Protein AF-0000000069812650 (afdb_homodimer)

Organism: Echinococcus multilocularis (NCBI:txid6211)

InterPro domains:
  IPR015882 Beta-hexosaminidase, bacterial type, N-terminal [PF02838] (20-153)
  IPR015883 Beta-hexosaminidase, catalytic domain [PF00728] (157-477)
  IPR017853 Glycoside hydrolase superfamily [SSF51445] (157-507)
  IPR025705 Beta-hexosaminidase [PIRSF001093] (49-513)
  IPR025705 Beta-hexosaminidase [PR00738] (118-138)
  IPR025705 Beta-hexosaminidase [PR00738] (151-168)
  IPR025705 Beta-hexosaminidase [PR00738] (180-201)
  IPR025705 Beta-hexosaminidase [PR00738] (235-252)
  IPR025705 Beta-hexosaminidase [PR00738] (280-298)
  IPR025705 Beta-hexosaminidase [PR00738] (302-315)
  IPR025705 Beta-hexosaminidase [PR00738] (442-458)
  IPR025705 Beta-hexosaminidase [PR00738] (459-476)
  IPR025705 Beta-hexosaminidase [PTHR22600] (18-514)
  IPR029018 Beta-hexosaminidase-like, domain 2 [G3DSA:3.30.379.10] (16-154)
  IPR029018 Beta-hexosaminidase-like, domain 2 [SSF55545] (21-156)

Secondary structure (DSSP, 8-state):
----TTTT--------TTTT-SSPPSEEEEEEEEEE--S--EEEES-TT-HHHHHHHHHHHHHTTS--B--PPPS-EEEE--EEEEEESS---TTSS-----TT----EEEEEETTEEEEEESSHHHHHHHHHHHHHH-BTTTTEEEEEEEEE--S-SEEEEEEE-SSS---HHHHHHHHHHHHHTT--EEEEE---SS---B--SS-THHHHHHSS-TTTS-B-HHHHHHHHHHHHHTT-EEEEE---SSS-HHHHHH-GGGEEEEEETTEEEEEEEEE-TT-HHHHHHHHHHHHHHHHH-TT-EEE----S---HHHHH-HHHHHHHHHHT-TT-HHHHHHHHHHHHHHHHHHHH-S--EEEEETHHHHTT----TTEEEEE--SSSHHHHHHHHHHTT--EEE-TT-BTTS-BSS-THHHHHH--TTTT---HHHHTTEEEEEEEE-STT-STTTHHHHHTTHHHHHHHHHHS-TT---HHHHHHHHHHHHHHHHHTT--PPP-SSS----B-/----TTTT--------TTTT-SSPPSEEEEEEEEEE--S--EEEES-TT-HHHHHHHHHHHHHTTS--B--PPPS-EEEE--EEEEEESS---TTSS-----TT----EEEEEETTEEEEEESSHHHHHHHHHHHHHH-BTTTTEEEEEEEEE--S-SEEEEEEE-SSS---HHHHHHHHHHHHHTT--EEEEE---SS---B--SS-THHHHHHSS-TTTS-B-HHHHHHHHHHHHHTT-EEEEE---SSS-HHHHHH-GGGEEEEEETTEEEEEEEEE-TT-HHHHHHHHHHHHHHHHH-TT-EEE----S---HHHHH-HHHHHHHHHHT-TT-HHHHHHHHHHHHHHHHHHHH-S--EEEEETHHHHTT----TTEEEEE--SSSHHHHHHHHHHTT--EEE-TT-BTTS-BSS-THHHHHH--TTTT---HHHHTTEEEEEEEE-STT-STTTHHHHHTTHHHHHHHHHHS-TT---HHHHHHHHHHHHHHHHHTT--PPP-SSS----B-

Sequence (1032 aa):
MSQVCTSLYLLLFLLSPSLSLIPQPVSFGISPQYYRLPFEVDVQHNAPYCFTLHASIKRLLESFNLRHLIRDLPTSFVGNITHLLINISSECNELMGVLYPKEGSKEDYQVIISGGVIWINASEVWGAMHGLTSVAQLVMSTSKYLPNVRISDMPRWPFRSFLIDTSRHFLPLQYILQFLKAMATVKMNVLHWHIVDDQSFPYESYTFPKLSDKGAYSQIHATYTQQDVRIIIEYARSLGIRVMPEIDTPGHTRSWGYGYPTLLTPCFSRRGPTGRYGPLNPIKNTTYNFVGQLIAEIAKTFPDSALHLGGDEVDFACWESNPEIRDFMQKMGFNSSYTKLEDYYFTNLFKKIKEVTKKPIKVYMWQEIFDDGVEINDSTTVHVWKDGAWPKEMDMVTRAGKEVIFSACWYLSSIRFGEDWIDRYQCDPASFTNNTKQLALIKGGGAAMWGEYVDHTNLISRSWPRGAAVAERLWSPAQVHDVNDMRIRLISYRCFLLAMGLNGEPIAGPDYCDFAMSQVCTSLYLLLFLLSPSLSLIPQPVSFGISPQYYRLPFEVDVQHNAPYCFTLHASIKRLLESFNLRHLIRDLPTSFVGNITHLLINISSECNELMGVLYPKEGSKEDYQVIISGGVIWINASEVWGAMHGLTSVAQLVMSTSKYLPNVRISDMPRWPFRSFLIDTSRHFLPLQYILQFLKAMATVKMNVLHWHIVDDQSFPYESYTFPKLSDKGAYSQIHATYTQQDVRIIIEYARSLGIRVMPEIDTPGHTRSWGYGYPTLLTPCFSRRGPTGRYGPLNPIKNTTYNFVGQLIAEIAKTFPDSALHLGGDEVDFACWESNPEIRDFMQKMGFNSSYTKLEDYYFTNLFKKIKEVTKKPIKVYMWQEIFDDGVEINDSTTVHVWKDGAWPKEMDMVTRAGKEVIFSACWYLSSIRFGEDWIDRYQCDPASFTNNTKQLALIKGGGAAMWGEYVDHTNLISRSWPRGAAVAERLWSPAQVHDVNDMRIRLISYRCFLLAMGLNGEPIAGPDYCDFA

Solvent-accessible surface area (backbone atoms only — not comparable to full-atom values): 52694 Å² total; per-residue (Å²): 129,89,79,66,77,74,73,72,72,59,76,62,72,63,65,34,95,59,51,42,47,55,42,51,60,70,37,77,47,77,51,92,37,30,23,35,60,57,96,64,65,49,75,47,62,80,44,91,45,25,60,54,56,52,52,43,50,50,51,38,59,53,54,72,69,44,52,26,50,64,50,86,78,75,89,42,74,74,48,49,38,47,36,38,40,39,44,52,73,45,89,47,61,42,85,84,38,86,76,68,58,55,80,82,57,51,50,35,23,30,36,36,30,55,96,28,29,39,38,33,39,16,55,25,66,56,2,39,47,49,37,46,47,52,54,55,50,50,55,39,23,64,76,33,29,36,58,26,34,43,36,41,35,51,61,64,32,72,40,30,30,44,30,42,31,35,19,35,13,62,58,56,69,71,56,55,51,52,48,48,55,55,36,38,63,36,67,33,34,29,40,32,36,34,40,43,26,45,70,6,21,19,60,52,37,86,92,48,50,41,32,14,60,52,8,17,85,28,60,80,84,35,44,41,43,65,65,52,51,48,49,52,48,52,52,30,33,55,54,47,21,32,59,32,47,30,56,42,37,51,18,54,39,56,12,46,30,65,45,40,54,84,43,32,22,56,20,36,53,98,89,36,76,68,84,46,69,36,32,47,34,69,88,44,70,64,40,44,54,50,53,24,51,52,48,35,50,48,51,69,72,35,84,66,41,43,38,28,37,33,42,48,86,59,62,56,65,21,56,69,40,19,66,70,50,46,53,48,26,53,75,71,66,45,65,89,40,60,48,56,53,51,27,50,34,51,52,52,40,53,54,38,36,47,66,61,51,73,51,86,58,41,34,34,29,30,41,45,38,61,75,53,63,35,83,72,57,93,57,40,30,36,31,41,50,60,64,92,61,43,50,60,50,55,49,55,45,25,74,71,70,37,37,32,32,41,27,33,73,30,48,57,52,66,44,51,54,70,62,60,48,54,66,38,38,70,53,56,93,66,72,65,59,86,53,62,76,44,54,66,29,50,41,35,29,33,39,30,38,56,14,46,56,31,31,73,47,38,44,55,24,61,42,26,54,52,50,50,40,49,33,21,57,41,25,19,53,88,86,68,63,57,63,68,53,48,50,56,22,48,56,50,42,31,42,53,36,45,49,71,72,38,47,38,32,50,60,80,46,58,58,78,76,52,63,85,128,90,79,67,76,72,73,71,70,61,75,61,72,63,66,34,94,60,52,43,48,54,42,51,58,68,38,76,45,76,50,93,38,30,22,35,58,56,96,63,65,51,77,48,62,80,44,92,46,24,61,53,55,50,53,42,51,50,51,39,61,52,52,71,68,43,53,26,50,64,49,87,76,74,89,43,72,74,49,49,38,48,38,37,39,41,43,52,72,45,90,46,59,43,84,83,39,85,77,69,58,54,80,83,58,51,51,33,25,30,36,36,29,55,98,28,29,39,37,34,40,16,55,24,67,54,2,39,48,50,37,45,45,52,54,57,48,50,55,38,22,64,77,33,29,36,59,26,34,42,36,41,35,51,60,63,31,72,40,30,29,43,30,42,31,35,17,36,13,62,56,56,68,68,56,54,53,52,49,48,53,55,37,39,63,35,67,32,33,27,40,34,35,35,39,45,27,44,70,6,20,18,59,52,39,86,91,50,50,40,31,14,59,50,8,16,85,27,57,82,82,34,45,40,44,67,65,53,52,47,49,52,49,52,53,29,33,55,55,46,22,33,59,30,47,28,55,41,38,52,18,55,39,55,11,44,30,64,45,41,52,85,43,32,22,56,18,36,54,101,88,35,75,68,84,44,69,35,31,48,33,69,88,45,69,64,40,44,53,51,51,22,53,52,48,34,50,47,51,67,74,36,83,66,41,44,38,28,39,32,43,46,87,60,60,59,64,21,55,68,40,19,66,70,50,46,52,47,27,54,74,72,66,45,65,89,42,60,50,55,52,51,28,50,36,52,51,52,40,54,53,37,35,47,67,61,52,74,52,88,58,40,33,32,29,31,40,47,38,60,75,54,63,34,81,72,59,93,57,40,30,37,32,40,51,60,65,92,59,43,50,59,52,53,50,53,45,25,73,72,70,37,38,33,32,41,29,32,73,30,49,58,50,66,44,49,56,70,61,59,47,53,66,38,39,71,52,56,93,68,72,66,59,85,53,64,74,44,54,67,30,50,42,34,29,31,40,31,39,56,14,47,55,30,31,75,48,39,44,54,24,60,42,26,53,52,49,50,40,49,33,22,58,41,25,20,52,88,84,69,62,57,63,70,53,50,51,57,22,47,57,49,40,34,41,53,36,45,49,72,72,39,47,37,32,50,59,79,45,57,57,78,77,53,63,86

Radius of gyration: 31.57 Å; Cα contacts (8 Å, |Δi|>4): 2209; chains: 2; bounding box: 83×85×75 Å

Foldseek 3Di:
DDPPDPPPPPCPCVQQPQRQDFQRFQDKDFDLEKAFEDLDAAEDEDAVQAVLLVLLVVVLSVLLPFWAFADPDRPHYDYHQHYEYEYEQDHHHCVVHDDFFALPDWQKWKWFDDPNYTYIYGHHSNNSSLNSLRQSLQFHHRSTMHTGMIGTGGFPFSAEEEEDACQLPHADLVLLLLVLVLCLSNPHAEYEYAQAFQRARQEADPVQRLLHPFLHPHNVGRHQYLVSLVVSQVSSRSSNHAYAYEAEPQFRCNSNCRRPVLQWQFAADPVGGPPDTFGGDQPDPVNLVVVLVRVLRVCVSGPRLEYEHELPPGDCRRCVRHPVNCVVCVVVVVHPQCLVSVLSRVVSNVVSNCVRNVDDGQYEYELVCVVSPRDDDQSYEYEYAAEDPSLVSLVVQLVVVHAYAYANLQALLDDDPAQSLLSVLQDANQPSDPDVSSSVSYNYYYHYDYPNPDYSVCVQQSCPPSRSSRSSSRGYDVPPRDPVSVLSSSVSVCLSCVSVVGNHHDNNDDDDRRTD/DDPPDPPPPPCPCVQQPQRQDFQRFQDKDFDLEKAFEDLDAAEEEDAVQAVLLVLLVVVLSVLLPFWAFADDDRPHYDYHQHYEYEYEQDHHHCVVHDDFFALPDWQKWKWFDDPNYTYIYGHHSNNSSLNSLRQSLQFHHRSTMHTGMIGTHWFPFSAEEEEEACALPHADLVLLLLVLVLCLSNPHAEYEYAQAFQRARQEADPVQRLLHPFLHPHNVPRHQYLVSLVVSQVSSRSSNHAYAYEAEPQFRCNSNCRRPVLQWFFAADPVGGPPDTFGGDQPDPVNLVVVLVRVLRVCVSGPRLEYEHELPPGDCRRCVRHPVSCVVCVVVVVHPLCLVSSLSRVVSNVVSNCVRNVDDGQYEYELVCVVSPRDDDQSYEYEYAAEDPSLVSLVVQLVVVHAYAYANLQALLPDDPAQSLLSVLQDANQPSDPDVSSSVSYNYYYHYDYPNPDYSVCVQQSCPPSRSSRSSSRGYDVVPRPSVSVLSSSVSVCLSSVSVVGNHHDNNDDDDRRTD

pLDDT: mean 92.89, std 12.48, range [22.45, 98.94]

Structure (mmCIF, N/CA/C/O backbone):
data_AF-0000000069812650-model_v1
#
loop_
_entity.id
_entity.type
_entity.pdbx_description
1 polymer Beta-hexosaminidase
#
loop_
_atom_site.group_PDB
_atom_site.id
_atom_site.type_symbol
_atom_site.label_atom_id
_atom_site.label_alt_id
_atom_site.label_comp_id
_atom_site.label_asym_id
_atom_site.label_entity_id
_atom_site.label_seq_id
_atom_site.pdbx_PDB_ins_code
_atom_site.Cartn_x
_atom_site.Cartn_y
_atom_site.Cartn_z
_atom_site.occupancy
_atom_site.B_iso_or_equiv
_atom_site.auth_seq_id
_atom_site.auth_comp_id
_atom_site.auth_asym_id
_atom_site.auth_atom_id
_atom_site.pdbx_PDB_model_num
ATOM 1 N N . MET A 1 1 ? 9.234 -3.211 -22.797 1 22.89 1 MET A N 1
ATOM 2 C CA . MET A 1 1 ? 9.586 -2.031 -22.016 1 22.89 1 MET A CA 1
ATOM 3 C C . MET A 1 1 ? 11.07 -1.709 -22.141 1 22.89 1 MET A C 1
ATOM 5 O O . MET A 1 1 ? 11.891 -2.609 -22.312 1 22.89 1 MET A O 1
ATOM 9 N N . SER A 1 2 ? 11.461 -0.472 -22.391 1 22.7 2 SER A N 1
ATOM 10 C CA . SER A 1 2 ? 12.797 0.063 -22.656 1 22.7 2 SER A CA 1
ATOM 11 C C . SER A 1 2 ? 13.82 -0.476 -21.672 1 22.7 2 SER A C 1
ATOM 13 O O . SER A 1 2 ? 13.586 -0.455 -20.453 1 22.7 2 SER A O 1
ATOM 15 N N . GLN A 1 3 ? 14.742 -1.293 -22.141 1 24.38 3 GLN A N 1
ATOM 16 C CA . GLN A 1 3 ? 15.953 -1.959 -21.672 1 24.38 3 GLN A CA 1
ATOM 17 C C . GLN A 1 3 ? 16.922 -0.962 -21.031 1 24.38 3 GLN A C 1
ATOM 19 O O . GLN A 1 3 ? 18.094 -1.265 -20.844 1 24.38 3 GLN A O 1
ATOM 24 N N . VAL A 1 4 ? 16.719 0.342 -21.422 1 27.66 4 VAL A N 1
ATOM 25 C CA . VAL A 1 4 ? 17.906 1.177 -21.25 1 27.66 4 VAL A CA 1
ATOM 26 C C . VAL A 1 4 ? 18.562 0.885 -19.906 1 27.66 4 VAL A C 1
ATOM 28 O O . VAL A 1 4 ? 19.75 0.584 -19.844 1 27.66 4 VAL A O 1
ATOM 31 N N . CYS A 1 5 ? 18.375 1.944 -19.016 1 28.72 5 CYS A N 1
ATOM 32 C CA . CYS A 1 5 ? 19.375 2.607 -18.203 1 28.72 5 CYS A CA 1
ATOM 33 C C . CYS A 1 5 ? 19.688 1.782 -16.953 1 28.72 5 CYS A C 1
ATOM 35 O O . CYS A 1 5 ? 20.141 2.322 -15.945 1 28.72 5 CYS A O 1
ATOM 37 N N . THR A 1 6 ? 19.031 0.663 -16.75 1 27.92 6 THR A N 1
ATOM 38 C CA . THR A 1 6 ? 19.109 0.34 -15.336 1 27.92 6 THR A CA 1
ATOM 39 C C . THR A 1 6 ? 20.516 -0.08 -14.945 1 27.92 6 THR A C 1
ATOM 41 O O . THR A 1 6 ? 20.75 -0.591 -13.852 1 27.92 6 THR A O 1
ATOM 44 N N . SER A 1 7 ? 21.328 -0.397 -16.047 1 27.16 7 SER A N 1
ATOM 45 C CA . SER A 1 7 ? 22.484 -1.147 -15.57 1 27.16 7 SER A CA 1
ATOM 46 C C . SER A 1 7 ? 23.141 -0.454 -14.383 1 27.16 7 SER A C 1
ATOM 48 O O . SER A 1 7 ? 23.391 -1.084 -13.359 1 27.16 7 SER A O 1
ATOM 50 N N . LEU A 1 8 ? 24 0.591 -14.844 1 26.72 8 LEU A N 1
ATOM 51 C CA . LEU A 1 8 ? 25.219 1.002 -14.18 1 26.72 8 LEU A CA 1
ATOM 52 C C . LEU A 1 8 ? 24.922 1.727 -12.867 1 26.72 8 LEU A C 1
ATOM 54 O O . LEU A 1 8 ? 25.594 2.701 -12.523 1 26.72 8 LEU A O 1
ATOM 58 N N . TYR A 1 9 ? 23.672 1.798 -12.523 1 28.62 9 TYR A N 1
ATOM 59 C CA . TYR A 1 9 ? 23.781 2.719 -11.398 1 28.62 9 TYR A CA 1
ATOM 60 C C . TYR A 1 9 ? 24.719 2.166 -10.328 1 28.62 9 TYR A C 1
ATOM 62 O O . TYR A 1 9 ? 24.344 1.27 -9.57 1 28.62 9 TYR A O 1
ATOM 70 N N . LEU A 1 10 ? 25.922 1.69 -10.742 1 28.78 10 LEU A N 1
ATOM 71 C CA . LEU A 1 10 ? 26.969 1.479 -9.734 1 28.78 10 LEU A CA 1
ATOM 72 C C . LEU A 1 10 ? 26.703 2.324 -8.492 1 28.78 10 LEU A C 1
ATOM 74 O O . LEU A 1 10 ? 26.281 3.48 -8.602 1 28.78 10 LEU A O 1
ATOM 78 N N . LEU A 1 11 ? 26.656 1.643 -7.422 1 32.75 11 LEU A N 1
ATOM 79 C CA . LEU A 1 11 ? 26.625 2.119 -6.043 1 32.75 11 LEU A CA 1
ATOM 80 C C . LEU A 1 11 ? 27.531 3.322 -5.859 1 32.75 11 LEU A C 1
ATOM 82 O O . LEU A 1 11 ? 28.719 3.16 -5.57 1 32.75 11 LEU A O 1
ATOM 86 N N . LEU A 1 12 ? 27.844 3.982 -6.953 1 32.75 12 LEU A N 1
ATOM 87 C CA . LEU A 1 12 ? 28.453 5.137 -6.305 1 32.75 12 LEU A CA 1
ATOM 88 C C . LEU A 1 12 ? 27.641 5.578 -5.098 1 32.75 12 LEU A C 1
ATOM 90 O O . LEU A 1 12 ? 26.516 6.059 -5.246 1 32.75 12 LEU A O 1
ATOM 94 N N . PHE A 1 13 ? 27.641 4.781 -4.129 1 39.16 13 PHE A N 1
ATOM 95 C CA . PHE A 1 13 ? 27.281 5.414 -2.863 1 39.16 13 PHE A CA 1
ATOM 96 C C . PHE A 1 13 ? 27.609 6.906 -2.898 1 39.16 13 PHE A C 1
ATOM 98 O O . PHE A 1 13 ? 28.719 7.312 -2.564 1 39.16 13 PHE A O 1
ATOM 105 N N . LEU A 1 14 ? 27.328 7.434 -4.031 1 44.44 14 LEU A N 1
ATOM 106 C CA . LEU A 1 14 ? 27.484 8.883 -3.953 1 44.44 14 LEU A CA 1
ATOM 107 C C . LEU A 1 14 ? 26.844 9.422 -2.678 1 44.44 14 LEU A C 1
ATOM 109 O O . LEU A 1 14 ? 25.656 9.188 -2.418 1 44.44 14 LEU A O 1
ATOM 113 N N . LEU A 1 15 ? 27.656 9.312 -1.713 1 55.69 15 LEU A N 1
ATOM 114 C CA . LEU A 1 15 ? 27.359 9.938 -0.432 1 55.69 15 LEU A CA 1
ATOM 115 C C . LEU A 1 15 ? 26.672 11.289 -0.637 1 55.69 15 LEU A C 1
ATOM 117 O O . LEU A 1 15 ? 27.109 12.086 -1.469 1 55.69 15 LEU A O 1
ATOM 121 N N . SER A 1 16 ? 25.422 11.234 -0.475 1 65.38 16 SER A N 1
ATOM 122 C CA . SER A 1 16 ? 24.781 12.539 -0.376 1 65.38 16 SER A CA 1
ATOM 123 C C . SER A 1 16 ? 25.641 13.523 0.408 1 65.38 16 SER A C 1
ATOM 125 O O . SER A 1 16 ? 26.266 13.148 1.41 1 65.38 16 SER A O 1
ATOM 127 N N . PRO A 1 17 ? 25.844 14.602 -0.228 1 63.62 17 PRO A N 1
ATOM 128 C CA . PRO A 1 17 ? 26.578 15.602 0.537 1 63.62 17 PRO A CA 1
ATOM 129 C C . PRO A 1 17 ? 26.031 15.789 1.949 1 63.62 17 PRO A C 1
ATOM 131 O O . PRO A 1 17 ? 26.766 16.219 2.846 1 63.62 17 PRO A O 1
ATOM 134 N N . SER A 1 18 ? 24.797 15.414 2.033 1 76.56 18 SER A N 1
ATOM 135 C CA . SER A 1 18 ? 24.203 15.57 3.352 1 76.56 18 SER A CA 1
ATOM 136 C C . SER A 1 18 ? 23.922 14.219 4.004 1 76.56 18 SER A C 1
ATOM 138 O O . SER A 1 18 ? 23.031 14.094 4.844 1 76.56 18 SER A O 1
ATOM 140 N N . LEU A 1 19 ? 24.656 13.258 3.488 1 77.5 19 LEU A N 1
ATOM 141 C CA . LEU A 1 19 ? 24.516 11.914 4.035 1 77.5 19 LEU A CA 1
ATOM 142 C C . LEU A 1 19 ? 23.062 11.43 3.92 1 77.5 19 LEU A C 1
ATOM 144 O O . LEU A 1 19 ? 22.516 11.352 2.818 1 77.5 19 LEU A O 1
ATOM 148 N N . SER A 1 20 ? 22.391 11.219 5.078 1 84.62 20 SER A N 1
ATOM 149 C CA . SER A 1 20 ? 21.047 10.633 5.059 1 84.62 20 SER A CA 1
ATOM 150 C C . SER A 1 20 ? 20 11.617 5.574 1 84.62 20 SER A C 1
ATOM 152 O O . SER A 1 20 ? 18.859 11.234 5.836 1 84.62 20 SER A O 1
ATOM 154 N N . LEU A 1 21 ? 20.422 12.891 5.648 1 94.81 21 LEU A N 1
ATOM 155 C CA . LEU A 1 21 ? 19.547 13.844 6.32 1 94.81 21 LEU A CA 1
ATOM 156 C C . LEU A 1 21 ? 18.375 14.227 5.422 1 94.81 21 LEU A C 1
ATOM 158 O O . LEU A 1 21 ? 18.578 14.602 4.262 1 94.81 21 LEU A O 1
ATOM 162 N N . ILE A 1 22 ? 17.219 14.094 5.879 1 97.19 22 ILE A N 1
ATOM 163 C CA . ILE A 1 22 ? 15.977 14.602 5.297 1 97.19 22 ILE A CA 1
ATOM 164 C C . ILE A 1 22 ? 15.164 15.328 6.363 1 97.19 22 ILE A C 1
ATOM 166 O O . ILE A 1 22 ? 14.812 14.75 7.391 1 97.19 22 ILE A O 1
ATOM 170 N N . PRO A 1 23 ? 14.914 16.547 6.172 1 98 23 PRO A N 1
ATOM 171 C CA . PRO A 1 23 ? 15.258 17.391 5.027 1 98 23 PRO A CA 1
ATOM 172 C C . PRO A 1 23 ? 16.734 17.781 5.004 1 98 23 PRO A C 1
ATOM 174 O O . PRO A 1 23 ? 17.406 17.75 6.043 1 98 23 PRO A O 1
ATOM 177 N N . GLN A 1 24 ? 17.172 18.125 3.844 1 97.5 24 GLN A N 1
ATOM 178 C CA . GLN A 1 24 ? 18.531 18.641 3.734 1 97.5 24 GLN A CA 1
ATOM 179 C C . GLN A 1 24 ? 18.656 19.984 4.449 1 97.5 24 GLN A C 1
ATOM 181 O O . GLN A 1 24 ? 17.844 20.891 4.223 1 97.5 24 GLN A O 1
ATOM 186 N N . PRO A 1 25 ? 19.672 20.156 5.293 1 97.56 25 PRO A N 1
ATOM 187 C CA . PRO A 1 25 ? 19.812 21.406 6.059 1 97.56 25 PRO A CA 1
ATOM 188 C C . PRO A 1 25 ? 20.297 22.578 5.207 1 97.56 25 PRO A C 1
ATOM 190 O O . PRO A 1 25 ? 20.828 22.359 4.113 1 97.56 25 PRO A O 1
ATOM 193 N N . VAL A 1 26 ? 20.141 23.75 5.77 1 97.62 26 VAL A N 1
ATOM 194 C CA . VAL A 1 26 ? 20.578 24.984 5.129 1 97.62 26 VAL A CA 1
ATOM 195 C C . VAL A 1 26 ? 22.094 24.953 4.914 1 97.62 26 VAL A C 1
ATOM 197 O O . VAL A 1 26 ? 22.578 25.297 3.836 1 97.62 26 VAL A O 1
ATOM 200 N N . SER A 1 27 ? 22.719 24.594 5.953 1 96.06 27 SER A N 1
ATOM 201 C CA . SER A 1 27 ? 24.172 24.453 5.883 1 96.06 27 SER A CA 1
ATOM 202 C C . SER A 1 27 ? 24.641 23.172 6.547 1 96.06 27 SER A C 1
ATOM 204 O O . SER A 1 27 ? 24.109 22.781 7.594 1 96.06 27 SER A O 1
ATOM 206 N N . PHE A 1 28 ? 25.531 22.484 5.906 1 93.75 28 PHE A N 1
ATOM 207 C CA . PHE A 1 28 ? 26.047 21.203 6.363 1 93.75 28 PHE A CA 1
ATOM 208 C C . PHE A 1 28 ? 27.531 21.062 6.039 1 93.75 28 PHE A C 1
ATOM 210 O O . PHE A 1 28 ? 27.953 21.297 4.902 1 93.75 28 PHE A O 1
ATOM 217 N N . GLY A 1 29 ? 28.344 20.781 7.027 1 93.06 29 GLY A N 1
ATOM 218 C CA . GLY A 1 29 ? 29.75 20.469 6.887 1 93.06 29 GLY A CA 1
ATOM 219 C C . GLY A 1 29 ? 30.125 19.156 7.543 1 93.06 29 GLY A C 1
ATOM 220 O O . GLY A 1 29 ? 29.625 18.812 8.617 1 93.06 29 GLY A O 1
ATOM 221 N N . ILE A 1 30 ? 30.969 18.359 6.867 1 89.88 30 ILE A N 1
ATOM 222 C CA . ILE A 1 30 ? 31.359 17.062 7.414 1 89.88 30 ILE A CA 1
ATOM 223 C C . ILE A 1 30 ? 32.875 16.906 7.328 1 89.88 30 ILE A C 1
ATOM 225 O O . ILE A 1 30 ? 33.5 17.406 6.387 1 89.88 30 ILE A O 1
ATOM 229 N N . SER A 1 31 ? 33.469 16.359 8.336 1 87.5 31 SER A N 1
ATOM 230 C CA . SER A 1 31 ? 34.875 15.93 8.328 1 87.5 31 SER A CA 1
ATOM 231 C C . SER A 1 31 ? 35 14.414 8.469 1 87.5 31 SER A C 1
ATOM 233 O O . SER A 1 31 ? 34.094 13.773 9.031 1 87.5 31 SER A O 1
ATOM 235 N N . PRO A 1 32 ? 36 13.812 7.859 1 83.94 32 PRO A N 1
ATOM 236 C CA . PRO A 1 32 ? 36.125 12.359 7.883 1 83.94 32 PRO A CA 1
ATOM 237 C C . PRO A 1 32 ? 36.531 11.828 9.258 1 83.94 32 PRO A C 1
ATOM 239 O O . PRO A 1 32 ? 37.531 11.109 9.383 1 83.94 32 PRO A O 1
ATOM 242 N N . GLN A 1 33 ? 35.969 12.203 10.281 1 88.56 33 GLN A N 1
ATOM 243 C CA . GLN A 1 33 ? 36.125 11.711 11.648 1 88.56 33 GLN A CA 1
ATOM 244 C C . GLN A 1 33 ? 34.812 11.125 12.172 1 88.56 33 GLN A C 1
ATOM 246 O O . GLN A 1 33 ? 33.75 11.68 11.93 1 88.56 33 GLN A O 1
ATOM 251 N N . TYR A 1 34 ? 35.031 10.016 12.836 1 90.31 34 TYR A N 1
ATOM 252 C CA . TYR A 1 34 ? 33.844 9.312 13.328 1 90.31 34 TYR A CA 1
ATOM 253 C C . TYR A 1 34 ? 34 8.961 14.805 1 90.31 34 TYR A C 1
ATOM 255 O O . TYR A 1 34 ? 35.094 8.688 15.273 1 90.31 34 TYR A O 1
ATOM 263 N N . TYR A 1 35 ? 32.875 9.031 15.469 1 91.75 35 TYR A N 1
ATOM 264 C CA . TYR A 1 35 ? 32.844 8.727 16.891 1 91.75 35 TYR A CA 1
ATOM 265 C C . TYR A 1 35 ? 31.922 7.539 17.172 1 91.75 35 TYR A C 1
ATOM 267 O O . TYR A 1 35 ? 30.812 7.461 16.625 1 91.75 35 TYR A O 1
ATOM 275 N N . ARG A 1 36 ? 32.281 6.645 17.984 1 90.12 36 ARG A N 1
ATOM 276 C CA . ARG A 1 36 ? 31.469 5.504 18.359 1 90.12 36 ARG A CA 1
ATOM 277 C C . ARG A 1 36 ? 30.422 5.906 19.391 1 90.12 36 ARG A C 1
ATOM 279 O O . ARG A 1 36 ? 30.688 6.703 20.297 1 90.12 36 ARG A O 1
ATOM 286 N N . LEU A 1 37 ? 29.25 5.402 19.203 1 89 37 LEU A N 1
ATOM 287 C CA . LEU A 1 37 ? 28.188 5.617 20.188 1 89 37 LEU A CA 1
ATOM 288 C C . LEU A 1 37 ? 28.297 4.625 21.328 1 89 37 LEU A C 1
ATOM 290 O O . LEU A 1 37 ? 28.219 3.414 21.125 1 89 37 LEU A O 1
ATOM 294 N N . PRO A 1 38 ? 28.531 5.207 22.516 1 81.75 38 PRO A N 1
ATOM 295 C CA . PRO A 1 38 ? 28.578 4.305 23.672 1 81.75 38 PRO A CA 1
ATOM 296 C C . PRO A 1 38 ? 27.188 3.902 24.156 1 81.75 38 PRO A C 1
ATOM 298 O O . PRO A 1 38 ? 26.188 4.402 23.641 1 81.75 38 PRO A O 1
ATOM 301 N N . PHE A 1 39 ? 27.156 3.041 25.156 1 78.5 39 PHE A N 1
ATOM 302 C CA . PHE A 1 39 ? 25.906 2.596 25.766 1 78.5 39 PHE A CA 1
ATOM 303 C C . PHE A 1 39 ? 25.25 3.729 26.547 1 78.5 39 PHE A C 1
ATOM 305 O O . PHE A 1 39 ? 24.031 3.805 26.625 1 78.5 39 PHE A O 1
ATOM 312 N N . GLU A 1 40 ? 26.141 4.562 27.078 1 86.94 40 GLU A N 1
ATOM 313 C CA . GLU A 1 40 ? 25.625 5.676 27.875 1 86.94 40 GLU A CA 1
ATOM 314 C C . GLU A 1 40 ? 26.25 7 27.438 1 86.94 40 GLU A C 1
ATOM 316 O O . GLU A 1 40 ? 27.453 7.059 27.141 1 86.94 40 GLU A O 1
ATOM 321 N N . VAL A 1 41 ? 25.422 7.996 27.312 1 94.06 41 VAL A N 1
ATOM 322 C CA . VAL A 1 41 ? 25.844 9.352 26.984 1 94.06 41 VAL A CA 1
ATOM 323 C C . VAL A 1 41 ? 25.422 10.312 28.094 1 94.06 41 VAL A C 1
ATOM 325 O O . VAL A 1 41 ? 24.281 10.266 28.562 1 94.06 41 VAL A O 1
ATOM 328 N N . ASP A 1 42 ? 26.391 11.094 28.625 1 96.69 42 ASP A N 1
ATOM 329 C CA . ASP A 1 42 ? 26.047 12.109 29.625 1 96.69 42 ASP A CA 1
ATOM 330 C C . ASP A 1 42 ? 25.297 13.273 28.984 1 96.69 42 ASP A C 1
ATOM 332 O O . ASP A 1 42 ? 25.797 13.898 28.031 1 96.69 42 ASP A O 1
ATOM 336 N N . VAL A 1 43 ? 24.141 13.562 29.484 1 97.94 43 VAL A N 1
ATOM 337 C CA . VAL A 1 43 ? 23.281 14.594 28.891 1 97.94 43 VAL A CA 1
ATOM 338 C C . VAL A 1 43 ? 23.25 15.82 29.812 1 97.94 43 VAL A C 1
ATOM 340 O O . VAL A 1 43 ? 22.953 15.695 31 1 97.94 43 VAL A O 1
ATOM 343 N N . GLN A 1 44 ? 23.562 17 29.266 1 98.19 44 GLN A N 1
ATOM 344 C CA . GLN A 1 44 ? 23.453 18.266 29.969 1 98.19 44 GLN A CA 1
ATOM 345 C C . GLN A 1 44 ? 22.672 19.281 29.141 1 98.19 44 GLN A C 1
ATOM 347 O O . GLN A 1 44 ? 22.891 19.406 27.938 1 98.19 44 GLN A O 1
ATOM 352 N N . HIS A 1 45 ? 21.766 19.922 29.766 1 97.88 45 HIS A N 1
ATOM 353 C CA . HIS A 1 45 ? 21.016 20.984 29.109 1 97.88 45 HIS A CA 1
ATOM 354 C C . HIS A 1 45 ? 20.609 22.062 30.094 1 97.88 45 HIS A C 1
ATOM 356 O O . HIS A 1 45 ? 20.641 21.844 31.312 1 97.88 45 HIS A O 1
ATOM 362 N N . ASN A 1 46 ? 20.172 23.219 29.625 1 97.75 46 ASN A N 1
ATOM 363 C CA . ASN A 1 46 ? 19.891 24.359 30.5 1 97.75 46 ASN A CA 1
ATOM 364 C C . ASN A 1 46 ? 18.391 24.531 30.719 1 97.75 46 ASN A C 1
ATOM 366 O O . ASN A 1 46 ? 17.938 25.625 31.078 1 97.75 46 ASN A O 1
ATOM 370 N N . ALA A 1 47 ? 17.578 23.578 30.453 1 96.38 47 ALA A N 1
ATOM 371 C CA . ALA A 1 47 ? 16.125 23.641 30.609 1 96.38 47 ALA A CA 1
ATOM 372 C C . ALA A 1 47 ? 15.609 22.484 31.469 1 96.38 47 ALA A C 1
ATOM 374 O O . ALA A 1 47 ? 14.859 21.641 30.984 1 96.38 47 ALA A O 1
ATOM 375 N N . PRO A 1 48 ? 15.789 22.516 32.719 1 95.38 48 PRO A N 1
ATOM 376 C CA . PRO A 1 48 ? 15.516 21.359 33.594 1 95.38 48 PRO A CA 1
ATOM 377 C C . PRO A 1 48 ? 14.023 21.062 33.75 1 95.38 48 PRO A C 1
ATOM 379 O O . PRO A 1 48 ? 13.641 19.953 34.094 1 95.38 48 PRO A O 1
ATOM 382 N N . TYR A 1 49 ? 13.219 22.062 33.469 1 96.06 49 TYR A N 1
ATOM 383 C CA . TYR A 1 49 ? 11.789 21.828 33.625 1 96.06 49 TYR A CA 1
ATOM 384 C C . TYR A 1 49 ? 11.07 21.797 32.281 1 96.06 49 TYR A C 1
ATOM 386 O O . TYR A 1 49 ? 9.883 22.109 32.188 1 96.06 49 TYR A O 1
ATOM 394 N N . CYS A 1 50 ? 11.797 21.5 31.297 1 96.88 50 CYS A N 1
ATOM 395 C CA . CYS A 1 50 ? 11.242 21.359 29.953 1 96.88 50 CYS A CA 1
ATOM 396 C C . CYS A 1 50 ? 11 19.891 29.625 1 96.88 50 CYS A C 1
ATOM 398 O O . CYS A 1 50 ? 11.828 19.25 28.969 1 96.88 50 CYS A O 1
ATOM 400 N N . PHE A 1 51 ? 9.859 19.359 29.906 1 96.06 51 PHE A N 1
ATOM 401 C CA . PHE A 1 51 ? 9.547 17.938 29.797 1 96.06 51 PHE A CA 1
ATOM 402 C C . PHE A 1 51 ? 9.477 17.516 28.328 1 96.06 51 PHE A C 1
ATOM 404 O O . PHE A 1 51 ? 9.812 16.375 27.984 1 96.06 51 PHE A O 1
ATOM 411 N N . THR A 1 52 ? 9.047 18.422 27.547 1 96.06 52 THR A N 1
ATOM 412 C CA . THR A 1 52 ? 9.031 18.172 26.109 1 96.06 52 THR A CA 1
ATOM 413 C C . THR A 1 52 ? 10.438 17.859 25.609 1 96.06 52 THR A C 1
ATOM 415 O O . THR A 1 52 ? 10.633 16.938 24.812 1 96.06 52 THR A O 1
ATOM 418 N N . LEU A 1 53 ? 11.383 18.594 26.016 1 97.62 53 LEU A N 1
ATOM 419 C CA . LEU A 1 53 ? 12.773 18.359 25.656 1 97.62 53 LEU A CA 1
ATOM 420 C C . LEU A 1 53 ? 13.242 17 26.188 1 97.62 53 LEU A C 1
ATOM 422 O O . LEU A 1 53 ? 13.922 16.25 25.469 1 97.62 53 LEU A O 1
ATOM 426 N N . HIS A 1 54 ? 12.867 16.688 27.422 1 97.44 54 HIS A N 1
ATOM 427 C CA . HIS A 1 54 ? 13.258 15.422 28.031 1 97.44 54 HIS A CA 1
ATOM 428 C C . HIS A 1 54 ? 12.75 14.234 27.219 1 97.44 54 HIS A C 1
ATOM 430 O O . HIS A 1 54 ? 13.484 13.266 27 1 97.44 54 HIS A O 1
ATOM 436 N N . ALA A 1 55 ? 11.555 14.383 26.844 1 96.62 55 ALA A N 1
ATOM 437 C CA . ALA A 1 55 ? 10.977 13.328 26.016 1 96.62 55 ALA A CA 1
ATOM 438 C C . ALA A 1 55 ? 11.75 13.164 24.719 1 96.62 55 ALA A C 1
ATOM 440 O O . ALA A 1 55 ? 11.953 12.047 24.25 1 96.62 55 ALA A O 1
ATOM 441 N N . SER A 1 56 ? 12.109 14.211 24.125 1 97.81 56 SER A N 1
ATOM 442 C CA . SER A 1 56 ? 12.844 14.18 22.859 1 97.81 56 SER A CA 1
ATOM 443 C C . SER A 1 56 ? 14.227 13.57 23.047 1 97.81 56 SER A C 1
ATOM 445 O O . SER A 1 56 ? 14.703 12.828 22.188 1 97.81 56 SER A O 1
ATOM 447 N N . ILE A 1 57 ? 14.883 13.938 24.125 1 97.69 57 ILE A N 1
ATOM 448 C CA . ILE A 1 57 ? 16.188 13.367 24.453 1 97.69 57 ILE A CA 1
ATOM 449 C C . ILE A 1 57 ? 16.062 11.859 24.609 1 97.69 57 ILE A C 1
ATOM 451 O O . ILE A 1 57 ? 16.891 11.102 24.078 1 97.69 57 ILE A O 1
ATOM 455 N N . LYS A 1 58 ? 15.078 11.484 25.344 1 96.19 58 LYS A N 1
ATOM 456 C CA . LYS A 1 58 ? 14.844 10.055 25.531 1 96.19 58 LYS A CA 1
ATOM 457 C C . LYS A 1 58 ? 14.672 9.344 24.188 1 96.19 58 LYS A C 1
ATOM 459 O O . LYS A 1 58 ? 15.219 8.266 23.969 1 96.19 58 LYS A O 1
ATOM 464 N N . ARG A 1 59 ? 13.906 9.883 23.297 1 95.44 59 ARG A N 1
ATOM 465 C CA . ARG A 1 59 ? 13.695 9.305 21.984 1 95.44 59 ARG A CA 1
ATOM 466 C C . ARG A 1 59 ? 15.016 9.164 21.234 1 95.44 59 ARG A C 1
ATOM 468 O O . ARG A 1 59 ? 15.242 8.18 20.531 1 95.44 59 ARG A O 1
ATOM 475 N N . LEU A 1 60 ? 15.844 10.188 21.281 1 95.62 60 LEU A N 1
ATOM 476 C CA . LEU A 1 60 ? 17.156 10.109 20.641 1 95.62 60 LEU A CA 1
ATOM 477 C C . LEU A 1 60 ? 17.969 8.945 21.188 1 95.62 60 LEU A C 1
ATOM 479 O O . LEU A 1 60 ? 18.516 8.148 20.438 1 95.62 60 LEU A O 1
ATOM 483 N N . LEU A 1 61 ? 18.016 8.906 22.484 1 93.88 61 LEU A N 1
ATOM 484 C CA . LEU A 1 61 ? 18.828 7.871 23.125 1 93.88 61 LEU A CA 1
ATOM 485 C C . LEU A 1 61 ? 18.312 6.48 22.797 1 93.88 61 LEU A C 1
ATOM 487 O O . LEU A 1 61 ? 19.094 5.555 22.578 1 93.88 61 LEU A O 1
ATOM 491 N N . GLU A 1 62 ? 17.047 6.359 22.734 1 91.12 62 GLU A N 1
ATOM 492 C CA . GLU A 1 62 ? 16.438 5.094 22.328 1 91.12 62 GLU A CA 1
ATOM 493 C C . GLU A 1 62 ? 16.781 4.773 20.875 1 91.12 62 GLU A C 1
ATOM 495 O O . GLU A 1 62 ? 16.969 3.609 20.516 1 91.12 62 GLU A O 1
ATOM 500 N N . SER A 1 63 ? 16.812 5.742 20.062 1 90.44 63 SER A N 1
ATOM 501 C CA . SER A 1 63 ? 17.109 5.555 18.641 1 90.44 63 SER A CA 1
ATOM 502 C C . SER A 1 63 ? 18.531 5.012 18.438 1 90.44 63 SER A C 1
ATOM 504 O O . SER A 1 63 ? 18.797 4.328 17.453 1 90.44 63 SER A O 1
ATOM 506 N N . PHE A 1 64 ? 19.438 5.324 19.359 1 88.5 64 PHE A N 1
ATOM 507 C CA . PHE A 1 64 ? 20.797 4.816 19.297 1 88.5 64 PHE A CA 1
ATOM 508 C C . PHE A 1 64 ? 20.812 3.295 19.359 1 88.5 64 PHE A C 1
ATOM 510 O O . PHE A 1 64 ? 21.766 2.654 18.891 1 88.5 64 PHE A O 1
ATOM 517 N N . ASN A 1 65 ? 19.734 2.758 19.844 1 84.44 65 ASN A N 1
ATOM 518 C CA . ASN A 1 65 ? 19.688 1.314 20.062 1 84.44 65 ASN A CA 1
ATOM 519 C C . ASN A 1 65 ? 18.922 0.607 18.953 1 84.44 65 ASN A C 1
ATOM 521 O O . ASN A 1 65 ? 18.766 -0.615 18.984 1 84.44 65 ASN A O 1
ATOM 525 N N . LEU A 1 66 ? 18.438 1.317 18.078 1 84.19 66 LEU A N 1
ATOM 526 C CA . LEU A 1 66 ? 17.781 0.703 16.938 1 84.19 66 LEU A CA 1
ATOM 527 C C . LEU A 1 66 ? 18.797 -0.034 16.062 1 84.19 66 LEU A C 1
ATOM 529 O O . LEU A 1 66 ? 20 0.135 16.219 1 84.19 66 LEU A O 1
ATOM 533 N N . ARG A 1 67 ? 18.219 -0.905 15.164 1 79.12 67 ARG A N 1
ATOM 534 C CA . ARG A 1 67 ? 19.078 -1.498 14.141 1 79.12 67 ARG A CA 1
ATOM 535 C C . ARG A 1 67 ? 19.469 -0.466 13.086 1 79.12 67 ARG A C 1
ATOM 537 O O . ARG A 1 67 ? 18.672 0.402 12.734 1 79.12 67 ARG A O 1
ATOM 544 N N . HIS A 1 68 ? 20.734 -0.561 12.727 1 74.44 68 HIS A N 1
ATOM 545 C CA . HIS A 1 68 ? 21.219 0.375 11.719 1 74.44 68 HIS A CA 1
ATOM 546 C C . HIS A 1 68 ? 21.781 -0.361 10.508 1 74.44 68 HIS A C 1
ATOM 548 O O . HIS A 1 68 ? 22.109 -1.546 10.594 1 74.44 68 HIS A O 1
ATOM 554 N N . LEU A 1 69 ? 21.656 0.344 9.383 1 75.19 69 LEU A N 1
ATOM 555 C CA . LEU A 1 69 ? 22.125 -0.229 8.125 1 75.19 69 LEU A CA 1
ATOM 556 C C . LEU A 1 69 ? 23.594 -0.62 8.211 1 75.19 69 LEU A C 1
ATOM 558 O O . LEU A 1 69 ? 24.406 0.125 8.766 1 75.19 69 LEU A O 1
ATOM 562 N N . ILE A 1 70 ? 23.828 -1.766 7.734 1 70.06 70 ILE A N 1
ATOM 563 C CA . ILE A 1 70 ? 25.219 -2.215 7.676 1 70.06 70 ILE A CA 1
ATOM 564 C C . ILE A 1 70 ? 25.969 -1.43 6.605 1 70.06 70 ILE A C 1
ATOM 566 O O . ILE A 1 70 ? 25.562 -1.405 5.441 1 70.06 70 ILE A O 1
ATOM 570 N N . ARG A 1 71 ? 26.938 -0.64 7.027 1 68.94 71 ARG A N 1
ATOM 571 C CA . ARG A 1 71 ? 27.828 0.06 6.105 1 68.94 71 ARG A CA 1
ATOM 572 C C . ARG A 1 71 ? 29.281 -0.206 6.449 1 68.94 71 ARG A C 1
ATOM 574 O O . ARG A 1 71 ? 29.609 -0.552 7.586 1 68.94 71 ARG A O 1
ATOM 581 N N . ASP A 1 72 ? 30.094 -0.219 5.414 1 62.28 72 ASP A N 1
ATOM 582 C CA . ASP A 1 72 ? 31.531 -0.461 5.609 1 62.28 72 ASP A CA 1
ATOM 583 C C . ASP A 1 72 ? 32.094 0.485 6.66 1 62.28 72 ASP A C 1
ATOM 585 O O . ASP A 1 72 ? 31.672 1.639 6.766 1 62.28 72 ASP A O 1
ATOM 589 N N . LEU A 1 73 ? 32.812 -0.155 7.637 1 61.03 73 LEU A N 1
ATOM 590 C CA . LEU A 1 73 ? 33.438 0.544 8.75 1 61.03 73 LEU A CA 1
ATOM 591 C C . LEU A 1 73 ? 34.312 1.696 8.25 1 61.03 73 LEU A C 1
ATOM 593 O O . LEU A 1 73 ? 35.094 1.53 7.305 1 61.03 73 LEU A O 1
ATOM 597 N N . PRO A 1 74 ? 33.969 2.842 8.875 1 62.78 74 PRO A N 1
ATOM 598 C CA . PRO A 1 74 ? 34.812 3.988 8.516 1 62.78 74 PRO A CA 1
ATOM 599 C C . PRO A 1 74 ? 36.25 3.836 8.992 1 62.78 74 PRO A C 1
ATOM 601 O O . PRO A 1 74 ? 36.5 3.211 10.031 1 62.78 74 PRO A O 1
ATOM 604 N N . THR A 1 75 ? 37.25 4.172 8.312 1 64 75 THR A N 1
ATOM 605 C CA . THR A 1 75 ? 38.688 4.027 8.562 1 64 75 THR A CA 1
ATOM 606 C C . THR A 1 75 ? 39.156 4.984 9.656 1 64 75 THR A C 1
ATOM 608 O O . THR A 1 75 ? 40.188 4.77 10.281 1 64 75 THR A O 1
ATOM 611 N N . SER A 1 76 ? 38.406 5.988 10.023 1 77.12 76 SER A N 1
ATOM 612 C CA . SER A 1 76 ? 39 6.984 10.914 1 77.12 76 SER A CA 1
ATOM 613 C C . SER A 1 76 ? 38.156 7.129 12.195 1 77.12 76 SER A C 1
ATOM 615 O O . SER A 1 76 ? 37.5 8.148 12.406 1 77.12 76 SER A O 1
ATOM 617 N N . PHE A 1 77 ? 38.281 6.172 12.984 1 82.31 77 PHE A N 1
ATOM 618 C CA . PHE A 1 77 ? 37.688 6.23 14.32 1 82.31 77 PHE A CA 1
ATOM 619 C C . PHE A 1 77 ? 38.562 7.051 15.258 1 82.31 77 PHE A C 1
ATOM 621 O O . PHE A 1 77 ? 39.75 6.75 15.445 1 82.31 77 PHE A O 1
ATOM 628 N N . VAL A 1 78 ? 37.938 8.172 15.812 1 88.25 78 VAL A N 1
ATOM 629 C CA . VAL A 1 78 ? 38.781 9.094 16.562 1 88.25 78 VAL A CA 1
ATOM 630 C C . VAL A 1 78 ? 38.406 9.07 18.047 1 88.25 78 VAL A C 1
ATOM 632 O O . VAL A 1 78 ? 39.062 9.672 18.875 1 88.25 78 VAL A O 1
ATOM 635 N N . GLY A 1 79 ? 37.312 8.484 18.438 1 91 79 GLY A N 1
ATOM 636 C CA . GLY A 1 79 ? 36.938 8.383 19.844 1 91 79 GLY A CA 1
ATOM 637 C C . GLY A 1 79 ? 35.469 8.008 20.031 1 91 79 GLY A C 1
ATOM 638 O O . GLY A 1 79 ? 34.812 7.543 19.094 1 91 79 GLY A O 1
ATOM 639 N N . ASN A 1 80 ? 35 8.219 21.281 1 92.75 80 ASN A N 1
ATOM 640 C CA . ASN A 1 80 ? 33.625 7.906 21.656 1 92.75 80 ASN A CA 1
ATOM 641 C C . ASN A 1 80 ? 32.844 9.172 21.953 1 92.75 80 ASN A C 1
ATOM 643 O O . ASN A 1 80 ? 33.406 10.18 22.375 1 92.75 80 ASN A O 1
ATOM 647 N N . ILE A 1 81 ? 31.562 9.125 21.641 1 94.94 81 ILE A N 1
ATOM 648 C CA . ILE A 1 81 ? 30.672 10.164 22.125 1 94.94 81 ILE A CA 1
ATOM 649 C C . ILE A 1 81 ? 30.562 10.07 23.641 1 94.94 81 ILE A C 1
ATOM 651 O O . ILE A 1 81 ? 30.312 8.992 24.188 1 94.94 81 ILE A O 1
ATOM 655 N N . THR A 1 82 ? 30.703 11.172 24.281 1 95.88 82 THR A N 1
ATOM 656 C CA . THR A 1 82 ? 30.656 11.133 25.734 1 95.88 82 THR A CA 1
ATOM 657 C C . THR A 1 82 ? 29.547 12.031 26.266 1 95.88 82 THR A C 1
ATOM 659 O O . THR A 1 82 ? 28.969 11.758 27.328 1 95.88 82 THR A O 1
ATOM 662 N N . HIS A 1 83 ? 29.312 13.117 25.5 1 97.25 83 HIS A N 1
ATOM 663 C CA . HIS A 1 83 ? 28.375 14.102 26.031 1 97.25 83 HIS A CA 1
ATOM 664 C C . HIS A 1 83 ? 27.391 14.562 24.969 1 97.25 83 HIS A C 1
ATOM 666 O O . HIS A 1 83 ? 27.75 14.648 23.781 1 97.25 83 HIS A O 1
ATOM 672 N N . LEU A 1 84 ? 26.219 14.797 25.344 1 98.38 84 LEU A N 1
ATOM 673 C CA . LEU A 1 84 ? 25.203 15.57 24.625 1 98.38 84 LEU A CA 1
ATOM 674 C C . LEU A 1 84 ? 24.891 16.859 25.375 1 98.38 84 LEU A C 1
ATOM 676 O O . LEU A 1 84 ? 24.375 16.828 26.5 1 98.38 84 LEU A O 1
ATOM 680 N N . LEU A 1 85 ? 25.25 17.969 24.812 1 98.75 85 LEU A N 1
ATOM 681 C CA . LEU A 1 85 ? 25.016 19.297 25.391 1 98.75 85 LEU A CA 1
ATOM 682 C C . LEU A 1 85 ? 23.969 20.062 24.594 1 98.75 85 LEU A C 1
ATOM 684 O O . LEU A 1 85 ? 24.125 20.266 23.391 1 98.75 85 LEU A O 1
ATOM 688 N N . ILE A 1 86 ? 22.938 20.484 25.25 1 98.81 86 ILE A N 1
ATOM 689 C CA . ILE A 1 86 ? 21.844 21.203 24.594 1 98.81 86 ILE A CA 1
ATOM 690 C C . ILE A 1 86 ? 21.656 22.562 25.266 1 98.81 86 ILE A C 1
ATOM 692 O O . ILE A 1 86 ? 21.547 22.656 26.484 1 98.81 86 ILE A O 1
ATOM 696 N N . ASN A 1 87 ? 21.672 23.578 24.469 1 98.62 87 ASN A N 1
ATOM 697 C CA . ASN A 1 87 ? 21.406 24.938 24.938 1 98.62 87 ASN A CA 1
ATOM 698 C C . ASN A 1 87 ? 20.234 25.578 24.188 1 98.62 87 ASN A C 1
ATOM 700 O O . ASN A 1 87 ? 20.234 25.641 22.969 1 98.62 87 ASN A O 1
ATOM 704 N N . ILE A 1 88 ? 19.266 26.016 24.938 1 98.25 88 ILE A N 1
ATOM 705 C CA . ILE A 1 88 ? 18.094 26.703 24.406 1 98.25 88 ILE A CA 1
ATOM 706 C C . ILE A 1 88 ? 18.078 28.156 24.875 1 98.25 88 ILE A C 1
ATOM 708 O O . ILE A 1 88 ? 18.141 28.422 26.078 1 98.25 88 ILE A O 1
ATOM 712 N N . SER A 1 89 ? 17.922 29.062 24.016 1 97.94 89 SER A N 1
ATOM 713 C CA . SER A 1 89 ? 18.016 30.484 24.344 1 97.94 89 SER A CA 1
ATOM 714 C C . SER A 1 89 ? 16.781 30.953 25.125 1 97.94 89 SER A C 1
ATOM 716 O O . SER A 1 89 ? 16.906 31.703 26.094 1 97.94 89 SER A O 1
ATOM 718 N N . SER A 1 90 ? 15.609 30.578 24.656 1 95.25 90 SER A N 1
ATOM 719 C CA . SER A 1 90 ? 14.375 30.984 25.328 1 95.25 90 SER A CA 1
ATOM 720 C C . SER A 1 90 ? 14.055 30.062 26.5 1 95.25 90 SER A C 1
ATOM 722 O O . SER A 1 90 ? 14.43 28.891 26.484 1 95.25 90 SER A O 1
ATOM 724 N N . GLU A 1 91 ? 13.375 30.578 27.438 1 91.31 91 GLU A N 1
ATOM 725 C CA . GLU A 1 91 ? 12.984 29.781 28.594 1 91.31 91 GLU A CA 1
ATOM 726 C C . GLU A 1 91 ? 11.969 28.719 28.219 1 91.31 91 GLU A C 1
ATOM 728 O O . GLU A 1 91 ? 11.07 28.969 27.422 1 91.31 91 GLU A O 1
ATOM 733 N N . CYS A 1 92 ? 12.18 27.594 28.75 1 94.06 92 CYS A N 1
ATOM 734 C CA . CYS A 1 92 ? 11.25 26.469 28.656 1 94.06 92 CYS A CA 1
ATOM 735 C C . CYS A 1 92 ? 10.969 25.891 30.047 1 94.06 92 CYS A C 1
ATOM 737 O O . CYS A 1 92 ? 11.805 25.188 30.609 1 94.06 92 CYS A O 1
ATOM 739 N N . ASN A 1 93 ? 9.828 26.25 30.594 1 94 93 ASN A N 1
ATOM 740 C CA . ASN A 1 93 ? 9.414 25.797 31.922 1 94 93 ASN A CA 1
ATOM 741 C C . ASN A 1 93 ? 7.973 25.281 31.906 1 94 93 ASN A C 1
ATOM 743 O O . ASN A 1 93 ? 7.027 26.062 31.922 1 94 93 ASN A O 1
ATOM 747 N N . GLU A 1 94 ? 7.82 23.984 31.953 1 94.06 94 GLU A N 1
ATOM 748 C CA . GLU A 1 94 ? 6.512 23.359 31.812 1 94.06 94 GLU A CA 1
ATOM 749 C C . GLU A 1 94 ? 5.883 23.109 33.188 1 94.06 94 GLU A C 1
ATOM 751 O O . GLU A 1 94 ? 4.797 22.531 33.281 1 94.06 94 GLU A O 1
ATOM 756 N N . LEU A 1 95 ? 6.559 23.562 34.219 1 92.88 95 LEU A N 1
ATOM 757 C CA . LEU A 1 95 ? 5.93 23.531 35.562 1 92.88 95 LEU A CA 1
ATOM 758 C C . LEU A 1 95 ? 4.781 24.516 35.625 1 92.88 95 LEU A C 1
ATOM 760 O O . LEU A 1 95 ? 3.855 24.344 36.438 1 92.88 95 LEU A O 1
ATOM 764 N N . MET A 1 96 ? 4.945 25.531 34.844 1 89.44 96 MET A N 1
ATOM 765 C CA . MET A 1 96 ? 3.943 26.594 34.875 1 89.44 96 MET A CA 1
ATOM 766 C C . MET A 1 96 ? 2.801 26.281 33.906 1 89.44 96 MET A C 1
ATOM 768 O O . MET A 1 96 ? 1.77 26.969 33.938 1 89.44 96 MET A O 1
ATOM 772 N N . GLY A 1 97 ? 2.998 25.344 33.125 1 90.25 97 GLY A N 1
ATOM 773 C CA . GLY A 1 97 ? 1.981 24.953 32.156 1 90.25 97 GLY A CA 1
ATOM 774 C C . GLY A 1 97 ? 2.545 24.203 30.969 1 90.25 97 GLY A C 1
ATOM 775 O O . GLY A 1 97 ? 3.742 24.281 30.672 1 90.25 97 GLY A O 1
ATOM 776 N N . VAL A 1 98 ? 1.633 23.625 30.312 1 90.06 98 VAL A N 1
ATOM 777 C CA . VAL A 1 98 ? 2.023 22.828 29.156 1 90.06 98 VAL A CA 1
ATOM 778 C C . VAL A 1 98 ? 2.441 23.766 28.016 1 90.06 98 VAL A C 1
ATOM 780 O O . VAL A 1 98 ? 1.82 24.812 27.797 1 90.06 98 VAL A O 1
ATOM 783 N N . LEU A 1 99 ? 3.457 23.422 27.344 1 91.81 99 LEU A N 1
ATOM 784 C CA . LEU A 1 99 ? 3.941 24.188 26.203 1 91.81 99 LEU A CA 1
ATOM 785 C C . LEU A 1 99 ? 3.447 23.578 24.891 1 91.81 99 LEU A C 1
ATOM 787 O O . LEU A 1 99 ? 3.611 22.375 24.656 1 91.81 99 LEU A O 1
ATOM 791 N N . TYR A 1 100 ? 2.807 24.375 24.125 1 93.38 100 TYR A N 1
ATOM 792 C CA . TYR A 1 100 ? 2.352 23.969 22.797 1 93.38 100 TYR A CA 1
ATOM 793 C C . TYR A 1 100 ? 3.105 24.703 21.703 1 93.38 100 TYR A C 1
ATOM 795 O O . TYR A 1 100 ? 3.4 25.891 21.844 1 93.38 100 TYR A O 1
ATOM 803 N N . PRO A 1 101 ? 3.441 23.922 20.641 1 95.25 101 PRO A N 1
ATOM 804 C CA . PRO A 1 101 ? 3.947 24.672 19.484 1 95.25 101 PRO A CA 1
ATOM 805 C C . PRO A 1 101 ? 2.9 25.609 18.875 1 95.25 101 PRO A C 1
ATOM 807 O O . PRO A 1 101 ? 1.704 25.297 18.922 1 95.25 101 PRO A O 1
ATOM 810 N N . LYS A 1 102 ? 3.395 26.688 18.359 1 92.25 102 LYS A N 1
ATOM 811 C CA . LYS A 1 102 ? 2.529 27.672 17.719 1 92.25 102 LYS A CA 1
ATOM 812 C C . LYS A 1 102 ? 3.053 28.031 16.328 1 92.25 102 LYS A C 1
ATOM 814 O O . LYS A 1 102 ? 4.156 27.641 15.961 1 92.25 102 LYS A O 1
ATOM 819 N N . GLU A 1 103 ? 2.301 28.703 15.469 1 88.38 103 GLU A N 1
ATOM 820 C CA . GLU A 1 103 ? 2.684 29.109 14.125 1 88.38 103 GLU A CA 1
ATOM 821 C C . GLU A 1 103 ? 3.969 29.938 14.141 1 88.38 103 GLU A C 1
ATOM 823 O O . GLU A 1 103 ? 4.801 29.812 13.234 1 88.38 103 GLU A O 1
ATOM 828 N N . GLY A 1 104 ? 4.262 30.734 15.188 1 88.06 104 GLY A N 1
ATOM 829 C CA . GLY A 1 104 ? 5.426 31.594 15.25 1 88.06 104 GLY A CA 1
ATOM 830 C C . GLY A 1 104 ? 6.578 31 16.031 1 88.06 104 GLY A C 1
ATOM 831 O O . GLY A 1 104 ? 7.594 31.656 16.266 1 88.06 104 GLY A O 1
ATOM 832 N N . SER A 1 105 ? 6.438 29.703 16.281 1 94.75 105 SER A N 1
ATOM 833 C CA . SER A 1 105 ? 7.516 29.047 17.016 1 94.75 105 SER A CA 1
ATOM 834 C C . SER A 1 105 ? 8.812 29.047 16.203 1 94.75 105 SER A C 1
ATOM 836 O O . SER A 1 105 ? 8.781 28.844 14.984 1 94.75 105 SER A O 1
ATOM 838 N N . LYS A 1 106 ? 9.914 29.328 16.891 1 97.88 106 LYS A N 1
ATOM 839 C CA . LYS A 1 106 ? 11.219 29.281 16.234 1 97.88 106 LYS A CA 1
ATOM 840 C C . LYS A 1 106 ? 11.75 27.859 16.188 1 97.88 106 LYS A C 1
ATOM 842 O O . LYS A 1 106 ? 11.781 27.156 17.219 1 97.88 106 LYS A O 1
ATOM 847 N N . GLU A 1 107 ? 12.141 27.438 15.016 1 98.5 107 GLU A N 1
ATOM 848 C CA . GLU A 1 107 ? 12.516 26.031 14.836 1 98.5 107 GLU A CA 1
ATOM 849 C C . GLU A 1 107 ? 13.953 25.906 14.352 1 98.5 107 GLU A C 1
ATOM 851 O O . GLU A 1 107 ? 14.383 24.812 13.953 1 98.5 107 GLU A O 1
ATOM 856 N N . ASP A 1 108 ? 14.711 27.016 14.359 1 98.56 108 ASP A N 1
ATOM 857 C CA . ASP A 1 108 ? 16.109 26.984 13.953 1 98.56 108 ASP A CA 1
ATOM 858 C C . ASP A 1 108 ? 16.969 26.234 14.969 1 98.56 108 ASP A C 1
ATOM 860 O O . ASP A 1 108 ? 16.641 26.203 16.156 1 98.56 108 ASP A O 1
ATOM 864 N N . TYR A 1 109 ? 18.062 25.625 14.484 1 98.75 109 TYR A N 1
ATOM 865 C CA . TYR A 1 109 ? 18.984 24.922 15.375 1 98.75 109 TYR A CA 1
ATOM 866 C C . TYR A 1 109 ? 20.359 24.797 14.75 1 98.75 109 TYR A C 1
ATOM 868 O O . TYR A 1 109 ? 20.531 25 13.547 1 98.75 109 TYR A O 1
ATOM 876 N N . GLN A 1 110 ? 21.297 24.547 15.594 1 98.81 110 GLN A N 1
ATOM 877 C CA . GLN A 1 110 ? 22.656 24.172 15.227 1 98.81 110 GLN A CA 1
ATOM 878 C C . GLN A 1 110 ? 23.078 22.875 15.898 1 98.81 110 GLN A C 1
ATOM 880 O O . GLN A 1 110 ? 22.766 22.641 17.062 1 98.81 110 GLN A O 1
ATOM 885 N N . VAL A 1 111 ? 23.672 21.969 15.141 1 98.62 111 VAL A N 1
ATOM 886 C CA . VAL A 1 111 ? 24.25 20.734 15.656 1 98.62 111 VAL A CA 1
ATOM 887 C C . VAL A 1 111 ? 25.734 20.688 15.328 1 98.62 111 VAL A C 1
ATOM 889 O O . VAL A 1 111 ? 26.141 20.891 14.18 1 98.62 111 VAL A O 1
ATOM 892 N N . ILE A 1 112 ? 26.531 20.531 16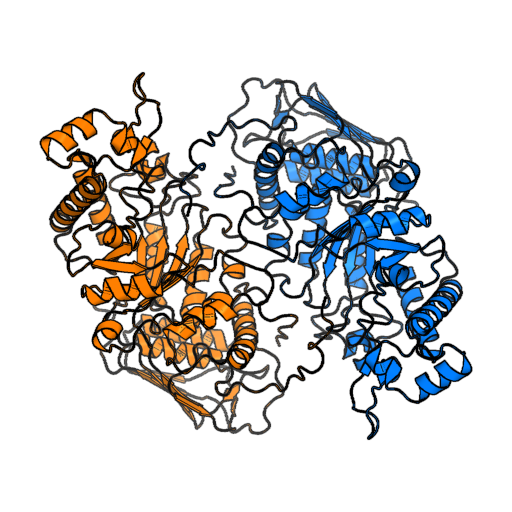.328 1 98.5 112 ILE A N 1
ATOM 893 C CA . ILE A 1 112 ? 27.953 20.297 16.141 1 98.5 112 ILE A CA 1
ATOM 894 C C . ILE A 1 112 ? 28.359 18.984 16.828 1 98.5 112 ILE A C 1
ATOM 896 O O . ILE A 1 112 ? 28.078 18.781 18.016 1 98.5 112 ILE A O 1
ATOM 900 N N . ILE A 1 113 ? 28.922 18.094 16.156 1 97 113 ILE A N 1
ATOM 901 C CA . ILE A 1 113 ? 29.516 16.875 16.703 1 97 113 ILE A CA 1
ATOM 902 C C . ILE A 1 113 ? 31.031 16.891 16.5 1 97 113 ILE A C 1
ATOM 904 O O . ILE A 1 113 ? 31.5 16.812 15.367 1 97 113 ILE A O 1
ATOM 908 N N . SER A 1 114 ? 31.688 17.094 17.516 1 96.19 114 SER A N 1
ATOM 909 C CA . SER A 1 114 ? 33.156 17.188 17.5 1 96.19 114 SER A CA 1
ATOM 910 C C . SER A 1 114 ? 33.75 16.828 18.859 1 96.19 114 SER A C 1
ATOM 912 O O . SER A 1 114 ? 33.156 17.109 19.891 1 96.19 114 SER A O 1
ATOM 914 N N . GLY A 1 115 ? 34.938 16.141 18.828 1 94.62 115 GLY A N 1
ATOM 915 C CA . GLY A 1 115 ? 35.656 15.82 20.047 1 94.62 115 GLY A CA 1
ATOM 916 C C . GLY A 1 115 ? 34.906 14.891 20.969 1 94.62 115 GLY A C 1
ATOM 917 O O . GLY A 1 115 ? 35 14.984 22.188 1 94.62 115 GLY A O 1
ATOM 918 N N . GLY A 1 116 ? 33.969 14.203 20.406 1 94.94 116 GLY A N 1
ATOM 919 C CA . GLY A 1 116 ? 33.219 13.25 21.188 1 94.94 116 GLY A CA 1
ATOM 920 C C . GLY A 1 116 ? 32 13.875 21.875 1 94.94 116 GLY A C 1
ATOM 921 O O . GLY A 1 116 ? 31.438 13.281 22.797 1 94.94 116 GLY A O 1
ATOM 922 N N . VAL A 1 117 ? 31.688 15.07 21.469 1 97.56 117 VAL A N 1
ATOM 923 C CA . VAL A 1 117 ? 30.578 15.781 22.078 1 97.56 117 VAL A CA 1
ATOM 924 C C . VAL A 1 117 ? 29.562 16.172 21.016 1 97.56 117 VAL A C 1
ATOM 926 O O . VAL A 1 117 ? 29.922 16.625 19.922 1 97.56 117 VAL A O 1
ATOM 929 N N . ILE A 1 118 ? 28.312 15.938 21.281 1 98.31 118 ILE A N 1
ATOM 930 C CA . ILE A 1 118 ? 27.219 16.453 20.469 1 98.31 118 ILE A CA 1
ATOM 931 C C . ILE A 1 118 ? 26.703 17.766 21.078 1 98.31 118 ILE A C 1
ATOM 933 O O . ILE A 1 118 ? 26.234 17.797 22.203 1 98.31 118 ILE A O 1
ATOM 937 N N . TRP A 1 119 ? 26.812 18.844 20.359 1 98.62 119 TRP A N 1
ATOM 938 C CA . TRP A 1 119 ? 26.297 20.141 20.766 1 98.62 119 TRP A CA 1
ATOM 939 C C . TRP A 1 119 ? 25.047 20.5 19.969 1 98.62 119 TRP A C 1
ATOM 941 O O . TRP A 1 119 ? 25.047 20.453 18.734 1 98.62 119 TRP A O 1
ATOM 951 N N . ILE A 1 120 ? 24.016 20.891 20.656 1 98.88 120 ILE A N 1
ATOM 952 C CA . ILE A 1 120 ? 22.797 21.391 20.016 1 98.88 120 ILE A CA 1
ATOM 953 C C . ILE A 1 120 ? 22.453 22.75 20.609 1 98.88 120 ILE A C 1
ATOM 955 O O . ILE A 1 120 ? 22.328 22.906 21.812 1 98.88 120 ILE A O 1
ATOM 959 N N . ASN A 1 121 ? 22.359 23.719 19.781 1 98.81 121 ASN A N 1
ATOM 960 C CA . ASN A 1 121 ? 21.906 25.062 20.141 1 98.81 121 ASN A CA 1
ATOM 961 C C . ASN A 1 121 ? 20.641 25.453 19.375 1 98.81 121 ASN A C 1
ATOM 963 O O . ASN A 1 121 ? 20.547 25.188 18.172 1 98.81 121 ASN A O 1
ATOM 967 N N . ALA A 1 122 ? 19.672 26.031 20.062 1 98.81 122 ALA A N 1
ATOM 968 C CA . ALA A 1 122 ? 18.422 26.422 19.422 1 98.81 122 ALA A CA 1
ATOM 969 C C . ALA A 1 122 ? 17.812 27.641 20.125 1 98.81 122 ALA A C 1
ATOM 971 O O . ALA A 1 122 ? 18.094 27.891 21.297 1 98.81 122 ALA A O 1
ATOM 972 N N . SER A 1 123 ? 17 28.375 19.422 1 98.44 123 SER A N 1
ATOM 973 C CA . SER A 1 123 ? 16.297 29.516 19.984 1 98.44 123 SER A CA 1
ATOM 974 C C . SER A 1 123 ? 15.195 29.078 20.938 1 98.44 123 SER A C 1
ATOM 976 O O . SER A 1 123 ? 15.016 29.656 22.016 1 98.44 123 SER A O 1
ATOM 978 N N . GLU A 1 124 ? 14.438 28.141 20.531 1 98.19 124 GLU A N 1
ATOM 979 C CA . GLU A 1 124 ? 13.367 27.547 21.328 1 98.19 124 GLU A CA 1
ATOM 980 C C . GLU A 1 124 ? 13.484 26.031 21.359 1 98.19 124 GLU A C 1
ATOM 982 O O . GLU A 1 124 ? 14.273 25.438 20.625 1 98.19 124 GLU A O 1
ATOM 987 N N . VAL A 1 125 ? 12.703 25.391 22.234 1 98.19 125 VAL A N 1
ATOM 988 C CA . VAL A 1 125 ? 12.789 23.953 22.453 1 98.19 125 VAL A CA 1
ATOM 989 C C . VAL A 1 125 ? 12.484 23.203 21.156 1 98.19 125 VAL A C 1
ATOM 991 O O . VAL A 1 125 ? 13.062 22.156 20.891 1 98.19 125 VAL A O 1
ATOM 994 N N . TRP A 1 126 ? 11.641 23.75 20.312 1 98.31 126 TRP A N 1
ATOM 995 C CA . TRP A 1 126 ? 11.203 23.094 19.078 1 98.31 126 TRP A CA 1
ATOM 996 C C . TRP A 1 126 ? 12.375 22.891 18.125 1 98.31 126 TRP A C 1
ATOM 998 O O . TRP A 1 126 ? 12.484 21.859 17.469 1 98.31 126 TRP A O 1
ATOM 1008 N N . GLY A 1 127 ? 13.234 23.922 18.031 1 98.62 127 GLY A N 1
ATOM 1009 C CA . GLY A 1 127 ? 14.445 23.766 17.25 1 98.62 127 GLY A CA 1
ATOM 1010 C C . GLY A 1 127 ? 15.375 22.688 17.797 1 98.62 127 GLY A C 1
ATOM 1011 O O . GLY A 1 127 ? 16 21.953 17.031 1 98.62 127 GLY A O 1
ATOM 1012 N N . ALA A 1 128 ? 15.508 22.656 19.125 1 98.69 128 ALA A N 1
ATOM 1013 C CA . ALA A 1 128 ? 16.344 21.641 19.75 1 98.69 128 ALA A CA 1
ATOM 1014 C C . ALA A 1 128 ? 15.852 20.234 19.406 1 98.69 128 ALA A C 1
ATOM 1016 O O . ALA A 1 128 ? 16.656 19.328 19.156 1 98.69 128 ALA A O 1
ATOM 1017 N N . MET A 1 129 ? 14.586 20.047 19.391 1 98.5 129 MET A N 1
ATOM 1018 C CA . MET A 1 129 ? 13.992 18.766 19.047 1 98.5 129 MET A CA 1
ATOM 1019 C C . MET A 1 129 ? 14.352 18.359 17.625 1 98.5 129 MET A C 1
ATOM 1021 O O . MET A 1 129 ? 14.672 17.203 17.359 1 98.5 129 MET A O 1
ATOM 1025 N N . HIS A 1 130 ? 14.273 19.328 16.719 1 98.62 130 HIS A N 1
ATOM 1026 C CA . HIS A 1 130 ? 14.68 19.047 15.336 1 98.62 130 HIS A CA 1
ATOM 1027 C C . HIS A 1 130 ? 16.156 18.688 15.266 1 98.62 130 HIS A C 1
ATOM 1029 O O . HIS A 1 130 ? 16.562 17.828 14.484 1 98.62 130 HIS A O 1
ATOM 1035 N N . GLY A 1 131 ? 16.953 19.438 16.031 1 98.69 131 GLY A N 1
ATOM 1036 C CA . GLY A 1 131 ? 18.359 19.078 16.094 1 98.69 131 GLY A CA 1
ATOM 1037 C C . GLY A 1 131 ? 18.609 17.656 16.547 1 98.69 131 GLY A C 1
ATOM 1038 O O . GLY A 1 131 ? 19.438 16.953 15.969 1 98.69 131 GLY A O 1
ATOM 1039 N N . LEU A 1 132 ? 17.922 17.219 17.578 1 98.44 132 LEU A N 1
ATOM 1040 C CA . LEU A 1 132 ? 18.016 15.852 18.078 1 98.44 132 LEU A CA 1
ATOM 1041 C C . LEU A 1 132 ? 17.609 14.852 17 1 98.44 132 LEU A C 1
ATOM 1043 O O . LEU A 1 132 ? 18.25 13.805 16.844 1 98.44 132 LEU A O 1
ATOM 1047 N N . THR A 1 133 ? 16.594 15.164 16.25 1 97.25 133 THR A N 1
ATOM 1048 C CA . THR A 1 133 ? 16.141 14.312 15.164 1 97.25 133 THR A CA 1
ATOM 1049 C C . THR A 1 133 ? 17.234 14.188 14.102 1 97.25 133 THR A C 1
ATOM 1051 O O . THR A 1 133 ? 17.453 13.094 13.562 1 97.25 133 THR A O 1
ATOM 1054 N N . SER A 1 134 ? 17.859 15.273 13.797 1 97.44 134 SER A N 1
ATOM 1055 C CA . SER A 1 134 ? 18.953 15.25 12.836 1 97.44 134 SER A CA 1
ATOM 1056 C C . SER A 1 134 ? 20.078 14.328 13.297 1 97.44 134 SER A C 1
ATOM 1058 O O . SER A 1 134 ? 20.641 13.578 12.5 1 97.44 134 SER A O 1
ATOM 1060 N N . VAL A 1 135 ? 20.391 14.383 14.555 1 96.44 135 VAL A N 1
ATOM 1061 C CA . VAL A 1 135 ? 21.438 13.516 15.102 1 96.44 135 VAL A CA 1
ATOM 1062 C C . VAL A 1 135 ? 21.031 12.055 14.93 1 96.44 135 VAL A C 1
ATOM 1064 O O . VAL A 1 135 ? 21.859 11.219 14.539 1 96.44 135 VAL A O 1
ATOM 1067 N N . ALA A 1 136 ? 19.812 11.75 15.211 1 94.56 136 ALA A N 1
ATOM 1068 C CA . ALA A 1 136 ? 19.312 10.383 15.078 1 94.56 136 ALA A CA 1
ATOM 1069 C C . ALA A 1 136 ? 19.484 9.875 13.648 1 94.56 136 ALA A C 1
ATOM 1071 O O . ALA A 1 136 ? 19.812 8.703 13.438 1 94.56 136 ALA A O 1
ATOM 1072 N N . GLN A 1 137 ? 19.328 10.711 12.688 1 93.31 137 GLN A N 1
ATOM 1073 C CA . GLN A 1 137 ? 19.391 10.328 11.281 1 93.31 137 GLN A CA 1
ATOM 1074 C C . GLN A 1 137 ? 20.844 10.148 10.836 1 93.31 137 GLN A C 1
ATOM 1076 O O . GLN A 1 137 ? 21.109 9.578 9.773 1 93.31 137 GLN A O 1
ATOM 1081 N N . LEU A 1 138 ? 21.781 10.633 11.609 1 91.5 138 LEU A N 1
ATOM 1082 C CA . LEU A 1 138 ? 23.188 10.617 11.234 1 91.5 138 LEU A CA 1
ATOM 1083 C C . LEU A 1 138 ? 23.859 9.312 11.68 1 91.5 138 LEU A C 1
ATOM 1085 O O . LEU A 1 138 ? 24.984 9.016 11.266 1 91.5 138 LEU A O 1
ATOM 1089 N N . VAL A 1 139 ? 23.172 8.594 12.555 1 87.56 139 VAL A N 1
ATOM 1090 C CA . VAL A 1 139 ? 23.766 7.355 13.047 1 87.56 139 VAL A CA 1
ATOM 1091 C C . VAL A 1 139 ? 23.984 6.387 11.891 1 87.56 139 VAL A C 1
ATOM 1093 O O . VAL A 1 139 ? 23.094 6.195 11.055 1 87.56 139 VAL A O 1
ATOM 1096 N N . MET A 1 140 ? 25.203 5.867 11.914 1 76.75 140 MET A N 1
ATOM 1097 C CA . MET A 1 140 ? 25.578 5.012 10.797 1 76.75 140 MET A CA 1
ATOM 1098 C C . MET A 1 140 ? 26.047 3.646 11.281 1 76.75 140 MET A C 1
ATOM 1100 O O . MET A 1 140 ? 26.734 3.551 12.305 1 76.75 140 MET A O 1
ATOM 1104 N N . SER A 1 141 ? 25.828 2.637 10.578 1 68.25 141 SER A N 1
ATOM 1105 C CA . SER A 1 141 ? 26.5 1.34 10.547 1 68.25 141 SER A CA 1
ATOM 1106 C C . SER A 1 141 ? 26.125 0.496 11.758 1 68.25 141 SER A C 1
ATOM 1108 O O . SER A 1 141 ? 25.484 0.986 12.695 1 68.25 141 SER A O 1
ATOM 1110 N N . THR A 1 142 ? 26.609 -0.676 11.781 1 62.72 142 THR A N 1
ATOM 1111 C CA . THR A 1 142 ? 26.391 -1.704 12.789 1 62.72 142 THR A CA 1
ATOM 1112 C C . THR A 1 142 ? 27.047 -1.319 14.109 1 62.72 142 THR A C 1
ATOM 1114 O O . THR A 1 142 ? 26.531 -1.635 15.188 1 62.72 142 THR A O 1
ATOM 1117 N N . SER A 1 143 ? 28.234 -0.725 14.016 1 67.19 143 SER A N 1
ATOM 1118 C CA . SER A 1 143 ? 28.922 -0.373 15.25 1 67.19 143 SER A CA 1
ATOM 1119 C C . SER A 1 143 ? 28.469 0.985 15.773 1 67.19 143 SER A C 1
ATOM 1121 O O . SER A 1 143 ? 28.984 1.477 16.781 1 67.19 143 SER A O 1
ATOM 1123 N N . LYS A 1 144 ? 27.5 1.537 15.133 1 81.5 144 LYS A N 1
ATOM 1124 C CA . LYS A 1 144 ? 26.859 2.793 15.492 1 81.5 144 LYS A CA 1
ATOM 1125 C C . LYS A 1 144 ? 27.875 3.924 15.617 1 81.5 144 LYS A C 1
ATOM 1127 O O . LYS A 1 144 ? 28.594 4.012 16.625 1 81.5 144 LYS A O 1
ATOM 1132 N N . TYR A 1 145 ? 28.047 4.688 14.75 1 86.94 145 TYR A N 1
ATOM 1133 C CA . TYR A 1 145 ? 28.953 5.828 14.703 1 86.94 145 TYR A CA 1
ATOM 1134 C C . TYR A 1 145 ? 28.203 7.105 14.344 1 86.94 145 TYR A C 1
ATOM 1136 O O . TYR A 1 145 ? 27.156 7.051 13.711 1 86.94 145 TYR A O 1
ATOM 1144 N N . LEU A 1 146 ? 28.781 8.141 14.859 1 91.12 146 LEU A N 1
ATOM 1145 C CA . LEU A 1 146 ? 28.359 9.461 14.406 1 91.12 146 LEU A CA 1
ATOM 1146 C C . LEU A 1 146 ? 29.5 10.18 13.695 1 91.12 146 LEU A C 1
ATOM 1148 O O . LEU A 1 146 ? 30.656 10.102 14.125 1 91.12 146 LEU A O 1
ATOM 1152 N N . PRO A 1 147 ? 29.203 10.836 12.688 1 90.44 147 PRO A N 1
ATOM 1153 C CA . PRO A 1 147 ? 30.234 11.609 12 1 90.44 147 PRO A CA 1
ATOM 1154 C C . PRO A 1 147 ? 30.484 12.969 12.656 1 90.44 147 PRO A C 1
ATOM 1156 O O . PRO A 1 147 ? 29.641 13.469 13.391 1 90.44 147 PRO A O 1
ATOM 1159 N N . ASN A 1 148 ? 31.719 13.5 12.445 1 93.06 148 ASN A N 1
ATOM 1160 C CA . ASN A 1 148 ? 31.984 14.906 12.75 1 93.06 148 ASN A CA 1
ATOM 1161 C C . ASN A 1 148 ? 31.25 15.836 11.781 1 93.06 148 ASN A C 1
ATOM 1163 O O . ASN A 1 148 ? 31.547 15.852 10.586 1 93.06 148 ASN A O 1
ATOM 1167 N N . VAL A 1 149 ? 30.281 16.578 12.336 1 95.19 149 VAL A N 1
ATOM 1168 C CA . VAL A 1 149 ? 29.484 17.406 11.453 1 95.19 149 VAL A CA 1
ATOM 1169 C C . VAL A 1 149 ? 29.25 18.766 12.102 1 95.19 149 VAL A C 1
ATOM 1171 O O . VAL A 1 149 ? 29.391 18.922 13.32 1 95.19 149 VAL A O 1
ATOM 1174 N N . ARG A 1 150 ? 29 19.781 11.305 1 96.94 150 ARG A N 1
ATOM 1175 C CA . ARG A 1 150 ? 28.453 21.078 11.656 1 96.94 150 ARG A CA 1
ATOM 1176 C C . ARG A 1 150 ? 27.219 21.406 10.828 1 96.94 150 ARG A C 1
ATOM 1178 O O . ARG A 1 150 ? 27.281 21.484 9.594 1 96.94 150 ARG A O 1
ATOM 1185 N N . ILE A 1 151 ? 26.062 21.562 11.492 1 97.88 151 ILE A N 1
ATOM 1186 C CA . ILE A 1 151 ? 24.781 21.797 10.836 1 97.88 151 ILE A CA 1
ATOM 1187 C C . ILE A 1 151 ? 24.156 23.094 11.344 1 97.88 151 ILE A C 1
ATOM 1189 O O . ILE A 1 151 ? 24.156 23.344 12.547 1 97.88 151 ILE A O 1
ATOM 1193 N N . SER A 1 152 ? 23.766 23.969 10.531 1 98.31 152 SER A N 1
ATOM 1194 C CA . SER A 1 152 ? 22.844 25.078 10.789 1 98.31 152 SER A CA 1
ATOM 1195 C C . SER A 1 152 ? 21.594 24.969 9.938 1 98.31 152 SER A C 1
ATOM 1197 O O . SER A 1 152 ? 21.672 24.859 8.719 1 98.31 152 SER A O 1
ATOM 1199 N N . ASP A 1 153 ? 20.438 24.984 10.633 1 98.44 153 ASP A N 1
ATOM 1200 C CA . ASP A 1 153 ? 19.234 24.641 9.875 1 98.44 153 ASP A CA 1
ATOM 1201 C C . ASP A 1 153 ? 18.031 25.406 10.391 1 98.44 153 ASP A C 1
ATOM 1203 O O . ASP A 1 153 ? 18.016 25.875 11.531 1 98.44 153 ASP A O 1
ATOM 1207 N N . MET A 1 154 ? 17.094 25.656 9.555 1 98.38 154 MET A N 1
ATOM 1208 C CA . MET A 1 154 ? 15.812 26.297 9.812 1 98.38 154 MET A CA 1
ATOM 1209 C C . MET A 1 154 ? 14.828 26.016 8.68 1 98.38 154 MET A C 1
ATOM 1211 O O . MET A 1 154 ? 15.234 25.734 7.555 1 98.38 154 MET A O 1
ATOM 1215 N N . PRO A 1 155 ? 13.547 26.078 8.938 1 98.25 155 PRO A N 1
ATOM 1216 C CA . PRO A 1 155 ? 12.586 25.781 7.875 1 98.25 155 PRO A CA 1
ATOM 1217 C C . PRO A 1 155 ? 12.461 26.922 6.859 1 98.25 155 PRO A C 1
ATOM 1219 O O . PRO A 1 155 ? 12.594 28.094 7.219 1 98.25 155 PRO A O 1
ATOM 1222 N N . ARG A 1 156 ? 12.133 26.562 5.648 1 97.94 156 ARG A N 1
ATOM 1223 C CA . ARG A 1 156 ? 11.797 27.516 4.594 1 97.94 156 ARG A CA 1
ATOM 1224 C C . ARG A 1 156 ? 10.469 28.203 4.883 1 97.94 156 ARG A C 1
ATOM 1226 O O . ARG A 1 156 ? 10.32 29.406 4.641 1 97.94 156 ARG A O 1
ATOM 1233 N N . TRP A 1 157 ? 9.469 27.5 5.422 1 97.69 157 TRP A N 1
ATOM 1234 C CA . TRP A 1 157 ? 8.164 28.031 5.797 1 97.69 157 TRP A CA 1
ATOM 1235 C C . TRP A 1 157 ? 7.723 27.5 7.156 1 97.69 157 TRP A C 1
ATOM 1237 O O . TRP A 1 157 ? 8.078 26.391 7.535 1 97.69 157 TRP A O 1
ATOM 1247 N N . PRO A 1 158 ? 6.926 28.203 7.836 1 97.19 158 PRO A N 1
ATOM 1248 C CA . PRO A 1 158 ? 6.539 27.797 9.188 1 97.19 158 PRO A CA 1
ATOM 1249 C C . PRO A 1 158 ? 5.426 26.75 9.195 1 97.19 158 PRO A C 1
ATOM 1251 O O . PRO A 1 158 ? 5.277 26.016 10.18 1 97.19 158 PRO A O 1
ATOM 1254 N N . PHE A 1 159 ? 4.625 26.672 8.148 1 97.88 159 PHE A N 1
ATOM 1255 C CA . PHE A 1 159 ? 3.514 25.734 8.094 1 97.88 159 PHE A CA 1
ATOM 1256 C C . PHE A 1 159 ? 3.865 24.531 7.234 1 97.88 159 PHE A C 1
ATOM 1258 O O . PHE A 1 159 ? 3.963 24.641 6.012 1 97.88 159 PHE A O 1
ATOM 1265 N N . ARG A 1 160 ? 4.027 23.391 7.773 1 98.75 160 ARG A N 1
ATOM 1266 C CA . ARG A 1 160 ? 4.383 22.141 7.109 1 98.75 160 ARG A CA 1
ATOM 1267 C C . ARG A 1 160 ? 3.482 21 7.57 1 98.75 160 ARG A C 1
ATOM 1269 O O . ARG A 1 160 ? 3.74 20.375 8.602 1 98.75 160 ARG A O 1
ATOM 1276 N N . SER A 1 161 ? 2.459 20.672 6.766 1 98.75 161 SER A N 1
ATOM 1277 C CA . SER A 1 161 ? 1.385 19.812 7.254 1 98.75 161 SER A CA 1
ATOM 1278 C C . SER A 1 161 ? 1.355 18.484 6.504 1 98.75 161 SER A C 1
ATOM 1280 O O . SER A 1 161 ? 2 18.344 5.461 1 98.75 161 SER A O 1
ATOM 1282 N N . PHE A 1 162 ? 0.745 17.594 7.082 1 98.94 162 PHE A N 1
ATOM 1283 C CA . PHE A 1 162 ? 0.294 16.359 6.426 1 98.94 162 PHE A CA 1
ATOM 1284 C C . PHE A 1 162 ? -1.147 16.047 6.805 1 98.94 162 PHE A C 1
ATOM 1286 O O . PHE A 1 162 ? -1.456 15.859 7.984 1 98.94 162 PHE A O 1
ATOM 1293 N N . LEU A 1 163 ? -2.012 16.078 5.781 1 98.94 163 LEU A N 1
ATOM 1294 C CA . LEU A 1 163 ? -3.434 15.828 5.996 1 98.94 163 LEU A CA 1
ATOM 1295 C C . LEU A 1 163 ? -3.732 14.336 6.023 1 98.94 163 LEU A C 1
ATOM 1297 O O . LEU A 1 163 ? -3.227 13.578 5.188 1 98.94 163 LEU A O 1
ATOM 1301 N N . ILE A 1 164 ? -4.48 13.859 6.984 1 98.88 164 ILE A N 1
ATOM 1302 C CA . ILE A 1 164 ? -5.078 12.531 6.949 1 98.88 164 ILE A CA 1
ATOM 1303 C C . ILE A 1 164 ? -6.602 12.641 7.039 1 98.88 164 ILE A C 1
ATOM 1305 O O . ILE A 1 164 ? -7.121 13.562 7.672 1 98.88 164 ILE A O 1
ATOM 1309 N N . ASP A 1 165 ? -7.27 11.812 6.387 1 98.75 165 ASP A N 1
ATOM 1310 C CA . ASP A 1 165 ? -8.727 11.719 6.305 1 98.75 165 ASP A CA 1
ATOM 1311 C C . ASP A 1 165 ? -9.25 10.547 7.129 1 98.75 165 ASP A C 1
ATOM 1313 O O . ASP A 1 165 ? -8.984 9.391 6.793 1 98.75 165 ASP A O 1
ATOM 1317 N N . THR A 1 166 ? -10.016 10.812 8.188 1 98.75 166 THR A N 1
ATOM 1318 C CA . THR A 1 166 ? -10.484 9.742 9.055 1 98.75 166 THR A CA 1
ATOM 1319 C C . THR A 1 166 ? -11.992 9.555 8.914 1 98.75 166 THR A C 1
ATOM 1321 O O . THR A 1 166 ? -12.609 8.82 9.688 1 98.75 166 THR A O 1
ATOM 1324 N N . SER A 1 167 ? -12.57 10.258 7.953 1 98.69 167 SER A N 1
ATOM 1325 C CA . SER A 1 167 ? -14.008 10.156 7.738 1 98.69 167 SER A CA 1
ATOM 1326 C C . SER A 1 167 ? -14.336 9.117 6.672 1 98.69 167 SER A C 1
ATOM 1328 O O . SER A 1 167 ? -15.258 8.312 6.844 1 98.69 167 SER A O 1
ATOM 1330 N N . ARG A 1 168 ? -13.68 9.188 5.586 1 98.56 168 ARG A N 1
ATOM 1331 C CA . ARG A 1 168 ? -13.977 8.289 4.48 1 98.56 168 ARG A CA 1
ATOM 1332 C C . ARG A 1 168 ? -13.609 6.848 4.832 1 98.56 168 ARG A C 1
ATOM 1334 O O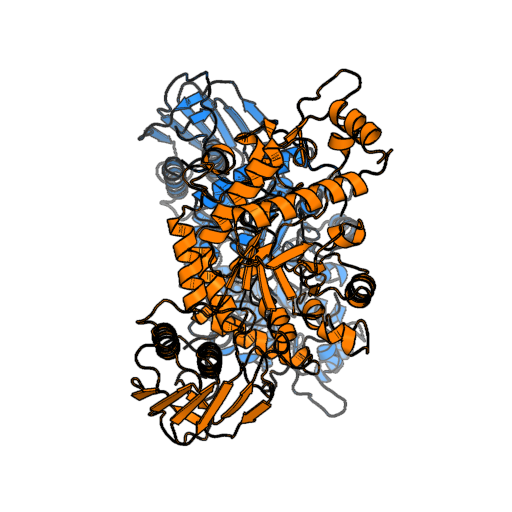 . ARG A 1 168 ? -14.25 5.906 4.359 1 98.56 168 ARG A O 1
ATOM 1341 N N . HIS A 1 169 ? -12.531 6.68 5.574 1 98.56 169 HIS A N 1
ATOM 1342 C CA . HIS A 1 169 ? -12.195 5.457 6.297 1 98.56 169 HIS A CA 1
ATOM 1343 C C . HIS A 1 169 ? -11.688 5.77 7.703 1 98.56 169 HIS A C 1
ATOM 1345 O O . HIS A 1 169 ? -10.82 6.625 7.879 1 98.56 169 HIS A O 1
ATOM 1351 N N . PHE A 1 170 ? -12.281 5.043 8.688 1 98.31 170 PHE A N 1
ATOM 1352 C CA . PHE A 1 170 ? -11.859 5.258 10.07 1 98.31 170 PHE A CA 1
ATOM 1353 C C . PHE A 1 170 ? -10.43 4.781 10.273 1 98.31 170 PHE A C 1
ATOM 1355 O O . PHE A 1 170 ? -10.047 3.709 9.797 1 98.31 170 PHE A O 1
ATOM 1362 N N . LEU A 1 171 ? -9.586 5.57 10.922 1 98.75 171 LEU A N 1
ATOM 1363 C CA . LEU A 1 171 ? -8.227 5.195 11.297 1 98.75 171 LEU A CA 1
ATOM 1364 C C . LEU A 1 171 ? -8.125 4.941 12.797 1 98.75 171 LEU A C 1
ATOM 1366 O O . LEU A 1 171 ? -8.406 5.828 13.602 1 98.75 171 LEU A O 1
ATOM 1370 N N . PRO A 1 172 ? -7.715 3.816 13.203 1 98 172 PRO A N 1
ATOM 1371 C CA . PRO A 1 172 ? -7.512 3.57 14.633 1 98 172 PRO A CA 1
ATOM 1372 C C . PRO A 1 172 ? -6.422 4.457 15.234 1 98 172 PRO A C 1
ATOM 1374 O O . PRO A 1 172 ? -5.465 4.816 14.547 1 98 172 PRO A O 1
ATOM 1377 N N . LEU A 1 173 ? -6.523 4.711 16.484 1 98.44 173 LEU A N 1
ATOM 1378 C CA . LEU A 1 173 ? -5.68 5.633 17.234 1 98.44 173 LEU A CA 1
ATOM 1379 C C . LEU A 1 173 ? -4.203 5.301 17.047 1 98.44 173 LEU A C 1
ATOM 1381 O O . LEU A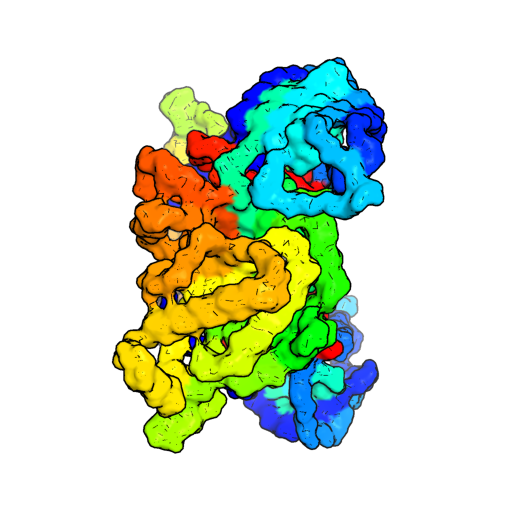 1 173 ? -3.393 6.191 16.781 1 98.44 173 LEU A O 1
ATOM 1385 N N . GLN A 1 174 ? -3.834 4.016 17.078 1 98.31 174 GLN A N 1
ATOM 1386 C CA . GLN A 1 174 ? -2.436 3.605 17.047 1 98.31 174 GLN A CA 1
ATOM 1387 C C . GLN A 1 174 ? -1.782 4.016 15.727 1 98.31 174 GLN A C 1
ATOM 1389 O O . GLN A 1 174 ? -0.591 4.336 15.688 1 98.31 174 GLN A O 1
ATOM 1394 N N . TYR A 1 175 ? -2.525 4.016 14.695 1 98.5 175 TYR A N 1
ATOM 1395 C CA . TYR A 1 175 ? -1.959 4.34 13.391 1 98.5 175 TYR A CA 1
ATOM 1396 C C . TYR A 1 175 ? -1.79 5.848 13.227 1 98.5 175 TYR A C 1
ATOM 1398 O O . TYR A 1 175 ? -0.875 6.305 12.539 1 98.5 175 TYR A O 1
ATOM 1406 N N . ILE A 1 176 ? -2.65 6.645 13.828 1 98.88 176 ILE A N 1
ATOM 1407 C CA . ILE A 1 176 ? -2.471 8.094 13.836 1 98.88 176 ILE A CA 1
ATOM 1408 C C . ILE A 1 176 ? -1.205 8.445 14.617 1 98.88 176 ILE A C 1
ATOM 1410 O O . ILE A 1 176 ? -0.433 9.312 14.195 1 98.88 176 ILE A O 1
ATOM 1414 N N . LEU A 1 177 ? -0.984 7.719 15.727 1 98.88 177 LEU A N 1
ATOM 1415 C CA . LEU A 1 177 ? 0.215 7.965 16.516 1 98.88 177 LEU A CA 1
ATOM 1416 C C . LEU A 1 177 ? 1.471 7.602 15.734 1 98.88 177 LEU A C 1
ATOM 1418 O O . LEU A 1 177 ? 2.461 8.336 15.766 1 98.88 177 LEU A O 1
ATOM 1422 N N . GLN A 1 178 ? 1.46 6.477 15.023 1 98.75 178 GLN A N 1
ATOM 1423 C CA . GLN A 1 178 ? 2.574 6.102 14.164 1 98.75 178 GLN A CA 1
ATOM 1424 C C . GLN A 1 178 ? 2.818 7.156 13.086 1 98.75 178 GLN A C 1
ATOM 1426 O O . GLN A 1 178 ? 3.965 7.469 12.766 1 98.75 178 GLN A O 1
ATOM 1431 N N . PHE A 1 179 ? 1.736 7.605 12.594 1 98.88 179 PHE A N 1
ATOM 1432 C CA . PHE A 1 179 ? 1.807 8.625 11.555 1 98.88 179 PHE A CA 1
ATOM 1433 C C . PHE A 1 179 ? 2.5 9.875 12.062 1 98.88 179 PHE A C 1
ATOM 1435 O O . PHE A 1 179 ? 3.365 10.438 11.383 1 98.88 179 PHE A O 1
ATOM 1442 N N . LEU A 1 180 ? 2.133 10.297 13.234 1 98.88 180 LEU A N 1
ATOM 1443 C CA . LEU A 1 180 ? 2.738 11.461 13.875 1 98.88 180 LEU A CA 1
ATOM 1444 C C . LEU A 1 180 ? 4.23 11.242 14.094 1 98.88 180 LEU A C 1
ATOM 1446 O O . LEU A 1 180 ? 5.031 12.156 13.898 1 98.88 180 LEU A O 1
ATOM 1450 N N . LYS A 1 181 ? 4.566 10.07 14.484 1 98.5 181 LYS A N 1
ATOM 1451 C CA . LYS A 1 181 ? 5.973 9.734 14.68 1 98.5 181 LYS A CA 1
ATOM 1452 C C . LYS A 1 181 ? 6.773 9.938 13.398 1 98.5 181 LYS A C 1
ATOM 1454 O O . LYS A 1 181 ? 7.867 10.508 13.422 1 98.5 181 LYS A O 1
ATOM 1459 N N . ALA A 1 182 ? 6.227 9.508 12.32 1 98.75 182 ALA A N 1
ATOM 1460 C CA . ALA A 1 182 ? 6.891 9.664 11.031 1 98.75 182 ALA A CA 1
ATOM 1461 C C . ALA A 1 182 ? 7.016 11.141 10.656 1 98.75 182 ALA A C 1
ATOM 1463 O O . ALA A 1 182 ? 8.062 11.57 10.164 1 98.75 182 ALA A O 1
ATOM 1464 N N . MET A 1 183 ? 5.98 11.93 10.867 1 98.88 183 MET A N 1
ATOM 1465 C CA . MET A 1 183 ? 6 13.359 10.57 1 98.88 183 MET A CA 1
ATOM 1466 C C . MET A 1 183 ? 7.16 14.039 11.289 1 98.88 183 MET A C 1
ATOM 1468 O O . MET A 1 183 ? 7.859 14.867 10.695 1 98.88 183 MET A O 1
ATOM 1472 N N . ALA A 1 184 ? 7.328 13.648 12.5 1 98.56 184 ALA A N 1
ATOM 1473 C CA . ALA A 1 184 ? 8.336 14.297 13.328 1 98.56 184 ALA A CA 1
ATOM 1474 C C . ALA A 1 184 ? 9.742 14.039 12.789 1 98.56 184 ALA A C 1
ATOM 1476 O O . ALA A 1 184 ? 10.617 14.898 12.891 1 98.56 184 ALA A O 1
ATOM 1477 N N . THR A 1 185 ? 9.945 12.914 12.156 1 98 185 THR A N 1
ATOM 1478 C CA . THR A 1 185 ? 11.273 12.539 11.68 1 98 185 THR A CA 1
ATOM 1479 C C . THR A 1 185 ? 11.695 13.43 10.508 1 98 185 THR A C 1
ATOM 1481 O O . THR A 1 185 ? 12.875 13.531 10.195 1 98 185 THR A O 1
ATOM 1484 N N . VAL A 1 186 ? 10.695 14.047 9.852 1 98.75 186 VAL A N 1
ATOM 1485 C CA . VAL A 1 186 ? 11.031 14.906 8.719 1 98.75 186 VAL A CA 1
ATOM 1486 C C . VAL A 1 186 ? 10.602 16.344 9.008 1 98.75 186 VAL A C 1
ATOM 1488 O O . VAL A 1 186 ? 10.438 17.141 8.086 1 98.75 186 VAL A O 1
ATOM 1491 N N . LYS A 1 187 ? 10.289 16.625 10.266 1 98.56 187 LYS A N 1
ATOM 1492 C CA . LYS A 1 187 ? 10.125 17.969 10.82 1 98.56 187 LYS A CA 1
ATOM 1493 C C . LYS A 1 187 ? 8.859 18.641 10.297 1 98.56 187 LYS A C 1
ATOM 1495 O O . LYS A 1 187 ? 8.836 19.859 10.102 1 98.56 187 LYS A O 1
ATOM 1500 N N . MET A 1 188 ? 7.902 17.844 9.906 1 98.75 188 MET A N 1
ATOM 1501 C CA . MET A 1 188 ? 6.562 18.391 9.672 1 98.75 188 MET A CA 1
ATOM 1502 C C . MET A 1 188 ? 5.887 18.75 10.992 1 98.75 188 MET A C 1
ATOM 1504 O O . MET A 1 188 ? 6.023 18.031 11.984 1 98.75 188 MET A O 1
ATOM 1508 N N . ASN A 1 189 ? 5.145 19.859 10.992 1 98.62 189 ASN A N 1
ATOM 1509 C CA . ASN A 1 189 ? 4.789 20.359 12.32 1 98.62 189 ASN A CA 1
ATOM 1510 C C . ASN A 1 189 ? 3.289 20.594 12.445 1 98.62 189 ASN A C 1
ATOM 1512 O O . ASN A 1 189 ? 2.832 21.203 13.414 1 98.62 189 ASN A O 1
ATOM 1516 N N . VAL A 1 190 ? 2.473 20.188 11.477 1 98.69 190 VAL A N 1
ATOM 1517 C CA . VAL A 1 190 ? 1.024 20.344 11.562 1 98.69 190 VAL A CA 1
ATOM 1518 C C . VAL A 1 190 ? 0.334 19.078 11.094 1 98.69 190 VAL A C 1
ATOM 1520 O O . VAL A 1 190 ? 0.462 18.688 9.93 1 98.69 190 VAL A O 1
ATOM 1523 N N . LEU A 1 191 ? -0.347 18.406 11.945 1 98.88 191 LEU A N 1
ATOM 1524 C CA . LEU A 1 191 ? -1.31 17.391 11.508 1 98.88 191 LEU A CA 1
ATOM 1525 C C . LEU A 1 191 ? -2.604 18.047 11.031 1 98.88 191 LEU A C 1
ATOM 1527 O O . LEU A 1 191 ? -3.359 18.594 11.836 1 98.88 191 LEU A O 1
ATOM 1531 N N . HIS A 1 192 ? -2.754 18.125 9.758 1 98.88 192 HIS A N 1
ATOM 1532 C CA . HIS A 1 192 ? -4.035 18.531 9.195 1 98.88 192 HIS A CA 1
ATOM 1533 C C . HIS A 1 192 ? -5.051 17.391 9.25 1 98.88 192 HIS A C 1
ATOM 1535 O O . HIS A 1 192 ? -5.074 16.547 8.367 1 98.88 192 HIS A O 1
ATOM 1541 N N . TRP A 1 193 ? -5.91 17.453 10.258 1 98.88 193 TRP A N 1
ATOM 1542 C CA . TRP A 1 193 ? -6.785 16.328 10.562 1 98.88 193 TRP A CA 1
ATOM 1543 C C . TRP A 1 193 ? -8.172 16.547 9.961 1 98.88 193 TRP A C 1
ATOM 1545 O O . TRP A 1 193 ? -9.031 17.188 10.57 1 98.88 193 TRP A O 1
ATOM 1555 N N . HIS A 1 194 ? -8.375 16.047 8.781 1 98.81 194 HIS A N 1
ATOM 1556 C CA . HIS A 1 194 ? -9.703 15.992 8.18 1 98.81 194 HIS A CA 1
ATOM 1557 C C . HIS A 1 194 ? -10.578 14.961 8.875 1 98.81 194 HIS A C 1
ATOM 1559 O O . HIS A 1 194 ? -10.672 13.812 8.43 1 98.81 194 HIS A O 1
ATOM 1565 N N . ILE A 1 195 ? -11.312 15.344 9.859 1 98.56 195 ILE A N 1
ATOM 1566 C CA . ILE A 1 195 ? -11.898 14.422 10.828 1 98.56 195 ILE A CA 1
ATOM 1567 C C . ILE A 1 195 ? -13.266 13.953 10.344 1 98.56 195 ILE A C 1
ATOM 1569 O O . ILE A 1 195 ? -13.633 12.789 10.516 1 98.56 195 ILE A O 1
ATOM 1573 N N . VAL A 1 196 ? -14.047 14.891 9.797 1 98.56 196 VAL A N 1
ATOM 1574 C CA . VAL A 1 196 ? -15.438 14.602 9.461 1 98.56 196 VAL A CA 1
ATOM 1575 C C . VAL A 1 196 ? -15.688 14.914 7.992 1 98.56 196 VAL A C 1
ATOM 1577 O O . VAL A 1 196 ? -14.945 15.68 7.375 1 98.56 196 VAL A O 1
ATOM 1580 N N . ASP A 1 197 ? -16.672 14.312 7.426 1 98.62 197 ASP A N 1
ATOM 1581 C CA . ASP A 1 197 ? -17.094 14.5 6.039 1 98.62 197 ASP A CA 1
ATOM 1582 C C . ASP A 1 197 ? -18.469 13.875 5.797 1 98.62 197 ASP A C 1
ATOM 1584 O O . ASP A 1 197 ? -19.188 13.578 6.746 1 98.62 197 ASP A O 1
ATOM 1588 N N . ASP A 1 198 ? -18.844 13.75 4.574 1 98.38 198 ASP A N 1
ATOM 1589 C CA . ASP A 1 198 ? -20.141 13.188 4.184 1 98.38 198 ASP A CA 1
ATOM 1590 C C . ASP A 1 198 ? -20.297 11.766 4.707 1 98.38 198 ASP A C 1
ATOM 1592 O O . ASP A 1 198 ? -21.391 11.375 5.121 1 98.38 198 ASP A O 1
ATOM 1596 N N . GLN A 1 199 ? -19.266 11.039 4.762 1 98.19 199 GLN A N 1
ATOM 1597 C CA . GLN A 1 199 ? -19.312 9.594 4.957 1 98.19 199 GLN A CA 1
ATOM 1598 C C . GLN A 1 199 ? -19.484 9.242 6.43 1 98.19 199 GLN A C 1
ATOM 1600 O O . GLN A 1 199 ? -20.172 8.281 6.773 1 98.19 199 GLN A O 1
ATOM 1605 N N . SER A 1 200 ? -18.797 10.039 7.246 1 98.69 200 SER A N 1
ATOM 1606 C CA . SER A 1 200 ? -18.906 9.75 8.672 1 98.69 200 SER A CA 1
ATOM 1607 C C . SER A 1 200 ? -18.484 10.938 9.516 1 98.69 200 SER A C 1
ATOM 1609 O O . SER A 1 200 ? -17.797 11.836 9.031 1 98.69 200 SER A O 1
ATOM 1611 N N . PHE A 1 201 ? -18.984 11.008 10.734 1 98.81 201 PHE A N 1
ATOM 1612 C CA . PHE A 1 201 ? -18.625 11.992 11.758 1 98.81 201 PHE A CA 1
ATOM 1613 C C . PHE A 1 201 ? -18.047 11.305 12.992 1 98.81 201 PHE A C 1
ATOM 1615 O O . PHE A 1 201 ? -18.703 11.211 14.023 1 98.81 201 PHE A O 1
ATOM 1622 N N . PRO A 1 202 ? -16.75 10.969 12.953 1 98.75 202 PRO A N 1
ATOM 1623 C CA . PRO A 1 202 ? -16.188 10.125 14.016 1 98.75 202 PRO A CA 1
ATOM 1624 C C . PRO A 1 202 ? -15.742 10.938 15.234 1 98.75 202 PRO A C 1
ATOM 1626 O O . PRO A 1 202 ? -15.383 10.367 16.266 1 98.75 202 PRO A O 1
ATOM 1629 N N . TYR A 1 203 ? -15.758 12.266 15.227 1 98.75 203 TYR A N 1
ATOM 1630 C CA . TYR A 1 203 ? -15.43 13.094 16.375 1 98.75 203 TYR A CA 1
ATOM 1631 C C . TYR A 1 203 ? -16.562 13.062 17.406 1 98.75 203 TYR A C 1
ATOM 1633 O O . TYR A 1 203 ? -17.703 13.406 17.094 1 98.75 203 TYR A O 1
ATOM 1641 N N . GLU A 1 204 ? -16.281 12.68 18.562 1 98.38 204 GLU A N 1
ATOM 1642 C CA . GLU A 1 204 ? -17.266 12.703 19.641 1 98.38 204 GLU A CA 1
ATOM 1643 C C . GLU A 1 204 ? -17.453 14.109 20.188 1 98.38 204 GLU A C 1
ATOM 1645 O O . GLU A 1 204 ? -16.516 14.695 20.75 1 98.38 204 GLU A O 1
ATOM 1650 N N . SER A 1 205 ? -18.594 14.688 20.062 1 98.38 205 SER A N 1
ATOM 1651 C CA . SER A 1 205 ? -18.938 15.992 20.641 1 98.38 205 SER A CA 1
ATOM 1652 C C . SER A 1 205 ? -19.781 15.836 21.906 1 98.38 205 SER A C 1
ATOM 1654 O O . SER A 1 205 ? -20.766 15.102 21.906 1 98.38 205 SER A O 1
ATOM 1656 N N . TYR A 1 206 ? -19.422 16.531 22.938 1 97.5 206 TYR A N 1
ATOM 1657 C CA . TYR A 1 206 ? -20.234 16.547 24.141 1 97.5 206 TYR A CA 1
ATOM 1658 C C . TYR A 1 206 ? -21.469 17.422 23.969 1 97.5 206 TYR A C 1
ATOM 1660 O O . TYR A 1 206 ? -22.516 17.141 24.531 1 97.5 206 TYR A O 1
ATOM 1668 N N . THR A 1 207 ? -21.297 18.453 23.219 1 97.94 207 THR A N 1
ATOM 1669 C CA . THR A 1 207 ? -22.391 19.406 22.984 1 97.94 207 THR A CA 1
ATOM 1670 C C . THR A 1 207 ? -23.484 18.766 22.125 1 97.94 207 THR A C 1
ATOM 1672 O O . THR A 1 207 ? -24.672 19.016 22.344 1 97.94 207 THR A O 1
ATOM 1675 N N . PHE A 1 208 ? -23.062 17.984 21.125 1 98.5 208 PHE A N 1
ATOM 1676 C CA . PHE A 1 208 ? -23.984 17.359 20.203 1 98.5 208 PHE A CA 1
ATOM 1677 C C . PHE A 1 208 ? -23.672 15.875 20.047 1 98.5 208 PHE A C 1
ATOM 1679 O O . PHE A 1 208 ? -23.266 15.438 18.969 1 98.5 208 PHE A O 1
ATOM 1686 N N . PRO A 1 209 ? -24.016 15.062 20.969 1 98.25 209 PRO A N 1
ATOM 1687 C CA . PRO A 1 209 ? -23.609 13.656 20.984 1 98.25 209 PRO A CA 1
ATOM 1688 C C . PRO A 1 209 ? -24.156 12.867 19.797 1 98.25 209 PRO A C 1
ATOM 1690 O O . PRO A 1 209 ? -23.547 11.883 19.375 1 98.25 209 PRO A O 1
ATOM 1693 N N . LYS A 1 210 ? -25.25 13.273 19.188 1 98.5 210 LYS A N 1
ATOM 1694 C CA . LYS A 1 210 ? -25.875 12.516 18.109 1 98.5 210 LYS A CA 1
ATOM 1695 C C . LYS A 1 210 ? -25.062 12.625 16.828 1 98.5 210 LYS A C 1
ATOM 1697 O O . LYS A 1 210 ? -25.297 11.875 15.875 1 98.5 210 LYS A O 1
ATOM 1702 N N . LEU A 1 211 ? -24.109 13.555 16.734 1 98.69 211 LEU A N 1
ATOM 1703 C CA . LEU A 1 211 ? -23.25 13.641 15.555 1 98.69 211 LEU A CA 1
ATOM 1704 C C . LEU A 1 211 ? -22.484 12.352 15.344 1 98.69 211 LEU A C 1
ATOM 1706 O O . LEU A 1 211 ? -22.531 11.758 14.266 1 98.69 211 LEU A O 1
ATOM 1710 N N . SER A 1 212 ? -21.797 11.875 16.422 1 98.56 212 SER A N 1
ATOM 1711 C CA . SER A 1 212 ? -21.031 10.641 16.281 1 98.56 212 SER A CA 1
ATOM 1712 C C . SER A 1 212 ? -21.891 9.414 16.562 1 98.56 212 SER A C 1
ATOM 1714 O O . SER A 1 212 ? -21.688 8.359 15.953 1 98.56 212 SER A O 1
ATOM 1716 N N . ASP A 1 213 ? -22.859 9.586 17.453 1 98.06 213 ASP A N 1
ATOM 1717 C CA . ASP A 1 213 ? -23.719 8.453 17.781 1 98.06 213 ASP A CA 1
ATOM 1718 C C . ASP A 1 213 ? -24.422 7.898 16.547 1 98.06 213 ASP A C 1
ATOM 1720 O O . ASP A 1 213 ? -24.562 6.684 16.391 1 98.06 213 ASP A O 1
ATOM 1724 N N . LYS A 1 214 ? -24.844 8.836 15.695 1 98.06 214 LYS A N 1
ATOM 1725 C CA . LYS A 1 214 ? -25.609 8.43 14.516 1 98.06 214 LYS A CA 1
ATOM 1726 C C . LYS A 1 214 ? -24.781 8.609 13.242 1 98.06 214 LYS A C 1
ATOM 1728 O O . LYS A 1 214 ? -25.062 7.973 12.227 1 98.06 214 LYS A O 1
ATOM 1733 N N . GLY A 1 215 ? -23.781 9.453 13.312 1 98.38 215 GLY A N 1
ATOM 1734 C CA . GLY A 1 215 ? -23.109 9.852 12.078 1 98.38 215 GLY A CA 1
ATOM 1735 C C . GLY A 1 215 ? -21.797 9.125 11.859 1 98.38 215 GLY A C 1
ATOM 1736 O O . GLY A 1 215 ? -21.219 9.195 10.773 1 98.38 215 GLY A O 1
ATOM 1737 N N . ALA A 1 216 ? -21.266 8.445 12.883 1 98.31 216 ALA A N 1
ATOM 1738 C CA . ALA A 1 216 ? -20.062 7.652 12.703 1 98.31 216 ALA A CA 1
ATOM 1739 C C . ALA A 1 216 ? -20.375 6.309 12.055 1 98.31 216 ALA A C 1
ATOM 1741 O O . ALA A 1 216 ? -21.531 5.867 12.062 1 98.31 216 ALA A O 1
ATOM 1742 N N . TYR A 1 217 ? -19.375 5.664 11.508 1 96.94 217 TYR A N 1
ATOM 1743 C CA . TYR A 1 217 ? -19.562 4.316 10.984 1 96.94 217 TYR A CA 1
ATOM 1744 C C . TYR A 1 217 ? -20 3.361 12.086 1 96.94 217 TYR A C 1
ATOM 1746 O O . TYR A 1 217 ? -20.781 2.434 11.844 1 96.94 217 TYR A O 1
ATOM 1754 N N . SER A 1 218 ? -19.406 3.559 13.195 1 94.56 218 SER A N 1
ATOM 1755 C CA . SER A 1 218 ? -19.75 2.793 14.391 1 94.56 218 SER A CA 1
ATOM 1756 C C . SER A 1 218 ? -19.625 3.646 15.648 1 94.56 218 SER A C 1
ATOM 1758 O O . SER A 1 218 ? -18.594 4.258 15.891 1 94.56 218 SER A O 1
ATOM 1760 N N . GLN A 1 219 ? -20.641 3.639 16.406 1 92.88 219 GLN A N 1
ATOM 1761 C CA . GLN A 1 219 ? -20.672 4.438 17.641 1 92.88 219 GLN A CA 1
ATOM 1762 C C . GLN A 1 219 ? -19.609 3.965 18.625 1 92.88 219 GLN A C 1
ATOM 1764 O O . GLN A 1 219 ? -18.984 4.777 19.312 1 92.88 219 GLN A O 1
ATOM 1769 N N . ILE A 1 220 ? -19.344 2.707 18.516 1 90.31 220 ILE A N 1
ATOM 1770 C CA . ILE A 1 220 ? -18.5 2.119 19.547 1 90.31 220 ILE A CA 1
ATOM 1771 C C . ILE A 1 220 ? -17.078 1.99 19.031 1 90.31 220 ILE A C 1
ATOM 1773 O O . ILE A 1 220 ? -16.125 2.307 19.75 1 90.31 220 ILE A O 1
ATOM 1777 N N . HIS A 1 221 ? -16.938 1.62 17.766 1 93.12 221 HIS A N 1
ATOM 1778 C CA . HIS A 1 221 ? -15.609 1.188 17.328 1 93.12 221 HIS A CA 1
ATOM 1779 C C . HIS A 1 221 ? -15.008 2.184 16.344 1 93.12 221 HIS A C 1
ATOM 1781 O O . HIS A 1 221 ? -13.812 2.127 16.047 1 93.12 221 HIS A O 1
ATOM 1787 N N . ALA A 1 222 ? -15.781 3.133 15.867 1 97.5 222 ALA A N 1
ATOM 1788 C CA . ALA A 1 222 ? -15.289 4.074 14.867 1 97.5 222 ALA A CA 1
ATOM 1789 C C . ALA A 1 222 ? -15.594 5.516 15.273 1 97.5 222 ALA A C 1
ATOM 1791 O O . ALA A 1 222 ? -16.109 6.293 14.469 1 97.5 222 ALA A O 1
ATOM 1792 N N . THR A 1 223 ? -15.344 5.781 16.5 1 98.25 223 THR A N 1
ATOM 1793 C CA . THR A 1 223 ? -15.477 7.117 17.062 1 98.25 223 THR A CA 1
ATOM 1794 C C . THR A 1 223 ? -14.219 7.496 17.844 1 98.25 223 THR A C 1
ATOM 1796 O O . THR A 1 223 ? -13.617 6.652 18.516 1 98.25 223 THR A O 1
ATOM 1799 N N . TYR A 1 224 ? -13.797 8.719 17.703 1 98.75 224 TYR A N 1
ATOM 1800 C CA . TYR A 1 224 ? -12.734 9.258 18.547 1 98.75 224 TYR A CA 1
ATOM 1801 C C . TYR A 1 224 ? -13.32 9.906 19.797 1 98.75 224 TYR A C 1
ATOM 1803 O O . TYR A 1 224 ? -13.859 11.016 19.734 1 98.75 224 TYR A O 1
ATOM 1811 N N . THR A 1 225 ? -13.148 9.273 20.891 1 98.31 225 THR A N 1
ATOM 1812 C CA . THR A 1 225 ? -13.578 9.859 22.156 1 98.31 225 THR A CA 1
ATOM 1813 C C . THR A 1 225 ? -12.758 11.109 22.469 1 98.31 225 THR A C 1
ATOM 1815 O O . THR A 1 225 ? -11.719 11.352 21.859 1 98.31 225 THR A O 1
ATOM 1818 N N . GLN A 1 226 ? -13.273 11.93 23.375 1 97.62 226 GLN A N 1
ATOM 1819 C CA . GLN A 1 226 ? -12.508 13.102 23.797 1 97.62 226 GLN A CA 1
ATOM 1820 C C . GLN A 1 226 ? -11.141 12.695 24.344 1 97.62 226 GLN A C 1
ATOM 1822 O O . GLN A 1 226 ? -10.164 13.438 24.188 1 97.62 226 GLN A O 1
ATOM 1827 N N . GLN A 1 227 ? -11.078 11.57 24.969 1 98 227 GLN A N 1
ATOM 1828 C CA . GLN A 1 227 ? -9.797 11.07 25.453 1 98 227 GLN A CA 1
ATOM 1829 C C . GLN A 1 227 ? -8.867 10.727 24.281 1 98 227 GLN A C 1
ATOM 1831 O O . GLN A 1 227 ? -7.668 11.016 24.344 1 98 227 GLN A O 1
ATOM 1836 N N . ASP A 1 228 ? -9.414 10.031 23.25 1 98.56 228 ASP A N 1
ATOM 1837 C CA . ASP A 1 228 ? -8.609 9.742 22.062 1 98.56 228 ASP A CA 1
ATOM 1838 C C . ASP A 1 228 ? -8.023 11.016 21.469 1 98.56 228 ASP A C 1
ATOM 1840 O O . ASP A 1 228 ? -6.844 11.062 21.125 1 98.56 228 ASP A O 1
ATOM 1844 N N . VAL A 1 229 ? -8.867 12.008 21.344 1 98.69 229 VAL A N 1
ATOM 1845 C CA . VAL A 1 229 ? -8.453 13.281 20.781 1 98.69 229 VAL A CA 1
ATOM 1846 C C . VAL A 1 229 ? -7.344 13.898 21.625 1 98.69 229 VAL A C 1
ATOM 1848 O O . VAL A 1 229 ? -6.344 14.383 21.094 1 98.69 229 VAL A O 1
ATOM 1851 N N . ARG A 1 230 ? -7.484 13.828 22.922 1 97.88 230 ARG A N 1
ATOM 1852 C CA . ARG A 1 230 ? -6.473 14.367 23.812 1 97.88 230 ARG A CA 1
ATOM 1853 C C . ARG A 1 230 ? -5.152 13.609 23.672 1 97.88 230 ARG A C 1
ATOM 1855 O O . ARG A 1 230 ? -4.078 14.211 23.734 1 97.88 230 ARG A O 1
ATOM 1862 N N . ILE A 1 231 ? -5.273 12.305 23.5 1 98.62 231 ILE A N 1
ATOM 1863 C CA . ILE A 1 231 ? -4.078 11.484 23.312 1 98.62 231 ILE A CA 1
ATOM 1864 C C . ILE A 1 231 ? -3.346 11.922 22.047 1 98.62 231 ILE A C 1
ATOM 1866 O O . ILE A 1 231 ? -2.123 12.086 22.062 1 98.62 231 ILE A O 1
ATOM 1870 N N . ILE A 1 232 ? -4.074 12.164 21 1 98.75 232 ILE A N 1
ATOM 1871 C CA . ILE A 1 232 ? -3.488 12.578 19.719 1 98.75 232 ILE A CA 1
ATOM 1872 C C . ILE A 1 232 ? -2.834 13.953 19.891 1 98.75 232 ILE A C 1
ATOM 1874 O O . ILE A 1 232 ? -1.687 14.148 19.484 1 98.75 232 ILE A O 1
ATOM 1878 N N . ILE A 1 233 ? -3.494 14.898 20.547 1 98.12 233 ILE A N 1
ATOM 1879 C CA . ILE A 1 233 ? -2.998 16.25 20.719 1 98.12 233 ILE A CA 1
ATOM 1880 C C . ILE A 1 233 ? -1.735 16.234 21.578 1 98.12 233 ILE A C 1
ATOM 1882 O O . ILE A 1 233 ? -0.737 16.875 21.25 1 98.12 233 ILE A O 1
ATOM 1886 N N . GLU A 1 234 ? -1.769 15.461 22.656 1 97.19 234 GLU A N 1
ATOM 1887 C CA . GLU A 1 234 ? -0.634 15.406 23.578 1 97.19 234 GLU A CA 1
ATOM 1888 C C . GLU A 1 234 ? 0.58 14.758 22.906 1 97.19 234 GLU A C 1
ATOM 1890 O O . GLU A 1 234 ? 1.707 15.234 23.078 1 97.19 234 GLU A O 1
ATOM 1895 N N . TYR A 1 235 ? 0.331 13.703 22.25 1 98.06 235 TYR A N 1
ATOM 1896 C CA . TYR A 1 235 ? 1.442 13.047 21.578 1 98.06 235 TYR A CA 1
ATOM 1897 C C . TYR A 1 235 ? 2.029 13.953 20.5 1 98.06 235 TYR A C 1
ATOM 1899 O O . TYR A 1 235 ? 3.25 14.062 20.359 1 98.06 235 TYR A O 1
ATOM 1907 N N . ALA A 1 236 ? 1.147 14.562 19.719 1 98.38 236 ALA A N 1
ATOM 1908 C CA . ALA A 1 236 ? 1.601 15.508 18.703 1 98.38 236 ALA A CA 1
ATOM 1909 C C . ALA A 1 236 ? 2.432 16.625 19.328 1 98.38 236 ALA A C 1
ATOM 1911 O O . ALA A 1 236 ? 3.52 16.938 18.844 1 98.38 236 ALA A O 1
ATOM 1912 N N . ARG A 1 237 ? 1.953 17.156 20.359 1 96.69 237 ARG A N 1
ATOM 1913 C CA . ARG A 1 237 ? 2.654 18.219 21.078 1 96.69 237 ARG A CA 1
ATOM 1914 C C . ARG A 1 237 ? 4.051 17.766 21.5 1 96.69 237 ARG A C 1
ATOM 1916 O O . ARG A 1 237 ? 5.023 18.5 21.328 1 96.69 237 ARG A O 1
ATOM 1923 N N . SER A 1 238 ? 4.094 16.578 22 1 96.81 238 SER A N 1
ATOM 1924 C CA . SER A 1 238 ? 5.367 16.047 22.484 1 96.81 238 SER A CA 1
ATOM 1925 C C . SER A 1 238 ? 6.363 15.898 21.328 1 96.81 238 SER A C 1
ATOM 1927 O O . SER A 1 238 ? 7.57 15.805 21.562 1 96.81 238 SER A O 1
ATOM 1929 N N . LEU A 1 239 ? 5.848 15.922 20.109 1 98 239 LEU A N 1
ATOM 1930 C CA . LEU A 1 239 ? 6.68 15.797 18.922 1 98 239 LEU A CA 1
ATOM 1931 C C . LEU A 1 239 ? 6.887 17.141 18.25 1 98 239 LEU A C 1
ATOM 1933 O O . LEU A 1 239 ? 7.5 17.234 17.188 1 98 239 LEU A O 1
ATOM 1937 N N . GLY A 1 240 ? 6.348 18.188 18.844 1 97.12 240 GLY A N 1
ATOM 1938 C CA . GLY A 1 240 ? 6.426 19.5 18.234 1 97.12 240 GLY A CA 1
ATOM 1939 C C . GLY A 1 240 ? 5.465 19.703 17.078 1 97.12 240 GLY A C 1
ATOM 1940 O O . GLY A 1 240 ? 5.723 20.5 16.172 1 97.12 240 GLY A O 1
ATOM 1941 N N . ILE A 1 241 ? 4.379 18.953 17.062 1 98.44 241 ILE A N 1
ATOM 1942 C CA . ILE A 1 241 ? 3.404 19 15.977 1 98.44 241 ILE A CA 1
ATOM 1943 C C . ILE A 1 241 ? 2.094 19.594 16.484 1 98.44 241 ILE A C 1
ATOM 1945 O O . ILE A 1 241 ? 1.598 19.219 17.547 1 98.44 241 ILE A O 1
ATOM 1949 N N . ARG A 1 242 ? 1.606 20.531 15.758 1 98 242 ARG A N 1
ATOM 1950 C CA . ARG A 1 242 ? 0.278 21.094 15.992 1 98 242 ARG A CA 1
ATOM 1951 C C . ARG A 1 242 ? -0.801 20.219 15.359 1 98 242 ARG A C 1
ATOM 1953 O O . ARG A 1 242 ? -0.56 19.578 14.336 1 98 242 ARG A O 1
ATOM 1960 N N . VAL A 1 243 ? -1.961 20.203 15.969 1 98.44 243 VAL A N 1
ATOM 1961 C CA . VAL A 1 243 ? -3.096 19.5 15.383 1 98.44 243 VAL A CA 1
ATOM 1962 C C . VAL A 1 243 ? -4.148 20.516 14.922 1 98.44 243 VAL A C 1
ATOM 1964 O O . VAL A 1 243 ? -4.699 21.25 15.734 1 98.44 243 VAL A O 1
ATOM 1967 N N . MET A 1 244 ? -4.363 20.594 13.664 1 98.12 244 MET A N 1
ATOM 1968 C CA . MET A 1 244 ? -5.383 21.453 13.078 1 98.12 244 MET A CA 1
ATOM 1969 C C . MET A 1 244 ? -6.57 20.641 12.578 1 98.12 244 MET A C 1
ATOM 1971 O O . MET A 1 244 ? -6.473 19.969 11.547 1 98.12 244 MET A O 1
ATOM 1975 N N . PRO A 1 245 ? -7.691 20.703 13.289 1 98.31 245 PRO A N 1
ATOM 1976 C CA . PRO A 1 245 ? -8.875 19.969 12.82 1 98.31 245 PRO A CA 1
ATOM 1977 C C . PRO A 1 245 ? -9.555 20.656 11.633 1 98.31 245 PRO A C 1
ATOM 1979 O O . PRO A 1 245 ? -9.562 21.891 11.547 1 98.31 245 PRO A O 1
ATOM 1982 N N . GLU A 1 246 ? -10.047 19.906 10.766 1 98.56 246 GLU A N 1
ATOM 1983 C CA . GLU A 1 246 ? -10.891 20.406 9.688 1 98.56 246 GLU A CA 1
ATOM 1984 C C . GLU A 1 246 ? -12.344 19.969 9.883 1 98.56 246 GLU A C 1
ATOM 1986 O O . GLU A 1 246 ? -12.633 18.766 9.961 1 98.56 246 GLU A O 1
ATOM 1991 N N . ILE A 1 247 ? -13.188 20.922 9.969 1 97.88 247 ILE A N 1
ATOM 1992 C CA . ILE A 1 247 ? -14.633 20.75 10.047 1 97.88 247 ILE A CA 1
ATOM 1993 C C . ILE A 1 247 ? -15.305 21.453 8.875 1 97.88 247 ILE A C 1
ATOM 1995 O O . ILE A 1 247 ? -15.68 22.625 8.984 1 97.88 247 ILE A O 1
ATOM 1999 N N . ASP A 1 248 ? -15.555 20.734 7.863 1 97.81 248 ASP A N 1
ATOM 2000 C CA . ASP A 1 248 ? -16.031 21.297 6.609 1 97.81 248 ASP A CA 1
ATOM 2001 C C . ASP A 1 248 ? -17.484 21.766 6.734 1 97.81 248 ASP A C 1
ATOM 2003 O O . ASP A 1 248 ? -18.344 21.031 7.23 1 97.81 248 ASP A O 1
ATOM 2007 N N . THR A 1 249 ? -17.766 22.953 6.32 1 97.12 249 THR A N 1
ATOM 2008 C CA . THR A 1 249 ? -19.094 23.547 6.176 1 97.12 249 THR A CA 1
ATOM 2009 C C . THR A 1 249 ? -19.125 24.516 5.008 1 97.12 249 THR A C 1
ATOM 2011 O O . THR A 1 249 ? -18.109 25.078 4.621 1 97.12 249 THR A O 1
ATOM 2014 N N . PRO A 1 250 ? -20.203 24.766 4.348 1 97.88 250 PRO A N 1
ATOM 2015 C CA . PRO A 1 250 ? -21.5 24.125 4.605 1 97.88 250 PRO A CA 1
ATOM 2016 C C . PRO A 1 250 ? -21.641 22.781 3.887 1 97.88 250 PRO A C 1
ATOM 2018 O O . PRO A 1 250 ? -22.609 22.062 4.109 1 97.88 250 PRO A O 1
ATOM 2021 N N . GLY A 1 251 ? -20.734 22.5 2.904 1 97.81 251 GLY A N 1
ATOM 2022 C CA . GLY A 1 251 ? -20.734 21.203 2.227 1 97.81 251 GLY A CA 1
ATOM 2023 C C . GLY A 1 251 ? -20.078 20.109 3.039 1 97.81 251 GLY A C 1
ATOM 2024 O O . GLY A 1 251 ? -19.578 20.359 4.145 1 97.81 251 GLY A O 1
ATOM 2025 N N . HIS A 1 252 ? -20.172 18.844 2.543 1 98.19 252 HIS A N 1
ATOM 2026 C CA . HIS A 1 252 ? -19.531 17.703 3.182 1 98.19 252 HIS A CA 1
ATOM 2027 C C . HIS A 1 252 ? -20.094 17.469 4.582 1 98.19 252 HIS A C 1
ATOM 2029 O O . HIS A 1 252 ? -19.328 17.266 5.531 1 98.19 252 HIS A O 1
ATOM 2035 N N . THR A 1 253 ? -21.391 17.594 4.711 1 98.5 253 THR A N 1
ATOM 2036 C CA . THR A 1 253 ? -22 17.547 6.035 1 98.5 253 THR A CA 1
ATOM 2037 C C . THR A 1 253 ? -23.109 16.5 6.086 1 98.5 253 THR A C 1
ATOM 2039 O O . THR A 1 253 ? -23.969 16.547 6.977 1 98.5 253 THR A O 1
ATOM 2042 N N . ARG A 1 254 ? -23.141 15.609 5.09 1 98.06 254 ARG A N 1
ATOM 2043 C CA . ARG A 1 254 ? -24.203 14.609 5.066 1 98.06 254 ARG A CA 1
ATOM 2044 C C . ARG A 1 254 ? -24.25 13.82 6.371 1 98.06 254 ARG A C 1
ATOM 2046 O O . ARG A 1 254 ? -25.328 13.547 6.906 1 98.06 254 ARG A O 1
ATOM 2053 N N . SER A 1 255 ? -23.188 13.461 6.938 1 98.44 255 SER A N 1
ATOM 2054 C CA . SER A 1 255 ? -23.094 12.648 8.148 1 98.44 255 SER A CA 1
ATOM 2055 C C . SER A 1 255 ? -23.688 13.391 9.352 1 98.44 255 SER A C 1
ATOM 2057 O O . SER A 1 255 ? -24.125 12.758 10.312 1 98.44 255 SER A O 1
ATOM 2059 N N . TRP A 1 256 ? -23.688 14.719 9.297 1 98.56 256 TRP A N 1
ATOM 2060 C CA . TRP A 1 256 ? -24.281 15.508 10.375 1 98.56 256 TRP A CA 1
ATOM 2061 C C . TRP A 1 256 ? -25.781 15.258 10.453 1 98.56 256 TRP A C 1
ATOM 2063 O O . TRP A 1 256 ? -26.359 15.227 11.547 1 98.56 256 TRP A O 1
ATOM 2073 N N . GLY A 1 257 ? -26.406 15.07 9.297 1 97.88 257 GLY A N 1
ATOM 2074 C CA . GLY A 1 257 ? -27.844 14.977 9.164 1 97.88 257 GLY A CA 1
ATOM 2075 C C . GLY A 1 257 ? -28.422 13.703 9.766 1 97.88 257 GLY A C 1
ATOM 2076 O O . GLY A 1 257 ? -29.609 13.633 10.055 1 97.88 257 GLY A O 1
ATOM 2077 N N . TYR A 1 258 ? -27.594 12.703 9.953 1 97.31 258 TYR A N 1
ATOM 2078 C CA . TYR A 1 258 ? -28.078 11.469 10.555 1 97.31 258 TYR A CA 1
ATOM 2079 C C . TYR A 1 258 ? -28.516 11.703 11.992 1 97.31 258 TYR A C 1
ATOM 2081 O O . TYR A 1 258 ? -29.5 11.102 12.453 1 97.31 258 TYR A O 1
ATOM 2089 N N . GLY A 1 259 ? -27.797 12.578 12.641 1 97.69 259 GLY A N 1
ATOM 2090 C CA . GLY A 1 259 ? -28.156 12.93 14.008 1 97.69 259 GLY A CA 1
ATOM 2091 C C . GLY A 1 259 ? -29.031 14.172 14.094 1 97.69 259 GLY A C 1
ATOM 2092 O O . GLY A 1 259 ? -29.844 14.305 15.008 1 97.69 259 GLY A O 1
ATOM 2093 N N . TYR A 1 260 ? -28.859 15.031 13.164 1 97.81 260 TYR A N 1
ATOM 2094 C CA . TYR A 1 260 ? -29.578 16.297 13.156 1 97.81 260 TYR A CA 1
ATOM 2095 C C . TYR A 1 260 ? -30.062 16.641 11.75 1 97.81 260 TYR A C 1
ATOM 2097 O O . TYR A 1 260 ? -29.578 17.578 11.125 1 97.81 260 TYR A O 1
ATOM 2105 N N . PRO A 1 261 ? -31.125 16.062 11.289 1 96.25 261 PRO A N 1
ATOM 2106 C CA . PRO A 1 261 ? -31.562 16.188 9.898 1 96.25 261 PRO A CA 1
ATOM 2107 C C . PRO A 1 261 ? -32 17.594 9.531 1 96.25 261 PRO A C 1
ATOM 2109 O O . PRO A 1 261 ? -31.875 18 8.375 1 96.25 261 PRO A O 1
ATOM 2112 N N . THR A 1 262 ? -32.469 18.375 10.477 1 95.75 262 THR A N 1
ATOM 2113 C CA . THR A 1 262 ? -33.031 19.703 10.203 1 95.75 262 THR A CA 1
ATOM 2114 C C . THR A 1 262 ? -31.922 20.688 9.875 1 95.75 262 THR A C 1
ATOM 2116 O O . THR A 1 262 ? -32.188 21.797 9.414 1 95.75 262 THR A O 1
ATOM 2119 N N . LEU A 1 263 ? -30.672 20.281 10.078 1 97.69 263 LEU A N 1
ATOM 2120 C CA . LEU A 1 263 ? -29.531 21.125 9.758 1 97.69 263 LEU A CA 1
ATOM 2121 C C . LEU A 1 263 ? -29.328 21.219 8.25 1 97.69 263 LEU A C 1
ATOM 2123 O O . LEU A 1 263 ? -28.781 22.219 7.758 1 97.69 263 LEU A O 1
ATOM 2127 N N . LEU A 1 264 ? -29.688 20.156 7.488 1 98.38 264 LEU A N 1
ATOM 2128 C CA . LEU A 1 264 ? -29.406 20.062 6.059 1 98.38 264 LEU A CA 1
ATOM 2129 C C . LEU A 1 264 ? -30.547 20.656 5.242 1 98.38 264 LEU A C 1
ATOM 2131 O O . LEU A 1 264 ? -31.641 20.859 5.762 1 98.38 264 LEU A O 1
ATOM 2135 N N . THR A 1 265 ? -30.266 20.906 4.02 1 98.31 265 THR A N 1
ATOM 2136 C CA . THR A 1 265 ? -31.25 21.469 3.098 1 98.31 265 THR A CA 1
ATOM 2137 C C . THR A 1 265 ? -31.984 20.344 2.357 1 98.31 265 THR A C 1
ATOM 2139 O O . THR A 1 265 ? -31.375 19.609 1.59 1 98.31 265 THR A O 1
ATOM 2142 N N . PRO A 1 266 ? -33.312 20.25 2.596 1 97.44 266 PRO A N 1
ATOM 2143 C CA . PRO A 1 266 ? -34.031 19.281 1.775 1 97.44 266 PRO A CA 1
ATOM 2144 C C . PRO A 1 266 ? -34.031 19.641 0.293 1 97.44 266 PRO A C 1
ATOM 2146 O O . PRO A 1 266 ? -34.219 20.812 -0.057 1 97.44 266 PRO A O 1
ATOM 2149 N N . CYS A 1 267 ? -33.844 18.719 -0.57 1 97.75 267 CYS A N 1
ATOM 2150 C CA . CYS A 1 267 ? -33.969 18.906 -2.01 1 97.75 267 CYS A CA 1
ATOM 2151 C C . CYS A 1 267 ? -35.406 18.797 -2.453 1 97.75 267 CYS A C 1
ATOM 2153 O O . CYS A 1 267 ? -36.188 18.062 -1.848 1 97.75 267 CYS A O 1
ATOM 2155 N N . PHE A 1 268 ? -35.656 19.484 -3.48 1 97.06 268 PHE A N 1
ATOM 2156 C CA . PHE A 1 268 ? -37.031 19.484 -3.99 1 97.06 268 PHE A CA 1
ATOM 2157 C C . PHE A 1 268 ? -37.031 19.172 -5.48 1 97.06 268 PHE A C 1
ATOM 2159 O O . PHE A 1 268 ? -36.094 19.484 -6.199 1 97.06 268 PHE A O 1
ATOM 2166 N N . SER A 1 269 ? -38.031 18.469 -5.832 1 95.19 269 SER A N 1
ATOM 2167 C CA . SER A 1 269 ? -38.469 18.406 -7.227 1 95.19 269 SER A CA 1
ATOM 2168 C C . SER A 1 269 ? -39.75 19.203 -7.445 1 95.19 269 SER A C 1
ATOM 2170 O O . SER A 1 269 ? -40.25 19.844 -6.523 1 95.19 269 SER A O 1
ATOM 2172 N N . ARG A 1 270 ? -40.406 19.031 -8.75 1 89.56 270 ARG A N 1
ATOM 2173 C CA . ARG A 1 270 ? -41.688 19.656 -9.031 1 89.56 270 ARG A CA 1
ATOM 2174 C C . ARG A 1 270 ? -42.781 19.062 -8.164 1 89.56 270 ARG A C 1
ATOM 2176 O O . ARG A 1 270 ? -43.75 19.75 -7.828 1 89.56 270 ARG A O 1
ATOM 2183 N N . ARG A 1 271 ? -42.5 17.953 -7.711 1 91.62 271 ARG A N 1
ATOM 2184 C CA . ARG A 1 271 ? -43.531 17.203 -7.016 1 91.62 271 ARG A CA 1
ATOM 2185 C C . ARG A 1 271 ? -43.375 17.312 -5.504 1 91.62 271 ARG A C 1
ATOM 2187 O O . ARG A 1 271 ? -44.156 16.766 -4.742 1 91.62 271 ARG A O 1
ATOM 2194 N N . GLY A 1 272 ? -42.344 18.062 -5.055 1 93.06 272 GLY A N 1
ATOM 2195 C CA . GLY A 1 272 ? -42.094 18.219 -3.629 1 93.06 272 GLY A CA 1
ATOM 2196 C C . GLY A 1 272 ? -40.75 17.719 -3.207 1 93.06 272 GLY A C 1
ATOM 2197 O O . GLY A 1 272 ? -39.844 17.562 -4.043 1 93.06 272 GLY A O 1
ATOM 2198 N N . PRO A 1 273 ? -40.594 17.578 -1.736 1 93.5 273 PRO A N 1
ATOM 2199 C CA . PRO A 1 273 ? -39.312 17.078 -1.257 1 93.5 273 PRO A CA 1
ATOM 2200 C C . PRO A 1 273 ? -38.969 15.719 -1.848 1 93.5 273 PRO A C 1
ATOM 2202 O O . PRO A 1 273 ? -39.812 14.859 -2.012 1 93.5 273 PRO A O 1
ATOM 2205 N N . THR A 1 274 ? -37.75 15.508 -2.172 1 95.62 274 THR A N 1
ATOM 2206 C CA . THR A 1 274 ? -37.281 14.281 -2.818 1 95.62 274 THR A CA 1
ATOM 2207 C C . THR A 1 274 ? -36.844 13.266 -1.778 1 95.62 274 THR A C 1
ATOM 2209 O O . THR A 1 274 ? -36.656 12.086 -2.094 1 95.62 274 THR A O 1
ATOM 2212 N N . GLY A 1 275 ? -36.625 13.711 -0.574 1 93.19 275 GLY A N 1
ATOM 2213 C CA . GLY A 1 275 ? -36.062 12.859 0.451 1 93.19 275 GLY A CA 1
ATOM 2214 C C . GLY A 1 275 ? -34.562 12.945 0.525 1 93.19 275 GLY A C 1
ATOM 2215 O O . GLY A 1 275 ? -33.938 12.422 1.462 1 93.19 275 GLY A O 1
ATOM 2216 N N . ARG A 1 276 ? -34.031 13.633 -0.421 1 94.12 276 ARG A N 1
ATOM 2217 C CA . ARG A 1 276 ? -32.594 13.875 -0.425 1 94.12 276 ARG A CA 1
ATOM 2218 C C . ARG A 1 276 ? -32.25 15.18 0.288 1 94.12 276 ARG A C 1
ATOM 2220 O O . ARG A 1 276 ? -33.094 16.062 0.397 1 94.12 276 ARG A O 1
ATOM 2227 N N . TYR A 1 277 ? -31 15.219 0.724 1 96.5 277 TYR A N 1
ATOM 2228 C CA . TYR A 1 277 ? -30.547 16.422 1.43 1 96.5 277 TYR A CA 1
ATOM 2229 C C . TYR A 1 277 ? -29.25 16.938 0.833 1 96.5 277 TYR A C 1
ATOM 2231 O O . TYR A 1 277 ? -28.469 16.188 0.271 1 96.5 277 TYR A O 1
ATOM 2239 N N . GLY A 1 278 ? -29.094 18.203 0.869 1 97.12 278 GLY A N 1
ATOM 2240 C CA . GLY A 1 278 ? -27.875 18.875 0.426 1 97.12 278 GLY A CA 1
ATOM 2241 C C . GLY A 1 278 ? -27.094 19.516 1.562 1 97.12 278 GLY A C 1
ATOM 2242 O O . GLY A 1 278 ? -27.172 19.062 2.703 1 97.12 278 GLY A O 1
ATOM 2243 N N . PRO A 1 279 ? -26.281 20.547 1.289 1 98.19 279 PRO A N 1
ATOM 2244 C CA . PRO A 1 279 ? -25.469 21.203 2.314 1 98.19 279 PRO A CA 1
ATOM 2245 C C . PRO A 1 279 ? -26.312 21.844 3.408 1 98.19 279 PRO A C 1
ATOM 2247 O O . PRO A 1 279 ? -27.547 21.891 3.309 1 98.19 279 PRO A O 1
ATOM 2250 N N . LEU A 1 280 ? -25.625 22.312 4.461 1 98.69 280 LEU A N 1
ATOM 2251 C CA . LEU A 1 280 ? -26.281 23 5.566 1 98.69 280 LEU A CA 1
ATOM 2252 C C . LEU A 1 280 ? -27.219 24.078 5.051 1 98.69 280 LEU A C 1
ATOM 2254 O O . LEU A 1 280 ? -26.922 24.75 4.066 1 98.69 280 LEU A O 1
ATOM 2258 N N . ASN A 1 281 ? -28.359 24.219 5.711 1 98.44 281 ASN A N 1
ATOM 2259 C CA . ASN A 1 281 ? -29.328 25.234 5.332 1 98.44 281 ASN A CA 1
ATOM 2260 C C . ASN A 1 281 ? -28.844 26.641 5.719 1 98.44 281 ASN A C 1
ATOM 2262 O O . ASN A 1 281 ? -28.781 26.969 6.906 1 98.44 281 ASN A O 1
ATOM 2266 N N . PRO A 1 282 ? -28.562 27.469 4.805 1 98.19 282 PRO A N 1
ATOM 2267 C CA . PRO A 1 282 ? -27.906 28.75 5.098 1 98.19 282 PRO A CA 1
ATOM 2268 C C . PRO A 1 282 ? -28.891 29.844 5.492 1 98.19 282 PRO A C 1
ATOM 2270 O O . PRO A 1 282 ? -28.484 30.953 5.852 1 98.19 282 PRO A O 1
ATOM 2273 N N . ILE A 1 283 ? -30.188 29.609 5.477 1 98 283 ILE A N 1
ATOM 2274 C CA . ILE A 1 283 ? -31.125 30.703 5.699 1 98 283 ILE A CA 1
ATOM 2275 C C . ILE A 1 283 ? -31.734 30.578 7.094 1 98 283 ILE A C 1
ATOM 2277 O O . ILE A 1 283 ? -32.562 31.391 7.484 1 98 283 ILE A O 1
ATOM 2281 N N . LYS A 1 284 ? -31.297 29.578 7.832 1 97.25 284 LYS A N 1
ATOM 2282 C CA . LYS A 1 284 ? -31.844 29.359 9.172 1 97.25 284 LYS A CA 1
ATOM 2283 C C . LYS A 1 284 ? -30.859 29.812 10.25 1 97.25 284 LYS A C 1
ATOM 2285 O O . LYS A 1 284 ? -29.688 29.453 10.219 1 97.25 284 LYS A O 1
ATOM 2290 N N . ASN A 1 285 ? -31.328 30.484 11.281 1 96.44 285 ASN A N 1
ATOM 2291 C CA . ASN A 1 285 ? -30.5 30.906 12.406 1 96.44 285 ASN A CA 1
ATOM 2292 C C . ASN A 1 285 ? -30.016 29.719 13.227 1 96.44 285 ASN A C 1
ATOM 2294 O O . ASN A 1 285 ? -28.922 29.766 13.805 1 96.44 285 ASN A O 1
ATOM 2298 N N . THR A 1 286 ? -30.766 28.688 13.242 1 96.81 286 THR A N 1
ATOM 2299 C CA . THR A 1 286 ? -30.422 27.5 14 1 96.81 286 THR A CA 1
ATOM 2300 C C . THR A 1 286 ? -29.172 26.844 13.438 1 96.81 286 THR A C 1
ATOM 2302 O O . THR A 1 286 ? -28.406 26.219 14.18 1 96.81 286 THR A O 1
ATOM 2305 N N . THR A 1 287 ? -28.984 27 12.125 1 98.06 287 THR A N 1
ATOM 2306 C CA . THR A 1 287 ? -27.766 26.484 11.5 1 98.06 287 THR A CA 1
ATOM 2307 C C . THR A 1 287 ? -26.531 27.156 12.102 1 98.06 287 THR A C 1
ATOM 2309 O O . THR A 1 287 ? -25.594 26.469 12.508 1 98.06 287 THR A O 1
ATOM 2312 N N . TYR A 1 288 ? -26.562 28.453 12.266 1 98.06 288 TYR A N 1
ATOM 2313 C CA . TYR A 1 288 ? -25.422 29.219 12.766 1 98.06 288 TYR A CA 1
ATOM 2314 C C . TYR A 1 288 ? -25.203 28.969 14.25 1 98.06 288 TYR A C 1
ATOM 2316 O O . TYR A 1 288 ? -24.062 28.875 14.711 1 98.06 288 TYR A O 1
ATOM 2324 N N . ASN A 1 289 ? -26.312 28.859 14.984 1 97.38 289 ASN A N 1
ATOM 2325 C CA . ASN A 1 289 ? -26.188 28.531 16.391 1 97.38 289 ASN A CA 1
ATOM 2326 C C . ASN A 1 289 ? -25.531 27.156 16.594 1 97.38 289 ASN A C 1
ATOM 2328 O O . ASN A 1 289 ? -24.672 27 17.453 1 97.38 289 ASN A O 1
ATOM 2332 N N . PHE A 1 290 ? -25.953 26.219 15.844 1 98.19 290 PHE A N 1
ATOM 2333 C CA . PHE A 1 290 ? -25.422 24.859 15.93 1 98.19 290 PHE A CA 1
ATOM 2334 C C . PHE A 1 290 ? -23.938 24.844 15.586 1 98.19 290 PHE A C 1
ATOM 2336 O O . PHE A 1 290 ? -23.125 24.359 16.375 1 98.19 290 PHE A O 1
ATOM 2343 N N . VAL A 1 291 ? -23.609 25.344 14.438 1 98.31 291 VAL A N 1
ATOM 2344 C CA . VAL A 1 291 ? -22.219 25.297 13.961 1 98.31 291 VAL A CA 1
ATOM 2345 C C . VAL A 1 291 ? -21.328 26.125 14.898 1 98.31 291 VAL A C 1
ATOM 2347 O O . VAL A 1 291 ? -20.219 25.719 15.219 1 98.31 291 VAL A O 1
ATOM 2350 N N . GLY A 1 292 ? -21.828 27.297 15.281 1 96.38 292 GLY A N 1
ATOM 2351 C CA . GLY A 1 292 ? -21.094 28.125 16.219 1 96.38 292 GLY A CA 1
ATOM 2352 C C . GLY A 1 292 ? -20.75 27.406 17.516 1 96.38 292 GLY A C 1
ATOM 2353 O O . GLY A 1 292 ? -19.609 27.453 17.984 1 96.38 292 GLY A O 1
ATOM 2354 N N . GLN A 1 293 ? -21.75 26.719 18.078 1 96.69 293 GLN A N 1
ATOM 2355 C CA . GLN A 1 293 ? -21.531 25.984 19.328 1 96.69 293 GLN A CA 1
ATOM 2356 C C . GLN A 1 293 ? -20.562 24.828 19.125 1 96.69 293 GLN A C 1
ATOM 2358 O O . GLN A 1 293 ? -19.734 24.547 20 1 96.69 293 GLN A O 1
ATOM 2363 N N . LEU A 1 294 ? -20.672 24.141 18.031 1 97.75 294 LEU A N 1
ATOM 2364 C CA . LEU A 1 294 ? -19.734 23.062 17.734 1 97.75 294 LEU A CA 1
ATOM 2365 C C . LEU A 1 294 ? -18.312 23.594 17.609 1 97.75 294 LEU A C 1
ATOM 2367 O O . LEU A 1 294 ? -17.375 23 18.156 1 97.75 294 LEU A O 1
ATOM 2371 N N . ILE A 1 295 ? -18.125 24.688 16.938 1 95.88 295 ILE A N 1
ATOM 2372 C CA . ILE A 1 295 ? -16.812 25.297 16.75 1 95.88 295 ILE A CA 1
ATOM 2373 C C . ILE A 1 295 ? -16.266 25.75 18.094 1 95.88 295 ILE A C 1
ATOM 2375 O O . ILE A 1 295 ? -15.062 25.641 18.344 1 95.88 295 ILE A O 1
ATOM 2379 N N . ALA A 1 296 ? -17.125 26.297 18.938 1 95 296 ALA A N 1
ATOM 2380 C CA . ALA A 1 296 ? -16.688 26.688 20.281 1 95 296 ALA A CA 1
ATOM 2381 C C . ALA A 1 296 ? -16.125 25.5 21.031 1 95 296 ALA A C 1
ATOM 2383 O O . ALA A 1 296 ? -15.102 25.625 21.719 1 95 296 ALA A O 1
ATOM 2384 N N . GLU A 1 297 ? -16.812 24.391 20.938 1 96 297 GLU A N 1
ATOM 2385 C CA . GLU A 1 297 ? -16.312 23.172 21.562 1 96 297 GLU A CA 1
ATOM 2386 C C . GLU A 1 297 ? -14.961 22.766 20.984 1 96 297 GLU A C 1
ATOM 2388 O O . GLU A 1 297 ? -14.039 22.422 21.719 1 96 297 GLU A O 1
ATOM 2393 N N . ILE A 1 298 ? -14.852 22.797 19.703 1 95.88 298 ILE A N 1
ATOM 2394 C CA . ILE A 1 298 ? -13.625 22.406 19.016 1 95.88 298 ILE A CA 1
ATOM 2395 C C . ILE A 1 298 ? -12.484 23.328 19.438 1 95.88 298 ILE A C 1
ATOM 2397 O O . ILE A 1 298 ? -11.367 22.875 19.688 1 95.88 298 ILE A O 1
ATOM 2401 N N . ALA A 1 299 ? -12.781 24.609 19.5 1 93.25 299 ALA A N 1
ATOM 2402 C CA . ALA A 1 299 ? -11.766 25.594 19.891 1 93.25 299 ALA A CA 1
ATOM 2403 C C . ALA A 1 299 ? -11.258 25.328 21.297 1 93.25 299 ALA A C 1
ATOM 2405 O O . ALA A 1 299 ? -10.094 25.578 21.609 1 93.25 299 ALA A O 1
ATOM 2406 N N . LYS A 1 300 ? -12.102 24.828 22.109 1 93.12 300 LYS A N 1
ATOM 2407 C CA . LYS A 1 300 ? -11.711 24.484 23.484 1 93.12 300 LYS A CA 1
ATOM 2408 C C . LYS A 1 300 ? -10.898 23.203 23.516 1 93.12 300 LYS A C 1
ATOM 2410 O O . LYS A 1 300 ? -9.961 23.078 24.312 1 93.12 300 LYS A O 1
ATOM 2415 N N . THR A 1 301 ? -11.273 22.297 22.672 1 95.38 301 THR A N 1
ATOM 2416 C CA . THR A 1 301 ? -10.656 20.984 22.656 1 95.38 301 THR A CA 1
ATOM 2417 C C . THR A 1 301 ? -9.25 21.047 22.062 1 95.38 301 THR A C 1
ATOM 2419 O O . THR A 1 301 ? -8.344 20.359 22.531 1 95.38 301 THR A O 1
ATOM 2422 N N . PHE A 1 302 ? -9.078 21.828 21.062 1 94.94 302 PHE A N 1
ATOM 2423 C CA . PHE A 1 302 ? -7.809 21.953 20.344 1 94.94 302 PHE A CA 1
ATOM 2424 C C . PHE A 1 302 ? -7.086 23.234 20.734 1 94.94 302 PHE A C 1
ATOM 2426 O O . PHE A 1 302 ? -7.52 24.328 20.375 1 94.94 302 PHE A O 1
ATOM 2433 N N . PRO A 1 303 ? -5.945 23.125 21.266 1 88.38 303 PRO A N 1
ATOM 2434 C CA . PRO A 1 303 ? -5.266 24.297 21.828 1 88.38 303 PRO A CA 1
ATOM 2435 C C . PRO A 1 303 ? -4.715 25.234 20.75 1 88.38 303 PRO A C 1
ATOM 2437 O O . PRO A 1 303 ? -4.449 26.406 21.031 1 88.38 303 PRO A O 1
ATOM 2440 N N . ASP A 1 304 ? -4.27 24.891 19.484 1 82.81 304 ASP A N 1
ATOM 2441 C CA . ASP A 1 304 ? -3.619 25.672 18.422 1 82.81 304 ASP A CA 1
ATOM 2442 C C . ASP A 1 304 ? -4.535 26.781 17.906 1 82.81 304 ASP A C 1
ATOM 2444 O O . ASP A 1 304 ? -4.074 27.719 17.266 1 82.81 304 ASP A O 1
ATOM 2448 N N . SER A 1 305 ? -5.648 27.062 18.375 1 82.12 305 SER A N 1
ATOM 2449 C CA . SER A 1 305 ? -6.594 28.062 17.891 1 82.12 305 SER A CA 1
ATOM 2450 C C . SER A 1 305 ? -6.566 28.141 16.375 1 82.12 305 SER A C 1
ATOM 2452 O O . SER A 1 305 ? -6.539 29.234 15.805 1 82.12 305 SER A O 1
ATOM 2454 N N . ALA A 1 306 ? -6.348 27.172 15.641 1 92.81 306 ALA A N 1
ATOM 2455 C CA . ALA A 1 306 ? -6.414 27.031 14.188 1 92.81 306 ALA A CA 1
ATOM 2456 C C . ALA A 1 306 ? -7.461 26 13.781 1 92.81 306 ALA A C 1
ATOM 2458 O O . ALA A 1 306 ? -7.59 24.953 14.422 1 92.81 306 ALA A O 1
ATOM 2459 N N . LEU A 1 307 ? -8.188 26.422 12.812 1 95.12 307 LEU A N 1
ATOM 2460 C CA . LEU A 1 307 ? -9.289 25.578 12.359 1 95.12 307 LEU A CA 1
ATOM 2461 C C . LEU A 1 307 ? -9.453 25.672 10.844 1 95.12 307 LEU A C 1
ATOM 2463 O O . LEU A 1 307 ? -9.359 26.766 10.273 1 95.12 307 LEU A O 1
ATOM 2467 N N . HIS A 1 308 ? -9.547 24.516 10.18 1 98 308 HIS A N 1
ATOM 2468 C CA . HIS A 1 308 ? -9.914 24.5 8.773 1 98 308 HIS A CA 1
ATOM 2469 C C . HIS A 1 308 ? -11.422 24.328 8.602 1 98 308 HIS A C 1
ATOM 2471 O O . HIS A 1 308 ? -12.008 23.375 9.117 1 98 308 HIS A O 1
ATOM 2477 N N . LEU A 1 309 ? -12.102 25.156 7.832 1 97 309 LEU A N 1
ATOM 2478 C CA . LEU A 1 309 ? -13.555 25.156 7.75 1 97 309 LEU A CA 1
ATOM 2479 C C . LEU A 1 309 ? -14.023 24.609 6.398 1 97 309 LEU A C 1
ATOM 2481 O O . LEU A 1 309 ? -15.219 24.594 6.113 1 97 309 LEU A O 1
ATOM 2485 N N . GLY A 1 310 ? -13.078 24.219 5.574 1 97.75 310 GLY A N 1
ATOM 2486 C CA . GLY A 1 310 ? -13.398 23.672 4.27 1 97.75 310 GLY A CA 1
ATOM 2487 C C . GLY A 1 310 ? -13.883 24.719 3.279 1 97.75 310 GLY A C 1
ATOM 2488 O O . GLY A 1 310 ? -13.156 25.656 2.971 1 97.75 310 GLY A O 1
ATOM 2489 N N . GLY A 1 311 ? -15.133 24.594 2.926 1 96.19 311 GLY A N 1
ATOM 2490 C CA . GLY A 1 311 ? -15.727 25.516 1.974 1 96.19 311 GLY A CA 1
ATOM 2491 C C . GLY A 1 311 ? -15.586 25.062 0.533 1 96.19 311 GLY A C 1
ATOM 2492 O O . GLY A 1 311 ? -15.953 25.797 -0.392 1 96.19 311 GLY A O 1
ATOM 2493 N N . ASP A 1 312 ? -15.055 23.859 0.339 1 95.12 312 ASP A N 1
ATOM 2494 C CA . ASP A 1 312 ? -14.805 23.375 -1.013 1 95.12 312 ASP A CA 1
ATOM 2495 C C . ASP A 1 312 ? -16.031 22.625 -1.553 1 95.12 312 ASP A C 1
ATOM 2497 O O . ASP A 1 312 ? -16.797 22.047 -0.784 1 95.12 312 ASP A O 1
ATOM 2501 N N . GLU A 1 313 ? -16.281 22.703 -2.865 1 94.56 313 GLU A N 1
ATOM 2502 C CA . GLU A 1 313 ? -17.188 21.859 -3.648 1 94.56 313 GLU A CA 1
ATOM 2503 C C . GLU A 1 313 ? -18.594 21.891 -3.078 1 94.56 313 GLU A C 1
ATOM 2505 O O . GLU A 1 313 ? -19.25 20.844 -2.961 1 94.56 313 GLU A O 1
ATOM 2510 N N . VAL A 1 314 ? -19.062 23 -2.645 1 95.94 314 VAL A N 1
ATOM 2511 C CA . VAL A 1 314 ? -20.438 23.125 -2.174 1 95.94 314 VAL A CA 1
ATOM 2512 C C . VAL A 1 314 ? -21.391 22.922 -3.338 1 95.94 314 VAL A C 1
ATOM 2514 O O . VAL A 1 314 ? -21.344 23.641 -4.336 1 95.94 314 VAL A O 1
ATOM 2517 N N . ASP A 1 315 ? -22.25 21.969 -3.176 1 95.81 315 ASP A N 1
ATOM 2518 C CA . ASP A 1 315 ? -23.25 21.688 -4.195 1 95.81 315 ASP A CA 1
ATOM 2519 C C . ASP A 1 315 ? -24.5 22.547 -3.98 1 95.81 315 ASP A C 1
ATOM 2521 O O . ASP A 1 315 ? -25.234 22.344 -3.004 1 95.81 315 ASP A O 1
ATOM 2525 N N . PHE A 1 316 ? -24.828 23.359 -5 1 96.5 316 PHE A N 1
ATOM 2526 C CA . PHE A 1 316 ? -25.906 24.344 -4.832 1 96.5 316 PHE A CA 1
ATOM 2527 C C . PHE A 1 316 ? -27.234 23.766 -5.273 1 96.5 316 PHE A C 1
ATOM 2529 O O . PHE A 1 316 ? -28.281 24.406 -5.121 1 96.5 316 PHE A O 1
ATOM 2536 N N . ALA A 1 317 ? -27.281 22.5 -5.738 1 97 317 ALA A N 1
ATOM 2537 C CA . ALA A 1 317 ? -28.469 21.938 -6.363 1 97 317 ALA A CA 1
ATOM 2538 C C . ALA A 1 317 ? -29.641 21.922 -5.391 1 97 317 ALA A C 1
ATOM 2540 O O . ALA A 1 317 ? -30.766 22.312 -5.75 1 97 317 ALA A O 1
ATOM 2541 N N . CYS A 1 318 ? -29.391 21.516 -4.203 1 97.31 318 CYS A N 1
ATOM 2542 C CA . CYS A 1 318 ? -30.469 21.453 -3.234 1 97.31 318 CYS A CA 1
ATOM 2543 C C . CYS A 1 318 ? -30.859 22.859 -2.762 1 97.31 318 CYS A C 1
ATOM 2545 O O . CYS A 1 318 ? -32.031 23.125 -2.48 1 97.31 318 CYS A O 1
ATOM 2547 N N . TRP A 1 319 ? -29.906 23.781 -2.67 1 97.94 319 TRP A N 1
ATOM 2548 C CA . TRP A 1 319 ? -30.234 25.188 -2.387 1 97.94 319 TRP A CA 1
ATOM 2549 C C . TRP A 1 319 ? -31.156 25.75 -3.459 1 97.94 319 TRP A C 1
ATOM 2551 O O . TRP A 1 319 ? -32.188 26.375 -3.146 1 97.94 319 TRP A O 1
ATOM 2561 N N . GLU A 1 320 ? -30.875 25.453 -4.684 1 97.69 320 GLU A N 1
ATOM 2562 C CA . GLU A 1 320 ? -31.609 25.969 -5.828 1 97.69 320 GLU A CA 1
ATOM 2563 C C . GLU A 1 320 ? -33 25.359 -5.895 1 97.69 320 GLU A C 1
ATOM 2565 O O . GLU A 1 320 ? -33.969 26.031 -6.293 1 97.69 320 GLU A O 1
ATOM 2570 N N . SER A 1 321 ? -33.125 24.156 -5.5 1 97.56 321 SER A N 1
ATOM 2571 C CA . SER A 1 321 ? -34.406 23.453 -5.66 1 97.56 321 SER A CA 1
ATOM 2572 C C . SER A 1 321 ? -35.375 23.797 -4.527 1 97.56 321 SER A C 1
ATOM 2574 O O . SER A 1 321 ? -36.562 23.594 -4.656 1 97.56 321 SER A O 1
ATOM 2576 N N . ASN A 1 322 ? -34.938 24.281 -3.4 1 97.75 322 ASN A N 1
ATOM 2577 C CA . ASN A 1 322 ? -35.719 24.5 -2.199 1 97.75 322 ASN A CA 1
ATOM 2578 C C . ASN A 1 322 ? -36.531 25.781 -2.275 1 97.75 322 ASN A C 1
ATOM 2580 O O . ASN A 1 322 ? -35.969 26.875 -2.367 1 97.75 322 ASN A O 1
ATOM 2584 N N . PRO A 1 323 ? -37.844 25.703 -2.113 1 97.38 323 PRO A N 1
ATOM 2585 C CA . PRO A 1 323 ? -38.688 26.891 -2.293 1 97.38 323 PRO A CA 1
ATOM 2586 C C . PRO A 1 323 ? -38.438 27.953 -1.213 1 97.38 323 PRO A C 1
ATOM 2588 O O . PRO A 1 323 ? -38.5 29.141 -1.487 1 97.38 323 PRO A O 1
ATOM 2591 N N . GLU A 1 324 ? -38.188 27.547 -0.057 1 97.31 324 GLU A N 1
ATOM 2592 C CA . GLU A 1 324 ? -37.906 28.5 1.015 1 97.31 324 GLU A CA 1
ATOM 2593 C C . GLU A 1 324 ? -36.625 29.297 0.733 1 97.31 324 GLU A C 1
ATOM 2595 O O . GLU A 1 324 ? -36.562 30.5 1.003 1 97.31 324 GLU A O 1
ATOM 2600 N N . ILE A 1 325 ? -35.625 28.656 0.181 1 98.12 325 ILE A N 1
ATOM 2601 C CA . ILE A 1 325 ? -34.375 29.328 -0.127 1 98.12 325 ILE A CA 1
ATOM 2602 C C . ILE A 1 325 ? -34.562 30.25 -1.33 1 98.12 325 ILE A C 1
ATOM 2604 O O . ILE A 1 325 ? -34 31.344 -1.359 1 98.12 325 ILE A O 1
ATOM 2608 N N . ARG A 1 326 ? -35.312 29.797 -2.27 1 97 326 ARG A N 1
ATOM 2609 C CA . ARG A 1 326 ? -35.594 30.656 -3.406 1 97 326 ARG A CA 1
ATOM 2610 C C . ARG A 1 326 ? -36.281 31.953 -2.951 1 97 326 ARG A C 1
ATOM 2612 O O . ARG A 1 326 ? -35.969 33.031 -3.439 1 97 326 ARG A O 1
ATOM 2619 N N . ASP A 1 327 ? -37.25 31.766 -2.08 1 97.31 327 ASP A N 1
ATOM 2620 C CA . ASP A 1 327 ? -37.938 32.938 -1.53 1 97.31 327 ASP A CA 1
ATOM 2621 C C . ASP A 1 327 ? -36.938 33.844 -0.831 1 97.31 327 ASP A C 1
ATOM 2623 O O . ASP A 1 327 ? -36.969 35.094 -0.979 1 97.31 327 ASP A O 1
ATOM 2627 N N . PHE A 1 328 ? -36.094 33.312 -0.114 1 97.94 328 PHE A N 1
ATOM 2628 C CA . PHE A 1 328 ? -35.062 34.062 0.591 1 97.94 328 PHE A CA 1
ATOM 2629 C C . PHE A 1 328 ? -34.156 34.781 -0.394 1 97.94 328 PHE A C 1
ATOM 2631 O O . PHE A 1 328 ? -33.812 35.969 -0.188 1 97.94 328 PHE A O 1
ATOM 2638 N N . MET A 1 329 ? -33.719 34.094 -1.456 1 98 329 MET A N 1
ATOM 2639 C CA . MET A 1 329 ? -32.875 34.688 -2.502 1 98 329 MET A CA 1
ATOM 2640 C C . MET A 1 329 ? -33.531 35.906 -3.092 1 98 329 MET A C 1
ATOM 2642 O O . MET A 1 329 ? -32.875 36.938 -3.303 1 98 329 MET A O 1
ATOM 2646 N N . GLN A 1 330 ? -34.781 35.812 -3.262 1 96.69 330 GLN A N 1
ATOM 2647 C CA . GLN A 1 330 ? -35.531 36.938 -3.803 1 96.69 330 GLN A CA 1
ATOM 2648 C C . GLN A 1 330 ? -35.594 38.094 -2.807 1 96.69 330 GLN A C 1
ATOM 2650 O O . GLN A 1 330 ? -35.344 39.25 -3.174 1 96.69 330 GLN A O 1
ATOM 2655 N N . LYS A 1 331 ? -35.875 37.75 -1.683 1 97.38 331 LYS A N 1
ATOM 2656 C CA . LYS A 1 331 ? -35.969 38.75 -0.627 1 97.38 331 LYS A CA 1
ATOM 2657 C C . LYS A 1 331 ? -34.656 39.5 -0.444 1 97.38 331 LYS A C 1
ATOM 2659 O O . LYS A 1 331 ? -34.656 40.719 -0.202 1 97.38 331 LYS A O 1
ATOM 2664 N N . MET A 1 332 ? -33.562 38.812 -0.588 1 97.31 332 MET A N 1
ATOM 2665 C CA . MET A 1 332 ? -32.219 39.375 -0.332 1 97.31 332 MET A CA 1
ATOM 2666 C C . MET A 1 332 ? -31.672 40.031 -1.579 1 97.31 332 MET A C 1
ATOM 2668 O O . MET A 1 332 ? -30.656 40.75 -1.512 1 97.31 332 MET A O 1
ATOM 2672 N N . GLY A 1 333 ? -32.344 39.781 -2.717 1 96.94 333 GLY A N 1
ATOM 2673 C CA . GLY A 1 333 ? -31.875 40.344 -3.973 1 96.94 333 GLY A CA 1
ATOM 2674 C C . GLY A 1 333 ? -30.688 39.625 -4.551 1 96.94 333 GLY A C 1
ATOM 2675 O O . GLY A 1 333 ? -29.875 40.219 -5.27 1 96.94 333 GLY A O 1
ATOM 2676 N N . PHE A 1 334 ? -30.484 38.375 -4.152 1 96.44 334 PHE A N 1
ATOM 2677 C CA . PHE A 1 334 ? -29.359 37.594 -4.648 1 96.44 334 PHE A CA 1
ATOM 2678 C C . PHE A 1 334 ? -29.641 37.062 -6.051 1 96.44 334 PHE A C 1
ATOM 2680 O O . PHE A 1 334 ? -28.703 36.688 -6.77 1 96.44 334 PHE A O 1
ATOM 2687 N N . ASN A 1 335 ? -30.953 37.094 -6.43 1 90.81 335 ASN A N 1
ATOM 2688 C CA . ASN A 1 335 ? -31.391 36.562 -7.719 1 90.81 335 ASN A CA 1
ATOM 2689 C C . ASN A 1 335 ? -30.938 35.094 -7.906 1 90.81 335 ASN A C 1
ATOM 2691 O O . ASN A 1 335 ? -31.203 34.25 -7.059 1 90.81 335 ASN A O 1
ATOM 2695 N N . SER A 1 336 ? -30.156 34.75 -8.93 1 92.31 336 SER A N 1
ATOM 2696 C CA . SER A 1 336 ? -29.766 33.375 -9.195 1 92.31 336 SER A CA 1
ATOM 2697 C C . SER A 1 336 ? -28.312 33.125 -8.797 1 92.31 336 SER A C 1
ATOM 2699 O O . SER A 1 336 ? -27.734 32.094 -9.188 1 92.31 336 SER A O 1
ATOM 2701 N N . SER A 1 337 ? -27.781 34 -8.023 1 95.5 337 SER A N 1
ATOM 2702 C CA . SER A 1 337 ? -26.391 33.844 -7.637 1 95.5 337 SER A CA 1
ATOM 2703 C C . SER A 1 337 ? -26.25 33.094 -6.309 1 95.5 337 SER A C 1
ATOM 2705 O O . SER A 1 337 ? -26.203 33.719 -5.246 1 95.5 337 SER A O 1
ATOM 2707 N N . TYR A 1 338 ? -26.031 31.891 -6.383 1 95.94 338 TYR A N 1
ATOM 2708 C CA . TYR A 1 338 ? -25.938 31.094 -5.168 1 95.94 338 TYR A CA 1
ATOM 2709 C C . TYR A 1 338 ? -24.547 31.234 -4.539 1 95.94 338 TYR A C 1
ATOM 2711 O O . TYR A 1 338 ? -24.344 30.875 -3.379 1 95.94 338 TYR A O 1
ATOM 2719 N N . THR A 1 339 ? -23.594 31.812 -5.23 1 95.56 339 THR A N 1
ATOM 2720 C CA . THR A 1 339 ? -22.328 32.188 -4.613 1 95.56 339 THR A CA 1
ATOM 2721 C C . THR A 1 339 ? -22.531 33.312 -3.611 1 95.56 339 THR A C 1
ATOM 2723 O O . THR A 1 339 ? -21.828 33.406 -2.6 1 95.56 339 THR A O 1
ATOM 2726 N N . LYS A 1 340 ? -23.469 34.188 -3.852 1 96 340 LYS A N 1
ATOM 2727 C CA . LYS A 1 340 ? -23.812 35.219 -2.887 1 96 340 LYS A CA 1
ATOM 2728 C C . LYS A 1 340 ? -24.438 34.625 -1.631 1 96 340 LYS A C 1
ATOM 2730 O O . LYS A 1 340 ? -24.25 35.125 -0.527 1 96 340 LYS A O 1
ATOM 2735 N N . LEU A 1 341 ? -25.266 33.562 -1.86 1 97.19 341 LEU A N 1
ATOM 2736 C CA . LEU A 1 341 ? -25.812 32.844 -0.712 1 97.19 341 LEU A CA 1
ATOM 2737 C C . LEU A 1 341 ? -24.703 32.219 0.112 1 97.19 341 LEU A C 1
ATOM 2739 O O . LEU A 1 341 ? -24.75 32.219 1.344 1 97.19 341 LEU A O 1
ATOM 2743 N N . GLU A 1 342 ? -23.75 31.625 -0.576 1 96.31 342 GLU A N 1
ATOM 2744 C CA . GLU A 1 342 ? -22.594 31.078 0.105 1 96.31 342 GLU A CA 1
ATOM 2745 C C . GLU A 1 342 ? -21.844 32.156 0.894 1 96.31 342 GLU A C 1
ATOM 2747 O O . GLU A 1 342 ? -21.422 31.906 2.027 1 96.31 342 GLU A O 1
ATOM 2752 N N . ASP A 1 343 ? -21.672 33.312 0.276 1 95.69 343 ASP A N 1
ATOM 2753 C CA . ASP A 1 343 ? -21.062 34.438 0.958 1 95.69 343 ASP A CA 1
ATOM 2754 C C . ASP A 1 343 ? -21.859 34.812 2.203 1 95.69 343 ASP A C 1
ATOM 2756 O O . ASP A 1 343 ? -21.281 35.125 3.252 1 95.69 343 ASP A O 1
ATOM 2760 N N . TYR A 1 344 ? -23.172 34.875 2.059 1 96.5 344 TYR A N 1
ATOM 2761 C CA . TYR A 1 344 ? -24.047 35.156 3.191 1 96.5 344 TYR A CA 1
ATOM 2762 C C . TYR A 1 344 ? -23.812 34.156 4.328 1 96.5 344 TYR A C 1
ATOM 2764 O O . TYR A 1 344 ? -23.703 34.562 5.488 1 96.5 344 TYR A O 1
ATOM 2772 N N . TYR A 1 345 ? -23.75 32.938 4.027 1 97.06 345 TYR A N 1
ATOM 2773 C CA . TYR A 1 345 ? -23.516 31.891 5.012 1 97.06 345 TYR A CA 1
ATOM 2774 C C . TYR A 1 345 ? -22.234 32.156 5.785 1 97.06 345 TYR A C 1
ATOM 2776 O O . TYR A 1 345 ? -22.234 32.156 7.02 1 97.06 345 TYR A O 1
ATOM 2784 N N . PHE A 1 346 ? -21.125 32.344 5.082 1 95.56 346 PHE A N 1
ATOM 2785 C CA . PHE A 1 346 ? -19.844 32.469 5.746 1 95.56 346 PHE A CA 1
ATOM 2786 C C . PHE A 1 346 ? -19.75 33.75 6.539 1 95.56 346 PHE A C 1
ATOM 2788 O O . PHE A 1 346 ? -19.156 33.781 7.613 1 95.56 346 PHE A O 1
ATOM 2795 N N . THR A 1 347 ? -20.312 34.844 6.008 1 94.19 347 THR A N 1
ATOM 2796 C CA . THR A 1 347 ? -20.359 36.094 6.746 1 94.19 347 THR A CA 1
ATOM 2797 C C . THR A 1 347 ? -21.031 35.906 8.102 1 94.19 347 THR A C 1
ATOM 2799 O O . THR A 1 347 ? -20.5 36.344 9.125 1 94.19 347 THR A O 1
ATOM 2802 N N . ASN A 1 348 ? -22.141 35.25 8.078 1 95.88 348 ASN A N 1
ATOM 2803 C CA . ASN A 1 348 ? -22.875 35 9.32 1 95.88 348 ASN A CA 1
ATOM 2804 C C . ASN A 1 348 ? -22.172 34 10.219 1 95.88 348 ASN A C 1
ATOM 2806 O O . ASN A 1 348 ? -22.203 34.125 11.445 1 95.88 348 ASN A O 1
ATOM 2810 N N . LEU A 1 349 ? -21.547 33.031 9.648 1 95.06 349 LEU A N 1
ATOM 2811 C CA . LEU A 1 349 ? -20.828 32.031 10.453 1 95.06 349 LEU A CA 1
ATOM 2812 C C . LEU A 1 349 ? -19.656 32.688 11.172 1 95.06 349 LEU A C 1
ATOM 2814 O O . LEU A 1 349 ? -19.422 32.438 12.359 1 95.06 349 LEU A O 1
ATOM 2818 N N . PHE A 1 350 ? -18.891 33.531 10.469 1 92.38 350 PHE A N 1
ATOM 2819 C CA . PHE A 1 350 ? -17.75 34.219 11.07 1 92.38 350 PHE A CA 1
ATOM 2820 C C . PHE A 1 350 ? -18.203 35.094 12.234 1 92.38 350 PHE A C 1
ATOM 2822 O O . PHE A 1 350 ? -17.531 35.156 13.266 1 92.38 350 PHE A O 1
ATOM 2829 N N . LYS A 1 351 ? -19.297 35.781 12 1 92.69 351 LYS A N 1
ATOM 2830 C CA . LYS A 1 351 ? -19.859 36.594 13.078 1 92.69 351 LYS A CA 1
ATOM 2831 C C . LYS A 1 351 ? -20.203 35.719 14.289 1 92.69 351 LYS A C 1
ATOM 2833 O O . LYS A 1 351 ? -19.906 36.094 15.43 1 92.69 351 LYS A O 1
ATOM 2838 N N . LYS A 1 352 ? -20.828 34.656 14.008 1 94.56 352 LYS A N 1
ATOM 2839 C CA . LYS A 1 352 ? -21.234 33.75 15.086 1 94.56 352 LYS A CA 1
ATOM 2840 C C . LYS A 1 352 ? -20.016 33.188 15.812 1 94.56 352 LYS A C 1
ATOM 2842 O O . LYS A 1 352 ? -20.016 33.062 17.047 1 94.56 352 LYS A O 1
ATOM 2847 N N . ILE A 1 353 ? -19.031 32.75 15.086 1 91.75 353 ILE A N 1
ATOM 2848 C CA . ILE A 1 353 ? -17.812 32.188 15.664 1 91.75 353 ILE A CA 1
ATOM 2849 C C . ILE A 1 353 ? -17.172 33.188 16.609 1 91.75 353 ILE A C 1
ATOM 2851 O O . ILE A 1 353 ? -16.781 32.844 17.719 1 91.75 353 ILE A O 1
ATOM 2855 N N . LYS A 1 354 ? -17.047 34.406 16.172 1 90.19 354 LYS A N 1
ATOM 2856 C CA . LYS A 1 354 ? -16.5 35.469 17 1 90.19 354 LYS A CA 1
ATOM 2857 C C . LYS A 1 354 ? -17.312 35.656 18.281 1 90.19 354 LYS A C 1
ATOM 2859 O O . LYS A 1 354 ? -16.734 35.844 19.359 1 90.19 354 LYS A O 1
ATOM 2864 N N . GLU A 1 355 ? -18.547 35.531 18.125 1 92.94 355 GLU A N 1
ATOM 2865 C CA . GLU A 1 355 ? -19.469 35.719 19.25 1 92.94 355 GLU A CA 1
ATOM 2866 C C . GLU A 1 355 ? -19.266 34.625 20.297 1 92.94 355 GLU A C 1
ATOM 2868 O O . GLU A 1 355 ? -19.234 34.906 21.484 1 92.94 355 GLU A O 1
ATOM 2873 N N . VAL A 1 356 ? -19.078 33.438 19.844 1 91.62 356 VAL A N 1
ATOM 2874 C CA . VAL A 1 356 ? -19.156 32.312 20.781 1 91.62 356 VAL A CA 1
ATOM 2875 C C . VAL A 1 356 ? -17.766 31.984 21.297 1 91.62 356 VAL A C 1
ATOM 2877 O O . VAL A 1 356 ? -17.609 31.438 22.391 1 91.62 356 VAL A O 1
ATOM 2880 N N . THR A 1 357 ? -16.766 32.125 20.609 1 88.31 357 THR A N 1
ATOM 2881 C CA . THR A 1 357 ? -15.414 31.766 21.047 1 88.31 357 THR A CA 1
ATOM 2882 C C . THR A 1 357 ? -14.75 32.906 21.797 1 88.31 357 THR A C 1
ATOM 2884 O O . THR A 1 357 ? -13.891 32.688 22.656 1 88.31 357 THR A O 1
ATOM 2887 N N . LYS A 1 358 ? -15.039 34.062 21.594 1 80.44 358 LYS A N 1
ATOM 2888 C CA . LYS A 1 358 ? -14.539 35.281 22.25 1 80.44 358 LYS A CA 1
ATOM 2889 C C . LYS A 1 358 ? -13.031 35.406 22.078 1 80.44 358 LYS A C 1
ATOM 2891 O O . LYS A 1 358 ? -12.375 36.125 22.844 1 80.44 358 LYS A O 1
ATOM 2896 N N . LYS A 1 359 ? -12.391 34.594 21.281 1 80 359 LYS A N 1
ATOM 2897 C CA . LYS A 1 359 ? -10.977 34.688 20.922 1 80 359 LYS A CA 1
ATOM 2898 C C . LYS A 1 359 ? -10.773 34.531 19.422 1 80 359 LYS A C 1
ATOM 2900 O O . LYS A 1 359 ? -11.594 33.938 18.734 1 80 359 LYS A O 1
ATOM 2905 N N . PRO A 1 360 ? -9.688 35.156 19.062 1 82.75 360 PRO A N 1
ATOM 2906 C CA . PRO A 1 360 ? -9.398 35.031 17.641 1 82.75 360 PRO A CA 1
ATOM 2907 C C . PRO A 1 360 ? -9 33.625 17.25 1 82.75 360 PRO A C 1
ATOM 2909 O O . PRO A 1 360 ? -8.258 32.969 17.969 1 82.75 360 PRO A O 1
ATOM 2912 N N . ILE A 1 361 ? -9.594 33.125 16.25 1 87.94 361 ILE A N 1
ATOM 2913 C CA . ILE A 1 361 ? -9.258 31.812 15.688 1 87.94 361 ILE A CA 1
ATOM 2914 C C . ILE A 1 361 ? -8.742 31.984 14.258 1 87.94 361 ILE A C 1
ATOM 2916 O O . ILE A 1 361 ? -9.336 32.719 13.461 1 87.94 361 ILE A O 1
ATOM 2920 N N . LYS A 1 362 ? -7.574 31.484 14.062 1 91.94 362 LYS A N 1
ATOM 2921 C CA . LYS A 1 362 ? -7.09 31.453 12.688 1 91.94 362 LYS A CA 1
ATOM 2922 C C . LYS A 1 362 ? -7.844 30.422 11.852 1 91.94 362 LYS A C 1
ATOM 2924 O O . LYS A 1 362 ? -7.906 29.25 12.219 1 91.94 362 LYS A O 1
ATOM 2929 N N . VAL A 1 363 ? -8.352 30.906 10.789 1 94.88 363 VAL A N 1
ATOM 2930 C CA . VAL A 1 363 ? -9.195 30.031 9.984 1 94.88 363 VAL A CA 1
ATOM 2931 C C . VAL A 1 363 ? -8.516 29.75 8.641 1 94.88 363 VAL A C 1
ATOM 2933 O O . VAL A 1 363 ? -7.941 30.656 8.031 1 94.88 363 VAL A O 1
ATOM 2936 N N . TYR A 1 364 ? -8.461 28.531 8.258 1 97.12 364 TYR A N 1
ATOM 2937 C CA . TYR A 1 364 ? -8.039 28.078 6.934 1 97.12 364 TYR A CA 1
ATOM 2938 C C . TYR A 1 364 ? -9.242 27.609 6.113 1 97.12 364 TYR A C 1
ATOM 2940 O O . TYR A 1 364 ? -10.188 27.047 6.66 1 97.12 364 TYR A O 1
ATOM 2948 N N . MET A 1 365 ? -9.227 27.875 4.84 1 97.62 365 MET A N 1
ATOM 2949 C CA . MET A 1 365 ? -10.312 27.453 3.963 1 97.62 365 MET A CA 1
ATOM 2950 C C . MET A 1 365 ? -9.781 27.047 2.59 1 97.62 365 MET A C 1
ATOM 2952 O O . MET A 1 365 ? -8.789 27.609 2.121 1 97.62 365 MET A O 1
ATOM 2956 N N . TRP A 1 366 ? -10.383 26.156 1.917 1 97.94 366 TRP A N 1
ATOM 2957 C CA . TRP A 1 366 ? -10.016 25.75 0.561 1 97.94 366 TRP A CA 1
ATOM 2958 C C . TRP A 1 366 ? -10.25 26.906 -0.42 1 97.94 366 TRP A C 1
ATOM 2960 O O . TRP A 1 366 ? -11.078 27.781 -0.171 1 97.94 366 TRP A O 1
ATOM 2970 N N . GLN A 1 367 ? -9.68 26.875 -1.521 1 97.25 367 GLN A N 1
ATOM 2971 C CA . GLN A 1 367 ? -9.547 28 -2.443 1 97.25 367 GLN A CA 1
ATOM 2972 C C . GLN A 1 367 ? -10.906 28.422 -3.006 1 97.25 367 GLN A C 1
ATOM 2974 O O . GLN A 1 367 ? -11.078 29.547 -3.453 1 97.25 367 GLN A O 1
ATOM 2979 N N . GLU A 1 368 ? -11.875 27.547 -3.002 1 94.5 368 GLU A N 1
ATOM 2980 C CA . GLU A 1 368 ? -13.156 27.859 -3.617 1 94.5 368 GLU A CA 1
ATOM 2981 C C . GLU A 1 368 ? -13.797 29.078 -2.98 1 94.5 368 GLU A C 1
ATOM 2983 O O . GLU A 1 368 ? -14.492 29.844 -3.654 1 94.5 368 GLU A O 1
ATOM 2988 N N . ILE A 1 369 ? -13.57 29.25 -1.734 1 92.94 369 ILE A N 1
ATOM 2989 C CA . ILE A 1 369 ? -14.164 30.391 -1.039 1 92.94 369 ILE A CA 1
ATOM 2990 C C . ILE A 1 369 ? -13.664 31.688 -1.654 1 92.94 369 ILE A C 1
ATOM 2992 O O . ILE A 1 369 ? -14.406 32.688 -1.741 1 92.94 369 ILE A O 1
ATOM 2996 N N . PHE A 1 370 ? -12.43 31.734 -2.037 1 93.56 370 PHE A N 1
ATOM 2997 C CA . PHE A 1 370 ? -11.859 32.875 -2.74 1 93.56 370 PHE A CA 1
ATOM 2998 C C . PHE A 1 370 ? -12.391 32.969 -4.168 1 93.56 370 PHE A C 1
ATOM 3000 O O . PHE A 1 370 ? -12.789 34.031 -4.637 1 93.56 370 PHE A O 1
ATOM 3007 N N . ASP A 1 371 ? -12.422 31.812 -4.793 1 93.25 371 ASP A N 1
ATOM 3008 C CA . ASP A 1 371 ? -12.867 31.734 -6.18 1 93.25 371 ASP A CA 1
ATOM 3009 C C . ASP A 1 371 ? -14.305 32.219 -6.324 1 93.25 371 ASP A C 1
ATOM 3011 O O . ASP A 1 371 ? -14.664 32.844 -7.328 1 93.25 371 ASP A O 1
ATOM 3015 N N . ASP A 1 372 ? -15.055 31.938 -5.312 1 90.81 372 ASP A N 1
ATOM 3016 C CA . ASP A 1 372 ? -16.484 32.219 -5.352 1 90.81 372 ASP A CA 1
ATOM 3017 C C . ASP A 1 372 ? -16.766 33.656 -4.879 1 90.81 372 ASP A C 1
ATOM 3019 O O . ASP A 1 372 ? -17.906 34.094 -4.887 1 90.81 372 ASP A O 1
ATOM 3023 N N . GLY A 1 373 ? -15.742 34.375 -4.422 1 88.62 373 GLY A N 1
ATOM 3024 C CA . GLY A 1 373 ? -15.891 35.75 -4.059 1 88.62 373 GLY A CA 1
ATOM 3025 C C . GLY A 1 373 ? -16.406 35.969 -2.646 1 88.62 373 GLY A C 1
ATOM 3026 O O . GLY A 1 373 ? -16.969 37 -2.328 1 88.62 373 GLY A O 1
ATOM 3027 N N . VAL A 1 374 ? -16.281 34.938 -1.894 1 86.31 374 VAL A N 1
ATOM 3028 C CA . VAL A 1 374 ? -16.656 35.062 -0.489 1 86.31 374 VAL A CA 1
ATOM 3029 C C . VAL A 1 374 ? -15.75 36.094 0.182 1 86.31 374 VAL A C 1
ATOM 3031 O O . VAL A 1 374 ? -14.539 36.125 -0.052 1 86.31 374 VAL A O 1
ATOM 3034 N N . GLU A 1 375 ? -16.359 36.969 0.947 1 85.31 375 GLU A N 1
ATOM 3035 C CA . GLU A 1 375 ? -15.57 37.938 1.688 1 85.31 375 GLU A CA 1
ATOM 3036 C C . GLU A 1 375 ? -14.867 37.312 2.885 1 85.31 375 GLU A C 1
ATOM 3038 O O . GLU A 1 375 ? -15.523 36.875 3.832 1 85.31 375 GLU A O 1
ATOM 3043 N N . ILE A 1 376 ? -13.57 37.25 2.738 1 83 376 ILE A N 1
ATOM 3044 C CA . ILE A 1 376 ? -12.82 36.625 3.816 1 83 376 ILE A CA 1
ATOM 3045 C C . ILE A 1 376 ? -12.016 37.688 4.57 1 83 376 ILE A C 1
ATOM 3047 O O . ILE A 1 376 ? -11.57 38.656 3.98 1 83 376 ILE A O 1
ATOM 3051 N N . ASN A 1 377 ? -12.016 37.469 5.855 1 78.94 377 ASN A N 1
ATOM 3052 C CA . ASN A 1 377 ? -11.273 38.406 6.684 1 78.94 377 ASN A CA 1
ATOM 3053 C C . ASN A 1 377 ? -9.773 38.156 6.629 1 78.94 377 ASN A C 1
ATOM 3055 O O . ASN A 1 377 ? -9.328 37.156 6.051 1 78.94 377 ASN A O 1
ATOM 3059 N N . ASP A 1 378 ? -9.086 39.062 7.199 1 77.38 378 ASP A N 1
ATOM 3060 C CA . ASP A 1 378 ? -7.625 39.031 7.164 1 77.38 378 ASP A CA 1
ATOM 3061 C C . ASP A 1 378 ? -7.09 37.812 7.938 1 77.38 378 ASP A C 1
ATOM 3063 O O . ASP A 1 378 ? -5.953 37.406 7.727 1 77.38 378 ASP A O 1
ATOM 3067 N N . SER A 1 379 ? -7.914 37.219 8.695 1 82 379 SER A N 1
ATOM 3068 C CA . SER A 1 379 ? -7.461 36.094 9.508 1 82 379 SER A CA 1
ATOM 3069 C C . SER A 1 379 ? -7.676 34.75 8.789 1 82 379 SER A C 1
ATOM 3071 O O . SER A 1 379 ? -7.348 33.688 9.32 1 82 379 SER A O 1
ATOM 3073 N N . THR A 1 380 ? -8.141 34.875 7.602 1 91.19 380 THR A N 1
ATOM 3074 C CA . THR A 1 380 ? -8.398 33.656 6.848 1 91.19 380 THR A CA 1
ATOM 3075 C C . THR A 1 380 ? -7.266 33.375 5.871 1 91.19 380 THR A C 1
ATOM 3077 O O . THR A 1 380 ? -6.867 34.25 5.102 1 91.19 380 THR A O 1
ATOM 3080 N N . THR A 1 381 ? -6.695 32.25 5.984 1 96.62 381 THR A N 1
ATOM 3081 C CA . THR A 1 381 ? -5.676 31.781 5.055 1 96.62 381 THR A CA 1
ATOM 3082 C C . THR A 1 381 ? -6.289 30.859 3.998 1 96.62 381 THR A C 1
ATOM 3084 O O . THR A 1 381 ? -7.047 29.953 4.328 1 96.62 381 THR A O 1
ATOM 3087 N N . VAL A 1 382 ? -6 31.109 2.707 1 98 382 VAL A N 1
ATOM 3088 C CA . VAL A 1 382 ? -6.543 30.328 1.603 1 98 382 VAL A CA 1
ATOM 3089 C C . VAL A 1 382 ? -5.668 29.109 1.363 1 98 382 VAL A C 1
ATOM 3091 O O . VAL A 1 382 ? -4.438 29.203 1.301 1 98 382 VAL A O 1
ATOM 3094 N N . HIS A 1 383 ? -6.258 27.953 1.27 1 98.44 383 HIS A N 1
ATOM 3095 C CA . HIS A 1 383 ? -5.574 26.703 1.001 1 98.44 383 HIS A CA 1
ATOM 3096 C C . HIS A 1 383 ? -5.766 26.266 -0.449 1 98.44 383 HIS A C 1
ATOM 3098 O O . HIS A 1 383 ? -6.848 25.812 -0.828 1 98.44 383 HIS A O 1
ATOM 3104 N N . VAL A 1 384 ? -4.746 26.375 -1.257 1 98.56 384 VAL A N 1
ATOM 3105 C CA . VAL A 1 384 ? -4.805 26.062 -2.682 1 98.56 384 VAL A CA 1
ATOM 3106 C C . VAL A 1 384 ? -4.562 24.562 -2.891 1 98.56 384 VAL A C 1
ATOM 3108 O O . VAL A 1 384 ? -3.549 24.031 -2.443 1 98.56 384 VAL A O 1
ATOM 3111 N N . TRP A 1 385 ? -5.52 23.875 -3.58 1 97.56 385 TRP A N 1
ATOM 3112 C CA . TRP A 1 385 ? -5.375 22.422 -3.654 1 97.56 385 TRP A CA 1
ATOM 3113 C C . TRP A 1 385 ? -5.637 21.922 -5.07 1 97.56 385 TRP A C 1
ATOM 3115 O O . TRP A 1 385 ? -5.258 20.797 -5.418 1 97.56 385 TRP A O 1
ATOM 3125 N N . LYS A 1 386 ? -6.352 22.672 -5.902 1 94.12 386 LYS A N 1
ATOM 3126 C CA . LYS A 1 386 ? -6.711 22.188 -7.234 1 94.12 386 LYS A CA 1
ATOM 3127 C C . LYS A 1 386 ? -5.488 22.125 -8.141 1 94.12 386 LYS A C 1
ATOM 3129 O O . LYS A 1 386 ? -4.727 23.078 -8.234 1 94.12 386 LYS A O 1
ATOM 3134 N N . ASP A 1 387 ? -5.414 20.922 -8.695 1 83.06 387 ASP A N 1
ATOM 3135 C CA . ASP A 1 387 ? -4.262 20.688 -9.562 1 83.06 387 ASP A CA 1
ATOM 3136 C C . ASP A 1 387 ? -4.441 21.375 -10.906 1 83.06 387 ASP A C 1
ATOM 3138 O O . ASP A 1 387 ? -5.551 21.781 -11.266 1 83.06 387 ASP A O 1
ATOM 3142 N N . GLY A 1 388 ? -3.33 21.609 -11.797 1 79.56 388 GLY A N 1
ATOM 3143 C CA . GLY A 1 388 ? -3.359 22.141 -13.148 1 79.56 388 GLY A CA 1
ATOM 3144 C C . GLY A 1 388 ? -2.994 23.609 -13.219 1 79.56 388 GLY A C 1
ATOM 3145 O O . GLY A 1 388 ? -1.916 23.969 -13.695 1 79.56 388 GLY A O 1
ATOM 3146 N N . ALA A 1 389 ? -3.971 24.5 -12.711 1 89.19 389 ALA A N 1
ATOM 3147 C CA . ALA A 1 389 ? -3.707 25.922 -12.875 1 89.19 389 ALA A CA 1
ATOM 3148 C C . ALA A 1 389 ? -3.379 26.578 -11.539 1 89.19 389 ALA A C 1
ATOM 3150 O O . ALA A 1 389 ? -3.758 27.734 -11.297 1 89.19 389 ALA A O 1
ATOM 3151 N N . TRP A 1 390 ? -2.617 25.844 -10.656 1 97 390 TRP A N 1
ATOM 3152 C CA . TRP A 1 390 ? -2.402 26.344 -9.305 1 97 390 TRP A CA 1
ATOM 3153 C C . TRP A 1 390 ? -1.533 27.594 -9.312 1 97 390 TRP A C 1
ATOM 3155 O O . TRP A 1 390 ? -1.688 28.484 -8.461 1 97 390 TRP A O 1
ATOM 3165 N N . PRO A 1 391 ? -0.588 27.812 -10.359 1 97.38 391 PRO A N 1
ATOM 3166 C CA . PRO A 1 391 ? 0.196 29.047 -10.352 1 97.38 391 PRO A CA 1
ATOM 3167 C C . PRO A 1 391 ? -0.671 30.297 -10.484 1 97.38 391 PRO A C 1
ATOM 3169 O O . PRO A 1 391 ? -0.426 31.312 -9.805 1 97.38 391 PRO A O 1
ATOM 3172 N N . LYS A 1 392 ? -1.635 30.156 -11.305 1 97.62 392 LYS A N 1
ATOM 3173 C CA . LYS A 1 392 ? -2.553 31.281 -11.484 1 97.62 392 LYS A CA 1
ATOM 3174 C C . LYS A 1 392 ? -3.342 31.547 -10.203 1 97.62 392 LYS A C 1
ATOM 3176 O O . LYS A 1 392 ? -3.572 32.719 -9.844 1 97.62 392 LYS A O 1
ATOM 3181 N N . GLU A 1 393 ? -3.793 30.516 -9.578 1 97.88 393 GLU A N 1
ATOM 3182 C CA . GLU A 1 393 ? -4.527 30.641 -8.32 1 97.88 393 GLU A CA 1
ATOM 3183 C C . GLU A 1 393 ? -3.664 31.297 -7.246 1 97.88 393 GLU A C 1
ATOM 3185 O O . GLU A 1 393 ? -4.121 32.188 -6.543 1 97.88 393 GLU A O 1
ATOM 3190 N N . MET A 1 394 ? -2.418 30.875 -7.113 1 98.31 394 MET A N 1
ATOM 3191 C CA . MET A 1 394 ? -1.482 31.453 -6.156 1 98.31 394 MET A CA 1
ATOM 3192 C C . MET A 1 394 ? -1.285 32.938 -6.43 1 98.31 394 MET A C 1
ATOM 3194 O O . MET A 1 394 ? -1.264 33.75 -5.5 1 98.31 394 MET A O 1
ATOM 3198 N N . ASP A 1 395 ? -1.174 33.312 -7.688 1 98.19 395 ASP A N 1
ATOM 3199 C CA . ASP A 1 395 ? -0.991 34.688 -8.086 1 98.19 395 ASP A CA 1
ATOM 3200 C C . ASP A 1 395 ? -2.197 35.531 -7.691 1 98.19 395 ASP A C 1
ATOM 3202 O O . ASP A 1 395 ? -2.045 36.594 -7.094 1 98.19 395 ASP A O 1
ATOM 3206 N N . MET A 1 396 ? -3.387 35.031 -7.969 1 97.06 396 MET A N 1
ATOM 3207 C CA . MET A 1 396 ? -4.613 35.781 -7.703 1 97.06 396 MET A CA 1
ATOM 3208 C C . MET A 1 396 ? -4.805 36 -6.203 1 97.06 396 MET A C 1
ATOM 3210 O O . MET A 1 396 ? -5.094 37.094 -5.762 1 97.06 396 MET A O 1
ATOM 3214 N N . VAL A 1 397 ? -4.594 34.969 -5.422 1 97.19 397 VAL A N 1
ATOM 3215 C CA . VAL A 1 397 ? -4.828 35.031 -3.982 1 97.19 397 VAL A CA 1
ATOM 3216 C C . VAL A 1 397 ? -3.836 36 -3.332 1 97.19 397 VAL A C 1
ATOM 3218 O O . VAL A 1 397 ? -4.227 36.844 -2.529 1 97.19 397 VAL A O 1
ATOM 3221 N N . THR A 1 398 ? -2.596 35.938 -3.684 1 97.56 398 THR A N 1
ATOM 3222 C CA . THR A 1 398 ? -1.573 36.781 -3.049 1 97.56 398 THR A CA 1
ATOM 3223 C C . THR A 1 398 ? -1.66 38.219 -3.543 1 97.56 398 THR A C 1
ATOM 3225 O O . THR A 1 398 ? -1.365 39.156 -2.797 1 97.56 398 THR A O 1
ATOM 3228 N N . ARG A 1 399 ? -2.062 38.406 -4.805 1 96.88 399 ARG A N 1
ATOM 3229 C CA . ARG A 1 399 ? -2.273 39.75 -5.297 1 96.88 399 ARG A CA 1
ATOM 3230 C C . ARG A 1 399 ? -3.379 40.469 -4.516 1 96.88 399 ARG A C 1
ATOM 3232 O O . ARG A 1 399 ? -3.342 41.688 -4.332 1 96.88 399 ARG A O 1
ATOM 3239 N N . ALA A 1 400 ? -4.258 39.688 -4.059 1 95.69 400 ALA A N 1
ATOM 3240 C CA . ALA A 1 400 ? -5.348 40.219 -3.248 1 95.69 400 ALA A CA 1
ATOM 3241 C C . ALA A 1 400 ? -4.898 40.469 -1.809 1 95.69 400 ALA A C 1
ATOM 3243 O O . ALA A 1 400 ? -5.695 40.875 -0.961 1 95.69 400 ALA A O 1
ATOM 3244 N N . GLY A 1 401 ? -3.666 40.125 -1.477 1 95.56 401 GLY A N 1
ATOM 3245 C CA . GLY A 1 401 ? -3.1 40.375 -0.162 1 95.56 401 GLY A CA 1
ATOM 3246 C C . GLY A 1 401 ? -3.436 39.281 0.852 1 95.56 401 GLY A C 1
ATOM 3247 O O . GLY A 1 401 ? -3.305 39.5 2.059 1 95.56 401 GLY A O 1
ATOM 3248 N N . LYS A 1 402 ? -3.902 38.156 0.384 1 96.44 402 LYS A N 1
ATOM 3249 C CA . LYS A 1 402 ? -4.309 37.094 1.291 1 96.44 402 LYS A CA 1
ATOM 3250 C C . LYS A 1 402 ? -3.17 36.094 1.521 1 96.44 402 LYS A C 1
ATOM 3252 O O . LYS A 1 402 ? -2.402 35.812 0.603 1 96.44 402 LYS A O 1
ATOM 3257 N N . GLU A 1 403 ? -3.033 35.562 2.758 1 96.81 403 GLU A N 1
ATOM 3258 C CA . GLU A 1 403 ? -2.104 34.5 3.051 1 96.81 403 GLU A CA 1
ATOM 3259 C C . GLU A 1 403 ? -2.555 33.188 2.398 1 96.81 403 GLU A C 1
ATOM 3261 O O . GLU A 1 403 ? -3.752 32.938 2.244 1 96.81 403 GLU A O 1
ATOM 3266 N N . VAL A 1 404 ? -1.538 32.406 2.045 1 97.94 404 VAL A N 1
ATOM 3267 C CA . VAL A 1 404 ? -1.869 31.188 1.314 1 97.94 404 VAL A CA 1
ATOM 3268 C C . VAL A 1 404 ? -1.04 30.016 1.851 1 97.94 404 VAL A C 1
ATOM 3270 O O . VAL A 1 404 ? 0.101 30.203 2.279 1 97.94 404 VAL A O 1
ATOM 3273 N N . ILE A 1 405 ? -1.625 28.828 1.95 1 98.31 405 ILE A N 1
ATOM 3274 C CA . ILE A 1 405 ? -0.922 27.547 2.068 1 98.31 405 ILE A CA 1
ATOM 3275 C C . ILE A 1 405 ? -1.223 26.688 0.852 1 98.31 405 ILE A C 1
ATOM 3277 O O . ILE A 1 405 ? -2.229 26.891 0.168 1 98.31 405 ILE A O 1
ATOM 3281 N N . PHE A 1 406 ? -0.302 25.734 0.59 1 98.5 406 PHE A N 1
ATOM 3282 C CA . PHE A 1 406 ? -0.292 25.078 -0.71 1 98.5 406 PHE A CA 1
ATOM 3283 C C . PHE A 1 406 ? -0.318 23.562 -0.55 1 98.5 406 PHE A C 1
ATOM 3285 O O . PHE A 1 406 ? 0.406 23 0.279 1 98.5 406 PHE A O 1
ATOM 3292 N N . SER A 1 407 ? -1.198 22.859 -1.362 1 98.44 407 SER A N 1
ATOM 3293 C CA . SER A 1 407 ? -1.183 21.391 -1.393 1 98.44 407 SER A CA 1
ATOM 3294 C C . SER A 1 407 ? -1.432 20.875 -2.803 1 98.44 407 SER A C 1
ATOM 3296 O O . SER A 1 407 ? -1.437 19.656 -3.025 1 98.44 407 SER A O 1
ATOM 3298 N N . ALA A 1 408 ? -1.563 21.641 -3.805 1 97.56 408 ALA A N 1
ATOM 3299 C CA . ALA A 1 408 ? -2.107 21.281 -5.113 1 97.56 408 ALA A CA 1
ATOM 3300 C C . ALA A 1 408 ? -1.294 20.172 -5.758 1 97.56 408 ALA A C 1
ATOM 3302 O O . ALA A 1 408 ? -1.855 19.266 -6.379 1 97.56 408 ALA A O 1
ATOM 3303 N N . CYS A 1 409 ? -0.019 20.172 -5.672 1 96.25 409 CYS A N 1
ATOM 3304 C CA . CYS A 1 409 ? 0.764 19.125 -6.328 1 96.25 409 CYS A CA 1
ATOM 3305 C C . CYS A 1 409 ? 1.141 18.031 -5.344 1 96.25 409 CYS A C 1
ATOM 3307 O O . CYS A 1 409 ? 1.962 17.172 -5.656 1 96.25 409 CYS A O 1
ATOM 3309 N N . TRP A 1 410 ? 0.561 18.031 -4.145 1 97.94 410 TRP A N 1
ATOM 3310 C CA . TRP A 1 410 ? 1.036 17.141 -3.1 1 97.94 410 TRP A CA 1
ATOM 3311 C C . TRP A 1 410 ? -0.101 16.266 -2.57 1 97.94 410 TRP A C 1
ATOM 3313 O O . TRP A 1 410 ? -0.144 15.945 -1.381 1 97.94 410 TRP A O 1
ATOM 3323 N N . TYR A 1 411 ? -1.113 16 -3.412 1 96.69 411 TYR A N 1
ATOM 3324 C CA . TYR A 1 411 ? -2.082 14.953 -3.115 1 96.69 411 TYR A CA 1
ATOM 3325 C C . TYR A 1 411 ? -1.457 13.57 -3.275 1 96.69 411 TYR A C 1
ATOM 3327 O O . TYR A 1 411 ? -1.509 12.977 -4.359 1 96.69 411 TYR A O 1
ATOM 3335 N N . LEU A 1 412 ? -0.987 13.023 -2.174 1 97.31 412 LEU A N 1
ATOM 3336 C CA . LEU A 1 412 ? -0.233 11.773 -2.213 1 97.31 412 LEU A CA 1
ATOM 3337 C C . LEU A 1 412 ? -1.171 10.578 -2.299 1 97.31 412 LEU A C 1
ATOM 3339 O O . LEU A 1 412 ? -0.727 9.453 -2.543 1 97.31 412 LEU A O 1
ATOM 3343 N N . SER A 1 413 ? -2.486 10.789 -2.113 1 95.62 413 SER A N 1
ATOM 3344 C CA . SER A 1 413 ? -3.461 9.727 -2.322 1 95.62 413 SER A CA 1
ATOM 3345 C C . SER A 1 413 ? -3.561 9.344 -3.797 1 95.62 413 SER A C 1
ATOM 3347 O O . SER A 1 413 ? -3.959 8.227 -4.133 1 95.62 413 SER A O 1
ATOM 3349 N N . SER A 1 414 ? -3.244 10.312 -4.652 1 92.56 414 SER A N 1
ATOM 3350 C CA . SER A 1 414 ? -3.168 10.039 -6.086 1 92.56 414 SER A CA 1
ATOM 3351 C C . SER A 1 414 ? -1.863 9.336 -6.449 1 92.56 414 SER A C 1
ATOM 3353 O O . SER A 1 414 ? -0.88 9.992 -6.809 1 92.56 414 SER A O 1
ATOM 3355 N N . ILE A 1 415 ? -1.883 8.062 -6.574 1 93.38 415 ILE A N 1
ATOM 3356 C CA . ILE A 1 415 ? -0.672 7.262 -6.707 1 93.38 415 ILE A CA 1
ATOM 3357 C C . ILE A 1 415 ? -0.541 6.766 -8.148 1 93.38 415 ILE A C 1
ATOM 3359 O O . ILE A 1 415 ? -1.533 6.676 -8.875 1 93.38 415 ILE A O 1
ATOM 3363 N N . ARG A 1 416 ? 0.702 6.531 -8.523 1 93.25 416 ARG A N 1
ATOM 3364 C CA . ARG A 1 416 ? 1.023 5.875 -9.789 1 93.25 416 ARG A CA 1
ATOM 3365 C C . ARG A 1 416 ? 2.211 4.93 -9.625 1 93.25 416 ARG A C 1
ATOM 3367 O O . ARG A 1 416 ? 2.967 5.035 -8.656 1 93.25 416 ARG A O 1
ATOM 3374 N N . PHE A 1 417 ? 2.328 4.066 -10.523 1 94.62 417 PHE A N 1
ATOM 3375 C CA . PHE A 1 417 ? 3.457 3.145 -10.578 1 94.62 417 PHE A CA 1
ATOM 3376 C C . PHE A 1 417 ? 4.77 3.904 -10.742 1 94.62 417 PHE A C 1
ATOM 3378 O O . PHE A 1 417 ? 4.82 4.918 -11.438 1 94.62 417 PHE A O 1
ATOM 3385 N N . GLY A 1 418 ? 5.809 3.371 -10.109 1 95.38 418 GLY A N 1
ATOM 3386 C CA . GLY A 1 418 ? 7.133 3.939 -10.289 1 95.38 418 GLY A CA 1
ATOM 3387 C C . GLY A 1 418 ? 7.477 4.996 -9.258 1 95.38 418 GLY A C 1
ATOM 3388 O O . GLY A 1 418 ? 6.984 4.949 -8.125 1 95.38 418 GLY A O 1
ATOM 3389 N N . GLU A 1 419 ? 8.406 5.887 -9.656 1 96.69 419 GLU A N 1
ATOM 3390 C CA . GLU A 1 419 ? 8.875 6.945 -8.766 1 96.69 419 GLU A CA 1
ATOM 3391 C C . GLU A 1 419 ? 8 8.188 -8.875 1 96.69 419 GLU A C 1
ATOM 3393 O O . GLU A 1 419 ? 8.469 9.25 -9.305 1 96.69 419 GLU A O 1
ATOM 3398 N N . ASP A 1 420 ? 6.82 8.055 -8.352 1 94.81 420 ASP A N 1
ATOM 3399 C CA . ASP A 1 420 ? 5.848 9.133 -8.516 1 94.81 420 ASP A CA 1
ATOM 3400 C C . ASP A 1 420 ? 6.145 10.289 -7.562 1 94.81 420 ASP A C 1
ATOM 3402 O O . ASP A 1 420 ? 5.488 11.328 -7.621 1 94.81 420 ASP A O 1
ATOM 3406 N N . TRP A 1 421 ? 7.191 10.125 -6.641 1 97.12 421 TRP A N 1
ATOM 3407 C CA . TRP A 1 421 ? 7.602 11.18 -5.719 1 97.12 421 TRP A CA 1
ATOM 3408 C C . TRP A 1 421 ? 8.367 12.281 -6.449 1 97.12 421 TRP A C 1
ATOM 3410 O O . TRP A 1 421 ? 8.477 13.398 -5.953 1 97.12 421 TRP A O 1
ATOM 3420 N N . ILE A 1 422 ? 8.891 12 -7.637 1 98.06 422 ILE A N 1
ATOM 3421 C CA . ILE A 1 422 ? 9.773 12.922 -8.344 1 98.06 422 ILE A CA 1
ATOM 3422 C C . ILE A 1 422 ? 9.016 14.188 -8.719 1 98.06 422 ILE A C 1
ATOM 3424 O O . ILE A 1 422 ? 9.5 15.297 -8.492 1 98.06 422 ILE A O 1
ATOM 3428 N N . ASP A 1 423 ? 7.797 14.031 -9.289 1 95.62 423 ASP A N 1
ATOM 3429 C CA . ASP A 1 423 ? 7.016 15.211 -9.672 1 95.62 423 ASP A CA 1
ATOM 3430 C C . ASP A 1 423 ? 6.625 16.031 -8.438 1 95.62 423 ASP A C 1
ATOM 3432 O O . ASP A 1 423 ? 6.551 17.25 -8.5 1 95.62 423 ASP A O 1
ATOM 3436 N N . ARG A 1 424 ? 6.355 15.359 -7.336 1 96.81 424 ARG A N 1
ATOM 3437 C CA . ARG A 1 424 ? 6.027 16.047 -6.09 1 96.81 424 ARG A CA 1
ATOM 3438 C C . ARG A 1 424 ? 7.223 16.828 -5.566 1 96.81 424 ARG A C 1
ATOM 3440 O O . ARG A 1 424 ? 7.062 17.953 -5.059 1 96.81 424 ARG A O 1
ATOM 3447 N N . TYR A 1 425 ? 8.375 16.25 -5.707 1 98 425 TYR A N 1
ATOM 3448 C CA . TYR A 1 425 ? 9.617 16.859 -5.238 1 98 425 TYR A CA 1
ATOM 3449 C C . TYR A 1 425 ? 9.992 18.062 -6.102 1 98 425 TYR A C 1
ATOM 3451 O O . TYR A 1 425 ? 10.562 19.031 -5.605 1 98 425 TYR A O 1
ATOM 3459 N N . GLN A 1 426 ? 9.656 18.016 -7.336 1 97.38 426 GLN A N 1
ATOM 3460 C CA . GLN A 1 426 ? 10.031 19.078 -8.266 1 97.38 426 GLN A CA 1
ATOM 3461 C C . GLN A 1 426 ? 9.07 20.266 -8.164 1 97.38 426 GLN A C 1
ATOM 3463 O O . GLN A 1 426 ? 9.375 21.359 -8.641 1 97.38 426 GLN A O 1
ATOM 3468 N N . CYS A 1 427 ? 7.988 20.078 -7.496 1 96.19 427 CYS A N 1
ATOM 3469 C CA . CYS A 1 427 ? 6.992 21.125 -7.316 1 96.19 427 CYS A CA 1
ATOM 3470 C C . CYS A 1 427 ? 7.461 22.141 -6.285 1 96.19 427 CYS A C 1
ATOM 3472 O O . CYS A 1 427 ? 7.891 21.781 -5.191 1 96.19 427 CYS A O 1
ATOM 3474 N N . ASP A 1 428 ? 7.379 23.438 -6.668 1 97 428 ASP A N 1
ATOM 3475 C CA . ASP A 1 428 ? 7.715 24.531 -5.762 1 97 428 ASP A CA 1
ATOM 3476 C C . ASP A 1 428 ? 6.613 25.594 -5.746 1 97 428 ASP A C 1
ATOM 3478 O O . ASP A 1 428 ? 6.457 26.344 -6.711 1 97 428 ASP A O 1
ATOM 3482 N N . PRO A 1 429 ? 5.941 25.719 -4.688 1 96.06 429 PRO A N 1
ATOM 3483 C CA . PRO A 1 429 ? 4.828 26.656 -4.629 1 96.06 429 PRO A CA 1
ATOM 3484 C C . PRO A 1 429 ? 5.281 28.109 -4.781 1 96.06 429 PRO A C 1
ATOM 3486 O O . PRO A 1 429 ? 4.453 29 -4.984 1 96.06 429 PRO A O 1
ATOM 3489 N N . ALA A 1 430 ? 6.512 28.391 -4.691 1 97.81 430 ALA A N 1
ATOM 3490 C CA . ALA A 1 430 ? 7.016 29.75 -4.781 1 97.81 430 ALA A CA 1
ATOM 3491 C C . ALA A 1 430 ? 7.406 30.094 -6.219 1 97.81 430 ALA A C 1
ATOM 3493 O O . ALA A 1 430 ? 7.832 31.219 -6.496 1 97.81 430 ALA A O 1
ATOM 3494 N N . SER A 1 431 ? 7.207 29.203 -7.137 1 96.31 431 SER A N 1
ATOM 3495 C CA . SER A 1 431 ? 7.715 29.375 -8.492 1 96.31 431 SER A CA 1
ATOM 3496 C C . SER A 1 431 ? 6.758 30.219 -9.336 1 96.31 431 SER A C 1
ATOM 3498 O O . SER A 1 431 ? 7.047 30.516 -10.5 1 96.31 431 SER A O 1
ATOM 3500 N N . PHE A 1 432 ? 5.637 30.703 -8.812 1 96.5 432 PHE A N 1
ATOM 3501 C CA . PHE A 1 432 ? 4.586 31.312 -9.617 1 96.5 432 PHE A CA 1
ATOM 3502 C C . PHE A 1 432 ? 4.902 32.781 -9.898 1 96.5 432 PHE A C 1
ATOM 3504 O O . PHE A 1 432 ? 4.312 33.375 -10.789 1 96.5 432 PHE A O 1
ATOM 3511 N N . THR A 1 433 ? 5.855 33.344 -9.148 1 97 433 THR A N 1
ATOM 3512 C CA . THR A 1 433 ? 6.18 34.781 -9.305 1 97 433 THR A CA 1
ATOM 3513 C C . THR A 1 433 ? 7.582 35.062 -8.781 1 97 433 THR A C 1
ATOM 3515 O O . THR A 1 433 ? 8.211 34.188 -8.172 1 97 433 THR A O 1
ATOM 3518 N N . ASN A 1 434 ? 8.094 36.188 -9.109 1 96.44 434 ASN A N 1
ATOM 3519 C CA . ASN A 1 434 ? 9.328 36.719 -8.531 1 96.44 434 ASN A CA 1
ATOM 3520 C C . ASN A 1 434 ? 9.07 37.875 -7.59 1 96.44 434 ASN A C 1
ATOM 3522 O O . ASN A 1 434 ? 10.016 38.438 -7.027 1 96.44 434 ASN A O 1
ATOM 3526 N N . ASN A 1 435 ? 7.797 38.125 -7.387 1 97.88 435 ASN A N 1
ATOM 3527 C CA . ASN A 1 435 ? 7.434 39.25 -6.512 1 97.88 435 ASN A CA 1
ATOM 3528 C C . ASN A 1 435 ? 7.602 38.875 -5.039 1 97.88 435 ASN A C 1
ATOM 3530 O O . ASN A 1 435 ? 6.852 38.062 -4.516 1 97.88 435 ASN A O 1
ATOM 3534 N N . THR A 1 436 ? 8.445 39.5 -4.336 1 97.25 436 THR A N 1
ATOM 3535 C CA . THR A 1 436 ? 8.82 39.156 -2.973 1 97.25 436 THR A CA 1
ATOM 3536 C C . THR A 1 436 ? 7.672 39.406 -2.008 1 97.25 436 THR A C 1
ATOM 3538 O O . THR A 1 436 ? 7.523 38.719 -1.009 1 97.25 436 THR A O 1
ATOM 3541 N N . LYS A 1 437 ? 6.918 40.438 -2.27 1 97.75 437 LYS A N 1
ATOM 3542 C CA . LYS A 1 437 ? 5.781 40.75 -1.406 1 97.75 437 LYS A CA 1
ATOM 3543 C C . LYS A 1 437 ? 4.738 39.625 -1.461 1 97.75 437 LYS A C 1
ATOM 3545 O O . LYS A 1 437 ? 4.176 39.25 -0.432 1 97.75 437 LYS A O 1
ATOM 3550 N N . GLN A 1 438 ? 4.484 39.156 -2.637 1 97.94 438 GLN A N 1
ATOM 3551 C CA . GLN A 1 438 ? 3.551 38.031 -2.797 1 97.94 438 GLN A CA 1
ATOM 3552 C C . GLN A 1 438 ? 4.098 36.75 -2.158 1 97.94 438 GLN A C 1
ATOM 3554 O O . GLN A 1 438 ? 3.361 36.031 -1.491 1 97.94 438 GLN A O 1
ATOM 3559 N N . LEU A 1 439 ? 5.355 36.562 -2.381 1 98.19 439 LEU A N 1
ATOM 3560 C CA . LEU A 1 439 ? 5.984 35.375 -1.852 1 98.19 439 LEU A CA 1
ATOM 3561 C C . LEU A 1 439 ? 5.934 35.344 -0.328 1 98.19 439 LEU A C 1
ATOM 3563 O O . LEU A 1 439 ? 5.836 34.281 0.283 1 98.19 439 LEU A O 1
ATOM 3567 N N . ALA A 1 440 ? 5.961 36.531 0.267 1 97.62 440 ALA A N 1
ATOM 3568 C CA . ALA A 1 440 ? 5.922 36.625 1.723 1 97.62 440 ALA A CA 1
ATOM 3569 C C . ALA A 1 440 ? 4.578 36.188 2.275 1 97.62 440 ALA A C 1
ATOM 3571 O O . ALA A 1 440 ? 4.457 35.875 3.467 1 97.62 440 ALA A O 1
ATOM 3572 N N . LEU A 1 441 ? 3.545 36.062 1.429 1 97.62 441 LEU A N 1
ATOM 3573 C CA . LEU A 1 441 ? 2.205 35.656 1.846 1 97.62 441 LEU A CA 1
ATOM 3574 C C . LEU A 1 441 ? 2.061 34.156 1.844 1 97.62 441 LEU A C 1
ATOM 3576 O O . LEU A 1 441 ? 1.08 33.625 2.367 1 97.62 441 LEU A O 1
ATOM 3580 N N . ILE A 1 442 ? 3.072 33.438 1.3 1 98.25 442 ILE A N 1
ATOM 3581 C CA . ILE A 1 442 ? 3.088 32 1.389 1 98.25 442 ILE A CA 1
ATOM 3582 C C . ILE A 1 442 ? 3.523 31.562 2.789 1 98.25 442 ILE A C 1
ATOM 3584 O O . ILE A 1 442 ? 4.633 31.891 3.223 1 98.25 442 ILE A O 1
ATOM 3588 N N . LYS A 1 443 ? 2.74 30.812 3.445 1 97.56 443 LYS A N 1
ATOM 3589 C CA . LYS A 1 443 ? 3.053 30.422 4.816 1 97.56 443 LYS A CA 1
ATOM 3590 C C . LYS A 1 443 ? 3.564 28.984 4.863 1 97.56 443 LYS A C 1
ATOM 3592 O O . LYS A 1 443 ? 4.062 28.531 5.898 1 97.56 443 LYS A O 1
ATOM 3597 N N . GLY A 1 444 ? 3.436 28.281 3.744 1 98.06 444 GLY A N 1
ATOM 3598 C CA . GLY A 1 444 ? 3.854 26.891 3.625 1 98.06 444 GLY A CA 1
ATOM 3599 C C . GLY A 1 444 ? 2.852 26.031 2.881 1 98.06 444 GLY A C 1
ATOM 3600 O O . GLY A 1 444 ? 2.297 26.453 1.864 1 98.06 444 GLY A O 1
ATOM 3601 N N . GLY A 1 445 ? 2.73 24.844 3.35 1 98.38 445 GLY A N 1
ATOM 3602 C CA . GLY A 1 445 ? 1.841 23.875 2.715 1 98.38 445 GLY A CA 1
ATOM 3603 C C . GLY A 1 445 ? 1.875 22.516 3.371 1 98.38 445 GLY A C 1
ATOM 3604 O O . GLY A 1 445 ? 2.277 22.375 4.527 1 98.38 445 GLY A O 1
ATOM 3605 N N . GLY A 1 446 ? 1.307 21.578 2.6 1 98.5 446 GLY A N 1
ATOM 3606 C CA . GLY A 1 446 ? 1.281 20.25 3.188 1 98.5 446 GLY A CA 1
ATOM 3607 C C . GLY A 1 446 ? 0.855 19.172 2.209 1 98.5 446 GLY A C 1
ATOM 3608 O O . GLY A 1 446 ? 0.161 19.453 1.229 1 98.5 446 GLY A O 1
ATOM 3609 N N . ALA A 1 447 ? 1.326 17.969 2.488 1 98.69 447 ALA A N 1
ATOM 3610 C CA . ALA A 1 447 ? 0.862 16.781 1.781 1 98.69 447 ALA A CA 1
ATOM 3611 C C . ALA A 1 447 ? -0.553 16.406 2.209 1 98.69 447 ALA A C 1
ATOM 3613 O O . ALA A 1 447 ? -1.013 16.812 3.279 1 98.69 447 ALA A O 1
ATOM 3614 N N . ALA A 1 448 ? -1.227 15.742 1.334 1 98.69 448 ALA A N 1
ATOM 3615 C CA . ALA A 1 448 ? -2.584 15.305 1.657 1 98.69 448 ALA A CA 1
ATOM 3616 C C . ALA A 1 448 ? -2.787 13.836 1.323 1 98.69 448 ALA A C 1
ATOM 3618 O O . ALA A 1 448 ? -2.541 13.406 0.192 1 98.69 448 ALA A O 1
ATOM 3619 N N . MET A 1 449 ? -3.158 13.062 2.299 1 98.62 449 MET A N 1
ATOM 3620 C CA . MET A 1 449 ? -3.561 11.664 2.141 1 98.62 449 MET A CA 1
ATOM 3621 C C . MET A 1 449 ? -5.059 11.508 2.357 1 98.62 449 MET A C 1
ATOM 3623 O O . MET A 1 449 ? -5.504 11.227 3.471 1 98.62 449 MET A O 1
ATOM 3627 N N . TRP A 1 450 ? -5.816 11.641 1.305 1 98.38 450 TRP A N 1
ATOM 3628 C CA . TRP A 1 450 ? -7.266 11.477 1.374 1 98.38 450 TRP A CA 1
ATOM 3629 C C . TRP A 1 450 ? -7.637 10.008 1.534 1 98.38 450 TRP A C 1
ATOM 3631 O O . TRP A 1 450 ? -6.918 9.125 1.059 1 98.38 450 TRP A O 1
ATOM 3641 N N . GLY A 1 451 ? -8.75 9.711 2.141 1 98.06 451 GLY A N 1
ATOM 3642 C CA . GLY A 1 451 ? -9.039 8.391 2.666 1 98.06 451 GLY A CA 1
ATOM 3643 C C . GLY A 1 451 ? -9.969 7.586 1.778 1 98.06 451 GLY A C 1
ATOM 3644 O O . GLY A 1 451 ? -10.57 6.602 2.223 1 98.06 451 GLY A O 1
ATOM 3645 N N . GLU A 1 452 ? -10.172 7.969 0.467 1 97.75 452 GLU A N 1
ATOM 3646 C CA . GLU A 1 452 ? -11.078 7.211 -0.396 1 97.75 452 GLU A CA 1
ATOM 3647 C C . GLU A 1 452 ? -10.633 5.758 -0.514 1 97.75 452 GLU A C 1
ATOM 3649 O O . GLU A 1 452 ? -11.461 4.848 -0.492 1 97.75 452 GLU A O 1
ATOM 3654 N N . TYR A 1 453 ? -9.312 5.555 -0.598 1 97.75 453 TYR A N 1
ATOM 3655 C CA . TYR A 1 453 ? -8.766 4.211 -0.777 1 97.75 453 TYR A CA 1
ATOM 3656 C C . TYR A 1 453 ? -7.641 3.945 0.214 1 97.75 453 TYR A C 1
ATOM 3658 O O . TYR A 1 453 ? -6.691 3.225 -0.099 1 97.75 453 TYR A O 1
ATOM 3666 N N . VAL A 1 454 ? -7.723 4.633 1.389 1 98.19 454 VAL A N 1
ATOM 3667 C CA . VAL A 1 454 ? -6.672 4.516 2.395 1 98.19 454 VAL A CA 1
ATOM 3668 C C . VAL A 1 454 ? -7.297 4.301 3.771 1 98.19 454 VAL A C 1
ATOM 3670 O O . VAL A 1 454 ? -8.25 4.988 4.141 1 98.19 454 VAL A O 1
ATOM 3673 N N . ASP A 1 455 ? -6.809 3.322 4.461 1 98 455 ASP A N 1
ATOM 3674 C CA . ASP A 1 455 ? -7.102 3.129 5.879 1 98 455 ASP A CA 1
ATOM 3675 C C . ASP A 1 455 ? -5.879 2.588 6.621 1 98 455 ASP A C 1
ATOM 3677 O O . ASP A 1 455 ? -4.742 2.859 6.234 1 98 455 ASP A O 1
ATOM 3681 N N . HIS A 1 456 ? -6.105 1.92 7.742 1 97.81 456 HIS A N 1
ATOM 3682 C CA . HIS A 1 456 ? -4.992 1.482 8.578 1 97.81 456 HIS A CA 1
ATOM 3683 C C . HIS A 1 456 ? -4.102 0.493 7.828 1 97.81 456 HIS A C 1
ATOM 3685 O O . HIS A 1 456 ? -2.922 0.344 8.156 1 97.81 456 HIS A O 1
ATOM 3691 N N . THR A 1 457 ? -4.57 -0.16 6.766 1 98 457 THR A N 1
ATOM 3692 C CA . THR A 1 457 ? -3.842 -1.221 6.082 1 98 457 THR A CA 1
ATOM 3693 C C . THR A 1 457 ? -2.768 -0.636 5.172 1 98 457 THR A C 1
ATOM 3695 O O . THR A 1 457 ? -1.819 -1.33 4.793 1 98 457 THR A O 1
ATOM 3698 N N . ASN A 1 458 ? -2.91 0.629 4.75 1 98 458 ASN A N 1
ATOM 3699 C CA . ASN A 1 458 ? -1.959 1.149 3.775 1 98 458 ASN A CA 1
ATOM 3700 C C . ASN A 1 458 ? -1.621 2.613 4.047 1 98 458 ASN A C 1
ATOM 3702 O O . ASN A 1 458 ? -0.929 3.252 3.254 1 98 458 ASN A O 1
ATOM 3706 N N . LEU A 1 459 ? -2.049 3.176 5.188 1 98.62 459 LEU A N 1
ATOM 3707 C CA . LEU A 1 459 ? -1.775 4.57 5.52 1 98.62 459 LEU A CA 1
ATOM 3708 C C . LEU A 1 459 ? -0.274 4.832 5.578 1 98.62 459 LEU A C 1
ATOM 3710 O O . LEU A 1 459 ? 0.233 5.723 4.895 1 98.62 459 LEU A O 1
ATOM 3714 N N . ILE A 1 460 ? 0.407 4.023 6.371 1 98.69 460 ILE A N 1
ATOM 3715 C CA . ILE A 1 460 ? 1.824 4.277 6.605 1 98.69 460 ILE A CA 1
ATOM 3716 C C . ILE A 1 460 ? 2.619 3.986 5.336 1 98.69 460 ILE A C 1
ATOM 3718 O O . ILE A 1 460 ? 3.404 4.82 4.883 1 98.69 460 ILE A O 1
ATOM 3722 N N . SER A 1 461 ? 2.338 2.889 4.668 1 97.81 461 SER A N 1
ATOM 3723 C CA . SER A 1 461 ? 3.117 2.494 3.5 1 97.81 461 SER A CA 1
ATOM 3724 C C . SER A 1 461 ? 2.926 3.477 2.35 1 97.81 461 SER A C 1
ATOM 3726 O O . SER A 1 461 ? 3.875 3.787 1.628 1 97.81 461 SER A O 1
ATOM 3728 N N . ARG A 1 462 ? 1.746 4.023 2.242 1 96.94 462 ARG A N 1
ATOM 3729 C CA . ARG A 1 462 ? 1.464 4.914 1.122 1 96.94 462 ARG A CA 1
ATOM 3730 C C . ARG A 1 462 ? 1.97 6.324 1.406 1 96.94 462 ARG A C 1
ATOM 3732 O O . ARG A 1 462 ? 2.316 7.062 0.482 1 96.94 462 ARG A O 1
ATOM 3739 N N . SER A 1 463 ? 2.037 6.664 2.631 1 98.44 463 SER A N 1
ATOM 3740 C CA . SER A 1 463 ? 2.445 8.008 3.01 1 98.44 463 SER A CA 1
ATOM 3741 C C . SER A 1 463 ? 3.965 8.148 3.014 1 98.44 463 SER A C 1
ATOM 3743 O O . SER A 1 463 ? 4.5 9.195 2.646 1 98.44 463 SER A O 1
ATOM 3745 N N . TRP A 1 464 ? 4.617 7.051 3.438 1 98 464 TRP A N 1
ATOM 3746 C CA . TRP A 1 464 ? 6.055 7.137 3.666 1 98 464 TRP A CA 1
ATOM 3747 C C . TRP A 1 464 ? 6.801 6.074 2.861 1 98 464 TRP A C 1
ATOM 3749 O O . TRP A 1 464 ? 6.309 4.957 2.693 1 98 464 TRP A O 1
ATOM 3759 N N . PRO A 1 465 ? 7.859 6.508 2.305 1 97.31 465 PRO A N 1
ATOM 3760 C CA . PRO A 1 465 ? 8.625 7.734 2.531 1 97.31 465 PRO A CA 1
ATOM 3761 C C . PRO A 1 465 ? 8.242 8.859 1.565 1 97.31 465 PRO A C 1
ATOM 3763 O O . PRO A 1 465 ? 8.914 9.883 1.512 1 97.31 465 PRO A O 1
ATOM 3766 N N . ARG A 1 466 ? 7.16 8.758 0.804 1 97.69 466 ARG A N 1
ATOM 3767 C CA . ARG A 1 466 ? 6.758 9.734 -0.202 1 97.69 466 ARG A CA 1
ATOM 3768 C C . ARG A 1 466 ? 6.582 11.117 0.417 1 97.69 466 ARG A C 1
ATOM 3770 O O . ARG A 1 466 ? 6.922 12.125 -0.2 1 97.69 466 ARG A O 1
ATOM 3777 N N . GLY A 1 467 ? 6.102 11.125 1.619 1 98.5 467 GLY A N 1
ATOM 3778 C CA . GLY A 1 467 ? 5.871 12.383 2.316 1 98.5 467 GLY A CA 1
ATOM 3779 C C . GLY A 1 467 ? 7.145 13.156 2.584 1 98.5 467 GLY A C 1
ATOM 3780 O O . GLY A 1 467 ? 7.109 14.383 2.738 1 98.5 467 GLY A O 1
ATOM 3781 N N . ALA A 1 468 ? 8.258 12.453 2.635 1 98.56 468 ALA A N 1
ATOM 3782 C CA . ALA A 1 468 ? 9.539 13.086 2.926 1 98.56 468 ALA A CA 1
ATOM 3783 C C . ALA A 1 468 ? 9.945 14.039 1.807 1 98.56 468 ALA A C 1
ATOM 3785 O O . ALA A 1 468 ? 10.609 15.047 2.053 1 98.56 468 ALA A O 1
ATOM 3786 N N . ALA A 1 469 ? 9.531 13.773 0.586 1 98.19 469 ALA A N 1
ATOM 3787 C CA . ALA A 1 469 ? 9.805 14.664 -0.535 1 98.19 469 ALA A CA 1
ATOM 3788 C C . ALA A 1 469 ? 9.133 16.016 -0.335 1 98.19 469 ALA A C 1
ATOM 3790 O O . ALA A 1 469 ? 9.734 17.062 -0.583 1 98.19 469 ALA A O 1
ATOM 3791 N N . VAL A 1 470 ? 7.922 15.984 0.15 1 98.69 470 VAL A N 1
ATOM 3792 C CA . VAL A 1 470 ? 7.164 17.203 0.404 1 98.69 470 VAL A CA 1
ATOM 3793 C C . VAL A 1 470 ? 7.766 17.938 1.595 1 98.69 470 VAL A C 1
ATOM 3795 O O . VAL A 1 470 ? 7.91 19.172 1.562 1 98.69 470 VAL A O 1
ATOM 3798 N N . ALA A 1 471 ? 8.125 17.172 2.623 1 98.75 471 ALA A N 1
ATOM 3799 C CA . ALA A 1 471 ? 8.734 17.766 3.812 1 98.75 471 ALA A CA 1
ATOM 3800 C C . ALA A 1 471 ? 9.984 18.562 3.449 1 98.75 471 ALA A C 1
ATOM 3802 O O . ALA A 1 471 ? 10.172 19.688 3.938 1 98.75 471 ALA A O 1
ATOM 3803 N N . GLU A 1 472 ? 10.789 18.016 2.611 1 98.56 472 GLU A N 1
ATOM 3804 C CA . GLU A 1 472 ? 12.023 18.688 2.24 1 98.56 472 GLU A CA 1
ATOM 3805 C C . GLU A 1 472 ? 11.742 19.969 1.443 1 98.56 472 GLU A C 1
ATOM 3807 O O . GLU A 1 472 ? 12.391 20.984 1.646 1 98.56 472 GLU A O 1
ATOM 3812 N N . ARG A 1 473 ? 10.766 19.922 0.572 1 98.31 473 ARG A N 1
ATOM 3813 C CA . ARG A 1 473 ? 10.414 21.094 -0.205 1 98.31 473 ARG A CA 1
ATOM 3814 C C . ARG A 1 473 ? 9.93 22.234 0.702 1 98.31 473 ARG A C 1
ATOM 3816 O O . ARG A 1 473 ? 10.133 23.406 0.396 1 98.31 473 ARG A O 1
ATOM 3823 N N . LEU A 1 474 ? 9.375 21.875 1.791 1 98.5 474 LEU A N 1
ATOM 3824 C CA . LEU A 1 474 ? 8.805 22.859 2.703 1 98.5 474 LEU A CA 1
ATOM 3825 C C . LEU A 1 474 ? 9.852 23.328 3.709 1 98.5 474 LEU A C 1
ATOM 3827 O O . LEU A 1 474 ? 9.656 24.359 4.371 1 98.5 474 LEU A O 1
ATOM 3831 N N . TRP A 1 475 ? 10.922 22.641 3.838 1 98.5 475 TRP A N 1
ATOM 3832 C CA . TRP A 1 475 ? 11.914 22.922 4.867 1 98.5 475 TRP A CA 1
ATOM 3833 C C . TRP A 1 475 ? 13.195 23.469 4.25 1 98.5 475 TRP A C 1
ATOM 3835 O O . TRP A 1 475 ? 13.703 24.516 4.684 1 98.5 475 TRP A O 1
ATOM 3845 N N . SER A 1 476 ? 13.727 22.828 3.215 1 98.25 476 SER A N 1
ATOM 3846 C CA . SER A 1 476 ? 15.047 23.125 2.666 1 98.25 476 SER A CA 1
ATOM 3847 C C . SER A 1 476 ? 15.008 24.344 1.763 1 98.25 476 SER A C 1
ATOM 3849 O O . SER A 1 476 ? 13.953 24.703 1.23 1 98.25 476 SER A O 1
ATOM 3851 N N . PRO A 1 477 ? 16.141 25.031 1.593 1 97.31 477 PRO A N 1
ATOM 3852 C CA . PRO A 1 477 ? 16.203 26.141 0.643 1 97.31 477 PRO A CA 1
ATOM 3853 C C . PRO A 1 477 ? 15.734 25.75 -0.755 1 97.31 477 PRO A C 1
ATOM 3855 O O . PRO A 1 477 ? 15.828 24.578 -1.145 1 97.31 477 PRO A O 1
ATOM 3858 N N . ALA A 1 478 ? 15.273 26.75 -1.517 1 96.38 478 ALA A N 1
ATOM 3859 C CA . ALA A 1 478 ? 14.688 26.547 -2.838 1 96.38 478 ALA A CA 1
ATOM 3860 C C . ALA A 1 478 ? 15.656 25.812 -3.762 1 96.38 478 ALA A C 1
ATOM 3862 O O . ALA A 1 478 ? 15.242 25.047 -4.633 1 96.38 478 ALA A O 1
ATOM 3863 N N . GLN A 1 479 ? 16.953 25.938 -3.537 1 95.5 479 GLN A N 1
ATOM 3864 C CA . GLN A 1 479 ? 17.969 25.406 -4.449 1 95.5 479 GLN A CA 1
ATOM 3865 C C . GLN A 1 479 ? 18.172 23.906 -4.238 1 95.5 479 GLN A C 1
ATOM 3867 O O . GLN A 1 479 ? 18.828 23.25 -5.047 1 95.5 479 GLN A O 1
ATOM 3872 N N . VAL A 1 480 ? 17.641 23.391 -3.127 1 95.75 480 VAL A N 1
ATOM 3873 C CA . VAL A 1 480 ? 17.719 21.953 -2.867 1 95.75 480 VAL A CA 1
ATOM 3874 C C . VAL A 1 480 ? 16.609 21.234 -3.635 1 95.75 480 VAL A C 1
ATOM 3876 O O . VAL A 1 480 ? 15.445 21.266 -3.234 1 95.75 480 VAL A O 1
ATOM 3879 N N . HIS A 1 481 ? 16.938 20.656 -4.793 1 94.81 481 HIS A N 1
ATOM 3880 C CA . HIS A 1 481 ? 15.922 19.969 -5.578 1 94.81 481 HIS A CA 1
ATOM 3881 C C . HIS A 1 481 ? 16.562 18.891 -6.469 1 94.81 481 HIS A C 1
ATOM 3883 O O . HIS A 1 481 ? 16.016 18.578 -7.531 1 94.81 481 HIS A O 1
ATOM 3889 N N . ASP A 1 482 ? 17.781 18.438 -6.121 1 96.56 482 ASP A N 1
ATOM 3890 C CA . ASP A 1 482 ? 18.469 17.391 -6.875 1 96.56 482 ASP A CA 1
ATOM 3891 C C . ASP A 1 482 ? 17.781 16.031 -6.688 1 96.56 482 ASP A C 1
ATOM 3893 O O . ASP A 1 482 ? 17.859 15.438 -5.613 1 96.56 482 ASP A O 1
ATOM 3897 N N . VAL A 1 483 ? 17.188 15.578 -7.75 1 97.25 483 VAL A N 1
ATOM 3898 C CA . VAL A 1 483 ? 16.375 14.367 -7.711 1 97.25 483 VAL A CA 1
ATOM 3899 C C . VAL A 1 483 ? 17.25 13.172 -7.348 1 97.25 483 VAL A C 1
ATOM 3901 O O . VAL A 1 483 ? 16.844 12.312 -6.562 1 97.25 483 VAL A O 1
ATOM 3904 N N . ASN A 1 484 ? 18.406 13.031 -7.902 1 96 484 ASN A N 1
ATOM 3905 C CA . ASN A 1 484 ? 19.281 11.891 -7.633 1 96 484 ASN A CA 1
ATOM 3906 C C . ASN A 1 484 ? 19.75 11.875 -6.18 1 96 484 ASN A C 1
ATOM 3908 O O . ASN A 1 484 ? 19.812 10.812 -5.559 1 96 484 ASN A O 1
ATOM 3912 N N . ASP A 1 485 ? 20.078 13.039 -5.68 1 95.88 485 ASP A N 1
ATOM 3913 C CA . ASP A 1 485 ? 20.453 13.133 -4.273 1 95.88 485 ASP A CA 1
ATOM 3914 C C . ASP A 1 485 ? 19.297 12.719 -3.363 1 95.88 485 ASP A C 1
ATOM 3916 O O . ASP A 1 485 ? 19.5 11.961 -2.414 1 95.88 485 ASP A O 1
ATOM 3920 N N . MET A 1 486 ? 18.109 13.234 -3.68 1 97 486 MET A N 1
ATOM 3921 C CA . MET A 1 486 ? 16.922 12.891 -2.904 1 97 486 MET A CA 1
ATOM 3922 C C . MET A 1 486 ? 16.672 11.383 -2.941 1 97 486 MET A C 1
ATOM 3924 O O . MET A 1 486 ? 16.328 10.781 -1.924 1 97 486 MET A O 1
ATOM 3928 N N . ARG A 1 487 ? 16.844 10.82 -4.109 1 96.12 487 ARG A N 1
ATOM 3929 C CA . ARG A 1 487 ? 16.625 9.391 -4.281 1 96.12 487 ARG A CA 1
ATOM 3930 C C . ARG A 1 487 ? 17.5 8.586 -3.314 1 96.12 487 ARG A C 1
ATOM 3932 O O . ARG A 1 487 ? 17 7.703 -2.617 1 96.12 487 ARG A O 1
ATOM 3939 N N . ILE A 1 488 ? 18.734 8.906 -3.227 1 93.19 488 ILE A N 1
ATOM 3940 C CA . ILE A 1 488 ? 19.688 8.203 -2.375 1 93.19 488 ILE A CA 1
ATOM 3941 C C . ILE A 1 488 ? 19.297 8.367 -0.91 1 93.19 488 ILE A C 1
ATOM 3943 O O . ILE A 1 488 ? 19.266 7.398 -0.15 1 93.19 488 ILE A O 1
ATOM 3947 N N . ARG A 1 489 ? 18.922 9.539 -0.545 1 95.12 489 ARG A N 1
ATOM 3948 C CA . ARG A 1 489 ? 18.562 9.805 0.846 1 95.12 489 ARG A CA 1
ATOM 3949 C C . ARG A 1 489 ? 17.25 9.148 1.216 1 95.12 489 ARG A C 1
ATOM 3951 O O . ARG A 1 489 ? 17.062 8.703 2.35 1 95.12 489 ARG A O 1
ATOM 3958 N N . LEU A 1 490 ? 16.359 9.07 0.233 1 96.44 490 LEU A N 1
ATOM 3959 C CA . LEU A 1 490 ? 15.078 8.43 0.488 1 96.44 490 LEU A CA 1
ATOM 3960 C C . LEU A 1 490 ? 15.266 6.953 0.798 1 96.44 490 LEU A C 1
ATOM 3962 O O . LEU A 1 490 ? 14.531 6.391 1.618 1 96.44 490 LEU A O 1
ATOM 3966 N N . ILE A 1 491 ? 16.188 6.305 0.126 1 93 491 ILE A N 1
ATOM 3967 C CA . ILE A 1 491 ? 16.469 4.898 0.386 1 93 491 ILE A CA 1
ATOM 3968 C C . ILE A 1 491 ? 16.938 4.719 1.83 1 93 491 ILE A C 1
ATOM 3970 O O . ILE A 1 491 ? 16.422 3.854 2.549 1 93 491 ILE A O 1
ATOM 3974 N N . SER A 1 492 ? 17.844 5.605 2.27 1 91.19 492 SER A N 1
ATOM 3975 C CA . SER A 1 492 ? 18.344 5.555 3.637 1 91.19 492 SER A CA 1
ATOM 3976 C C . SER A 1 492 ? 17.234 5.887 4.641 1 91.19 492 SER A C 1
ATOM 3978 O O . SER A 1 492 ? 17.156 5.258 5.699 1 91.19 492 SER A O 1
ATOM 3980 N N . TYR A 1 493 ? 16.484 6.84 4.344 1 95.31 493 TYR A N 1
ATOM 3981 C CA . TYR A 1 493 ? 15.406 7.27 5.223 1 95.31 493 TYR A CA 1
ATOM 3982 C C . TYR A 1 493 ? 14.375 6.164 5.398 1 95.31 493 TYR A C 1
ATOM 3984 O O . TYR A 1 493 ? 13.859 5.953 6.496 1 95.31 493 TYR A O 1
ATOM 3992 N N . ARG A 1 494 ? 14.016 5.488 4.309 1 95.94 494 ARG A N 1
ATOM 3993 C CA . ARG A 1 494 ? 13.078 4.375 4.418 1 95.94 494 ARG A CA 1
ATOM 3994 C C . ARG A 1 494 ? 13.578 3.336 5.418 1 95.94 494 ARG A C 1
ATOM 3996 O O . ARG A 1 494 ? 12.805 2.84 6.242 1 95.94 494 ARG A O 1
ATOM 4003 N N . CYS A 1 495 ? 14.867 3.006 5.312 1 94 495 CYS A N 1
ATOM 4004 C CA . CYS A 1 495 ? 15.445 2.031 6.23 1 94 495 CYS A CA 1
ATOM 4005 C C . CYS A 1 495 ? 15.375 2.529 7.672 1 94 495 CYS A C 1
ATOM 4007 O O . CYS A 1 495 ? 15.148 1.746 8.594 1 94 495 CYS A O 1
ATOM 4009 N N . PHE A 1 496 ? 15.57 3.842 7.84 1 93.88 496 PHE A N 1
ATOM 4010 C CA . PHE A 1 496 ? 15.43 4.469 9.148 1 93.88 496 PHE A CA 1
ATOM 4011 C C . PHE A 1 496 ? 14.016 4.281 9.688 1 93.88 496 PHE A C 1
ATOM 4013 O O . PHE A 1 496 ? 13.836 3.912 10.852 1 93.88 496 PHE A O 1
ATOM 4020 N N . LEU A 1 497 ? 12.961 4.469 8.875 1 96.56 497 LEU A N 1
ATOM 4021 C CA . LEU A 1 497 ? 11.562 4.266 9.258 1 96.56 497 LEU A CA 1
ATOM 4022 C C . LEU A 1 497 ? 11.32 2.82 9.672 1 96.56 497 LEU A C 1
ATOM 4024 O O . LEU A 1 497 ? 10.695 2.561 10.695 1 96.56 497 LEU A O 1
ATOM 4028 N N . LEU A 1 498 ? 11.836 1.913 8.867 1 95.69 498 LEU A N 1
ATOM 4029 C CA . LEU A 1 498 ? 11.648 0.497 9.156 1 95.69 498 LEU A CA 1
ATOM 4030 C C . LEU A 1 498 ? 12.266 0.129 10.5 1 95.69 498 LEU A C 1
ATOM 4032 O O . LEU A 1 498 ? 11.688 -0.641 11.266 1 95.69 498 LEU A O 1
ATOM 4036 N N . ALA A 1 499 ? 13.422 0.668 10.766 1 93.06 499 ALA A N 1
ATOM 4037 C CA . ALA A 1 499 ? 14.086 0.409 12.039 1 93.06 499 ALA A CA 1
ATOM 4038 C C . ALA A 1 499 ? 13.242 0.91 13.211 1 93.06 499 ALA A C 1
ATOM 4040 O O . ALA A 1 499 ? 13.289 0.343 14.305 1 93.06 499 ALA A O 1
ATOM 4041 N N . MET A 1 500 ? 12.453 1.924 12.938 1 94.25 500 MET A N 1
ATOM 4042 C CA . MET A 1 500 ? 11.602 2.508 13.977 1 94.25 500 MET A CA 1
ATOM 4043 C C . MET A 1 500 ? 10.266 1.775 14.062 1 94.25 500 MET A C 1
ATOM 4045 O O . MET A 1 500 ? 9.406 2.139 14.867 1 94.25 500 MET A O 1
ATOM 4049 N N . GLY A 1 501 ? 10.086 0.794 13.234 1 95 501 GLY A N 1
ATOM 4050 C CA . GLY A 1 501 ? 8.859 0.02 13.25 1 95 501 GLY A CA 1
ATOM 4051 C C . GLY A 1 501 ? 7.758 0.626 12.391 1 95 501 GLY A C 1
ATOM 4052 O O . GLY A 1 501 ? 6.586 0.271 12.531 1 95 501 GLY A O 1
ATOM 4053 N N . LEU A 1 502 ? 8.078 1.547 11.555 1 97.5 502 LEU A N 1
ATOM 4054 C CA . LEU A 1 502 ? 7.125 2.16 10.641 1 97.5 502 LEU A CA 1
ATOM 4055 C C . LEU A 1 502 ? 7.262 1.574 9.242 1 97.5 502 LEU A C 1
ATOM 4057 O O . LEU A 1 502 ? 8.328 1.656 8.633 1 97.5 502 LEU A O 1
ATOM 4061 N N . ASN A 1 503 ? 6.191 1.099 8.664 1 97.06 503 ASN A N 1
ATOM 4062 C CA . ASN A 1 503 ? 6.211 0.309 7.438 1 97.06 503 ASN A CA 1
ATOM 4063 C C . ASN A 1 503 ? 6.16 1.197 6.199 1 97.06 503 ASN A C 1
ATOM 4065 O O . ASN A 1 503 ? 5.184 1.174 5.449 1 97.06 503 ASN A O 1
ATOM 4069 N N . GLY A 1 504 ? 7.277 1.88 5.945 1 97.88 504 GLY A N 1
ATOM 4070 C CA . GLY A 1 504 ? 7.398 2.627 4.703 1 97.88 504 GLY A CA 1
ATOM 4071 C C . GLY A 1 504 ? 7.613 1.738 3.492 1 97.88 504 GLY A C 1
ATOM 4072 O O . GLY A 1 504 ? 8.406 0.792 3.541 1 97.88 504 GLY A O 1
ATOM 4073 N N . GLU A 1 505 ? 6.934 2.018 2.438 1 97.75 505 GLU A N 1
ATOM 4074 C CA . GLU A 1 505 ? 7.008 1.161 1.258 1 97.75 505 GLU A CA 1
ATOM 4075 C C . GLU A 1 505 ? 8.25 1.475 0.424 1 97.75 505 GLU A C 1
ATOM 4077 O O . GLU A 1 505 ? 8.852 2.539 0.574 1 97.75 505 GLU A O 1
ATOM 4082 N N . PRO A 1 506 ? 8.656 0.555 -0.524 1 97.31 506 PRO A N 1
ATOM 4083 C CA . PRO A 1 506 ? 9.727 0.877 -1.471 1 97.31 506 PRO A CA 1
ATOM 4084 C C . PRO A 1 506 ? 9.336 1.981 -2.449 1 97.31 506 PRO A C 1
ATOM 4086 O O . PRO A 1 506 ? 8.219 1.983 -2.969 1 97.31 506 PRO A O 1
ATOM 4089 N N . ILE A 1 507 ? 10.281 2.912 -2.697 1 95.06 507 ILE A N 1
ATOM 4090 C CA . ILE A 1 507 ? 9.844 4.035 -3.52 1 95.06 507 ILE A CA 1
ATOM 4091 C C . ILE A 1 507 ? 10.883 4.32 -4.598 1 95.06 507 ILE A C 1
ATOM 4093 O O . ILE A 1 507 ? 10.648 5.133 -5.496 1 95.06 507 ILE A O 1
ATOM 4097 N N . ALA A 1 508 ? 12.07 3.654 -4.574 1 95.75 508 ALA A N 1
ATOM 4098 C CA . ALA A 1 508 ? 13.148 4 -5.496 1 95.75 508 ALA A CA 1
ATOM 4099 C C . ALA A 1 508 ? 13.695 2.758 -6.191 1 95.75 508 ALA A C 1
ATOM 4101 O O . ALA A 1 508 ? 14.906 2.643 -6.41 1 95.75 508 ALA A O 1
ATOM 4102 N N . GLY A 1 509 ? 12.836 1.794 -6.492 1 96.25 509 GLY A N 1
ATOM 4103 C CA . GLY A 1 509 ? 13.258 0.579 -7.172 1 96.25 509 GLY A CA 1
ATOM 4104 C C . GLY A 1 509 ? 13.758 -0.49 -6.223 1 96.25 509 GLY A C 1
ATOM 4105 O O . GLY A 1 509 ? 13.578 -0.385 -5.008 1 96.25 509 GLY A O 1
ATOM 4106 N N . PRO A 1 510 ? 14.359 -1.519 -6.734 1 97.12 510 PRO A N 1
ATOM 4107 C CA . PRO A 1 510 ? 14.828 -2.645 -5.926 1 97.12 510 PRO A CA 1
ATOM 4108 C C . PRO A 1 510 ? 15.883 -2.23 -4.898 1 97.12 510 PRO A C 1
ATOM 4110 O O . PRO A 1 510 ? 16.75 -1.41 -5.199 1 97.12 510 PRO A O 1
ATOM 4113 N N . ASP A 1 511 ? 15.727 -2.711 -3.773 1 94.19 511 ASP A N 1
ATOM 4114 C CA . ASP A 1 511 ? 16.672 -2.422 -2.701 1 94.19 511 ASP A CA 1
ATOM 4115 C C . ASP A 1 511 ? 16.484 -3.379 -1.526 1 94.19 511 ASP A C 1
ATOM 4117 O O . ASP A 1 511 ? 15.688 -4.312 -1.604 1 94.19 511 ASP A O 1
ATOM 4121 N N . TYR A 1 512 ? 17.297 -3.256 -0.508 1 94.12 512 TYR A N 1
ATOM 4122 C CA . TYR A 1 512 ? 17.219 -4.047 0.716 1 94.12 512 TYR A CA 1
ATOM 4123 C C . TYR A 1 512 ? 17.859 -3.303 1.886 1 94.12 512 TYR A C 1
ATOM 4125 O O . TYR A 1 512 ? 18.953 -2.754 1.762 1 94.12 512 TYR A O 1
ATOM 4133 N N . CYS A 1 513 ? 17.094 -3.146 2.92 1 91.44 513 CYS A N 1
ATOM 4134 C CA . CYS A 1 513 ? 17.641 -2.592 4.152 1 91.44 513 CYS A CA 1
ATOM 4135 C C . CYS A 1 513 ? 18.344 -3.67 4.973 1 91.44 513 CYS A C 1
ATOM 4137 O O . CYS A 1 513 ? 17.688 -4.395 5.73 1 91.44 513 CYS A O 1
ATOM 4139 N N . ASP A 1 514 ? 19.547 -3.791 4.871 1 85.75 514 ASP A N 1
ATOM 4140 C CA . ASP A 1 514 ? 20.312 -4.777 5.617 1 85.75 514 ASP A CA 1
ATOM 4141 C C . ASP A 1 514 ? 20.672 -4.262 7.012 1 85.75 514 ASP A C 1
ATOM 4143 O O . ASP A 1 514 ? 21.547 -3.418 7.164 1 85.75 514 ASP A O 1
ATOM 4147 N N . PHE A 1 515 ? 19.859 -4.77 7.957 1 79.31 515 PHE A N 1
ATOM 4148 C CA . PHE A 1 515 ? 20.047 -4.301 9.32 1 79.31 515 PHE A CA 1
ATOM 4149 C C . PHE A 1 515 ? 20.969 -5.234 10.102 1 79.31 515 PHE A C 1
ATOM 4151 O O . PHE A 1 515 ? 20.969 -6.445 9.867 1 79.31 515 PHE A O 1
ATOM 4158 N N . ALA A 1 516 ? 21.797 -4.727 10.945 1 67.31 516 ALA A N 1
ATOM 4159 C CA . ALA A 1 516 ? 22.609 -5.469 11.906 1 67.31 516 ALA A CA 1
ATOM 4160 C C . ALA A 1 516 ? 21.891 -5.598 13.25 1 67.31 516 ALA A C 1
ATOM 4162 O O . ALA A 1 516 ? 21.141 -4.707 13.648 1 67.31 516 ALA A O 1
ATOM 4163 N N . MET B 1 1 ? -13.383 19.031 -9.766 1 23.11 1 MET B N 1
ATOM 4164 C CA . MET B 1 1 ? -13.656 17.625 -10.07 1 23.11 1 MET B CA 1
ATOM 4165 C C . MET B 1 1 ? -15.156 17.359 -10.094 1 23.11 1 MET B C 1
ATOM 4167 O O . MET B 1 1 ? -15.922 18.016 -9.375 1 23.11 1 MET B O 1
ATOM 4171 N N . SER B 1 2 ? -15.695 16.672 -11.055 1 22.45 2 SER B N 1
ATOM 4172 C CA . SER B 1 2 ? -17.094 16.391 -11.328 1 22.45 2 SER B CA 1
ATOM 4173 C C . SER B 1 2 ? -17.812 15.898 -10.078 1 22.45 2 SER B C 1
ATOM 4175 O O . SER B 1 2 ? -17.344 14.984 -9.398 1 22.45 2 SER B O 1
ATOM 4177 N N . GLN B 1 3 ? -18.719 16.719 -9.555 1 25.19 3 GLN B N 1
ATOM 4178 C CA . GLN B 1 3 ? -19.734 16.656 -8.5 1 25.19 3 GLN B CA 1
ATOM 4179 C C . GLN B 1 3 ? -20.656 15.445 -8.688 1 25.19 3 GLN B C 1
ATOM 4181 O O . GLN B 1 3 ? -21.75 15.406 -8.133 1 25.19 3 GLN B O 1
ATOM 4186 N N . VAL B 1 4 ? -20.594 14.898 -9.914 1 26.5 4 VAL B N 1
ATOM 4187 C CA . VAL B 1 4 ? -21.781 14.109 -10.211 1 26.5 4 VAL B CA 1
ATOM 4188 C C . VAL B 1 4 ? -22.156 13.242 -9.008 1 26.5 4 VAL B C 1
ATOM 4190 O O . VAL B 1 4 ? -23.281 13.281 -8.523 1 26.5 4 VAL B O 1
ATOM 4193 N N . CYS B 1 5 ? -21.875 11.898 -9.219 1 27.33 5 CYS B N 1
ATOM 4194 C CA . CYS B 1 5 ? -22.75 10.75 -9.031 1 27.33 5 CYS B CA 1
ATOM 4195 C C . CYS B 1 5 ? -22.75 10.297 -7.574 1 27.33 5 CYS B C 1
ATOM 4197 O O . CYS B 1 5 ? -23 9.125 -7.285 1 27.33 5 CYS B O 1
ATOM 4199 N N . THR B 1 6 ? -22 10.93 -6.719 1 28.98 6 THR B N 1
ATOM 4200 C CA . THR B 1 6 ? -21.797 10.039 -5.578 1 28.98 6 THR B CA 1
ATOM 4201 C C . THR B 1 6 ? -23.078 9.875 -4.773 1 28.98 6 THR B C 1
ATOM 4203 O O . THR B 1 6 ? -23.062 9.336 -3.666 1 28.98 6 THR B O 1
ATOM 4206 N N . SER B 1 7 ? -24.062 10.82 -5.043 1 27.11 7 SER B N 1
ATOM 4207 C CA . SER B 1 7 ? -25.062 10.766 -3.979 1 27.11 7 SER B CA 1
ATOM 4208 C C . SER B 1 7 ? -25.5 9.336 -3.703 1 27.11 7 SER B C 1
ATOM 4210 O O . SER B 1 7 ? -25.547 8.906 -2.549 1 27.11 7 SER B O 1
ATOM 4212 N N . LEU B 1 8 ? -26.5 8.953 -4.648 1 27.14 8 LEU B N 1
ATOM 4213 C CA . LEU B 1 8 ? -27.578 8 -4.367 1 27.14 8 LEU B CA 1
ATOM 4214 C C . LEU B 1 8 ? -27 6.609 -4.109 1 27.14 8 LEU B C 1
ATOM 4216 O O . LEU B 1 8 ? -27.578 5.613 -4.566 1 27.14 8 LEU B O 1
ATOM 4220 N N . TYR B 1 9 ? -25.719 6.395 -4.188 1 29.06 9 TYR B N 1
ATOM 4221 C CA . TYR B 1 9 ? -25.703 4.934 -4.16 1 29.06 9 TYR B CA 1
ATOM 4222 C C . TYR B 1 9 ? -26.359 4.406 -2.891 1 29.06 9 TYR B C 1
ATOM 4224 O O . TYR B 1 9 ? -25.781 4.48 -1.805 1 29.06 9 TYR B O 1
ATOM 4232 N N . LEU B 1 10 ? -27.578 4.91 -2.559 1 28.94 10 LEU B N 1
ATOM 4233 C CA . LEU B 1 10 ? -28.359 4.109 -1.623 1 28.94 10 LEU B CA 1
ATOM 4234 C C . LEU B 1 10 ? -27.922 2.65 -1.658 1 28.94 10 LEU B C 1
ATOM 4236 O O . LEU B 1 10 ? -27.828 2.053 -2.732 1 28.94 10 LEU B O 1
ATOM 4240 N N . LEU B 1 11 ? -27.312 2.283 -0.597 1 32.97 11 LEU B N 1
ATOM 4241 C CA . LEU B 1 11 ? -26.969 0.895 -0.312 1 32.97 11 LEU B CA 1
ATOM 4242 C C . LEU B 1 11 ? -28.078 -0.045 -0.75 1 32.97 11 LEU B C 1
ATOM 4244 O O . LEU B 1 11 ? -29.078 -0.191 -0.05 1 32.97 11 LEU B O 1
ATOM 4248 N N . LEU B 1 12 ? -28.797 0.304 -1.754 1 32.03 12 LEU B N 1
ATOM 4249 C CA . LEU B 1 12 ? -29.406 -0.977 -2.096 1 32.03 12 LEU B CA 1
ATOM 4250 C C . LEU B 1 12 ? -28.422 -2.121 -1.889 1 32.03 12 LEU B C 1
ATOM 4252 O O . LEU B 1 12 ? -27.406 -2.207 -2.586 1 32.03 12 LEU B O 1
ATOM 4256 N N . PHE B 1 13 ? -28.125 -2.354 -0.693 1 40.53 13 PHE B N 1
ATOM 4257 C CA . PHE B 1 13 ? -27.578 -3.691 -0.489 1 40.53 13 PHE B CA 1
ATOM 4258 C C . PHE B 1 13 ? -28.016 -4.629 -1.609 1 40.53 13 PHE B C 1
ATOM 4260 O O . PHE B 1 13 ? -29.078 -5.246 -1.533 1 40.53 13 PHE B O 1
ATOM 4267 N N . LEU B 1 14 ? -28.016 -4.105 -2.707 1 44.84 14 LEU B N 1
ATOM 4268 C CA . LEU B 1 14 ? -28.25 -5.066 -3.775 1 44.84 14 LEU B CA 1
ATOM 4269 C C . LEU B 1 14 ? -27.453 -6.344 -3.553 1 44.84 14 LEU B C 1
ATOM 4271 O O . LEU B 1 14 ? -26.219 -6.293 -3.41 1 44.84 14 LEU B O 1
ATOM 4275 N N . LEU B 1 15 ? -28.062 -7.098 -2.721 1 56.56 15 LEU B N 1
ATOM 4276 C CA . LEU B 1 15 ? -27.578 -8.453 -2.488 1 56.56 15 LEU B CA 1
ATOM 4277 C C . LEU B 1 15 ? -27.094 -9.078 -3.787 1 56.56 15 LEU B C 1
ATOM 4279 O O . LEU B 1 15 ? -27.75 -8.984 -4.82 1 56.56 15 LEU B O 1
ATOM 4283 N N . SER B 1 16 ? -25.828 -9.047 -3.883 1 66.38 16 SER B N 1
ATOM 4284 C CA . SER B 1 16 ? -25.297 -9.891 -4.953 1 66.38 16 SER B CA 1
ATOM 4285 C C . SER B 1 16 ? -26.094 -11.188 -5.07 1 66.38 16 SER B C 1
ATOM 4287 O O . SER B 1 16 ? -26.469 -11.781 -4.059 1 66.38 16 SER B O 1
ATOM 4289 N N . PRO B 1 17 ? -26.5 -11.406 -6.246 1 64.69 17 PRO B N 1
ATOM 4290 C CA . PRO B 1 17 ? -27.172 -12.703 -6.414 1 64.69 17 PRO B CA 1
ATOM 4291 C C . PRO B 1 17 ? -26.391 -13.859 -5.812 1 64.69 17 PRO B C 1
ATOM 4293 O O . PRO B 1 17 ? -26.969 -14.891 -5.457 1 64.69 17 PRO B O 1
ATOM 4296 N N . SER B 1 18 ? -25.125 -13.562 -5.703 1 76.69 18 SER B N 1
ATOM 4297 C CA . SER B 1 18 ? -24.297 -14.625 -5.145 1 76.69 18 SER B CA 1
ATOM 4298 C C . SER B 1 18 ? -23.766 -14.25 -3.764 1 76.69 18 SER B C 1
ATOM 4300 O O . SER B 1 18 ? -22.719 -14.742 -3.338 1 76.69 18 SER B O 1
ATOM 4302 N N . LEU B 1 19 ? -24.484 -13.32 -3.188 1 77.94 19 LEU B N 1
ATOM 4303 C CA . LEU B 1 19 ? -24.109 -12.883 -1.85 1 77.94 19 LEU B CA 1
ATOM 4304 C C . LEU B 1 19 ? -22.672 -12.359 -1.832 1 77.94 19 LEU B C 1
ATOM 4306 O O . LEU B 1 19 ? -22.344 -11.414 -2.555 1 77.94 19 LEU B O 1
ATOM 4310 N N . SER B 1 20 ? -21.766 -13.039 -1.094 1 84.88 20 SER B N 1
ATOM 4311 C CA . SER B 1 20 ? -20.422 -12.523 -0.917 1 84.88 20 SER B CA 1
ATOM 4312 C C . SER B 1 20 ? -19.391 -13.438 -1.568 1 84.88 20 SER B C 1
ATOM 4314 O O . SER B 1 20 ? -18.188 -13.289 -1.345 1 84.88 20 SER B O 1
ATOM 4316 N N . LEU B 1 21 ? -19.891 -14.344 -2.414 1 94.88 21 LEU B N 1
ATOM 4317 C CA . LEU B 1 21 ? -19 -15.383 -2.914 1 94.88 21 LEU B CA 1
ATOM 4318 C C . LEU B 1 21 ? -18.062 -14.82 -3.988 1 94.88 21 LEU B C 1
ATOM 4320 O O . LEU B 1 21 ? -18.531 -14.188 -4.941 1 94.88 21 LEU B O 1
ATOM 4324 N N . ILE B 1 22 ? -16.844 -14.977 -3.844 1 97.25 22 ILE B N 1
ATOM 4325 C CA . ILE B 1 22 ? -15.797 -14.727 -4.832 1 97.25 22 ILE B CA 1
ATOM 4326 C C . ILE B 1 22 ? -14.859 -15.938 -4.902 1 97.25 22 ILE B C 1
ATOM 4328 O O . ILE B 1 22 ? -14.266 -16.328 -3.9 1 97.25 22 ILE B O 1
ATOM 4332 N N . PRO B 1 23 ? -14.766 -16.547 -6.004 1 98 23 PRO B N 1
ATOM 4333 C CA . PRO B 1 23 ? -15.406 -16.234 -7.281 1 98 23 PRO B CA 1
ATOM 4334 C C . PRO B 1 23 ? -16.891 -16.594 -7.305 1 98 23 PRO B C 1
ATOM 4336 O O . PRO B 1 23 ? -17.328 -17.438 -6.523 1 98 23 PRO B O 1
ATOM 4339 N N . GLN B 1 24 ? -17.578 -15.953 -8.188 1 97.56 24 GLN B N 1
ATOM 4340 C CA . GLN B 1 24 ? -18.969 -16.328 -8.391 1 97.56 24 GLN B CA 1
ATOM 4341 C C . GLN B 1 24 ? -19.078 -17.734 -8.969 1 97.56 24 GLN B C 1
ATOM 4343 O O . GLN B 1 24 ? -18.422 -18.062 -9.961 1 97.56 24 GLN B O 1
ATOM 4348 N N . PRO B 1 25 ? -19.922 -18.609 -8.391 1 97.62 25 PRO B N 1
ATOM 4349 C CA . PRO B 1 25 ? -20.016 -19.984 -8.852 1 97.62 25 PRO B CA 1
ATOM 4350 C C . PRO B 1 25 ? -20.781 -20.125 -10.18 1 97.62 25 PRO B C 1
ATOM 4352 O O . PRO B 1 25 ? -21.484 -19.203 -10.578 1 97.62 25 PRO B O 1
ATOM 4355 N N . VAL B 1 26 ? -20.609 -21.266 -10.766 1 97.69 26 VAL B N 1
ATOM 4356 C CA . VAL B 1 26 ? -21.281 -21.609 -12.023 1 97.69 26 VAL B CA 1
ATOM 4357 C C . VAL B 1 26 ? -22.797 -21.578 -11.836 1 97.69 26 VAL B C 1
ATOM 4359 O O . VAL B 1 26 ? -23.516 -21.016 -12.656 1 97.69 26 VAL B O 1
ATOM 4362 N N . SER B 1 27 ? -23.172 -22.203 -10.805 1 96.12 27 SER B N 1
ATOM 4363 C CA . SER B 1 27 ? -24.594 -22.203 -10.461 1 96.12 27 SER B CA 1
ATOM 4364 C C . SER B 1 27 ? -24.797 -21.953 -8.969 1 96.12 27 SER B C 1
ATOM 4366 O O . SER B 1 27 ? -24.047 -22.453 -8.141 1 96.12 27 SER B O 1
ATOM 4368 N N . PHE B 1 28 ? -25.734 -21.125 -8.648 1 93.75 28 PHE B N 1
ATOM 4369 C CA . PHE B 1 28 ? -26.031 -20.703 -7.281 1 93.75 28 PHE B CA 1
ATOM 4370 C C . PHE B 1 28 ? -27.531 -20.516 -7.086 1 93.75 28 PHE B C 1
ATOM 4372 O O . PHE B 1 28 ? -28.172 -19.828 -7.875 1 93.75 28 PHE B O 1
ATOM 4379 N N . GLY B 1 29 ? -28.078 -21.172 -6.113 1 93.19 29 GLY B N 1
ATOM 4380 C CA . GLY B 1 29 ? -29.453 -20.984 -5.672 1 93.19 29 GLY B CA 1
ATOM 4381 C C . GLY B 1 29 ? -29.578 -20.688 -4.188 1 93.19 29 GLY B C 1
ATOM 4382 O O . GLY B 1 29 ? -28.828 -21.25 -3.379 1 93.19 29 GLY B O 1
ATOM 4383 N N . ILE B 1 30 ? -30.453 -19.75 -3.82 1 89.81 30 ILE B N 1
ATOM 4384 C CA . ILE B 1 30 ? -30.609 -19.391 -2.416 1 89.81 30 ILE B CA 1
ATOM 4385 C C . ILE B 1 30 ? -32.094 -19.375 -2.049 1 89.81 30 ILE B C 1
ATOM 4387 O O . ILE B 1 30 ? -32.938 -19.031 -2.875 1 89.81 30 ILE B O 1
ATOM 4391 N N . SER B 1 31 ? -32.406 -19.859 -0.899 1 87.44 31 SER B N 1
ATOM 4392 C CA . SER B 1 31 ? -33.75 -19.734 -0.297 1 87.44 31 SER B CA 1
ATOM 4393 C C . SER B 1 31 ? -33.688 -18.875 0.971 1 87.44 31 SER B C 1
ATOM 4395 O O . SER B 1 31 ? -32.656 -18.812 1.635 1 87.44 31 SER B O 1
ATOM 4397 N N . PRO B 1 32 ? -34.75 -18.125 1.245 1 83.5 32 PRO B N 1
ATOM 4398 C CA . PRO B 1 32 ? -34.719 -17.234 2.402 1 83.5 32 PRO B CA 1
ATOM 4399 C C . PRO B 1 32 ? -34.781 -17.984 3.73 1 83.5 32 PRO B C 1
ATOM 4401 O O . PRO B 1 32 ? -35.688 -17.719 4.543 1 83.5 32 PRO B O 1
ATOM 4404 N N . GLN B 1 33 ? -34.062 -18.953 3.963 1 88.38 33 GLN B N 1
ATOM 4405 C CA . GLN B 1 33 ? -33.906 -19.703 5.203 1 88.38 33 GLN B CA 1
ATOM 4406 C C . GLN B 1 33 ? -32.469 -19.609 5.719 1 88.38 33 GLN B C 1
ATOM 4408 O O . GLN B 1 33 ? -31.531 -19.672 4.934 1 88.38 33 GLN B O 1
ATOM 4413 N N . TYR B 1 34 ? -32.438 -19.438 7.023 1 90 34 TYR B N 1
ATOM 4414 C CA . TYR B 1 34 ? -31.109 -19.25 7.625 1 90 34 TYR B CA 1
ATOM 4415 C C . TYR B 1 34 ? -30.938 -20.172 8.82 1 90 34 TYR B C 1
ATOM 4417 O O . TYR B 1 34 ? -31.891 -20.453 9.555 1 90 34 TYR B O 1
ATOM 4425 N N . TYR B 1 35 ? -29.734 -20.625 8.953 1 91.62 35 TYR B N 1
ATOM 4426 C CA . TYR B 1 35 ? -29.375 -21.531 10.047 1 91.62 35 TYR B CA 1
ATOM 4427 C C . TYR B 1 35 ? -28.312 -20.906 10.945 1 91.62 35 TYR B C 1
ATOM 4429 O O . TYR B 1 35 ? -27.344 -20.328 10.453 1 91.62 35 TYR B O 1
ATOM 4437 N N . ARG B 1 36 ? -28.438 -21 12.195 1 90.12 36 ARG B N 1
ATOM 4438 C CA . ARG B 1 36 ? -27.453 -20.5 13.148 1 90.12 36 ARG B CA 1
ATOM 4439 C C . ARG B 1 36 ? -26.266 -21.453 13.25 1 90.12 36 ARG B C 1
ATOM 4441 O O . ARG B 1 36 ? -26.438 -22.672 13.242 1 90.12 36 ARG B O 1
ATOM 4448 N N . LEU B 1 37 ? -25.109 -20.891 13.305 1 89 37 LEU B N 1
ATOM 4449 C CA . LEU B 1 37 ? -23.891 -21.672 13.531 1 89 37 LEU B CA 1
ATOM 4450 C C . LEU B 1 37 ? -23.703 -21.953 15.016 1 89 37 LEU B C 1
ATOM 4452 O O . LEU B 1 37 ? -23.547 -21.016 15.812 1 89 37 LEU B O 1
ATOM 4456 N N . PRO B 1 38 ? -23.75 -23.219 15.344 1 81.62 38 PRO B N 1
ATOM 4457 C CA . PRO B 1 38 ? -23.484 -23.547 16.75 1 81.62 38 PRO B CA 1
ATOM 4458 C C . PRO B 1 38 ? -22 -23.547 17.078 1 81.62 38 PRO B C 1
ATOM 4460 O O . PRO B 1 38 ? -21.172 -23.359 16.188 1 81.62 38 PRO B O 1
ATOM 4463 N N . PHE B 1 39 ? -21.688 -23.766 18.359 1 78.5 39 PHE B N 1
ATOM 4464 C CA . PHE B 1 39 ? -20.312 -23.844 18.812 1 78.5 39 PHE B CA 1
ATOM 4465 C C . PHE B 1 39 ? -19.625 -25.094 18.281 1 78.5 39 PHE B C 1
ATOM 4467 O O . PHE B 1 39 ? -18.422 -25.094 18.047 1 78.5 39 PHE B O 1
ATOM 4474 N N . GLU B 1 40 ? -20.453 -26.109 18.141 1 87.06 40 GLU B N 1
ATOM 4475 C CA . GLU B 1 40 ? -19.906 -27.375 17.656 1 87.06 40 GLU B CA 1
ATOM 4476 C C . GLU B 1 40 ? -20.719 -27.938 16.5 1 87.06 40 GLU B C 1
ATOM 4478 O O . GLU B 1 40 ? -21.953 -27.859 16.5 1 87.06 40 GLU B O 1
ATOM 4483 N N . VAL B 1 41 ? -20.031 -28.406 15.5 1 94.19 41 VAL B N 1
ATOM 4484 C CA . VAL B 1 41 ? -20.641 -29.047 14.336 1 94.19 41 VAL B CA 1
ATOM 4485 C C . VAL B 1 41 ? -20.094 -30.469 14.188 1 94.19 41 VAL B C 1
ATOM 4487 O O . VAL B 1 41 ? -18.875 -30.688 14.289 1 94.19 41 VAL B O 1
ATOM 4490 N N . ASP B 1 42 ? -21 -31.469 14.094 1 96.75 42 ASP B N 1
ATOM 4491 C CA . ASP B 1 42 ? -20.562 -32.844 13.844 1 96.75 42 ASP B CA 1
ATOM 4492 C C . ASP B 1 42 ? -20.078 -33 12.414 1 96.75 42 ASP B C 1
ATOM 4494 O O . ASP B 1 42 ? -20.797 -32.719 11.461 1 96.75 42 ASP B O 1
ATOM 4498 N N . VAL B 1 43 ? -18.859 -33.469 12.266 1 98 43 VAL B N 1
ATOM 4499 C CA . VAL B 1 43 ? -18.25 -33.562 10.945 1 98 43 VAL B CA 1
ATOM 4500 C C . VAL B 1 43 ? -18.141 -35.062 10.555 1 98 43 VAL B C 1
ATOM 4502 O O . VAL B 1 43 ? -17.609 -35.875 11.312 1 98 43 VAL B O 1
ATOM 4505 N N . GLN B 1 44 ? -18.672 -35.406 9.391 1 98.25 44 GLN B N 1
ATOM 4506 C CA . GLN B 1 44 ? -18.547 -36.75 8.812 1 98.25 44 GLN B CA 1
ATOM 4507 C C . GLN B 1 44 ? -18.031 -36.688 7.375 1 98.25 44 GLN B C 1
ATOM 4509 O O . GLN B 1 44 ? -18.5 -35.844 6.586 1 98.25 44 GLN B O 1
ATOM 4514 N N . HIS B 1 45 ? -17.094 -37.469 7.082 1 97.88 45 HIS B N 1
ATOM 4515 C CA . HIS B 1 45 ? -16.578 -37.562 5.719 1 97.88 45 HIS B CA 1
ATOM 4516 C C . HIS B 1 45 ? -16.094 -38.969 5.402 1 97.88 45 HIS B C 1
ATOM 4518 O O . HIS B 1 45 ? -15.867 -39.781 6.312 1 97.88 45 HIS B O 1
ATOM 4524 N N . ASN B 1 46 ? -15.852 -39.281 4.148 1 97.81 46 ASN B N 1
ATOM 4525 C CA . ASN B 1 46 ? -15.516 -40.656 3.738 1 97.81 46 ASN B CA 1
ATOM 4526 C C . ASN B 1 46 ? -14.023 -40.781 3.441 1 97.81 46 ASN B C 1
ATOM 4528 O O . ASN B 1 46 ? -13.609 -41.719 2.73 1 97.81 46 ASN B O 1
ATOM 4532 N N . ALA B 1 47 ? -13.188 -39.906 3.848 1 96.44 47 ALA B N 1
ATOM 4533 C CA . ALA B 1 47 ? -11.75 -39.938 3.602 1 96.44 47 ALA B CA 1
ATOM 4534 C C . ALA B 1 47 ? -10.969 -39.812 4.91 1 96.44 47 ALA B C 1
ATOM 4536 O O . ALA B 1 47 ? -10.258 -38.844 5.121 1 96.44 47 ALA B O 1
ATOM 4537 N N . PRO B 1 48 ? -10.906 -40.812 5.699 1 95.44 48 PRO B N 1
ATOM 4538 C CA . PRO B 1 48 ? -10.367 -40.719 7.059 1 95.44 48 PRO B CA 1
ATOM 4539 C C . PRO B 1 48 ? -8.852 -40.5 7.082 1 95.44 48 PRO B C 1
ATOM 4541 O O . PRO B 1 48 ? -8.305 -40.031 8.086 1 95.44 48 PRO B O 1
ATOM 4544 N N . TYR B 1 49 ? -8.211 -40.844 5.984 1 96.06 49 TYR B N 1
ATOM 4545 C CA . TYR B 1 49 ? -6.758 -40.688 5.984 1 96.06 49 TYR B CA 1
ATOM 4546 C C . TYR B 1 49 ? -6.324 -39.562 5.059 1 96.06 49 TYR B C 1
ATOM 4548 O O . TYR B 1 49 ? -5.207 -39.594 4.531 1 96.06 49 TYR B O 1
ATOM 4556 N N . CYS B 1 50 ? -7.203 -38.688 4.82 1 96.81 50 CYS B N 1
ATOM 4557 C CA . CYS B 1 50 ? -6.91 -37.531 4.012 1 96.81 50 CYS B CA 1
ATOM 4558 C C . CYS B 1 50 ? -6.605 -36.312 4.895 1 96.81 50 CYS B C 1
ATOM 4560 O O . CYS B 1 50 ? -7.48 -35.469 5.137 1 96.81 50 CYS B O 1
ATOM 4562 N N . PHE B 1 51 ? -5.391 -36.094 5.258 1 96 51 PHE B N 1
ATOM 4563 C CA . PHE B 1 51 ? -4.973 -35.062 6.219 1 96 51 PHE B CA 1
ATOM 4564 C C . PHE B 1 51 ? -5.156 -33.688 5.637 1 96 51 PHE B C 1
ATOM 4566 O O . PHE B 1 51 ? -5.445 -32.719 6.367 1 96 51 PHE B O 1
ATOM 4573 N N . THR B 1 52 ? -4.977 -33.594 4.375 1 96 52 THR B N 1
ATOM 4574 C CA . THR B 1 52 ? -5.223 -32.344 3.691 1 96 52 THR B CA 1
ATOM 4575 C C . THR B 1 52 ? -6.668 -31.891 3.889 1 96 52 THR B C 1
ATOM 4577 O O . THR B 1 52 ? -6.922 -30.719 4.164 1 96 52 THR B O 1
ATOM 4580 N N . LEU B 1 53 ? -7.578 -32.781 3.768 1 97.62 53 LEU B N 1
ATOM 4581 C CA . LEU B 1 53 ? -8.984 -32.469 4.012 1 97.62 53 LEU B CA 1
ATOM 4582 C C . LEU B 1 53 ? -9.211 -32.062 5.465 1 97.62 53 LEU B C 1
ATOM 4584 O O . LEU B 1 53 ? -9.938 -31.109 5.742 1 97.62 53 LEU B O 1
ATOM 4588 N N . HIS B 1 54 ? -8.57 -32.781 6.387 1 97.5 54 HIS B N 1
ATOM 4589 C CA . HIS B 1 54 ? -8.711 -32.5 7.809 1 97.5 54 HIS B CA 1
ATOM 4590 C C . HIS B 1 54 ? -8.266 -31.062 8.125 1 97.5 54 HIS B C 1
ATOM 4592 O O . HIS B 1 54 ? -8.93 -30.359 8.891 1 97.5 54 HIS B O 1
ATOM 4598 N N . ALA B 1 55 ? -7.188 -30.75 7.543 1 96.69 55 ALA B N 1
ATOM 4599 C CA . ALA B 1 55 ? -6.688 -29.391 7.746 1 96.69 55 ALA B CA 1
ATOM 4600 C C . ALA B 1 55 ? -7.68 -28.359 7.227 1 96.69 55 ALA B C 1
ATOM 4602 O O . ALA B 1 55 ? -7.875 -27.312 7.844 1 96.69 55 ALA B O 1
ATOM 4603 N N . SER B 1 56 ? -8.242 -28.594 6.133 1 97.81 56 SER B N 1
ATOM 4604 C CA . SER B 1 56 ? -9.203 -27.688 5.535 1 97.81 56 SER B CA 1
ATOM 4605 C C . SER B 1 56 ? -10.461 -27.562 6.387 1 97.81 56 SER B C 1
ATOM 4607 O O . SER B 1 56 ? -11.031 -26.484 6.527 1 97.81 56 SER B O 1
ATOM 4609 N N . ILE B 1 57 ? -10.93 -28.688 6.895 1 97.69 57 ILE B N 1
ATOM 4610 C CA . ILE B 1 57 ? -12.086 -28.703 7.785 1 97.69 57 ILE B CA 1
ATOM 4611 C C . ILE B 1 57 ? -11.797 -27.859 9.023 1 97.69 57 ILE B C 1
ATOM 4613 O O . ILE B 1 57 ? -12.625 -27.047 9.438 1 97.69 57 ILE B O 1
ATOM 4617 N N . LYS B 1 58 ? -10.656 -28.094 9.57 1 96.19 58 LYS B N 1
ATOM 4618 C CA . LYS B 1 58 ? -10.25 -27.312 10.734 1 96.19 58 LYS B CA 1
ATOM 4619 C C . LYS B 1 58 ? -10.281 -25.812 10.43 1 96.19 58 LYS B C 1
ATOM 4621 O O . LYS B 1 58 ? -10.766 -25.016 11.234 1 96.19 58 LYS B O 1
ATOM 4626 N N . ARG B 1 59 ? -9.75 -25.406 9.32 1 95.56 59 ARG B N 1
ATOM 4627 C CA . ARG B 1 59 ? -9.758 -24 8.922 1 95.56 59 ARG B CA 1
ATOM 4628 C C . ARG B 1 59 ? -11.18 -23.453 8.828 1 95.56 59 ARG B C 1
ATOM 4630 O O . ARG B 1 59 ? -11.445 -22.312 9.211 1 95.56 59 ARG B O 1
ATOM 4637 N N . LEU B 1 60 ? -12.07 -24.219 8.25 1 95.62 60 LEU B N 1
ATOM 4638 C CA . LEU B 1 60 ? -13.469 -23.797 8.172 1 95.62 60 LEU B CA 1
ATOM 4639 C C . LEU B 1 60 ? -14.047 -23.578 9.562 1 95.62 60 LEU B C 1
ATOM 4641 O O . LEU B 1 60 ? -14.656 -22.531 9.828 1 95.62 60 LEU B O 1
ATOM 4645 N N . LEU B 1 61 ? -13.844 -24.547 10.398 1 94 61 LEU B N 1
ATOM 4646 C CA . LEU B 1 61 ? -14.414 -24.469 11.742 1 94 61 LEU B CA 1
ATOM 4647 C C . LEU B 1 61 ? -13.836 -23.281 12.5 1 94 61 LEU B C 1
ATOM 4649 O O . LEU B 1 61 ? -14.555 -22.594 13.234 1 94 61 LEU B O 1
ATOM 4653 N N . GLU B 1 62 ? -12.594 -23.031 12.32 1 91.31 62 GLU B N 1
ATOM 4654 C CA . GLU B 1 62 ? -11.969 -21.859 12.922 1 91.31 62 GLU B CA 1
ATOM 4655 C C . GLU B 1 62 ? -12.555 -20.578 12.352 1 91.31 62 GLU B C 1
ATOM 4657 O O . GLU B 1 62 ? -12.703 -19.578 13.062 1 91.31 62 GLU B O 1
ATOM 4662 N N . SER B 1 63 ? -12.844 -20.562 11.117 1 90.75 63 SER B N 1
ATOM 4663 C CA . SER B 1 63 ? -13.398 -19.391 10.453 1 90.75 63 SER B CA 1
ATOM 4664 C C . SER B 1 63 ? -14.766 -19.031 11.031 1 90.75 63 SER B C 1
ATOM 4666 O O . SER B 1 63 ? -15.156 -17.859 11.008 1 90.75 63 SER B O 1
ATOM 4668 N N . PHE B 1 64 ? -15.508 -20 11.523 1 88.94 64 PHE B N 1
ATOM 4669 C CA . PHE B 1 64 ? -16.797 -19.75 12.141 1 88.94 64 PHE B CA 1
ATOM 4670 C C . PHE B 1 64 ? -16.656 -18.844 13.352 1 88.94 64 PHE B C 1
ATOM 4672 O O . PHE B 1 64 ? -17.609 -18.156 13.734 1 88.94 64 PHE B O 1
ATOM 4679 N N . ASN B 1 65 ? -15.453 -18.781 13.852 1 84.88 65 ASN B N 1
ATOM 4680 C CA . ASN B 1 65 ? -15.234 -18.016 15.078 1 84.88 65 ASN B CA 1
ATOM 4681 C C . ASN B 1 65 ? -14.633 -16.641 14.789 1 84.88 65 ASN B C 1
ATOM 4683 O O . ASN B 1 65 ? -14.359 -15.875 15.711 1 84.88 65 ASN B O 1
ATOM 4687 N N . LEU B 1 66 ? -14.414 -16.391 13.609 1 84.62 66 LEU B N 1
ATOM 4688 C CA . LEU B 1 66 ? -13.938 -15.055 13.25 1 84.62 66 LEU B CA 1
ATOM 4689 C C . LEU B 1 66 ? -15.031 -14.016 13.477 1 84.62 66 LEU B C 1
ATOM 4691 O O . LEU B 1 66 ? -16.188 -14.359 13.711 1 84.62 66 LEU B O 1
ATOM 4695 N N . ARG B 1 67 ? -14.57 -12.719 13.469 1 79.38 67 ARG B N 1
ATOM 4696 C CA . ARG B 1 67 ? -15.555 -11.641 13.469 1 79.38 67 ARG B CA 1
ATOM 4697 C C . ARG B 1 67 ? -16.234 -11.523 12.109 1 79.38 67 ARG B C 1
ATOM 4699 O O . ARG B 1 67 ? -15.609 -11.727 11.07 1 79.38 67 ARG B O 1
ATOM 4706 N N . HIS B 1 68 ? -17.531 -11.305 12.195 1 75.44 68 HIS B N 1
ATOM 4707 C CA . HIS B 1 68 ? -18.297 -11.18 10.961 1 75.44 68 HIS B CA 1
ATOM 4708 C C . HIS B 1 68 ? -19.016 -9.836 10.898 1 75.44 68 HIS B C 1
ATOM 4710 O O . HIS B 1 68 ? -19.219 -9.18 11.922 1 75.44 68 HIS B O 1
ATOM 4716 N N . LEU B 1 69 ? -19.203 -9.414 9.641 1 75.81 69 LEU B N 1
ATOM 4717 C CA . LEU B 1 69 ? -19.859 -8.133 9.414 1 75.81 69 LEU B CA 1
ATOM 4718 C C . LEU B 1 69 ? -21.25 -8.102 10.047 1 75.81 69 LEU B C 1
ATOM 4720 O O . LEU B 1 69 ? -22 -9.078 9.961 1 75.81 69 LEU B O 1
ATOM 4724 N N . ILE B 1 70 ? -21.469 -7.027 10.703 1 71.06 70 ILE B N 1
ATOM 4725 C CA . ILE B 1 70 ? -22.797 -6.84 11.273 1 71.06 70 ILE B CA 1
ATOM 4726 C C . ILE B 1 70 ? -23.797 -6.578 10.156 1 71.06 70 ILE B C 1
ATOM 4728 O O . ILE B 1 70 ? -23.625 -5.664 9.344 1 71.06 70 ILE B O 1
ATOM 4732 N N . ARG B 1 71 ? -24.75 -7.477 9.992 1 69.38 71 ARG B N 1
ATOM 4733 C CA . ARG B 1 71 ? -25.844 -7.293 9.055 1 69.38 71 ARG B CA 1
ATOM 4734 C C . ARG B 1 71 ? -27.188 -7.527 9.727 1 69.38 71 ARG B C 1
ATOM 4736 O O . ARG B 1 71 ? -27.281 -8.273 10.703 1 69.38 71 ARG B O 1
ATOM 4743 N N . ASP B 1 72 ? -28.172 -6.73 9.312 1 61.25 72 ASP B N 1
ATOM 4744 C CA . ASP B 1 72 ? -29.516 -6.887 9.859 1 61.25 72 ASP B CA 1
ATOM 4745 C C . ASP B 1 72 ? -30 -8.328 9.711 1 61.25 72 ASP B C 1
ATOM 4747 O O . ASP B 1 72 ? -29.734 -8.977 8.695 1 61.25 72 ASP B O 1
ATOM 4751 N N . LEU B 1 73 ? -30.25 -8.969 10.922 1 60.03 73 LEU B N 1
ATOM 4752 C CA . LEU B 1 73 ? -30.656 -10.367 11.078 1 60.03 73 LEU B CA 1
ATOM 4753 C C . LEU B 1 73 ? -31.875 -10.672 10.227 1 60.03 73 LEU B C 1
ATOM 4755 O O . LEU B 1 73 ? -32.844 -9.898 10.203 1 60.03 73 LEU B O 1
ATOM 4759 N N . PRO B 1 74 ? -31.672 -11.734 9.469 1 61.97 74 PRO B N 1
ATOM 4760 C CA . PRO B 1 74 ? -32.812 -12.188 8.672 1 61.97 74 PRO B CA 1
ATOM 4761 C C . PRO B 1 74 ? -33.969 -12.688 9.531 1 61.97 74 PRO B C 1
ATOM 4763 O O . PRO B 1 74 ? -33.75 -13.219 10.625 1 61.97 74 PRO B O 1
ATOM 4766 N N . THR B 1 75 ? -35.156 -12.438 9.25 1 63.5 75 THR B N 1
ATOM 4767 C CA . THR B 1 75 ? -36.406 -12.758 9.93 1 63.5 75 THR B CA 1
ATOM 4768 C C . THR B 1 75 ? -36.688 -14.258 9.883 1 63.5 75 THR B C 1
ATOM 4770 O O . THR B 1 75 ? -37.531 -14.766 10.633 1 63.5 75 THR B O 1
ATOM 4773 N N . SER B 1 76 ? -35.969 -15.031 9.094 1 77.56 76 SER B N 1
ATOM 4774 C CA . SER B 1 76 ? -36.469 -16.406 8.945 1 77.56 76 SER B CA 1
ATOM 4775 C C . SER B 1 76 ? -35.438 -17.406 9.453 1 77.56 76 SER B C 1
ATOM 4777 O O . SER B 1 76 ? -34.875 -18.172 8.664 1 77.56 76 SER B O 1
ATOM 4779 N N . PHE B 1 77 ? -35.281 -17.406 10.719 1 82 77 PHE B N 1
ATOM 4780 C CA . PHE B 1 77 ? -34.438 -18.406 11.375 1 82 77 PHE B CA 1
ATOM 4781 C C . PHE B 1 77 ? -35.156 -19.75 11.469 1 82 77 PHE B C 1
ATOM 4783 O O . PHE B 1 77 ? -36.281 -19.812 12.023 1 82 77 PHE B O 1
ATOM 4790 N N . VAL B 1 78 ? -34.531 -20.844 10.828 1 87.94 78 VAL B N 1
ATOM 4791 C CA . VAL B 1 78 ? -35.312 -22.078 10.734 1 87.94 78 VAL B CA 1
ATOM 4792 C C . VAL B 1 78 ? -34.625 -23.156 11.57 1 87.94 78 VAL B C 1
ATOM 4794 O O . VAL B 1 78 ? -35.156 -24.266 11.727 1 87.94 78 VAL B O 1
ATOM 4797 N N . GLY B 1 79 ? -33.438 -23 12.07 1 90.94 79 GLY B N 1
ATOM 4798 C CA . GLY B 1 79 ? -32.781 -23.969 12.922 1 90.94 79 GLY B CA 1
ATOM 4799 C C . GLY B 1 79 ? -31.266 -23.75 13.031 1 90.94 79 GLY B C 1
ATOM 4800 O O . GLY B 1 79 ? -30.766 -22.688 12.664 1 90.94 79 GLY B O 1
ATOM 4801 N N . ASN B 1 80 ? -30.594 -24.797 13.562 1 92.69 80 ASN B N 1
ATOM 4802 C CA . ASN B 1 80 ? -29.141 -24.766 13.75 1 92.69 80 ASN B CA 1
ATOM 4803 C C . ASN B 1 80 ? -28.438 -25.703 12.789 1 92.69 80 ASN B C 1
ATOM 4805 O O . ASN B 1 80 ? -28.984 -26.734 12.383 1 92.69 80 ASN B O 1
ATOM 4809 N N . ILE B 1 81 ? -27.25 -25.328 12.391 1 94.94 81 ILE B N 1
ATOM 4810 C CA . ILE B 1 81 ? -26.375 -26.266 11.703 1 94.94 81 ILE B CA 1
ATOM 4811 C C . ILE B 1 81 ? -25.953 -27.375 12.68 1 94.94 81 ILE B C 1
ATOM 4813 O O . ILE B 1 81 ? -25.5 -27.078 13.789 1 94.94 81 ILE B O 1
ATOM 4817 N N . THR B 1 82 ? -26.062 -28.562 12.25 1 95.88 82 THR B N 1
ATOM 4818 C CA . THR B 1 82 ? -25.734 -29.656 13.164 1 95.88 82 THR B CA 1
ATOM 4819 C C . THR B 1 82 ? -24.625 -30.531 12.57 1 95.88 82 THR B C 1
ATOM 4821 O O . THR B 1 82 ? -23.828 -31.109 13.312 1 95.88 82 THR B O 1
ATOM 4824 N N . HIS B 1 83 ? -24.656 -30.594 11.219 1 97.31 83 HIS B N 1
ATOM 4825 C CA . HIS B 1 83 ? -23.734 -31.547 10.602 1 97.31 83 HIS B CA 1
ATOM 4826 C C . HIS B 1 83 ? -23.031 -30.922 9.398 1 97.31 83 HIS B C 1
ATOM 4828 O O . HIS B 1 83 ? -23.609 -30.109 8.688 1 97.31 83 HIS B O 1
ATOM 4834 N N . LEU B 1 84 ? -21.828 -31.25 9.211 1 98.38 84 LEU B N 1
ATOM 4835 C CA . LEU B 1 84 ? -21.047 -31.094 7.988 1 98.38 84 LEU B CA 1
ATOM 4836 C C . LEU B 1 84 ? -20.703 -32.438 7.383 1 98.38 84 LEU B C 1
ATOM 4838 O O . LEU B 1 84 ? -19.984 -33.25 7.988 1 98.38 84 LEU B O 1
ATOM 4842 N N . LEU B 1 85 ? -21.266 -32.75 6.246 1 98.75 85 LEU B N 1
ATOM 4843 C CA . LEU B 1 85 ? -21.062 -34.031 5.547 1 98.75 85 LEU B CA 1
ATOM 4844 C C . LEU B 1 85 ? -20.266 -33.812 4.262 1 98.75 85 LEU B C 1
ATOM 4846 O O . LEU B 1 85 ? -20.672 -33 3.406 1 98.75 85 LEU B O 1
ATOM 4850 N N . ILE B 1 86 ? -19.156 -34.469 4.141 1 98.81 86 ILE B N 1
ATOM 4851 C CA . ILE B 1 86 ? -18.297 -34.312 2.973 1 98.81 86 ILE B CA 1
ATOM 4852 C C . ILE B 1 86 ? -18.109 -35.688 2.289 1 98.81 86 ILE B C 1
ATOM 4854 O O . ILE B 1 86 ? -17.781 -36.656 2.939 1 98.81 86 ILE B O 1
ATOM 4858 N N . ASN B 1 87 ? -18.375 -35.719 1.028 1 98.62 87 ASN B N 1
ATOM 4859 C CA . ASN B 1 87 ? -18.156 -36.906 0.214 1 98.62 87 ASN B CA 1
ATOM 4860 C C . ASN B 1 87 ? -17.219 -36.625 -0.957 1 98.62 87 ASN B C 1
ATOM 4862 O O . ASN B 1 87 ? -17.469 -35.719 -1.753 1 98.62 87 ASN B O 1
ATOM 4866 N N . ILE B 1 88 ? -16.156 -37.375 -1.041 1 98.25 88 ILE B N 1
ATOM 4867 C CA . ILE B 1 88 ? -15.195 -37.281 -2.131 1 98.25 88 ILE B CA 1
ATOM 4868 C C . ILE B 1 88 ? -15.227 -38.562 -2.963 1 98.25 88 ILE B C 1
ATOM 4870 O O . ILE B 1 88 ? -15.086 -39.656 -2.424 1 98.25 88 ILE B O 1
ATOM 4874 N N . SER B 1 89 ? -15.328 -38.469 -4.219 1 97.94 89 SER B N 1
ATOM 4875 C CA . SER B 1 89 ? -15.477 -39.625 -5.094 1 97.94 89 SER B CA 1
ATOM 4876 C C . SER B 1 89 ? -14.172 -40.375 -5.223 1 97.94 89 SER B C 1
ATOM 4878 O O . SER B 1 89 ? -14.164 -41.625 -5.195 1 97.94 89 SER B O 1
ATOM 4880 N N . SER B 1 90 ? -13.078 -39.688 -5.445 1 95.31 90 SER B N 1
ATOM 4881 C CA . SER B 1 90 ? -11.781 -40.344 -5.59 1 95.31 90 SER B CA 1
ATOM 4882 C C . SER B 1 90 ? -11.148 -40.625 -4.23 1 95.31 90 SER B C 1
ATOM 4884 O O . SER B 1 90 ? -11.414 -39.906 -3.258 1 95.31 90 SER B O 1
ATOM 4886 N N . GLU B 1 91 ? -10.344 -41.594 -4.199 1 91.25 91 GLU B N 1
ATOM 4887 C CA . GLU B 1 91 ? -9.664 -41.969 -2.957 1 91.25 91 GLU B CA 1
ATOM 4888 C C . GLU B 1 91 ? -8.648 -40.906 -2.566 1 91.25 91 GLU B C 1
ATOM 4890 O O . GLU B 1 91 ? -7.945 -40.344 -3.424 1 91.25 91 GLU B O 1
ATOM 4895 N N . CYS B 1 92 ? -8.641 -40.625 -1.343 1 94 92 CYS B N 1
ATOM 4896 C CA . CYS B 1 92 ? -7.641 -39.75 -0.715 1 94 92 CYS B CA 1
ATOM 4897 C C . CYS B 1 92 ? -7.035 -40.406 0.513 1 94 92 CYS B C 1
ATOM 4899 O O . CYS B 1 92 ? -7.68 -40.5 1.562 1 94 92 CYS B O 1
ATOM 4901 N N . ASN B 1 93 ? -5.855 -40.969 0.362 1 94 93 ASN B N 1
ATOM 4902 C CA . ASN B 1 93 ? -5.148 -41.656 1.434 1 94 93 ASN B CA 1
ATOM 4903 C C . ASN B 1 93 ? -3.701 -41.188 1.544 1 94 93 ASN B C 1
ATOM 4905 O O . ASN B 1 93 ? -2.846 -41.594 0.766 1 94 93 ASN B O 1
ATOM 4909 N N . GLU B 1 94 ? -3.422 -40.375 2.52 1 94.06 94 GLU B N 1
ATOM 4910 C CA . GLU B 1 94 ? -2.109 -39.75 2.666 1 94.06 94 GLU B CA 1
ATOM 4911 C C . GLU B 1 94 ? -1.202 -40.594 3.57 1 94.06 94 GLU B C 1
ATOM 4913 O O . GLU B 1 94 ? -0.068 -40.188 3.852 1 94.06 94 GLU B O 1
ATOM 4918 N N . LEU B 1 95 ? -1.7 -41.75 4.008 1 92.75 95 LEU B N 1
ATOM 4919 C CA . LEU B 1 95 ? -0.825 -42.688 4.711 1 92.75 95 LEU B CA 1
ATOM 4920 C C . LEU B 1 95 ? 0.212 -43.281 3.762 1 92.75 95 LEU B C 1
ATOM 4922 O O . LEU B 1 95 ? 1.287 -43.688 4.195 1 92.75 95 LEU B O 1
ATOM 4926 N N . MET B 1 96 ? -0.203 -43.312 2.533 1 89.56 96 MET B N 1
ATOM 4927 C CA . MET B 1 96 ? 0.674 -43.906 1.529 1 89.56 96 MET B CA 1
ATOM 4928 C C . MET B 1 96 ? 1.627 -42.875 0.953 1 89.56 96 MET B C 1
ATOM 4930 O O . MET B 1 96 ? 2.555 -43.219 0.218 1 89.56 96 MET B O 1
ATOM 4934 N N . GLY B 1 97 ? 1.391 -41.688 1.257 1 90.25 97 GLY B N 1
ATOM 4935 C CA . GLY B 1 97 ? 2.227 -40.625 0.762 1 90.25 97 GLY B CA 1
ATOM 4936 C C . GLY B 1 97 ? 1.514 -39.281 0.729 1 90.25 97 GLY B C 1
ATOM 4937 O O . GLY B 1 97 ? 0.282 -39.219 0.732 1 90.25 97 GLY B O 1
ATOM 4938 N N . VAL B 1 98 ? 2.324 -38.312 0.599 1 90.12 98 VAL B N 1
ATOM 4939 C CA . VAL B 1 98 ? 1.787 -36.969 0.572 1 90.12 98 VAL B CA 1
ATOM 4940 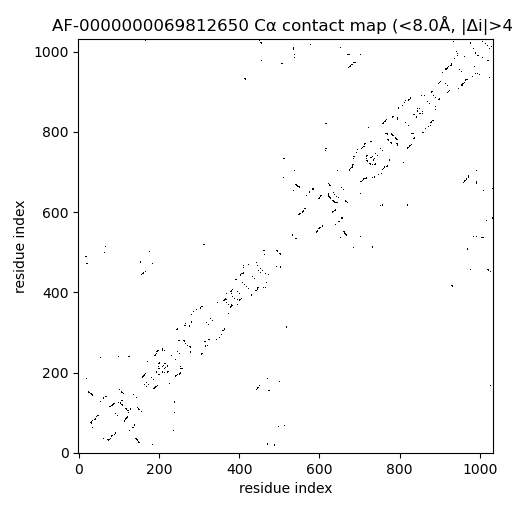C C . VAL B 1 98 ? 1.067 -36.719 -0.753 1 90.12 98 VAL B C 1
ATOM 4942 O O . VAL B 1 98 ? 1.531 -37.156 -1.809 1 90.12 98 VAL B O 1
ATOM 4945 N N . LEU B 1 99 ? -0.018 -36.094 -0.688 1 91.81 99 LEU B N 1
ATOM 4946 C CA . LEU B 1 99 ? -0.789 -35.719 -1.875 1 91.81 99 LEU B CA 1
ATOM 4947 C C . LEU B 1 99 ? -0.51 -34.281 -2.301 1 91.81 99 LEU B C 1
ATOM 4949 O O . LEU B 1 99 ? -0.609 -33.375 -1.487 1 91.81 99 LEU B O 1
ATOM 4953 N N . TYR B 1 100 ? -0.114 -34.156 -3.52 1 93.31 100 TYR B N 1
ATOM 4954 C CA . TYR B 1 100 ? 0.107 -32.812 -4.09 1 93.31 100 TYR B CA 1
ATOM 4955 C C . TYR B 1 100 ? -0.915 -32.531 -5.18 1 93.31 100 TYR B C 1
ATOM 4957 O O . TYR B 1 100 ? -1.283 -33.406 -5.957 1 93.31 100 TYR B O 1
ATOM 4965 N N . PRO B 1 101 ? -1.381 -31.234 -5.168 1 95.25 101 PRO B N 1
ATOM 4966 C CA . PRO B 1 101 ? -2.176 -30.875 -6.344 1 95.25 101 PRO B CA 1
ATOM 4967 C C . PRO B 1 101 ? -1.362 -30.906 -7.637 1 95.25 101 PRO B C 1
ATOM 4969 O O . PRO B 1 101 ? -0.157 -30.641 -7.617 1 95.25 101 PRO B O 1
ATOM 4972 N N . LYS B 1 102 ? -2.051 -31.234 -8.688 1 92.25 102 LYS B N 1
ATOM 4973 C CA . LYS B 1 102 ? -1.428 -31.266 -10.008 1 92.25 102 LYS B CA 1
ATOM 4974 C C . LYS B 1 102 ? -2.246 -30.484 -11.023 1 92.25 102 LYS B C 1
ATOM 4976 O O . LYS B 1 102 ? -3.361 -30.047 -10.734 1 92.25 102 LYS B O 1
ATOM 4981 N N . GLU B 1 103 ? -1.745 -30.188 -12.211 1 88.44 103 GLU B N 1
ATOM 4982 C CA . GLU B 1 103 ? -2.42 -29.438 -13.266 1 88.44 103 GLU B CA 1
ATOM 4983 C C . GLU B 1 103 ? -3.752 -30.078 -13.633 1 88.44 103 GLU B C 1
ATOM 4985 O O . GLU B 1 103 ? -4.727 -29.391 -13.922 1 88.44 103 GLU B O 1
ATOM 4990 N N . GLY B 1 104 ? -3.9 -31.422 -13.547 1 88.12 104 GLY B N 1
ATOM 4991 C CA . GLY B 1 104 ? -5.109 -32.125 -13.953 1 88.12 104 GLY B CA 1
ATOM 4992 C C . GLY B 1 104 ? -6.023 -32.469 -12.789 1 88.12 104 GLY B C 1
ATOM 4993 O O . GLY B 1 104 ? -7.027 -33.156 -12.961 1 88.12 104 GLY B O 1
ATOM 4994 N N . SER B 1 105 ? -5.715 -31.828 -11.672 1 94.75 105 SER B N 1
ATOM 4995 C CA . SER B 1 105 ? -6.559 -32.094 -10.508 1 94.75 105 SER B CA 1
ATOM 4996 C C . SER B 1 105 ? -7.98 -31.578 -10.734 1 94.75 105 SER B C 1
ATOM 4998 O O . SER B 1 105 ? -8.18 -30.516 -11.328 1 94.75 105 SER B O 1
ATOM 5000 N N . LYS B 1 106 ? -8.945 -32.375 -10.32 1 97.88 106 LYS B N 1
ATOM 5001 C CA . LYS B 1 106 ? -10.344 -31.984 -10.414 1 97.88 106 LYS B CA 1
ATOM 5002 C C . LYS B 1 106 ? -10.734 -31.094 -9.242 1 97.88 106 LYS B C 1
ATOM 5004 O O . LYS B 1 106 ? -10.5 -31.438 -8.086 1 97.88 106 LYS B O 1
ATOM 5009 N N . GLU B 1 107 ? -11.312 -29.953 -9.555 1 98.5 107 GLU B N 1
ATOM 5010 C CA . GLU B 1 107 ? -11.586 -28.969 -8.516 1 98.5 107 GLU B CA 1
ATOM 5011 C C . GLU B 1 107 ? -13.07 -28.656 -8.422 1 98.5 107 GLU B C 1
ATOM 5013 O O . GLU B 1 107 ? -13.469 -27.703 -7.75 1 98.5 107 GLU B O 1
ATOM 5018 N N . ASP B 1 108 ? -13.906 -29.438 -9.141 1 98.56 108 ASP B N 1
ATOM 5019 C CA . ASP B 1 108 ? -15.352 -29.234 -9.094 1 98.56 108 ASP B CA 1
ATOM 5020 C C . ASP B 1 108 ? -15.914 -29.625 -7.727 1 98.56 108 ASP B C 1
ATOM 5022 O O . ASP B 1 108 ? -15.375 -30.5 -7.047 1 98.56 108 ASP B O 1
ATOM 5026 N N . TYR B 1 109 ? -17.031 -28.984 -7.332 1 98.75 109 TYR B N 1
ATOM 5027 C CA . TYR B 1 109 ? -17.688 -29.297 -6.062 1 98.75 109 TYR B CA 1
ATOM 5028 C C . TYR B 1 109 ? -19.141 -28.875 -6.07 1 98.75 109 TYR B C 1
ATOM 5030 O O . TYR B 1 109 ? -19.562 -28.094 -6.926 1 98.75 109 TYR B O 1
ATOM 5038 N N . GLN B 1 110 ? -19.859 -29.453 -5.188 1 98.81 110 GLN B N 1
ATOM 5039 C CA . GLN B 1 110 ? -21.234 -29.062 -4.859 1 98.81 110 GLN B CA 1
ATOM 5040 C C . GLN B 1 110 ? -21.375 -28.797 -3.365 1 98.81 110 GLN B C 1
ATOM 5042 O O . GLN B 1 110 ? -20.828 -29.516 -2.539 1 98.81 110 GLN B O 1
ATOM 5047 N N . VAL B 1 111 ? -22.031 -27.703 -3.012 1 98.62 111 VAL B N 1
ATOM 5048 C CA . VAL B 1 111 ? -22.375 -27.375 -1.634 1 98.62 111 VAL B CA 1
ATOM 5049 C C . VAL B 1 111 ? -23.891 -27.234 -1.506 1 98.62 111 VAL B C 1
ATOM 5051 O O . VAL B 1 111 ? -24.531 -26.516 -2.275 1 98.62 111 VAL B O 1
ATOM 5054 N N . ILE B 1 112 ? -24.453 -27.969 -0.607 1 98.5 112 ILE B N 1
ATOM 5055 C CA . ILE B 1 112 ? -25.859 -27.812 -0.257 1 98.5 112 ILE B CA 1
ATOM 5056 C C . ILE B 1 112 ? -25.984 -27.547 1.241 1 98.5 112 ILE B C 1
ATOM 5058 O O . ILE B 1 112 ? -25.469 -28.312 2.061 1 98.5 112 ILE B O 1
ATOM 5062 N N . ILE B 1 113 ? -26.594 -26.531 1.627 1 97 113 ILE B N 1
ATOM 5063 C CA . ILE B 1 113 ? -26.953 -26.234 3.012 1 97 113 ILE B CA 1
ATOM 5064 C C . ILE B 1 113 ? -28.469 -26.234 3.172 1 97 113 ILE B C 1
ATOM 5066 O O . ILE B 1 113 ? -29.156 -25.359 2.639 1 97 113 ILE B O 1
ATOM 5070 N N . SER B 1 114 ? -28.938 -27.203 3.766 1 96.19 114 SER B N 1
ATOM 5071 C CA . SER B 1 114 ? -30.359 -27.391 3.971 1 96.19 114 SER B CA 1
ATOM 5072 C C . SER B 1 114 ? -30.641 -28.266 5.191 1 96.19 114 SER B C 1
ATOM 5074 O O . SER B 1 114 ? -29.875 -29.188 5.488 1 96.19 114 SER B O 1
ATOM 5076 N N . GLY B 1 115 ? -31.75 -27.922 5.938 1 94.69 115 GLY B N 1
ATOM 5077 C CA . GLY B 1 115 ? -32.188 -28.734 7.07 1 94.69 115 GLY B CA 1
ATOM 5078 C C . GLY B 1 115 ? -31.156 -28.781 8.188 1 94.69 115 GLY B C 1
ATOM 5079 O O . GLY B 1 115 ? -31.031 -29.797 8.875 1 94.69 115 GLY B O 1
ATOM 5080 N N . GLY B 1 116 ? -30.312 -27.812 8.195 1 94.88 116 GLY B N 1
ATOM 5081 C CA . GLY B 1 116 ? -29.312 -27.734 9.25 1 94.88 116 GLY B CA 1
ATOM 5082 C C . GLY B 1 116 ? -28.062 -28.562 8.953 1 94.88 116 GLY B C 1
ATOM 5083 O O . GLY B 1 116 ? -27.266 -28.828 9.852 1 94.88 116 GLY B O 1
ATOM 5084 N N . VAL B 1 117 ? -27.953 -28.953 7.723 1 97.56 117 VAL B N 1
ATOM 5085 C CA . VAL B 1 117 ? -26.812 -29.781 7.332 1 97.56 117 VAL B CA 1
ATOM 5086 C C . VAL B 1 117 ? -26.062 -29.109 6.18 1 97.56 117 VAL B C 1
ATOM 5088 O O . VAL B 1 117 ? -26.672 -28.594 5.254 1 97.56 117 VAL B O 1
ATOM 5091 N N . ILE B 1 118 ? -24.781 -29.047 6.281 1 98.31 118 ILE B N 1
ATOM 5092 C CA . ILE B 1 118 ? -23.906 -28.656 5.18 1 98.31 118 ILE B CA 1
ATOM 5093 C C . ILE B 1 118 ? -23.422 -29.891 4.434 1 98.31 118 ILE B C 1
ATOM 5095 O O . ILE B 1 118 ? -22.734 -30.734 5.012 1 98.31 118 ILE B O 1
ATOM 5099 N N . TRP B 1 119 ? -23.766 -30.031 3.188 1 98.62 119 TRP B N 1
ATOM 5100 C CA . TRP B 1 119 ? -23.297 -31.125 2.338 1 98.62 119 TRP B CA 1
ATOM 5101 C C . TRP B 1 119 ? -22.266 -30.625 1.329 1 98.62 119 TRP B C 1
ATOM 5103 O O . TRP B 1 119 ? -22.516 -29.641 0.625 1 98.62 119 TRP B O 1
ATOM 5113 N N . ILE B 1 120 ? -21.172 -31.297 1.245 1 98.88 120 ILE B N 1
ATOM 5114 C CA . ILE B 1 120 ? -20.172 -31.016 0.233 1 98.88 120 ILE B CA 1
ATOM 5115 C C . ILE B 1 120 ? -19.828 -32.281 -0.535 1 98.88 120 ILE B C 1
ATOM 5117 O O . ILE B 1 120 ? -19.484 -33.312 0.065 1 98.88 120 ILE B O 1
ATOM 5121 N N . ASN B 1 121 ? -19.984 -32.25 -1.786 1 98.81 121 ASN B N 1
ATOM 5122 C CA . ASN B 1 121 ? -19.594 -33.344 -2.691 1 98.81 121 ASN B CA 1
ATOM 5123 C C . ASN B 1 121 ? -18.547 -32.875 -3.701 1 98.81 121 ASN B C 1
ATOM 5125 O O . ASN B 1 121 ? -18.656 -31.766 -4.254 1 98.81 121 ASN B O 1
ATOM 5129 N N . ALA B 1 122 ? -17.547 -33.656 -3.938 1 98.81 122 ALA B N 1
ATOM 5130 C CA . ALA B 1 122 ? -16.484 -33.312 -4.879 1 98.81 122 ALA B CA 1
ATOM 5131 C C . ALA B 1 122 ? -15.867 -34.562 -5.512 1 98.81 122 ALA B C 1
ATOM 5133 O O . ALA B 1 122 ? -15.93 -35.656 -4.938 1 98.81 122 ALA B O 1
ATOM 5134 N N . SER B 1 123 ? -15.273 -34.406 -6.648 1 98.44 123 SER B N 1
ATOM 5135 C CA . SER B 1 123 ? -14.578 -35.5 -7.324 1 98.44 123 SER B CA 1
ATOM 5136 C C . SER B 1 123 ? -13.266 -35.844 -6.629 1 98.44 123 SER B C 1
ATOM 5138 O O . SER B 1 123 ? -12.945 -37 -6.441 1 98.44 123 SER B O 1
ATOM 5140 N N . GLU B 1 124 ? -12.531 -34.875 -6.301 1 98.19 124 GLU B N 1
ATOM 5141 C CA . GLU B 1 124 ? -11.266 -35 -5.578 1 98.19 124 GLU B CA 1
ATOM 5142 C C . GLU B 1 124 ? -11.234 -34.062 -4.363 1 98.19 124 GLU B C 1
ATOM 5144 O O . GLU B 1 124 ? -12.094 -33.219 -4.211 1 98.19 124 GLU B O 1
ATOM 5149 N N . VAL B 1 125 ? -10.242 -34.281 -3.494 1 98.19 125 VAL B N 1
ATOM 5150 C CA . VAL B 1 125 ? -10.148 -33.531 -2.236 1 98.19 125 VAL B CA 1
ATOM 5151 C C . VAL B 1 125 ? -10.031 -32.031 -2.518 1 98.19 125 VAL B C 1
ATOM 5153 O O . VAL B 1 125 ? -10.555 -31.219 -1.761 1 98.19 125 VAL B O 1
ATOM 5156 N N . TRP B 1 126 ? -9.438 -31.656 -3.617 1 98.31 126 TRP B N 1
ATOM 5157 C CA . TRP B 1 126 ? -9.188 -30.25 -3.936 1 98.31 126 TRP B CA 1
ATOM 5158 C C . TRP B 1 126 ? -10.5 -29.5 -4.137 1 98.31 126 TRP B C 1
ATOM 5160 O O . TRP B 1 126 ? -10.641 -28.359 -3.705 1 98.31 126 TRP B O 1
ATOM 5170 N N . GLY B 1 127 ? -11.453 -30.172 -4.809 1 98.62 127 GLY B N 1
ATOM 5171 C CA . GLY B 1 127 ? -12.781 -29.578 -4.926 1 98.62 127 GLY B CA 1
ATOM 5172 C C . GLY B 1 127 ? -13.477 -29.422 -3.588 1 98.62 127 GLY B C 1
ATOM 5173 O O . GLY B 1 127 ? -14.164 -28.422 -3.359 1 98.62 127 GLY B O 1
ATOM 5174 N N . ALA B 1 128 ? -13.336 -30.422 -2.727 1 98.69 128 ALA B N 1
ATOM 5175 C CA . ALA B 1 128 ? -13.938 -30.344 -1.397 1 98.69 128 ALA B CA 1
ATOM 5176 C C . ALA B 1 128 ? -13.391 -29.141 -0.622 1 98.69 128 ALA B C 1
ATOM 5178 O O . ALA B 1 128 ? -14.141 -28.453 0.068 1 98.69 128 ALA B O 1
ATOM 5179 N N . MET B 1 129 ? -12.141 -28.891 -0.736 1 98.5 129 MET B N 1
ATOM 5180 C CA . MET B 1 129 ? -11.508 -27.766 -0.07 1 98.5 129 MET B CA 1
ATOM 5181 C C . MET B 1 129 ? -12.102 -26.438 -0.563 1 98.5 129 MET B C 1
ATOM 5183 O O . MET B 1 129 ? -12.359 -25.531 0.231 1 98.5 129 MET B O 1
ATOM 5187 N N . HIS B 1 130 ? -12.305 -26.344 -1.87 1 98.62 130 HIS B N 1
ATOM 5188 C CA . HIS B 1 130 ? -12.945 -25.141 -2.416 1 98.62 130 HIS B CA 1
ATOM 5189 C C . HIS B 1 130 ? -14.375 -25 -1.895 1 98.62 130 HIS B C 1
ATOM 5191 O O . HIS B 1 130 ? -14.828 -23.891 -1.622 1 98.62 130 HIS B O 1
ATOM 5197 N N . GLY B 1 131 ? -15.062 -26.141 -1.844 1 98.69 131 GLY B N 1
ATOM 5198 C CA . GLY B 1 131 ? -16.391 -26.094 -1.258 1 98.69 131 GLY B CA 1
ATOM 5199 C C . GLY B 1 131 ? -16.406 -25.562 0.162 1 98.69 131 GLY B C 1
ATOM 5200 O O . GLY B 1 131 ? -17.266 -24.75 0.517 1 98.69 131 GLY B O 1
ATOM 5201 N N . LEU B 1 132 ? -15.5 -26.031 0.992 1 98.44 132 LEU B N 1
ATOM 5202 C CA . LEU B 1 132 ? -15.367 -25.547 2.365 1 98.44 132 LEU B CA 1
ATOM 5203 C C . LEU B 1 132 ? -15.094 -24.047 2.396 1 98.44 132 LEU B C 1
ATOM 5205 O O . LEU B 1 132 ? -15.648 -23.328 3.234 1 98.44 132 LEU B O 1
ATOM 5209 N N . THR B 1 133 ? -14.266 -23.578 1.498 1 97.31 133 THR B N 1
ATOM 5210 C CA . THR B 1 133 ? -13.969 -22.156 1.402 1 97.31 133 THR B CA 1
ATOM 5211 C C . THR B 1 133 ? -15.227 -21.359 1.067 1 97.31 133 THR B C 1
ATOM 5213 O O . THR B 1 133 ? -15.453 -20.281 1.623 1 97.31 133 THR B O 1
ATOM 5216 N N . SER B 1 134 ? -16 -21.875 0.172 1 97.44 134 SER B N 1
ATOM 5217 C CA . SER B 1 134 ? -17.266 -21.234 -0.176 1 97.44 134 SER B CA 1
ATOM 5218 C C . SER B 1 134 ? -18.172 -21.109 1.039 1 97.44 134 SER B C 1
ATOM 5220 O O . SER B 1 134 ? -18.812 -20.078 1.247 1 97.44 134 SER B O 1
ATOM 5222 N N . VAL B 1 135 ? -18.25 -22.125 1.827 1 96.56 135 VAL B N 1
ATOM 5223 C CA . VAL B 1 135 ? -19.078 -22.109 3.031 1 96.56 135 VAL B CA 1
ATOM 5224 C C . VAL B 1 135 ? -18.578 -21.016 3.973 1 96.56 135 VAL B C 1
ATOM 5226 O O . VAL B 1 135 ? -19.375 -20.25 4.535 1 96.56 135 VAL B O 1
ATOM 5229 N N . ALA B 1 136 ? -17.297 -20.922 4.137 1 94.62 136 ALA B N 1
ATOM 5230 C CA . ALA B 1 136 ? -16.703 -19.906 5.012 1 94.62 136 ALA B CA 1
ATOM 5231 C C . ALA B 1 136 ? -17.109 -18.5 4.57 1 94.62 136 ALA B C 1
ATOM 5233 O O . ALA B 1 136 ? -17.344 -17.625 5.406 1 94.62 136 ALA B O 1
ATOM 5234 N N . GLN B 1 137 ? -17.219 -18.281 3.309 1 93.44 137 GLN B N 1
ATOM 5235 C CA . GLN B 1 137 ? -17.547 -16.969 2.766 1 93.44 137 GLN B CA 1
ATOM 5236 C C . GLN B 1 137 ? -19.031 -16.641 2.924 1 93.44 137 GLN B C 1
ATOM 5238 O O . GLN B 1 137 ? -19.438 -15.492 2.77 1 93.44 137 GLN B O 1
ATOM 5243 N N . LEU B 1 138 ? -19.828 -17.625 3.199 1 91.5 138 LEU B N 1
ATOM 5244 C CA . LEU B 1 138 ? -21.281 -17.469 3.262 1 91.5 138 LEU B CA 1
ATOM 5245 C C . LEU B 1 138 ? -21.719 -17.047 4.66 1 91.5 138 LEU B C 1
ATOM 5247 O O . LEU B 1 138 ? -22.859 -16.641 4.859 1 91.5 138 LEU B O 1
ATOM 5251 N N . VAL B 1 139 ? -20.797 -17.188 5.621 1 87.69 139 VAL B N 1
ATOM 5252 C CA . VAL B 1 139 ? -21.172 -16.844 6.992 1 87.69 139 VAL B CA 1
ATOM 5253 C C . VAL B 1 139 ? -21.516 -15.367 7.078 1 87.69 139 VAL B C 1
ATOM 5255 O O . VAL B 1 139 ? -20.797 -14.516 6.543 1 87.69 139 VAL B O 1
ATOM 5258 N N . MET B 1 140 ? -22.641 -15.156 7.734 1 76.62 140 MET B N 1
ATOM 5259 C CA . MET B 1 140 ? -23.141 -13.789 7.789 1 76.62 140 MET B CA 1
ATOM 5260 C C . MET B 1 140 ? -23.391 -13.359 9.234 1 76.62 140 MET B C 1
ATOM 5262 O O . MET B 1 140 ? -23.859 -14.156 10.047 1 76.62 140 MET B O 1
ATOM 5266 N N . SER B 1 141 ? -23.219 -12.141 9.539 1 69.38 141 SER B N 1
ATOM 5267 C CA . SER B 1 141 ? -23.781 -11.375 10.648 1 69.38 141 SER B CA 1
ATOM 5268 C C . SER B 1 141 ? -23.125 -11.75 11.969 1 69.38 141 SER B C 1
ATOM 5270 O O . SER B 1 141 ? -22.344 -12.711 12.031 1 69.38 141 SER B O 1
ATOM 5272 N N . THR B 1 142 ? -23.5 -11.102 13.008 1 63.53 142 THR B N 1
ATOM 5273 C CA . THR B 1 142 ? -23 -11.211 14.375 1 63.53 142 THR B CA 1
ATOM 5274 C C . THR B 1 142 ? -23.391 -12.539 15 1 63.53 142 THR B C 1
ATOM 5276 O O . THR B 1 142 ? -22.625 -13.125 15.773 1 63.53 142 THR B O 1
ATOM 5279 N N . SER B 1 143 ? -24.609 -12.961 14.727 1 67.25 143 SER B N 1
ATOM 5280 C CA . SER B 1 143 ? -25.047 -14.211 15.336 1 67.25 143 SER B CA 1
ATOM 5281 C C . SER B 1 143 ? -24.609 -15.414 14.516 1 67.25 143 SER B C 1
ATOM 5283 O O . SER B 1 143 ? -24.938 -16.562 14.844 1 67.25 143 SER B O 1
ATOM 5285 N N . LYS B 1 144 ? -23.859 -15.156 13.492 1 81.69 144 LYS B N 1
ATOM 5286 C CA . LYS B 1 144 ? -23.266 -16.156 12.602 1 81.69 144 LYS B CA 1
ATOM 5287 C C . LYS B 1 144 ? -24.344 -17.062 12 1 81.69 144 LYS B C 1
ATOM 5289 O O . LYS B 1 144 ? -24.844 -17.969 12.672 1 81.69 144 LYS B O 1
ATOM 5294 N N . TYR B 1 145 ? -24.766 -16.875 10.922 1 86.75 145 TYR B N 1
ATOM 5295 C CA . TYR B 1 145 ? -25.766 -17.656 10.195 1 86.75 145 TYR B CA 1
ATOM 5296 C C . TYR B 1 145 ? -25.219 -18.094 8.844 1 86.75 145 TYR B C 1
ATOM 5298 O O . TYR B 1 145 ? -24.312 -17.469 8.289 1 86.75 145 TYR B O 1
ATOM 5306 N N . LEU B 1 146 ? -25.766 -19.219 8.469 1 91 146 LEU B N 1
ATOM 5307 C CA . LEU B 1 146 ? -25.578 -19.672 7.094 1 91 146 LEU B CA 1
ATOM 5308 C C . LEU B 1 146 ? -26.906 -19.688 6.336 1 91 146 LEU B C 1
ATOM 5310 O O . LEU B 1 146 ? -27.938 -20.062 6.887 1 91 146 LEU B O 1
ATOM 5314 N N . PRO B 1 147 ? -26.875 -19.281 5.16 1 90.38 147 PRO B N 1
ATOM 5315 C CA . PRO B 1 147 ? -28.094 -19.344 4.352 1 90.38 147 PRO B CA 1
ATOM 5316 C C . PRO B 1 147 ? -28.328 -20.719 3.754 1 90.38 147 PRO B C 1
ATOM 5318 O O . PRO B 1 147 ? -27.406 -21.531 3.641 1 90.38 147 PRO B O 1
ATOM 5321 N N . ASN B 1 148 ? -29.625 -21.031 3.451 1 93 148 ASN B N 1
ATOM 5322 C CA . ASN B 1 148 ? -29.953 -22.172 2.607 1 93 148 ASN B CA 1
ATOM 5323 C C . ASN B 1 148 ? -29.516 -21.953 1.162 1 93 148 ASN B C 1
ATOM 5325 O O . ASN B 1 148 ? -30.047 -21.062 0.481 1 93 148 ASN B O 1
ATOM 5329 N N . VAL B 1 149 ? -28.531 -22.766 0.748 1 95.12 149 VAL B N 1
ATOM 5330 C CA . VAL B 1 149 ? -28 -22.531 -0.592 1 95.12 149 VAL B CA 1
ATOM 5331 C C . VAL B 1 149 ? -27.781 -23.875 -1.291 1 95.12 149 VAL B C 1
ATOM 5333 O O . VAL B 1 149 ? -27.688 -24.922 -0.637 1 95.12 149 VAL B O 1
ATOM 5336 N N . ARG B 1 150 ? -27.781 -23.875 -2.607 1 97 150 ARG B N 1
ATOM 5337 C CA . ARG B 1 150 ? -27.312 -24.922 -3.508 1 97 150 ARG B CA 1
ATOM 5338 C C . ARG B 1 150 ? -26.281 -24.359 -4.5 1 97 150 ARG B C 1
ATOM 5340 O O . ARG B 1 150 ? -26.609 -23.484 -5.305 1 97 150 ARG B O 1
ATOM 5347 N N . ILE B 1 151 ? -25.047 -24.875 -4.438 1 97.94 151 ILE B N 1
ATOM 5348 C CA . ILE B 1 151 ? -23.953 -24.391 -5.27 1 97.94 151 ILE B CA 1
ATOM 5349 C C . ILE B 1 151 ? -23.375 -25.531 -6.078 1 97.94 151 ILE B C 1
ATOM 5351 O O . ILE B 1 151 ? -23.156 -26.625 -5.547 1 97.94 151 ILE B O 1
ATOM 5355 N N . SER B 1 152 ? -23.219 -25.422 -7.324 1 98.38 152 SER B N 1
ATOM 5356 C CA . SER B 1 152 ? -22.391 -26.234 -8.195 1 98.38 152 SER B CA 1
ATOM 5357 C C . SER B 1 152 ? -21.312 -25.391 -8.883 1 98.38 152 SER B C 1
ATOM 5359 O O . SER B 1 152 ? -21.625 -24.391 -9.531 1 98.38 152 SER B O 1
ATOM 5361 N N . ASP B 1 153 ? -20.062 -25.828 -8.703 1 98.5 153 ASP B N 1
ATOM 5362 C CA . ASP B 1 153 ? -19 -24.922 -9.133 1 98.5 153 ASP B CA 1
ATOM 5363 C C . ASP B 1 153 ? -17.781 -25.688 -9.648 1 98.5 153 ASP B C 1
ATOM 5365 O O . ASP B 1 153 ? -17.594 -26.859 -9.32 1 98.5 153 ASP B O 1
ATOM 5369 N N . MET B 1 154 ? -17.078 -25.109 -10.531 1 98.38 154 MET B N 1
ATOM 5370 C CA . MET B 1 154 ? -15.828 -25.594 -11.117 1 98.38 154 MET B CA 1
ATOM 5371 C C . MET B 1 154 ? -15.062 -24.453 -11.781 1 98.38 154 MET B C 1
ATOM 5373 O O . MET B 1 154 ? -15.648 -23.438 -12.18 1 98.38 154 MET B O 1
ATOM 5377 N N . PRO B 1 155 ? -13.766 -24.562 -11.93 1 98.31 155 PRO B N 1
ATOM 5378 C CA . PRO B 1 155 ? -13.008 -23.469 -12.547 1 98.31 155 PRO B CA 1
ATOM 5379 C C . PRO B 1 155 ? -13.195 -23.391 -14.055 1 98.31 155 PRO B C 1
ATOM 5381 O O . PRO B 1 155 ? -13.367 -24.422 -14.711 1 98.31 155 PRO B O 1
ATOM 5384 N N . ARG B 1 156 ? -13.086 -22.203 -14.586 1 97.94 156 ARG B N 1
ATOM 5385 C CA . ARG B 1 156 ? -13.055 -21.969 -16.031 1 97.94 156 ARG B CA 1
ATOM 5386 C C . ARG B 1 156 ? -11.766 -22.5 -16.641 1 97.94 156 ARG B C 1
ATOM 5388 O O . ARG B 1 156 ? -11.781 -23.062 -17.734 1 97.94 156 ARG B O 1
ATOM 5395 N N . TRP B 1 157 ? -10.617 -22.375 -15.977 1 97.69 157 TRP B N 1
ATOM 5396 C CA . TRP B 1 157 ? -9.32 -22.875 -16.406 1 97.69 157 TRP B CA 1
ATOM 5397 C C . TRP B 1 157 ? -8.57 -23.531 -15.258 1 97.69 157 TRP B C 1
ATOM 5399 O O . TRP B 1 157 ? -8.742 -23.156 -14.102 1 97.69 157 TRP B O 1
ATOM 5409 N N . PRO B 1 158 ? -7.723 -24.422 -15.531 1 97.19 158 PRO B N 1
ATOM 5410 C CA . PRO B 1 158 ? -7.039 -25.172 -14.477 1 97.19 158 PRO B CA 1
ATOM 5411 C C . PRO B 1 158 ? -5.855 -24.406 -13.883 1 97.19 158 PRO B C 1
ATOM 5413 O O . PRO B 1 158 ? -5.445 -24.672 -12.758 1 97.19 158 PRO B O 1
ATOM 5416 N N . PHE B 1 159 ? -5.273 -23.469 -14.625 1 97.94 159 PHE B N 1
ATOM 5417 C CA . PHE B 1 159 ? -4.113 -22.734 -14.148 1 97.94 159 PHE B CA 1
ATOM 5418 C C . PHE B 1 159 ? -4.516 -21.344 -13.68 1 97.94 159 PHE B C 1
ATOM 5420 O O . PHE B 1 159 ? -4.855 -20.484 -14.492 1 97.94 159 PHE B O 1
ATOM 5427 N N . ARG B 1 160 ? -4.465 -21.062 -12.445 1 98.75 160 ARG B N 1
ATOM 5428 C CA . ARG B 1 160 ? -4.828 -19.797 -11.812 1 98.75 160 ARG B CA 1
ATOM 5429 C C . ARG B 1 160 ? -3.752 -19.344 -10.836 1 98.75 160 ARG B C 1
ATOM 5431 O O . ARG B 1 160 ? -3.74 -19.766 -9.68 1 98.75 160 ARG B O 1
ATOM 5438 N N . SER B 1 161 ? -2.879 -18.422 -11.281 1 98.75 161 SER B N 1
ATOM 5439 C CA . SER B 1 161 ? -1.654 -18.141 -10.531 1 98.75 161 SER B CA 1
ATOM 5440 C C . SER B 1 161 ? -1.65 -16.719 -9.977 1 98.75 161 SER B C 1
ATOM 5442 O O . SER B 1 161 ? -2.473 -15.898 -10.367 1 98.75 161 SER B O 1
ATOM 5444 N N . PHE B 1 162 ? -0.86 -16.547 -9.047 1 98.94 162 PHE B N 1
ATOM 5445 C CA . PHE B 1 162 ? -0.436 -15.219 -8.594 1 98.94 162 PHE B CA 1
ATOM 5446 C C . PHE B 1 162 ? 1.075 -15.172 -8.406 1 98.94 162 PHE B C 1
ATOM 5448 O O . PHE B 1 162 ? 1.628 -15.93 -7.605 1 98.94 162 PHE B O 1
ATOM 5455 N N . LEU B 1 163 ? 1.717 -14.312 -9.211 1 98.94 163 LEU B N 1
ATOM 5456 C CA . LEU B 1 163 ? 3.17 -14.195 -9.172 1 98.94 163 LEU B CA 1
ATOM 5457 C C . LEU B 1 163 ? 3.609 -13.242 -8.062 1 98.94 163 LEU B C 1
ATOM 5459 O O . LEU B 1 163 ? 3.021 -12.172 -7.891 1 98.94 163 LEU B O 1
ATOM 5463 N N . ILE B 1 164 ? 4.566 -13.609 -7.262 1 98.88 164 ILE B N 1
ATOM 5464 C CA . ILE B 1 164 ? 5.266 -12.688 -6.375 1 98.88 164 ILE B CA 1
ATOM 5465 C C . ILE B 1 164 ? 6.754 -12.68 -6.715 1 98.88 164 ILE B C 1
ATOM 5467 O O . ILE B 1 164 ? 7.305 -13.695 -7.148 1 98.88 164 ILE B O 1
ATOM 5471 N N . ASP B 1 165 ? 7.363 -11.586 -6.602 1 98.75 165 ASP B N 1
ATOM 5472 C CA . ASP B 1 165 ? 8.773 -11.328 -6.867 1 98.75 165 ASP B CA 1
ATOM 5473 C C . ASP B 1 165 ? 9.555 -11.164 -5.566 1 98.75 165 ASP B C 1
ATOM 5475 O O . ASP B 1 165 ? 9.344 -10.203 -4.828 1 98.75 165 ASP B O 1
ATOM 5479 N N . THR B 1 166 ? 10.484 -12.078 -5.277 1 98.75 166 THR B N 1
ATOM 5480 C CA . THR B 1 166 ? 11.219 -12.023 -4.02 1 98.75 166 THR B CA 1
ATOM 5481 C C . THR B 1 166 ? 12.68 -11.648 -4.266 1 98.75 166 THR B C 1
ATOM 5483 O O . THR B 1 166 ? 13.508 -11.711 -3.35 1 98.75 166 THR B O 1
ATOM 5486 N N . SER B 1 167 ? 12.984 -11.312 -5.508 1 98.69 167 SER B N 1
ATOM 5487 C CA . SER B 1 167 ? 14.359 -10.945 -5.848 1 98.69 167 SER B CA 1
ATOM 5488 C C . SER B 1 167 ? 14.562 -9.438 -5.758 1 98.69 167 SER B C 1
ATOM 5490 O O . SER B 1 167 ? 15.57 -8.977 -5.223 1 98.69 167 SER B O 1
ATOM 5492 N N . ARG B 1 168 ? 13.68 -8.711 -6.336 1 98.62 168 ARG B N 1
ATOM 5493 C CA . ARG B 1 168 ? 13.844 -7.266 -6.375 1 98.62 168 ARG B CA 1
ATOM 5494 C C . ARG B 1 168 ? 13.688 -6.66 -4.98 1 98.62 168 ARG B C 1
ATOM 5496 O O . ARG B 1 168 ? 14.305 -5.637 -4.672 1 98.62 168 ARG B O 1
ATOM 5503 N N . HIS B 1 169 ? 12.82 -7.223 -4.184 1 98.5 169 HIS B N 1
ATOM 5504 C CA . HIS B 1 169 ? 12.75 -7.039 -2.738 1 98.5 169 HIS B CA 1
ATOM 5505 C C . HIS B 1 169 ? 12.5 -8.367 -2.025 1 98.5 169 HIS B C 1
ATOM 5507 O O . HIS B 1 169 ? 11.602 -9.117 -2.4 1 98.5 169 HIS B O 1
ATOM 5513 N N . PHE B 1 170 ? 13.352 -8.609 -0.984 1 98.31 170 PHE B N 1
ATOM 5514 C CA . PHE B 1 170 ? 13.195 -9.844 -0.226 1 98.31 170 PHE B CA 1
ATOM 5515 C C . PHE B 1 170 ? 11.883 -9.836 0.55 1 98.31 170 PHE B C 1
ATOM 5517 O O . PHE B 1 170 ? 11.523 -8.828 1.158 1 98.31 170 PHE B O 1
ATOM 5524 N N . LEU B 1 171 ? 11.117 -10.922 0.497 1 98.75 171 LEU B N 1
ATOM 5525 C CA . LEU B 1 171 ? 9.898 -11.109 1.276 1 98.75 171 LEU B CA 1
ATOM 5526 C C . LEU B 1 171 ? 10.117 -12.109 2.404 1 98.75 171 LEU B C 1
ATOM 5528 O O . LEU B 1 171 ? 10.477 -13.266 2.152 1 98.75 171 LEU B O 1
ATOM 5532 N N . PRO B 1 172 ? 9.891 -11.75 3.6 1 98 172 PRO B N 1
ATOM 5533 C CA . PRO B 1 172 ? 9.992 -12.719 4.695 1 98 172 PRO B CA 1
ATOM 5534 C C . PRO B 1 172 ? 8.969 -13.844 4.59 1 98 172 PRO B C 1
ATOM 5536 O O . PRO B 1 172 ? 7.867 -13.633 4.078 1 98 172 PRO B O 1
ATOM 5539 N N . LEU B 1 173 ? 9.297 -14.961 5.133 1 98.44 173 LEU B N 1
ATOM 5540 C CA . LEU B 1 173 ? 8.539 -16.203 5.047 1 98.44 173 LEU B CA 1
ATOM 5541 C C . LEU B 1 173 ? 7.09 -15.984 5.477 1 98.44 173 LEU B C 1
ATOM 5543 O O . LEU B 1 173 ? 6.16 -16.422 4.789 1 98.44 173 LEU B O 1
ATOM 5547 N N . GLN B 1 174 ? 6.859 -15.234 6.562 1 98.31 174 GLN B N 1
ATOM 5548 C CA . GLN B 1 174 ? 5.523 -15.07 7.129 1 98.31 174 GLN B CA 1
ATOM 5549 C C . GLN B 1 174 ? 4.59 -14.383 6.141 1 98.31 174 GLN B C 1
ATOM 5551 O O . GLN B 1 174 ? 3.391 -14.664 6.105 1 98.31 174 GLN B O 1
ATOM 5556 N N . TYR B 1 175 ? 5.109 -13.508 5.371 1 98.5 175 TYR B N 1
ATOM 5557 C CA . TYR B 1 175 ? 4.27 -12.766 4.441 1 98.5 175 TYR B CA 1
ATOM 5558 C C . TYR B 1 175 ? 3.93 -13.609 3.217 1 98.5 175 TYR B C 1
ATOM 5560 O O . TYR B 1 175 ? 2.859 -13.453 2.625 1 98.5 175 TYR B O 1
ATOM 5568 N N . ILE B 1 176 ? 4.812 -14.484 2.799 1 98.88 176 ILE B N 1
ATOM 5569 C CA . ILE B 1 176 ? 4.504 -15.43 1.729 1 98.88 176 ILE B CA 1
ATOM 5570 C C . ILE B 1 176 ? 3.389 -16.375 2.174 1 98.88 176 ILE B C 1
ATOM 5572 O O . ILE B 1 176 ? 2.469 -16.656 1.406 1 98.88 176 ILE B O 1
ATOM 5576 N N . LEU B 1 177 ? 3.469 -16.797 3.451 1 98.88 177 LEU B N 1
ATOM 5577 C CA . LEU B 1 177 ? 2.43 -17.672 3.982 1 98.88 177 LEU B CA 1
ATOM 5578 C C . LEU B 1 177 ? 1.085 -16.953 4.031 1 98.88 177 LEU B C 1
ATOM 5580 O O . LEU B 1 177 ? 0.054 -17.531 3.684 1 98.88 177 LEU B O 1
ATOM 5584 N N . GLN B 1 178 ? 1.06 -15.695 4.461 1 98.75 178 GLN B N 1
ATOM 5585 C CA . GLN B 1 178 ? -0.163 -14.898 4.445 1 98.75 178 GLN B CA 1
ATOM 5586 C C . GLN B 1 178 ? -0.712 -14.766 3.029 1 98.75 178 GLN B C 1
ATOM 5588 O O . GLN B 1 178 ? -1.926 -14.828 2.818 1 98.75 178 GLN B O 1
ATOM 5593 N N . PHE B 1 179 ? 0.207 -14.57 2.172 1 98.88 179 PHE B N 1
ATOM 5594 C CA . PHE B 1 179 ? -0.166 -14.414 0.77 1 98.88 179 PHE B CA 1
ATOM 5595 C C . PHE B 1 179 ? -0.859 -15.664 0.251 1 98.88 179 PHE B C 1
ATOM 5597 O O . PHE B 1 179 ? -1.891 -15.578 -0.418 1 98.88 179 PHE B O 1
ATOM 5604 N N . LEU B 1 180 ? -0.31 -16.797 0.567 1 98.88 180 LEU B N 1
ATOM 5605 C CA . LEU B 1 180 ? -0.884 -18.078 0.179 1 98.88 180 LEU B CA 1
ATOM 5606 C C . LEU B 1 180 ? -2.275 -18.25 0.777 1 98.88 180 LEU B C 1
ATOM 5608 O O . LEU B 1 180 ? -3.184 -18.75 0.109 1 98.88 180 LEU B O 1
ATOM 5612 N N . LYS B 1 181 ? -2.42 -17.844 1.978 1 98.5 181 LYS B N 1
ATOM 5613 C CA . LYS B 1 181 ? -3.723 -17.922 2.633 1 98.5 181 LYS B CA 1
ATOM 5614 C C . LYS B 1 181 ? -4.773 -17.141 1.855 1 98.5 181 LYS B C 1
ATOM 5616 O O . LYS B 1 181 ? -5.887 -17.625 1.645 1 98.5 181 LYS B O 1
ATOM 5621 N N . ALA B 1 182 ? -4.41 -15.984 1.431 1 98.75 182 ALA B N 1
ATOM 5622 C CA . ALA B 1 182 ? -5.328 -15.156 0.657 1 98.75 182 ALA B CA 1
ATOM 5623 C C . ALA B 1 182 ? -5.664 -15.805 -0.681 1 98.75 182 ALA B C 1
ATOM 5625 O O . ALA B 1 182 ? -6.824 -15.812 -1.104 1 98.75 182 ALA B O 1
ATOM 5626 N N . MET B 1 183 ? -4.688 -16.375 -1.364 1 98.88 183 MET B N 1
ATOM 5627 C CA . MET B 1 183 ? -4.902 -17.047 -2.639 1 98.88 183 MET B CA 1
ATOM 5628 C C . MET B 1 183 ? -5.953 -18.141 -2.502 1 98.88 183 MET B C 1
ATOM 5630 O O . MET B 1 183 ? -6.832 -18.281 -3.359 1 98.88 183 MET B O 1
ATOM 5634 N N . ALA B 1 184 ? -5.844 -18.844 -1.428 1 98.62 184 ALA B N 1
ATOM 5635 C CA . ALA B 1 184 ? -6.73 -20 -1.221 1 98.62 184 ALA B CA 1
ATOM 5636 C C . ALA B 1 184 ? -8.18 -19.547 -1.079 1 98.62 184 ALA B C 1
ATOM 5638 O O . ALA B 1 184 ? -9.102 -20.25 -1.505 1 98.62 184 ALA B O 1
ATOM 5639 N N . THR B 1 185 ? -8.398 -18.375 -0.559 1 98 185 THR B N 1
ATOM 5640 C CA . THR B 1 185 ? -9.758 -17.891 -0.306 1 98 185 THR B CA 1
ATOM 5641 C C . THR B 1 185 ? -10.477 -17.594 -1.617 1 98 185 THR B C 1
ATOM 5643 O O . THR B 1 185 ? -11.703 -17.516 -1.651 1 98 185 THR B O 1
ATOM 5646 N N . VAL B 1 186 ? -9.688 -17.391 -2.693 1 98.75 186 VAL B N 1
ATOM 5647 C CA . VAL B 1 186 ? -10.32 -17.094 -3.973 1 98.75 186 VAL B CA 1
ATOM 5648 C C . VAL B 1 186 ? -9.977 -18.172 -4.988 1 98.75 186 VAL B C 1
ATOM 5650 O O . VAL B 1 186 ? -10.07 -17.953 -6.199 1 98.75 186 VAL B O 1
ATOM 5653 N N . LYS B 1 187 ? -9.43 -19.297 -4.508 1 98.56 187 LYS B N 1
ATOM 5654 C CA . LYS B 1 187 ? -9.289 -20.562 -5.227 1 98.56 187 LYS B CA 1
ATOM 5655 C C . LYS B 1 187 ? -8.219 -20.453 -6.312 1 98.56 187 LYS B C 1
ATOM 5657 O O . LYS B 1 187 ? -8.344 -21.078 -7.371 1 98.56 187 LYS B O 1
ATOM 5662 N N . MET B 1 188 ? -7.301 -19.562 -6.137 1 98.75 188 MET B N 1
ATOM 5663 C CA . MET B 1 188 ? -6.09 -19.594 -6.957 1 98.75 188 MET B CA 1
ATOM 5664 C C . MET B 1 188 ? -5.207 -20.781 -6.57 1 98.75 188 MET B C 1
ATOM 5666 O O . MET B 1 188 ? -5.07 -21.094 -5.387 1 98.75 188 MET B O 1
ATOM 5670 N N . ASN B 1 189 ? -4.586 -21.406 -7.551 1 98.62 189 ASN B N 1
ATOM 5671 C CA . ASN B 1 189 ? -4.027 -22.703 -7.211 1 98.62 189 ASN B CA 1
ATOM 5672 C C . ASN B 1 189 ? -2.559 -22.812 -7.609 1 98.62 189 ASN B C 1
ATOM 5674 O O . ASN B 1 189 ? -1.976 -23.891 -7.574 1 98.62 189 ASN B O 1
ATOM 5678 N N . VAL B 1 190 ? -1.917 -21.734 -8.055 1 98.69 190 VAL B N 1
ATOM 5679 C CA . VAL B 1 190 ? -0.501 -21.766 -8.406 1 98.69 190 VAL B CA 1
ATOM 5680 C C . VAL B 1 190 ? 0.199 -20.531 -7.84 1 98.69 190 VAL B C 1
ATOM 5682 O O . VAL B 1 190 ? -0.123 -19.391 -8.219 1 98.69 190 VAL B O 1
ATOM 5685 N N . LEU B 1 191 ? 1.09 -20.688 -6.949 1 98.88 191 LEU B N 1
ATOM 5686 C CA . LEU B 1 191 ? 2.035 -19.625 -6.629 1 98.88 191 LEU B CA 1
ATOM 5687 C C . LEU B 1 191 ? 3.143 -19.547 -7.672 1 98.88 191 LEU B C 1
ATOM 5689 O O . LEU B 1 191 ? 3.988 -20.453 -7.754 1 98.88 191 LEU B O 1
ATOM 5693 N N . HIS B 1 192 ? 3.033 -18.594 -8.531 1 98.88 192 HIS B N 1
ATOM 5694 C CA . HIS B 1 192 ? 4.137 -18.297 -9.438 1 98.88 192 HIS B CA 1
ATOM 5695 C C . HIS B 1 192 ? 5.242 -17.531 -8.727 1 98.88 192 HIS B C 1
ATOM 5697 O O . HIS B 1 192 ? 5.172 -16.312 -8.602 1 98.88 192 HIS B O 1
ATOM 5703 N N . TRP B 1 193 ? 6.273 -18.266 -8.328 1 98.88 193 TRP B N 1
ATOM 5704 C CA . TRP B 1 193 ? 7.293 -17.703 -7.445 1 98.88 193 TRP B CA 1
ATOM 5705 C C . TRP B 1 193 ? 8.508 -17.25 -8.242 1 98.88 193 TRP B C 1
ATOM 5707 O O . TRP B 1 193 ? 9.406 -18.031 -8.523 1 98.88 193 TRP B O 1
ATOM 5717 N N . HIS B 1 194 ? 8.516 -16 -8.625 1 98.81 194 HIS B N 1
ATOM 5718 C CA . HIS B 1 194 ? 9.695 -15.375 -9.211 1 98.81 194 HIS B CA 1
ATOM 5719 C C . HIS B 1 194 ? 10.789 -15.172 -8.156 1 98.81 194 HIS B C 1
ATOM 5721 O O . HIS B 1 194 ? 10.898 -14.102 -7.566 1 98.81 194 HIS B O 1
ATOM 5727 N N . ILE B 1 195 ? 11.664 -16.109 -8 1 98.56 195 ILE B N 1
ATOM 5728 C CA . ILE B 1 195 ? 12.508 -16.219 -6.816 1 98.56 195 ILE B CA 1
ATOM 5729 C C . ILE B 1 195 ? 13.797 -15.422 -7.023 1 98.56 195 ILE B C 1
ATOM 5731 O O . ILE B 1 195 ? 14.289 -14.781 -6.094 1 98.56 195 ILE B O 1
ATOM 5735 N N . VAL B 1 196 ? 14.367 -15.516 -8.227 1 98.56 196 VAL B N 1
ATOM 5736 C CA . VAL B 1 196 ? 15.68 -14.945 -8.484 1 98.56 196 VAL B CA 1
ATOM 5737 C C . VAL B 1 196 ? 15.602 -13.984 -9.672 1 98.56 196 VAL B C 1
ATOM 5739 O O . VAL B 1 196 ? 14.68 -14.07 -10.492 1 98.56 196 VAL B O 1
ATOM 5742 N N . ASP B 1 197 ? 16.5 -13.086 -9.766 1 98.62 197 ASP B N 1
ATOM 5743 C CA . ASP B 1 197 ? 16.625 -12.094 -10.828 1 98.62 197 ASP B CA 1
ATOM 5744 C C . ASP B 1 197 ? 17.969 -11.375 -10.766 1 98.62 197 ASP B C 1
ATOM 5746 O O . ASP B 1 197 ? 18.906 -11.852 -10.109 1 98.62 197 ASP B O 1
ATOM 5750 N N . ASP B 1 198 ? 18.109 -10.32 -11.477 1 98.38 198 ASP B N 1
ATOM 5751 C CA . ASP B 1 198 ? 19.344 -9.539 -11.547 1 98.38 198 ASP B CA 1
ATOM 5752 C C . ASP B 1 198 ? 19.734 -9.023 -10.164 1 98.38 198 ASP B C 1
ATOM 5754 O O . ASP B 1 198 ? 20.922 -8.992 -9.828 1 98.38 198 ASP B O 1
ATOM 5758 N N . GLN B 1 199 ? 18.812 -8.719 -9.359 1 98.19 199 GLN B N 1
ATOM 5759 C CA . GLN B 1 199 ? 19.031 -7.941 -8.141 1 98.19 199 GLN B CA 1
ATOM 5760 C C . GLN B 1 199 ? 19.516 -8.836 -7.004 1 98.19 199 GLN B C 1
ATOM 5762 O O . GLN B 1 199 ? 20.359 -8.43 -6.195 1 98.19 199 GLN B O 1
ATOM 5767 N N . SER B 1 200 ? 18.938 -10.031 -6.984 1 98.69 200 SER B N 1
ATOM 5768 C CA . SER B 1 200 ? 19.359 -10.93 -5.918 1 98.69 200 SER B CA 1
ATOM 5769 C C . SER B 1 200 ? 19 -12.375 -6.238 1 98.69 200 SER B C 1
ATOM 5771 O O . SER B 1 200 ? 18.141 -12.633 -7.09 1 98.69 200 SER B O 1
ATOM 5773 N N . PHE B 1 201 ? 19.703 -13.312 -5.645 1 98.81 201 PHE B N 1
ATOM 5774 C CA . PHE B 1 201 ? 19.484 -14.75 -5.715 1 98.81 201 PHE B CA 1
ATOM 5775 C C . PHE B 1 201 ? 19.219 -15.328 -4.328 1 98.81 201 PHE B C 1
ATOM 5777 O O . PHE B 1 201 ? 20.078 -16 -3.76 1 98.81 201 PHE B O 1
ATOM 5784 N N . PRO B 1 202 ? 17.984 -15.203 -3.824 1 98.75 202 PRO B N 1
ATOM 5785 C CA . PRO B 1 202 ? 17.734 -15.547 -2.424 1 98.75 202 PRO B CA 1
ATOM 5786 C C . PRO B 1 202 ? 17.469 -17.047 -2.221 1 98.75 202 PRO B C 1
ATOM 5788 O O . PRO B 1 202 ? 17.391 -17.5 -1.081 1 98.75 202 PRO B O 1
ATOM 5791 N N . TYR B 1 203 ? 17.344 -17.875 -3.248 1 98.75 203 TYR B N 1
ATOM 5792 C CA . TYR B 1 203 ? 17.172 -19.312 -3.117 1 98.75 203 TYR B CA 1
ATOM 5793 C C . TYR B 1 203 ? 18.484 -19.969 -2.693 1 98.75 203 TYR B C 1
ATOM 5795 O O . TYR B 1 203 ? 19.5 -19.844 -3.377 1 98.75 203 TYR B O 1
ATOM 5803 N N . GLU B 1 204 ? 18.484 -20.641 -1.646 1 98.38 204 GLU B N 1
ATOM 5804 C CA . GLU B 1 204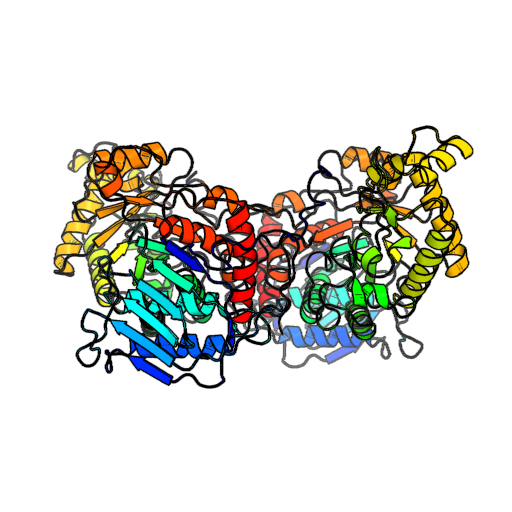 ? 19.641 -21.406 -1.199 1 98.38 204 GLU B CA 1
ATOM 5805 C C . GLU B 1 204 ? 19.797 -22.703 -1.987 1 98.38 204 GLU B C 1
ATOM 5807 O O . GLU B 1 204 ? 18.953 -23.578 -1.914 1 98.38 204 GLU B O 1
ATOM 5812 N N . SER B 1 205 ? 20.844 -22.859 -2.734 1 98.38 205 SER B N 1
ATOM 5813 C CA . SER B 1 205 ? 21.172 -24.094 -3.457 1 98.38 205 SER B CA 1
ATOM 5814 C C . SER B 1 205 ? 22.25 -24.891 -2.74 1 98.38 205 SER B C 1
ATOM 5816 O O . SER B 1 205 ? 23.281 -24.328 -2.359 1 98.38 205 SER B O 1
ATOM 5818 N N . TYR B 1 206 ? 22.031 -26.156 -2.576 1 97.38 206 TYR B N 1
ATOM 5819 C CA . TYR B 1 206 ? 23.078 -27.016 -2.008 1 97.38 206 TYR B CA 1
ATOM 5820 C C . TYR B 1 206 ? 24.156 -27.328 -3.037 1 97.38 206 TYR B C 1
ATOM 5822 O O . TYR B 1 206 ? 25.328 -27.469 -2.688 1 97.38 206 TYR B O 1
ATOM 5830 N N . THR B 1 207 ? 23.75 -27.422 -4.266 1 97.94 207 THR B N 1
ATOM 5831 C CA . THR B 1 207 ? 24.672 -27.719 -5.348 1 97.94 207 THR B CA 1
ATOM 5832 C C . THR B 1 207 ? 25.625 -26.562 -5.598 1 97.94 207 THR B C 1
ATOM 5834 O O . THR B 1 207 ? 26.812 -26.766 -5.879 1 97.94 207 THR B O 1
ATOM 5837 N N . PHE B 1 208 ? 25.094 -25.344 -5.512 1 98.5 208 PHE B N 1
ATOM 5838 C CA . PHE B 1 208 ? 25.891 -24.141 -5.766 1 98.5 208 PHE B CA 1
ATOM 5839 C C . PHE B 1 208 ? 25.672 -23.109 -4.66 1 98.5 208 PHE B C 1
ATOM 5841 O O . PHE B 1 208 ? 25.094 -22.047 -4.895 1 98.5 208 PHE B O 1
ATOM 5848 N N . PRO B 1 209 ? 26.266 -23.281 -3.543 1 98.19 209 PRO B N 1
ATOM 5849 C CA . PRO B 1 209 ? 26 -22.438 -2.371 1 98.19 209 PRO B CA 1
ATOM 5850 C C . PRO B 1 209 ? 26.375 -20.969 -2.592 1 98.19 209 PRO B C 1
ATOM 5852 O O . PRO B 1 209 ? 25.797 -20.078 -1.975 1 98.19 209 PRO B O 1
ATOM 5855 N N . LYS B 1 210 ? 27.281 -20.656 -3.492 1 98.5 210 LYS B N 1
ATOM 5856 C CA . LYS B 1 210 ? 27.75 -19.281 -3.682 1 98.5 210 LYS B CA 1
ATOM 5857 C C . LYS B 1 210 ? 26.703 -18.438 -4.395 1 98.5 210 LYS B C 1
ATOM 5859 O O . LYS B 1 210 ? 26.797 -17.219 -4.434 1 98.5 210 LYS B O 1
ATOM 5864 N N . LEU B 1 211 ? 25.656 -19.062 -4.969 1 98.69 211 LEU B N 1
ATOM 5865 C CA . LEU B 1 211 ? 24.594 -18.281 -5.59 1 98.69 211 LEU B CA 1
ATOM 5866 C C . LEU B 1 211 ? 23.906 -17.375 -4.57 1 98.69 211 LEU B C 1
ATOM 5868 O O . LEU B 1 211 ? 23.797 -16.172 -4.781 1 98.69 211 LEU B O 1
ATOM 5872 N N . SER B 1 212 ? 23.5 -17.984 -3.41 1 98.56 212 SER B N 1
ATOM 5873 C CA . SER B 1 212 ? 22.828 -17.172 -2.395 1 98.56 212 SER B CA 1
ATOM 5874 C C . SER B 1 212 ? 23.844 -16.531 -1.453 1 98.56 212 SER B C 1
ATOM 5876 O O . SER B 1 212 ? 23.641 -15.414 -0.974 1 98.56 212 SER B O 1
ATOM 5878 N N . ASP B 1 213 ? 24.953 -17.219 -1.238 1 98.06 213 ASP B N 1
ATOM 5879 C CA . ASP B 1 213 ? 25.969 -16.688 -0.331 1 98.06 213 ASP B CA 1
ATOM 5880 C C . ASP B 1 213 ? 26.453 -15.312 -0.799 1 98.06 213 ASP B C 1
ATOM 5882 O O . ASP B 1 213 ? 26.672 -14.414 0.016 1 98.06 213 ASP B O 1
ATOM 5886 N N . LYS B 1 214 ? 26.609 -15.211 -2.123 1 98.06 214 LYS B N 1
ATOM 5887 C CA . LYS B 1 214 ? 27.156 -13.977 -2.678 1 98.06 214 LYS B CA 1
ATOM 5888 C C . LYS B 1 214 ? 26.094 -13.188 -3.428 1 98.06 214 LYS B C 1
ATOM 5890 O O . LYS B 1 214 ? 26.219 -11.977 -3.613 1 98.06 214 LYS B O 1
ATOM 5895 N N . GLY B 1 215 ? 25.047 -13.867 -3.848 1 98.38 215 GLY B N 1
ATOM 5896 C CA . GLY B 1 215 ? 24.109 -13.234 -4.766 1 98.38 215 GLY B CA 1
ATOM 5897 C C . GLY B 1 215 ? 22.859 -12.727 -4.086 1 98.38 215 GLY B C 1
ATOM 5898 O O . GLY B 1 215 ? 22.062 -12 -4.688 1 98.38 215 GLY B O 1
ATOM 5899 N N . ALA B 1 216 ? 22.609 -13.133 -2.832 1 98.31 216 ALA B N 1
ATOM 5900 C CA . ALA B 1 216 ? 21.469 -12.602 -2.094 1 98.31 216 ALA B CA 1
ATOM 5901 C C . ALA B 1 216 ? 21.766 -11.227 -1.51 1 98.31 216 ALA B C 1
ATOM 5903 O O . ALA B 1 216 ? 22.938 -10.844 -1.397 1 98.31 216 ALA B O 1
ATOM 5904 N N . TYR B 1 217 ? 20.75 -10.492 -1.149 1 96.94 217 TYR B N 1
ATOM 5905 C CA . TYR B 1 217 ? 20.953 -9.219 -0.468 1 96.94 217 TYR B CA 1
ATOM 5906 C C . TYR B 1 217 ? 21.688 -9.422 0.849 1 96.94 217 TYR B C 1
ATOM 5908 O O . TYR B 1 217 ? 22.484 -8.57 1.262 1 96.94 217 TYR B O 1
ATOM 5916 N N . SER B 1 218 ? 21.328 -10.453 1.486 1 94.5 218 SER B N 1
ATOM 5917 C CA . SER B 1 218 ? 21.969 -10.859 2.734 1 94.5 218 SER B CA 1
ATOM 5918 C C . SER B 1 218 ? 22.031 -12.375 2.863 1 94.5 218 SER B C 1
ATOM 5920 O O . SER B 1 218 ? 21 -13.055 2.74 1 94.5 218 SER B O 1
ATOM 5922 N N . GLN B 1 219 ? 23.172 -12.859 3.129 1 92.75 219 GLN B N 1
ATOM 5923 C CA . GLN B 1 219 ? 23.375 -14.297 3.258 1 92.75 219 GLN B CA 1
ATOM 5924 C C . GLN B 1 219 ? 22.578 -14.859 4.43 1 92.75 219 GLN B C 1
ATOM 5926 O O . GLN B 1 219 ? 22.031 -15.969 4.352 1 92.75 219 GLN B O 1
ATOM 5931 N N . ILE B 1 220 ? 22.406 -14.016 5.379 1 90 220 ILE B N 1
ATOM 5932 C CA . ILE B 1 220 ? 21.844 -14.508 6.633 1 90 220 ILE B CA 1
ATOM 5933 C C . ILE B 1 220 ? 20.359 -14.172 6.695 1 90 220 ILE B C 1
ATOM 5935 O O . ILE B 1 220 ? 19.531 -15.008 7.07 1 90 220 ILE B O 1
ATOM 5939 N N . HIS B 1 221 ? 20 -12.977 6.242 1 92.94 221 HIS B N 1
ATOM 5940 C CA . HIS B 1 221 ? 18.672 -12.492 6.566 1 92.94 221 HIS B CA 1
ATOM 5941 C C . HIS B 1 221 ? 17.781 -12.422 5.32 1 92.94 221 HIS B C 1
ATOM 5943 O O . HIS B 1 221 ? 16.562 -12.281 5.426 1 92.94 221 HIS B O 1
ATOM 5949 N N . ALA B 1 222 ? 18.359 -12.594 4.16 1 97.44 222 ALA B N 1
ATOM 5950 C CA . ALA B 1 222 ? 17.594 -12.469 2.924 1 97.44 222 ALA B CA 1
ATOM 5951 C C . ALA B 1 222 ? 17.828 -13.656 2.004 1 97.44 222 ALA B C 1
ATOM 5953 O O . ALA B 1 222 ? 18.109 -13.492 0.814 1 97.44 222 ALA B O 1
ATOM 5954 N N . THR B 1 223 ? 17.797 -14.797 2.586 1 98.25 223 THR B N 1
ATOM 5955 C CA . THR B 1 223 ? 17.922 -16.062 1.883 1 98.25 223 THR B CA 1
ATOM 5956 C C . THR B 1 223 ? 16.812 -17.016 2.309 1 98.25 223 THR B C 1
ATOM 5958 O O . THR B 1 223 ? 16.422 -17.062 3.48 1 98.25 223 THR B O 1
ATOM 5961 N N . TYR B 1 224 ? 16.266 -17.734 1.367 1 98.75 224 TYR B N 1
ATOM 5962 C CA . TYR B 1 224 ? 15.344 -18.812 1.675 1 98.75 224 TYR B CA 1
ATOM 5963 C C . TYR B 1 224 ? 16.094 -20.141 1.819 1 98.75 224 TYR B C 1
ATOM 5965 O O . TYR B 1 224 ? 16.516 -20.734 0.824 1 98.75 224 TYR B O 1
ATOM 5973 N N . THR B 1 225 ? 16.203 -20.594 3.008 1 98.25 225 THR B N 1
ATOM 5974 C CA . THR B 1 225 ? 16.812 -21.891 3.238 1 98.25 225 THR B CA 1
ATOM 5975 C C . THR B 1 225 ? 15.961 -23 2.631 1 98.25 225 THR B C 1
ATOM 5977 O O . THR B 1 225 ? 14.805 -22.781 2.277 1 98.25 225 THR B O 1
ATOM 5980 N N . GLN B 1 226 ? 16.562 -24.172 2.445 1 97.62 226 GLN B N 1
ATOM 5981 C CA . GLN B 1 226 ? 15.797 -25.312 1.948 1 97.62 226 GLN B CA 1
ATOM 5982 C C . GLN B 1 226 ? 14.602 -25.609 2.855 1 97.62 226 GLN B C 1
ATOM 5984 O O . GLN B 1 226 ? 13.555 -26.047 2.383 1 97.62 226 GLN B O 1
ATOM 5989 N N . GLN B 1 227 ? 14.773 -25.375 4.117 1 97.94 227 GLN B N 1
ATOM 5990 C CA . GLN B 1 227 ? 13.664 -25.547 5.051 1 97.94 227 GLN B CA 1
ATOM 5991 C C . GLN B 1 227 ? 12.562 -24.531 4.789 1 97.94 227 GLN B C 1
ATOM 5993 O O . GLN B 1 227 ? 11.375 -24.875 4.832 1 97.94 227 GLN B O 1
ATOM 5998 N N . ASP B 1 228 ? 12.953 -23.25 4.586 1 98.5 228 ASP B N 1
ATOM 5999 C CA . ASP B 1 228 ? 11.969 -22.219 4.25 1 98.5 228 ASP B CA 1
ATOM 6000 C C . ASP B 1 228 ? 11.164 -22.625 3.016 1 98.5 228 ASP B C 1
ATOM 6002 O O . ASP B 1 228 ? 9.938 -22.5 3.004 1 98.5 228 ASP B O 1
ATOM 6006 N N . VAL B 1 229 ? 11.859 -23.078 2.016 1 98.69 229 VAL B N 1
ATOM 6007 C CA . VAL B 1 229 ? 11.227 -23.469 0.763 1 98.69 229 VAL B CA 1
ATOM 6008 C C . VAL B 1 229 ? 10.258 -24.625 1.019 1 98.69 229 VAL B C 1
ATOM 6010 O O . VAL B 1 229 ? 9.133 -24.625 0.519 1 98.69 229 VAL B O 1
ATOM 6013 N N . ARG B 1 230 ? 10.648 -25.562 1.839 1 97.81 230 ARG B N 1
ATOM 6014 C CA . ARG B 1 230 ? 9.789 -26.703 2.166 1 97.81 230 ARG B CA 1
ATOM 6015 C C . ARG B 1 230 ? 8.547 -26.234 2.922 1 97.81 230 ARG B C 1
ATOM 6017 O O . ARG B 1 230 ? 7.449 -26.766 2.703 1 97.81 230 ARG B O 1
ATOM 6024 N N . ILE B 1 231 ? 8.758 -25.266 3.795 1 98.62 231 ILE B N 1
ATOM 6025 C CA . ILE B 1 231 ? 7.629 -24.719 4.547 1 98.62 231 ILE B CA 1
ATOM 6026 C C . ILE B 1 231 ? 6.625 -24.094 3.584 1 98.62 231 ILE B C 1
ATOM 6028 O O . ILE B 1 231 ? 5.418 -24.328 3.705 1 98.62 231 ILE B O 1
ATOM 6032 N N . ILE B 1 232 ? 7.102 -23.359 2.619 1 98.75 232 ILE B N 1
ATOM 6033 C CA . ILE B 1 232 ? 6.242 -22.703 1.642 1 98.75 232 ILE B CA 1
ATOM 6034 C C . ILE B 1 232 ? 5.508 -23.75 0.812 1 98.75 232 ILE B C 1
ATOM 6036 O O . ILE B 1 232 ? 4.289 -23.672 0.639 1 98.75 232 ILE B O 1
ATOM 6040 N N . ILE B 1 233 ? 6.203 -24.797 0.357 1 98.12 233 ILE B N 1
ATOM 6041 C CA . ILE B 1 233 ? 5.625 -25.844 -0.484 1 98.12 233 ILE B CA 1
ATOM 6042 C C . ILE B 1 233 ? 4.562 -26.609 0.299 1 98.12 233 ILE B C 1
ATOM 6044 O O . ILE B 1 233 ? 3.463 -26.844 -0.205 1 98.12 233 ILE B O 1
ATOM 6048 N N . GLU B 1 234 ? 4.883 -26.938 1.539 1 97.12 234 GLU B N 1
ATOM 6049 C CA . GLU B 1 234 ? 3.961 -27.719 2.361 1 97.12 234 GLU B CA 1
ATOM 6050 C C . GLU B 1 234 ? 2.707 -26.922 2.695 1 97.12 234 GLU B C 1
ATOM 6052 O O . GLU B 1 234 ? 1.594 -27.453 2.646 1 97.12 234 GLU B O 1
ATOM 6057 N N . TYR B 1 235 ? 2.914 -25.719 3.066 1 98.06 235 TYR B N 1
ATOM 6058 C CA . TYR B 1 235 ? 1.757 -24.891 3.375 1 98.06 235 TYR B CA 1
ATOM 6059 C C . TYR B 1 235 ? 0.887 -24.688 2.141 1 98.06 235 TYR B C 1
ATOM 6061 O O . TYR B 1 235 ? -0.341 -24.781 2.217 1 98.06 235 TYR B O 1
ATOM 6069 N N . ALA B 1 236 ? 1.537 -24.391 1.032 1 98.38 236 ALA B N 1
ATOM 6070 C CA . ALA B 1 236 ? 0.805 -24.25 -0.224 1 98.38 236 ALA B CA 1
ATOM 6071 C C . ALA B 1 236 ? 0.014 -25.516 -0.542 1 98.38 236 ALA B C 1
ATOM 6073 O O . ALA B 1 236 ? -1.173 -25.453 -0.867 1 98.38 236 ALA B O 1
ATOM 6074 N N . ARG B 1 237 ? 0.633 -26.594 -0.415 1 96.62 237 ARG B N 1
ATOM 6075 C CA . ARG B 1 237 ? -0.009 -27.891 -0.658 1 96.62 237 ARG B CA 1
ATOM 6076 C C . ARG B 1 237 ? -1.245 -28.062 0.218 1 96.62 237 ARG B C 1
ATOM 6078 O O . ARG B 1 237 ? -2.297 -28.484 -0.26 1 96.62 237 ARG B O 1
ATOM 6085 N N . SER B 1 238 ? -1.076 -27.703 1.446 1 96.75 238 SER B N 1
ATOM 6086 C CA . SER B 1 238 ? -2.176 -27.859 2.395 1 96.75 238 SER B CA 1
ATOM 6087 C C . SER B 1 238 ? -3.359 -26.969 2.01 1 96.75 238 SER B C 1
ATOM 6089 O O . SER B 1 238 ? -4.484 -27.203 2.459 1 96.75 238 SER B O 1
ATOM 6091 N N . LEU B 1 239 ? -3.104 -26 1.145 1 98 239 LEU B N 1
ATOM 6092 C CA . LEU B 1 239 ? -4.137 -25.094 0.682 1 98 239 LEU B CA 1
ATOM 6093 C C . LEU B 1 239 ? -4.598 -25.453 -0.726 1 98 239 LEU B C 1
ATOM 6095 O O . LEU B 1 239 ? -5.414 -24.75 -1.318 1 98 239 LEU B O 1
ATOM 6099 N N . GLY B 1 240 ? -4.047 -26.5 -1.272 1 97.06 240 GLY B N 1
ATOM 6100 C CA . GLY B 1 240 ? -4.363 -26.891 -2.639 1 97.06 240 GLY B CA 1
ATOM 6101 C C . GLY B 1 240 ? -3.674 -26.031 -3.678 1 97.06 240 GLY B C 1
ATOM 6102 O O . GLY B 1 240 ? -4.18 -25.859 -4.789 1 97.06 240 GLY B O 1
ATOM 6103 N N . ILE B 1 241 ? -2.551 -25.438 -3.336 1 98.38 241 ILE B N 1
ATOM 6104 C CA . ILE B 1 241 ? -1.819 -24.531 -4.215 1 98.38 241 ILE B CA 1
ATOM 6105 C C . ILE B 1 241 ? -0.498 -25.172 -4.633 1 98.38 241 ILE B C 1
ATOM 6107 O O . ILE B 1 241 ? 0.234 -25.703 -3.793 1 98.38 241 ILE B O 1
ATOM 6111 N N . ARG B 1 242 ? -0.252 -25.156 -5.887 1 98 242 ARG B N 1
ATOM 6112 C CA . ARG B 1 242 ? 1.038 -25.562 -6.434 1 98 242 ARG B CA 1
ATOM 6113 C C . ARG B 1 242 ? 2.045 -24.422 -6.363 1 98 242 ARG B C 1
ATOM 6115 O O . ARG B 1 242 ? 1.669 -23.25 -6.43 1 98 242 ARG B O 1
ATOM 6122 N N . VAL B 1 243 ? 3.295 -24.766 -6.211 1 98.44 243 VAL B N 1
ATOM 6123 C CA . VAL B 1 243 ? 4.352 -23.766 -6.25 1 98.44 243 VAL B CA 1
ATOM 6124 C C . VAL B 1 243 ? 5.191 -23.953 -7.512 1 98.44 243 VAL B C 1
ATOM 6126 O O . VAL B 1 243 ? 5.824 -24.984 -7.699 1 98.44 243 VAL B O 1
ATOM 6129 N N . MET B 1 244 ? 5.152 -23.016 -8.367 1 98.12 244 MET B N 1
ATOM 6130 C CA . MET B 1 244 ? 5.949 -23 -9.594 1 98.12 244 MET B CA 1
ATOM 6131 C C . MET B 1 244 ? 7.086 -22 -9.5 1 98.12 244 MET B C 1
ATOM 6133 O O . MET B 1 244 ? 6.855 -20.781 -9.586 1 98.12 244 MET B O 1
ATOM 6137 N N . PRO B 1 245 ? 8.312 -22.469 -9.328 1 98.31 245 PRO B N 1
ATOM 6138 C CA . PRO B 1 245 ? 9.438 -21.531 -9.289 1 98.31 245 PRO B CA 1
ATOM 6139 C C . PRO B 1 245 ? 9.805 -20.984 -10.664 1 98.31 245 PRO B C 1
ATOM 6141 O O . PRO B 1 245 ? 9.68 -21.703 -11.664 1 98.31 245 PRO B O 1
ATOM 6144 N N . GLU B 1 246 ? 10.188 -19.812 -10.711 1 98.62 246 GLU B N 1
ATOM 6145 C CA . GLU B 1 246 ? 10.758 -19.203 -11.914 1 98.62 246 GLU B CA 1
ATOM 6146 C C . GLU B 1 246 ? 12.25 -18.938 -11.75 1 98.62 246 GLU B C 1
ATOM 6148 O O . GLU B 1 246 ? 12.664 -18.234 -10.828 1 98.62 246 GLU B O 1
ATOM 6153 N N . ILE B 1 247 ? 13 -19.531 -12.594 1 97.94 247 ILE B N 1
ATOM 6154 C CA . ILE B 1 247 ? 14.445 -19.344 -12.695 1 97.94 247 ILE B CA 1
ATOM 6155 C C . ILE B 1 247 ? 14.797 -18.828 -14.086 1 97.94 247 ILE B C 1
ATOM 6157 O O . ILE B 1 247 ? 15.078 -19.609 -14.992 1 97.94 247 ILE B O 1
ATOM 6161 N N . ASP B 1 248 ? 14.906 -17.562 -14.203 1 97.81 248 ASP B N 1
ATOM 6162 C CA . ASP B 1 248 ? 15.07 -16.922 -15.5 1 97.81 248 ASP B CA 1
ATOM 6163 C C . ASP B 1 248 ? 16.469 -17.188 -16.062 1 97.81 248 ASP B C 1
ATOM 6165 O O . ASP B 1 248 ? 17.469 -17.031 -15.367 1 97.81 248 ASP B O 1
ATOM 6169 N N . THR B 1 249 ? 16.562 -17.578 -17.281 1 97.12 249 THR B N 1
ATOM 6170 C CA . THR B 1 249 ? 17.766 -17.719 -18.078 1 97.12 249 THR B CA 1
ATOM 6171 C C . THR B 1 249 ? 17.484 -17.422 -19.562 1 97.12 249 THR B C 1
ATOM 6173 O O . THR B 1 249 ? 16.344 -17.578 -20.016 1 97.12 249 THR B O 1
ATOM 6176 N N . PRO B 1 250 ? 18.359 -16.984 -20.359 1 97.88 250 PRO B N 1
ATOM 6177 C CA . PRO B 1 250 ? 19.734 -16.656 -19.953 1 97.88 250 PRO B CA 1
ATOM 6178 C C . PRO B 1 250 ? 19.859 -15.242 -19.391 1 97.88 250 PRO B C 1
ATOM 6180 O O . PRO B 1 250 ? 20.922 -14.867 -18.891 1 97.88 250 PRO B O 1
ATOM 6183 N N . GLY B 1 251 ? 18.828 -14.375 -19.594 1 97.81 251 GLY B N 1
ATOM 6184 C CA . GLY B 1 251 ? 18.812 -13.039 -19.016 1 97.81 251 GLY B CA 1
ATOM 6185 C C . GLY B 1 251 ? 18.422 -13.031 -17.547 1 97.81 251 GLY B C 1
ATOM 6186 O O . GLY B 1 251 ? 18.156 -14.086 -16.969 1 97.81 251 GLY B O 1
ATOM 6187 N N . HIS B 1 252 ? 18.531 -11.852 -16.906 1 98.25 252 HIS B N 1
ATOM 6188 C CA . HIS B 1 252 ? 18.141 -11.68 -15.516 1 98.25 252 HIS B CA 1
ATOM 6189 C C . HIS B 1 252 ? 18.984 -12.547 -14.594 1 98.25 252 HIS B C 1
ATOM 6191 O O . HIS B 1 252 ? 18.453 -13.219 -13.703 1 98.25 252 HIS B O 1
ATOM 6197 N N . THR B 1 253 ? 20.281 -12.602 -14.852 1 98.5 253 THR B N 1
ATOM 6198 C CA . THR B 1 253 ? 21.125 -13.539 -14.133 1 98.5 253 THR B CA 1
ATOM 6199 C C . THR B 1 253 ? 22.328 -12.812 -13.516 1 98.5 253 THR B C 1
ATOM 6201 O O . THR B 1 253 ? 23.328 -13.438 -13.164 1 98.5 253 THR B O 1
ATOM 6204 N N . ARG B 1 254 ? 22.234 -11.477 -13.445 1 98.06 254 ARG B N 1
ATOM 6205 C CA . ARG B 1 254 ? 23.359 -10.727 -12.898 1 98.06 254 ARG B CA 1
ATOM 6206 C C . ARG B 1 254 ? 23.734 -11.227 -11.5 1 98.06 254 ARG B C 1
ATOM 6208 O O . ARG B 1 254 ? 24.922 -11.367 -11.18 1 98.06 254 ARG B O 1
ATOM 6215 N N . SER B 1 255 ? 22.844 -11.539 -10.672 1 98.44 255 SER B N 1
ATOM 6216 C CA . SER B 1 255 ? 23.078 -11.969 -9.297 1 98.44 255 SER B CA 1
ATOM 6217 C C . SER B 1 255 ? 23.812 -13.305 -9.25 1 98.44 255 SER B C 1
ATOM 6219 O O . SER B 1 255 ? 24.5 -13.609 -8.273 1 98.44 255 SER B O 1
ATOM 6221 N N . TRP B 1 256 ? 23.672 -14.117 -10.312 1 98.56 256 TRP B N 1
ATOM 6222 C CA . TRP B 1 256 ? 24.406 -15.375 -1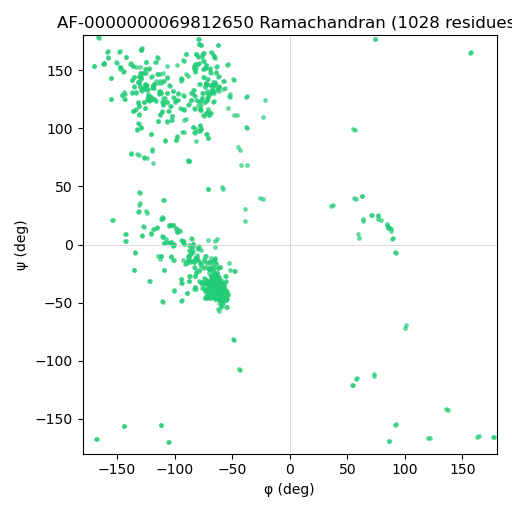0.383 1 98.56 256 TRP B CA 1
ATOM 6223 C C . TRP B 1 256 ? 25.906 -15.141 -10.438 1 98.56 256 TRP B C 1
ATOM 6225 O O . TRP B 1 256 ? 26.688 -15.898 -9.852 1 98.56 256 TRP B O 1
ATOM 6235 N N . GLY B 1 257 ? 26.297 -14.078 -11.125 1 97.88 257 GLY B N 1
ATOM 6236 C CA . GLY B 1 257 ? 27.688 -13.773 -11.414 1 97.88 257 GLY B CA 1
ATOM 6237 C C . GLY B 1 257 ? 28.484 -13.383 -10.188 1 97.88 257 GLY B C 1
ATOM 6238 O O . GLY B 1 257 ? 29.719 -13.445 -10.188 1 97.88 257 GLY B O 1
ATOM 6239 N N . TYR B 1 258 ? 27.797 -12.969 -9.133 1 97.31 258 TYR B N 1
ATOM 6240 C CA . TYR B 1 258 ? 28.516 -12.602 -7.918 1 97.31 258 TYR B CA 1
ATOM 6241 C C . TYR B 1 258 ? 29.203 -13.82 -7.305 1 97.31 258 TYR B C 1
ATOM 6243 O O . TYR B 1 258 ? 30.297 -13.703 -6.75 1 97.31 258 TYR B O 1
ATOM 6251 N N . GLY B 1 259 ? 28.547 -14.938 -7.445 1 97.69 259 GLY B N 1
ATOM 6252 C CA . GLY B 1 259 ? 29.125 -16.172 -6.961 1 97.69 259 GLY B CA 1
ATOM 6253 C C . GLY B 1 259 ? 29.891 -16.938 -8.039 1 97.69 259 GLY B C 1
ATOM 6254 O O . GLY B 1 259 ? 30.844 -17.656 -7.738 1 97.69 259 GLY B O 1
ATOM 6255 N N . TYR B 1 260 ? 29.469 -16.781 -9.219 1 97.81 260 TYR B N 1
ATOM 6256 C CA . TYR B 1 260 ? 30.031 -17.516 -10.352 1 97.81 260 TYR B CA 1
ATOM 6257 C C . TYR B 1 260 ? 30.203 -16.594 -11.555 1 97.81 260 TYR B C 1
ATOM 6259 O O . TYR B 1 260 ? 29.516 -16.766 -12.57 1 97.81 260 TYR B O 1
ATOM 6267 N N . PRO B 1 261 ? 31.203 -15.773 -11.602 1 96.25 261 PRO B N 1
ATOM 6268 C CA . PRO B 1 261 ? 31.344 -14.742 -12.625 1 96.25 261 PRO B CA 1
ATOM 6269 C C . PRO B 1 261 ? 31.562 -15.312 -14.016 1 96.25 261 PRO B C 1
ATOM 6271 O O . PRO B 1 261 ? 31.172 -14.695 -15.016 1 96.25 261 PRO B O 1
ATOM 6274 N N . THR B 1 262 ? 32.156 -16.484 -14.141 1 95.69 262 THR B N 1
ATOM 6275 C CA . THR B 1 262 ? 32.5 -17.062 -15.43 1 95.69 262 THR B CA 1
ATOM 6276 C C . THR B 1 262 ? 31.266 -17.547 -16.172 1 95.69 262 THR B C 1
ATOM 6278 O O . THR B 1 262 ? 31.344 -17.875 -17.359 1 95.69 262 THR B O 1
ATOM 6281 N N . LEU B 1 263 ? 30.141 -17.562 -15.484 1 97.69 263 LEU B N 1
ATOM 6282 C CA . LEU B 1 263 ? 28.875 -17.953 -16.094 1 97.69 263 LEU B CA 1
ATOM 6283 C C . LEU B 1 263 ? 28.375 -16.875 -17.047 1 97.69 263 LEU B C 1
ATOM 6285 O O . LEU B 1 263 ? 27.656 -17.172 -18.016 1 97.69 263 LEU B O 1
ATOM 6289 N N . LEU B 1 264 ? 28.672 -15.594 -16.766 1 98.38 264 LEU B N 1
ATOM 6290 C CA . LEU B 1 264 ? 28.125 -14.461 -17.5 1 98.38 264 LEU B CA 1
ATOM 6291 C C . LEU B 1 264 ? 29.016 -14.094 -18.688 1 98.38 264 LEU B C 1
ATOM 6293 O O . LEU B 1 264 ? 30.172 -14.523 -18.75 1 98.38 264 LEU B O 1
ATOM 6297 N N . THR B 1 265 ? 28.484 -13.344 -19.562 1 98.31 265 THR B N 1
ATOM 6298 C CA . THR B 1 265 ? 29.219 -12.891 -20.75 1 98.31 265 THR B CA 1
ATOM 6299 C C . THR B 1 265 ? 29.891 -11.547 -20.484 1 98.31 265 THR B C 1
ATOM 6301 O O . THR B 1 265 ? 29.219 -10.547 -20.25 1 98.31 265 THR B O 1
ATOM 6304 N N . PRO B 1 266 ? 31.234 -11.539 -20.531 1 97.44 266 PRO B N 1
ATOM 6305 C CA . PRO B 1 266 ? 31.875 -10.227 -20.422 1 97.44 266 PRO B CA 1
ATOM 6306 C C . PRO B 1 266 ? 31.562 -9.32 -21.609 1 97.44 266 PRO B C 1
ATOM 6308 O O . PRO B 1 266 ? 31.547 -9.773 -22.75 1 97.44 266 PRO B O 1
ATOM 6311 N N . CYS B 1 267 ? 31.266 -8.094 -21.375 1 97.75 267 CYS B N 1
ATOM 6312 C CA . CYS B 1 267 ? 31.094 -7.098 -22.438 1 97.75 267 CYS B CA 1
ATOM 6313 C C . CYS B 1 267 ? 32.438 -6.547 -22.906 1 97.75 267 CYS B C 1
ATOM 6315 O O . CYS B 1 267 ? 33.375 -6.477 -22.125 1 97.75 267 CYS B O 1
ATOM 6317 N N . PHE B 1 268 ? 32.406 -6.164 -24.094 1 97.06 268 PHE B N 1
ATOM 6318 C CA . PHE B 1 268 ? 33.625 -5.645 -24.672 1 97.06 268 PHE B CA 1
ATOM 6319 C C . PHE B 1 268 ? 33.406 -4.297 -25.344 1 97.06 268 PHE B C 1
ATOM 6321 O O . PHE B 1 268 ? 32.281 -4.027 -25.828 1 97.06 268 PHE B O 1
ATOM 6328 N N . SER B 1 269 ? 34.344 -3.504 -25.203 1 95.19 269 SER B N 1
ATOM 6329 C CA . SER B 1 269 ? 34.5 -2.354 -26.094 1 95.19 269 SER B CA 1
ATOM 6330 C C . SER B 1 269 ? 35.625 -2.568 -27.094 1 95.19 269 SER B C 1
ATOM 6332 O O . 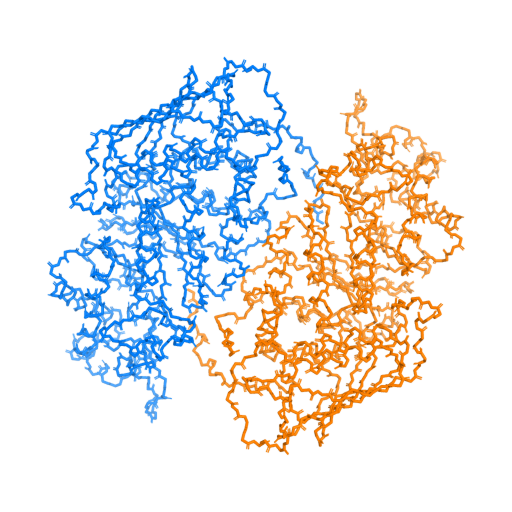SER B 1 269 ? 36.25 -3.639 -27.125 1 95.19 269 SER B O 1
ATOM 6334 N N . ARG B 1 270 ? 36.031 -1.386 -27.891 1 89.81 270 ARG B N 1
ATOM 6335 C CA . ARG B 1 270 ? 37.188 -1.448 -28.812 1 89.81 270 ARG B CA 1
ATOM 6336 C C . ARG B 1 270 ? 38.5 -1.638 -28.047 1 89.81 270 ARG B C 1
ATOM 6338 O O . ARG B 1 270 ? 39.438 -2.236 -28.562 1 89.81 270 ARG B O 1
ATOM 6345 N N . ARG B 1 271 ? 38.375 -1.318 -26.844 1 91.62 271 ARG B N 1
ATOM 6346 C CA . ARG B 1 271 ? 39.625 -1.285 -26.047 1 91.62 271 ARG B CA 1
ATOM 6347 C C . ARG B 1 271 ? 39.75 -2.535 -25.188 1 91.62 271 ARG B C 1
ATOM 6349 O O . ARG B 1 271 ? 40.719 -2.699 -24.453 1 91.62 271 ARG B O 1
ATOM 6356 N N . GLY B 1 272 ? 38.75 -3.434 -25.281 1 93.19 272 GLY B N 1
ATOM 6357 C CA . GLY B 1 272 ? 38.781 -4.648 -24.484 1 93.19 272 GLY B CA 1
ATOM 6358 C C . GLY B 1 272 ? 37.562 -4.793 -23.578 1 93.19 272 GLY B C 1
ATOM 6359 O O . GLY B 1 272 ? 36.562 -4.141 -23.797 1 93.19 272 GLY B O 1
ATOM 6360 N N . PRO B 1 273 ? 37.75 -5.848 -22.547 1 93.5 273 PRO B N 1
ATOM 6361 C CA . PRO B 1 273 ? 36.625 -6.02 -21.609 1 93.5 273 PRO B CA 1
ATOM 6362 C C . PRO B 1 273 ? 36.312 -4.738 -20.859 1 93.5 273 PRO B C 1
ATOM 6364 O O . PRO B 1 273 ? 37.188 -3.992 -20.469 1 93.5 273 PRO B O 1
ATOM 6367 N N . THR B 1 274 ? 35.062 -4.473 -20.656 1 95.69 274 THR B N 1
ATOM 6368 C CA . THR B 1 274 ? 34.625 -3.244 -20.016 1 95.69 274 THR B CA 1
ATOM 6369 C C . THR B 1 274 ? 34.469 -3.441 -18.516 1 95.69 274 THR B C 1
ATOM 6371 O O . THR B 1 274 ? 34.344 -2.471 -17.766 1 95.69 274 THR B O 1
ATOM 6374 N N . GLY B 1 275 ? 34.469 -4.664 -18.094 1 93.19 275 GLY B N 1
ATOM 6375 C CA . GLY B 1 275 ? 34.219 -4.961 -16.703 1 93.19 275 GLY B CA 1
ATOM 6376 C C . GLY B 1 275 ? 32.719 -5.211 -16.422 1 93.19 275 GLY B C 1
ATOM 6377 O O . GLY B 1 275 ? 32.375 -5.656 -15.328 1 93.19 275 GLY B O 1
ATOM 6378 N N . ARG B 1 276 ? 31.984 -4.98 -17.422 1 94.19 276 ARG B N 1
ATOM 6379 C CA . ARG B 1 276 ? 30.562 -5.266 -17.328 1 94.19 276 ARG B CA 1
ATOM 6380 C C . ARG B 1 276 ? 30.25 -6.672 -17.828 1 94.19 276 ARG B C 1
ATOM 6382 O O . ARG B 1 276 ? 31 -7.238 -18.625 1 94.19 276 ARG B O 1
ATOM 6389 N N . TYR B 1 277 ? 29.078 -7.145 -17.344 1 96.5 277 TYR B N 1
ATOM 6390 C CA . TYR B 1 277 ? 28.672 -8.484 -17.75 1 96.5 277 TYR B CA 1
ATOM 6391 C C . TYR B 1 277 ? 27.234 -8.484 -18.266 1 96.5 277 TYR B C 1
ATOM 6393 O O . TYR B 1 277 ? 26.438 -7.648 -17.875 1 96.5 277 TYR B O 1
ATOM 6401 N N . GLY B 1 278 ? 26.969 -9.32 -19.188 1 97.19 278 GLY B N 1
ATOM 6402 C CA . GLY B 1 278 ? 25.625 -9.516 -19.734 1 97.19 278 GLY B CA 1
ATOM 6403 C C . GLY B 1 278 ? 25.031 -10.867 -19.391 1 97.19 278 GLY B C 1
ATOM 6404 O O . GLY B 1 278 ? 25.375 -11.445 -18.344 1 97.19 278 GLY B O 1
ATOM 6405 N N . PRO B 1 279 ? 24.094 -11.383 -20.172 1 98.19 279 PRO B N 1
ATOM 6406 C CA . PRO B 1 279 ? 23.438 -12.656 -19.891 1 98.19 279 PRO B CA 1
ATOM 6407 C C . PRO B 1 279 ? 24.422 -13.836 -19.891 1 98.19 279 PRO B C 1
ATOM 6409 O O . PRO B 1 279 ? 25.594 -13.664 -20.203 1 98.19 279 PRO B O 1
ATOM 6412 N N . LEU B 1 280 ? 23.906 -15 -19.469 1 98.69 280 LEU B N 1
ATOM 6413 C CA . LEU B 1 280 ? 24.719 -16.219 -19.453 1 98.69 280 LEU B CA 1
ATOM 6414 C C . LEU B 1 280 ? 25.422 -16.422 -20.781 1 98.69 280 LEU B C 1
ATOM 6416 O O . LEU B 1 280 ? 24.875 -16.125 -21.844 1 98.69 280 LEU B O 1
ATOM 6420 N N . ASN B 1 281 ? 26.656 -16.906 -20.703 1 98.44 281 ASN B N 1
ATOM 6421 C CA . ASN B 1 281 ? 27.422 -17.172 -21.922 1 98.44 281 ASN B CA 1
ATOM 6422 C C . ASN B 1 281 ? 26.906 -18.391 -22.656 1 98.44 281 ASN B C 1
ATOM 6424 O O . ASN B 1 281 ? 27.031 -19.531 -22.172 1 98.44 281 ASN B O 1
ATOM 6428 N N . PRO B 1 282 ? 26.359 -18.266 -23.797 1 98.19 282 PRO B N 1
ATOM 6429 C CA . PRO B 1 282 ? 25.656 -19.359 -24.484 1 98.19 282 PRO B CA 1
ATOM 6430 C C . PRO B 1 282 ? 26.594 -20.266 -25.266 1 98.19 282 PRO B C 1
ATOM 6432 O O . PRO B 1 282 ? 26.172 -21.281 -25.828 1 98.19 282 PRO B O 1
ATOM 6435 N N . ILE B 1 283 ? 27.875 -19.969 -25.359 1 98.06 283 ILE B N 1
ATOM 6436 C CA . ILE B 1 283 ? 28.734 -20.75 -26.25 1 98.06 283 ILE B CA 1
ATOM 6437 C C . ILE B 1 283 ? 29.609 -21.688 -25.422 1 98.06 283 ILE B C 1
ATOM 6439 O O . ILE B 1 283 ? 30.438 -22.422 -25.984 1 98.06 283 ILE B O 1
ATOM 6443 N N . LYS B 1 284 ? 29.422 -21.656 -24.125 1 97.25 284 LYS B N 1
ATOM 6444 C CA . LYS B 1 284 ? 30.25 -22.484 -23.25 1 97.25 284 LYS B CA 1
ATOM 6445 C C . LYS B 1 284 ? 29.469 -23.703 -22.75 1 97.25 284 LYS B C 1
ATOM 6447 O O . LYS B 1 284 ? 28.344 -23.562 -22.25 1 97.25 284 LYS B O 1
ATOM 6452 N N . ASN B 1 285 ? 30.047 -24.891 -22.734 1 96.5 285 ASN B N 1
ATOM 6453 C CA . ASN B 1 285 ? 29.422 -26.094 -22.219 1 96.5 285 ASN B CA 1
ATOM 6454 C C . ASN B 1 285 ? 29.219 -26.016 -20.703 1 96.5 285 ASN B C 1
ATOM 6456 O O . ASN B 1 285 ? 28.281 -26.594 -20.172 1 96.5 285 ASN B O 1
ATOM 6460 N N . THR B 1 286 ? 30.062 -25.297 -20.047 1 96.81 286 THR B N 1
ATOM 6461 C CA . THR B 1 286 ? 30 -25.156 -18.594 1 96.81 286 THR B CA 1
ATOM 6462 C C . THR B 1 286 ? 28.719 -24.438 -18.188 1 96.81 286 THR B C 1
ATOM 6464 O O . THR B 1 286 ? 28.172 -24.672 -17.109 1 96.81 286 THR B O 1
ATOM 6467 N N . THR B 1 287 ? 28.266 -23.547 -19.078 1 98.06 287 THR B N 1
ATOM 6468 C CA . THR B 1 287 ? 27 -22.859 -18.812 1 98.06 287 THR B CA 1
ATOM 6469 C C . THR B 1 287 ? 25.844 -23.859 -18.719 1 98.06 287 THR B C 1
ATOM 6471 O O . THR B 1 287 ? 25.078 -23.828 -17.766 1 98.06 287 THR B O 1
ATOM 6474 N N . TYR B 1 288 ? 25.797 -24.797 -19.641 1 98 288 TYR B N 1
ATOM 6475 C CA . TYR B 1 288 ? 24.703 -25.781 -19.703 1 98 288 TYR B CA 1
ATOM 6476 C C . TYR B 1 288 ? 24.812 -26.781 -18.547 1 98 288 TYR B C 1
ATOM 6478 O O . TYR B 1 288 ? 23.797 -27.188 -17.984 1 98 288 TYR B O 1
ATOM 6486 N N . ASN B 1 289 ? 26.047 -27.172 -18.25 1 97.38 289 ASN B N 1
ATOM 6487 C CA . ASN B 1 289 ? 26.234 -28.062 -17.109 1 97.38 289 ASN B CA 1
ATOM 6488 C C . ASN B 1 289 ? 25.766 -27.406 -15.805 1 97.38 289 ASN B C 1
ATOM 6490 O O . ASN B 1 289 ? 25.109 -28.062 -14.984 1 97.38 289 ASN B O 1
ATOM 6494 N N . PHE B 1 290 ? 26.109 -26.203 -15.617 1 98.19 290 PHE B N 1
ATOM 6495 C CA . PHE B 1 290 ? 25.734 -25.453 -14.422 1 98.19 290 PHE B CA 1
ATOM 6496 C C . PHE B 1 290 ? 24.219 -25.328 -14.32 1 98.19 290 PHE B C 1
ATOM 6498 O O . PHE B 1 290 ? 23.625 -25.719 -13.312 1 98.19 290 PHE B O 1
ATOM 6505 N N . VAL B 1 291 ? 23.625 -24.781 -15.336 1 98.31 291 VAL B N 1
ATOM 6506 C CA . VAL B 1 291 ? 22.188 -24.531 -15.32 1 98.31 291 VAL B CA 1
ATOM 6507 C C . VAL B 1 291 ? 21.422 -25.844 -15.211 1 98.31 291 VAL B C 1
ATOM 6509 O O . VAL B 1 291 ? 20.438 -25.953 -14.477 1 98.31 291 VAL B O 1
ATOM 6512 N N . GLY B 1 292 ? 21.875 -26.844 -15.977 1 96.38 292 GLY B N 1
ATOM 6513 C CA . GLY B 1 292 ? 21.25 -28.156 -15.891 1 96.38 292 GLY B CA 1
ATOM 6514 C C . GLY B 1 292 ? 21.25 -28.719 -14.484 1 96.38 292 GLY B C 1
ATOM 6515 O O . GLY B 1 292 ? 20.234 -29.234 -14.016 1 96.38 292 GLY B O 1
ATOM 6516 N N . GLN B 1 293 ? 22.406 -28.641 -13.812 1 96.62 293 GLN B N 1
ATOM 6517 C CA . GLN B 1 293 ? 22.5 -29.156 -12.453 1 96.62 293 GLN B CA 1
ATOM 6518 C C . GLN B 1 293 ? 21.625 -28.359 -11.492 1 96.62 293 GLN B C 1
ATOM 6520 O O . GLN B 1 293 ? 21.016 -28.922 -10.578 1 96.62 293 GLN B O 1
ATOM 6525 N N . LEU B 1 294 ? 21.578 -27.078 -11.648 1 97.75 294 LEU B N 1
ATOM 6526 C CA . LEU B 1 294 ? 20.719 -26.25 -10.82 1 97.75 294 LEU B CA 1
ATOM 6527 C C . LEU B 1 294 ? 19.25 -26.641 -11.023 1 97.75 294 LEU B C 1
ATOM 6529 O O . LEU B 1 294 ? 18.5 -26.766 -10.055 1 97.75 294 LEU B O 1
ATOM 6533 N N . ILE B 1 295 ? 18.828 -26.812 -12.242 1 95.81 295 ILE B N 1
ATOM 6534 C CA . ILE B 1 295 ? 17.453 -27.172 -12.562 1 95.81 295 ILE B CA 1
ATOM 6535 C C . ILE B 1 295 ? 17.141 -28.547 -11.992 1 95.81 295 ILE B C 1
ATOM 6537 O O . ILE B 1 295 ? 16.031 -28.781 -11.508 1 95.81 295 ILE B O 1
ATOM 6541 N N . ALA B 1 296 ? 18.094 -29.469 -12.086 1 94.88 296 ALA B N 1
ATOM 6542 C CA . ALA B 1 296 ? 17.906 -30.781 -11.484 1 94.88 296 ALA B CA 1
ATOM 6543 C C . ALA B 1 296 ? 17.609 -30.672 -9.992 1 94.88 296 ALA B C 1
ATOM 6545 O O . ALA B 1 296 ? 16.734 -31.375 -9.477 1 94.88 296 ALA B O 1
ATOM 6546 N N . GLU B 1 297 ? 18.359 -29.828 -9.336 1 95.88 297 GLU B N 1
ATOM 6547 C CA . GLU B 1 297 ? 18.109 -29.594 -7.918 1 95.88 297 GLU B CA 1
ATOM 6548 C C . GLU B 1 297 ? 16.719 -29.016 -7.688 1 95.88 297 GLU B C 1
ATOM 6550 O O . GLU B 1 297 ? 15.992 -29.469 -6.789 1 95.88 297 GLU B O 1
ATOM 6555 N N . ILE B 1 298 ? 16.359 -28.062 -8.469 1 95.75 298 ILE B N 1
ATOM 6556 C CA . ILE B 1 298 ? 15.07 -27.391 -8.344 1 95.75 298 ILE B CA 1
ATOM 6557 C C . ILE B 1 298 ? 13.953 -28.406 -8.578 1 95.75 298 ILE B C 1
ATOM 6559 O O . ILE B 1 298 ? 12.953 -28.422 -7.852 1 95.75 298 ILE B O 1
ATOM 6563 N N . ALA B 1 299 ? 14.125 -29.234 -9.586 1 93.19 299 ALA B N 1
ATOM 6564 C CA . ALA B 1 299 ? 13.125 -30.25 -9.906 1 93.19 299 ALA B CA 1
ATOM 6565 C C . ALA B 1 299 ? 12.93 -31.219 -8.75 1 93.19 299 ALA B C 1
ATOM 6567 O O . ALA B 1 299 ? 11.828 -31.719 -8.531 1 93.19 299 ALA B O 1
ATOM 6568 N N . LYS B 1 300 ? 13.953 -31.453 -8.031 1 93 300 LYS B N 1
ATOM 6569 C CA . LYS B 1 300 ? 13.883 -32.312 -6.867 1 93 300 LYS B CA 1
ATOM 6570 C C . LYS B 1 300 ? 13.211 -31.625 -5.691 1 93 300 LYS B C 1
ATOM 6572 O O . LYS B 1 300 ? 12.461 -32.25 -4.93 1 93 300 LYS B O 1
ATOM 6577 N N . THR B 1 301 ? 13.492 -30.359 -5.574 1 95.25 301 THR B N 1
ATOM 6578 C CA . THR B 1 301 ? 13.016 -29.562 -4.445 1 95.25 301 THR B CA 1
ATOM 6579 C C . THR B 1 301 ? 11.523 -29.281 -4.578 1 95.25 301 THR B C 1
ATOM 6581 O O . THR B 1 301 ? 10.789 -29.297 -3.588 1 95.25 301 THR B O 1
ATOM 6584 N N . PHE B 1 302 ? 11.078 -29.031 -5.766 1 94.81 302 PHE B N 1
ATOM 6585 C CA . PHE B 1 302 ? 9.695 -28.688 -6.035 1 94.81 302 PHE B CA 1
ATOM 6586 C C . PHE B 1 302 ? 8.945 -29.859 -6.648 1 94.81 302 PHE B C 1
ATOM 6588 O O . PHE B 1 302 ? 9.18 -30.219 -7.801 1 94.81 302 PHE B O 1
ATOM 6595 N N . PRO B 1 303 ? 7.961 -30.312 -6.023 1 88.12 303 PRO B N 1
ATOM 6596 C CA . PRO B 1 303 ? 7.309 -31.562 -6.445 1 88.12 303 PRO B CA 1
ATOM 6597 C C . PRO B 1 303 ? 6.461 -31.391 -7.703 1 88.12 303 PRO B C 1
ATOM 6599 O O . PRO B 1 303 ? 6.148 -32.375 -8.383 1 88.12 303 PRO B O 1
ATOM 6602 N N . ASP B 1 304 ? 5.809 -30.234 -8.133 1 82.5 304 ASP B N 1
ATOM 6603 C CA . ASP B 1 304 ? 4.887 -29.984 -9.234 1 82.5 304 ASP B CA 1
ATOM 6604 C C . ASP B 1 304 ? 5.566 -30.203 -10.586 1 82.5 304 ASP B C 1
ATOM 6606 O O . ASP B 1 304 ? 4.895 -30.375 -11.602 1 82.5 304 ASP B O 1
ATOM 6610 N N . SER B 1 305 ? 6.738 -30.609 -10.734 1 82.19 305 SER B N 1
ATOM 6611 C CA . SER B 1 305 ? 7.461 -30.781 -11.992 1 82.19 305 SER B CA 1
ATOM 6612 C C . SER B 1 305 ? 7.125 -29.672 -12.977 1 82.19 305 SER B C 1
ATOM 6614 O O . SER B 1 305 ? 6.883 -29.922 -14.156 1 82.19 305 SER B O 1
ATOM 6616 N N . ALA B 1 306 ? 6.875 -28.5 -12.625 1 92.88 306 ALA B N 1
ATOM 6617 C CA . ALA B 1 306 ? 6.66 -27.297 -13.414 1 92.88 306 ALA B CA 1
ATOM 6618 C C . ALA B 1 306 ? 7.695 -26.219 -13.07 1 92.88 306 ALA B C 1
ATOM 6620 O O . ALA B 1 306 ? 8.047 -26.047 -11.898 1 92.88 306 ALA B O 1
ATOM 6621 N N . LEU B 1 307 ? 8.172 -25.688 -14.109 1 95.19 307 LEU B N 1
ATOM 6622 C CA . LEU B 1 307 ? 9.242 -24.703 -13.961 1 95.19 307 LEU B CA 1
ATOM 6623 C C . LEU B 1 307 ? 9.094 -23.578 -14.984 1 95.19 307 LEU B C 1
ATOM 6625 O O . LEU B 1 307 ? 8.789 -23.844 -16.156 1 95.19 307 LEU B O 1
ATOM 6629 N N . HIS B 1 308 ? 9.148 -22.328 -14.523 1 98 308 HIS B N 1
ATOM 6630 C CA . HIS B 1 308 ? 9.227 -21.188 -15.438 1 98 308 HIS B CA 1
ATOM 6631 C C . HIS B 1 308 ? 10.68 -20.797 -15.711 1 98 308 HIS B C 1
ATOM 6633 O O . HIS B 1 308 ? 11.438 -20.547 -14.773 1 98 308 HIS B O 1
ATOM 6639 N N . LEU B 1 309 ? 11.117 -20.672 -16.938 1 97.06 309 LEU B N 1
ATOM 6640 C CA . LEU B 1 309 ? 12.523 -20.469 -17.266 1 97.06 309 LEU B CA 1
ATOM 6641 C C . LEU B 1 309 ? 12.758 -19.047 -17.766 1 97.06 309 LEU B C 1
ATOM 6643 O O . LEU B 1 309 ? 13.875 -18.703 -18.156 1 97.06 309 LEU B O 1
ATOM 6647 N N . GLY B 1 310 ? 11.703 -18.266 -17.781 1 97.81 310 GLY B N 1
ATOM 6648 C CA . GLY B 1 310 ? 11.805 -16.875 -18.219 1 97.81 310 GLY B CA 1
ATOM 6649 C C . GLY B 1 310 ? 11.977 -16.719 -19.719 1 97.81 310 GLY B C 1
ATOM 6650 O O . GLY B 1 310 ? 11.117 -17.141 -20.484 1 97.81 310 GLY B O 1
ATOM 6651 N N . GLY B 1 311 ? 13.156 -16.266 -20.094 1 96.31 311 GLY B N 1
ATOM 6652 C CA . GLY B 1 311 ? 13.461 -16.062 -21.5 1 96.31 311 GLY B CA 1
ATOM 6653 C C . GLY B 1 311 ? 13.078 -14.672 -22 1 96.31 311 GLY B C 1
ATOM 6654 O O . GLY B 1 311 ? 13.164 -14.391 -23.188 1 96.31 311 GLY B O 1
ATOM 6655 N N . ASP B 1 312 ? 12.625 -13.82 -21.078 1 95.25 312 ASP B N 1
ATOM 6656 C CA . ASP B 1 312 ? 12.164 -12.492 -21.469 1 95.25 312 ASP B CA 1
ATOM 6657 C C . ASP B 1 312 ? 13.312 -11.484 -21.469 1 95.25 312 ASP B C 1
ATOM 6659 O O . ASP B 1 312 ? 14.281 -11.641 -20.719 1 95.25 312 ASP B O 1
ATOM 6663 N N . GLU B 1 313 ? 13.297 -10.516 -22.391 1 94.62 313 GLU B N 1
ATOM 6664 C CA . GLU B 1 313 ? 14.094 -9.289 -22.391 1 94.62 313 GLU B CA 1
ATOM 6665 C C . GLU B 1 313 ? 15.586 -9.609 -22.344 1 94.62 313 GLU B C 1
ATOM 6667 O O . GLU B 1 313 ? 16.344 -8.977 -21.609 1 94.62 313 GLU B O 1
ATOM 6672 N N . VAL B 1 314 ? 16.031 -10.609 -23.031 1 96.06 314 VAL B N 1
ATOM 6673 C CA . VAL B 1 314 ? 17.453 -10.914 -23.109 1 96.06 314 VAL B CA 1
ATOM 6674 C C . VAL B 1 314 ? 18.172 -9.797 -23.844 1 96.06 314 VAL B C 1
ATOM 6676 O O . VAL B 1 314 ? 17.859 -9.492 -25 1 96.06 314 VAL B O 1
ATOM 6679 N N . ASP B 1 315 ? 19.141 -9.234 -23.188 1 95.88 315 ASP B N 1
ATOM 6680 C CA . ASP B 1 315 ? 19.938 -8.18 -23.797 1 95.88 315 ASP B CA 1
ATOM 6681 C C . ASP B 1 315 ? 21.125 -8.766 -24.562 1 95.88 315 ASP B C 1
ATOM 6683 O O . ASP B 1 315 ? 22.047 -9.336 -23.969 1 95.88 315 ASP B O 1
ATOM 6687 N N . PHE B 1 316 ? 21.172 -8.477 -25.891 1 96.56 316 PHE B N 1
ATOM 6688 C CA . PHE B 1 316 ? 22.156 -9.125 -26.734 1 96.56 316 PHE B CA 1
ATOM 6689 C C . PHE B 1 316 ? 23.422 -8.297 -26.828 1 96.56 316 PHE B C 1
ATOM 6691 O O . PHE B 1 316 ? 24.406 -8.719 -27.438 1 96.56 316 PHE B O 1
ATOM 6698 N N . ALA B 1 317 ? 23.484 -7.137 -26.156 1 97 317 ALA B N 1
ATOM 6699 C 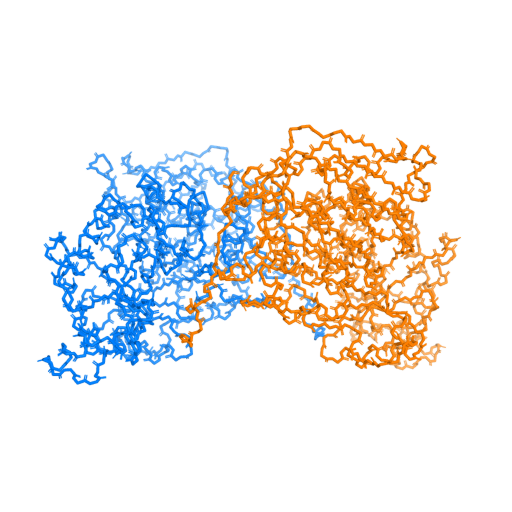CA . ALA B 1 317 ? 24.578 -6.184 -26.328 1 97 317 ALA B CA 1
ATOM 6700 C C . ALA B 1 317 ? 25.922 -6.812 -25.969 1 97 317 ALA B C 1
ATOM 6702 O O . ALA B 1 317 ? 26.891 -6.684 -26.703 1 97 317 ALA B O 1
ATOM 6703 N N . CYS B 1 318 ? 25.938 -7.484 -24.875 1 97.31 318 CYS B N 1
ATOM 6704 C CA . CYS B 1 318 ? 27.203 -8.094 -24.453 1 97.31 318 CYS B CA 1
ATOM 6705 C C . CYS B 1 318 ? 27.531 -9.305 -25.312 1 97.31 318 CYS B C 1
ATOM 6707 O O . CYS B 1 318 ? 28.703 -9.578 -25.578 1 97.31 318 CYS B O 1
ATOM 6709 N N . TRP B 1 319 ? 26.547 -10.047 -25.781 1 97.94 319 TRP B N 1
ATOM 6710 C CA . TRP B 1 319 ? 26.797 -11.117 -26.75 1 97.94 319 TRP B CA 1
ATOM 6711 C C . TRP B 1 319 ? 27.422 -10.57 -28.016 1 97.94 319 TRP B C 1
ATOM 6713 O O . TRP B 1 319 ? 28.422 -11.102 -28.5 1 97.94 319 TRP B O 1
ATOM 6723 N N . GLU B 1 320 ? 26.922 -9.477 -28.484 1 97.69 320 GLU B N 1
ATOM 6724 C CA . GLU B 1 320 ? 27.375 -8.852 -29.719 1 97.69 320 GLU B CA 1
ATOM 6725 C C . GLU B 1 320 ? 28.797 -8.289 -29.578 1 97.69 320 GLU B C 1
ATOM 6727 O O . GLU B 1 320 ? 29.578 -8.312 -30.516 1 97.69 320 GLU B O 1
ATOM 6732 N N . SER B 1 321 ? 29.109 -7.812 -28.422 1 97.56 321 SER B N 1
ATOM 6733 C CA . SER B 1 321 ? 30.375 -7.125 -28.234 1 97.56 321 SER B CA 1
ATOM 6734 C C . SER B 1 321 ? 31.516 -8.117 -27.984 1 97.56 321 SER B C 1
ATOM 6736 O O . SER B 1 321 ? 32.688 -7.777 -28.156 1 97.56 321 SER B O 1
ATOM 6738 N N . ASN B 1 322 ? 31.25 -9.336 -27.594 1 97.75 322 ASN B N 1
ATOM 6739 C CA . ASN B 1 322 ? 32.25 -10.312 -27.172 1 97.75 322 ASN B CA 1
ATOM 6740 C C . ASN B 1 322 ? 32.906 -10.992 -28.375 1 97.75 322 ASN B C 1
ATOM 6742 O O . ASN B 1 322 ? 32.219 -11.664 -29.156 1 97.75 322 ASN B O 1
ATOM 6746 N N . PRO B 1 323 ? 34.219 -10.938 -28.469 1 97.38 323 PRO B N 1
ATOM 6747 C CA . PRO B 1 323 ? 34.875 -11.477 -29.672 1 97.38 323 PRO B CA 1
ATOM 6748 C C . PRO B 1 323 ? 34.75 -12.992 -29.766 1 97.38 323 PRO B C 1
ATOM 6750 O O . PRO B 1 323 ? 34.656 -13.539 -30.875 1 97.38 323 PRO B O 1
ATOM 6753 N N . GLU B 1 324 ? 34.781 -13.664 -28.719 1 97.38 324 GLU B N 1
ATOM 6754 C CA . GLU B 1 324 ? 34.625 -15.117 -28.734 1 97.38 324 GLU B CA 1
ATOM 6755 C C . GLU B 1 324 ? 33.25 -15.523 -29.266 1 97.38 324 GLU B C 1
ATOM 6757 O O . GLU B 1 324 ? 33.156 -16.5 -30.016 1 97.38 324 GLU B O 1
ATOM 6762 N N . ILE B 1 325 ? 32.25 -14.789 -28.922 1 98.12 325 ILE B N 1
ATOM 6763 C CA . ILE B 1 325 ? 30.875 -15.094 -29.359 1 98.12 325 ILE B CA 1
ATOM 6764 C C . ILE B 1 325 ? 30.734 -14.734 -30.844 1 98.12 325 ILE B C 1
ATOM 6766 O O . ILE B 1 325 ? 30.094 -15.461 -31.609 1 98.12 325 ILE B O 1
ATOM 6770 N N . ARG B 1 326 ? 31.328 -13.641 -31.219 1 97 326 ARG B N 1
ATOM 6771 C CA . ARG B 1 326 ? 31.312 -13.289 -32.625 1 97 326 ARG B CA 1
ATOM 6772 C C . ARG B 1 326 ? 31.938 -14.391 -33.469 1 97 326 ARG B C 1
ATOM 6774 O O . ARG B 1 326 ? 31.422 -14.734 -34.562 1 97 326 ARG B O 1
ATOM 6781 N N . ASP B 1 327 ? 33.094 -14.852 -33 1 97.31 327 ASP B N 1
ATOM 6782 C CA . ASP B 1 327 ? 33.719 -15.953 -33.688 1 97.31 327 ASP B CA 1
ATOM 6783 C C . ASP B 1 327 ? 32.812 -17.172 -33.781 1 97.31 327 ASP B C 1
ATOM 6785 O O . ASP B 1 327 ? 32.719 -17.828 -34.812 1 97.31 327 ASP B O 1
ATOM 6789 N N . PHE B 1 328 ? 32.188 -17.453 -32.781 1 97.94 328 PHE B N 1
ATOM 6790 C CA . PHE B 1 328 ? 31.266 -18.578 -32.719 1 97.94 328 PHE B CA 1
ATOM 6791 C C . PHE B 1 328 ? 30.109 -18.359 -33.688 1 97.94 328 PHE B C 1
ATOM 6793 O O . PHE B 1 328 ? 29.719 -19.297 -34.406 1 97.94 328 PHE B O 1
ATOM 6800 N N . MET B 1 329 ? 29.547 -17.141 -33.719 1 98 329 MET B N 1
ATOM 6801 C CA . MET B 1 329 ? 28.453 -16.781 -34.625 1 98 329 MET B CA 1
ATOM 6802 C C . MET B 1 329 ? 28.844 -17.062 -36.062 1 98 329 MET B C 1
ATOM 6804 O O . MET B 1 329 ? 28.062 -17.594 -36.844 1 98 329 MET B O 1
ATOM 6808 N N . GLN B 1 330 ? 30.062 -16.75 -36.344 1 96.69 330 GLN B N 1
ATOM 6809 C CA . GLN B 1 330 ? 30.562 -16.969 -37.688 1 96.69 330 GLN B CA 1
ATOM 6810 C C . GLN B 1 330 ? 30.703 -18.469 -38 1 96.69 330 GLN B C 1
ATOM 6812 O O . GLN B 1 330 ? 30.297 -18.938 -39.062 1 96.69 330 GLN B O 1
ATOM 6817 N N . LYS B 1 331 ? 31.25 -19.078 -37.094 1 97.38 331 LYS B N 1
ATOM 6818 C CA . LYS B 1 331 ? 31.453 -20.516 -37.25 1 97.38 331 LYS B CA 1
ATOM 6819 C C . LYS B 1 331 ? 30.125 -21.25 -37.438 1 97.38 331 LYS B C 1
ATOM 6821 O O . LYS B 1 331 ? 30.047 -22.203 -38.219 1 97.38 331 LYS B O 1
ATOM 6826 N N . MET B 1 332 ? 29.094 -20.812 -36.781 1 97.31 332 MET B N 1
ATOM 6827 C CA . MET B 1 332 ? 27.797 -21.484 -36.781 1 97.31 332 MET B CA 1
ATOM 6828 C C . MET B 1 332 ? 26.953 -21.016 -37.969 1 97.31 332 MET B C 1
ATOM 6830 O O . MET B 1 332 ? 25.906 -21.594 -38.25 1 97.31 332 MET B O 1
ATOM 6834 N N . GLY B 1 333 ? 27.406 -19.891 -38.562 1 96.94 333 GLY B N 1
ATOM 6835 C CA . GLY B 1 333 ? 26.656 -19.328 -39.688 1 96.94 333 GLY B CA 1
ATOM 6836 C C . GLY B 1 333 ? 25.438 -18.531 -39.25 1 96.94 333 GLY B C 1
ATOM 6837 O O . GLY B 1 333 ? 24.453 -18.438 -39.969 1 96.94 333 GLY B O 1
ATOM 6838 N N . PHE B 1 334 ? 25.438 -18.078 -38 1 96.44 334 PHE B N 1
ATOM 6839 C CA . PHE B 1 334 ? 24.312 -17.312 -37.469 1 96.44 334 PHE B CA 1
ATOM 6840 C C . PHE B 1 334 ? 24.359 -15.875 -38 1 96.44 334 PHE B C 1
ATOM 6842 O O . PHE B 1 334 ? 23.359 -15.164 -37.938 1 96.44 334 PHE B O 1
ATOM 6849 N N . ASN B 1 335 ? 25.578 -15.461 -38.5 1 90.88 335 ASN B N 1
ATOM 6850 C CA . ASN B 1 335 ? 25.797 -14.094 -38.938 1 90.88 335 ASN B CA 1
ATOM 6851 C C . ASN B 1 335 ? 25.453 -13.078 -37.875 1 90.88 335 ASN B C 1
ATOM 6853 O O . ASN B 1 335 ? 25.969 -13.164 -36.75 1 90.88 335 ASN B O 1
ATOM 6857 N N . SER B 1 336 ? 24.531 -12.141 -38.062 1 92.31 336 SER B N 1
ATOM 6858 C CA . SER B 1 336 ? 24.234 -11.102 -37.062 1 92.31 336 SER B CA 1
ATOM 6859 C C . SER B 1 336 ? 22.922 -11.383 -36.344 1 92.31 336 SER B C 1
ATOM 6861 O O . SER B 1 336 ? 22.375 -10.5 -35.688 1 92.31 336 SER B O 1
ATOM 6863 N N . SER B 1 337 ? 22.453 -12.578 -36.469 1 95.44 337 SER B N 1
ATOM 6864 C CA . SER B 1 337 ? 21.188 -12.922 -35.844 1 95.44 337 SER B CA 1
ATOM 6865 C C . SER B 1 337 ? 21.391 -13.484 -34.438 1 95.44 337 SER B C 1
ATOM 6867 O O . SER B 1 337 ? 21.484 -14.695 -34.25 1 95.44 337 SER B O 1
ATOM 6869 N N . TYR B 1 338 ? 21.266 -12.68 -33.5 1 95.94 338 TYR B N 1
ATOM 6870 C CA . TYR B 1 338 ? 21.484 -13.117 -32.125 1 95.94 338 TYR B CA 1
ATOM 6871 C C . TYR B 1 338 ? 20.234 -13.82 -31.594 1 95.94 338 TYR B C 1
ATOM 6873 O O . TYR B 1 338 ? 20.312 -14.5 -30.562 1 95.94 338 TYR B O 1
ATOM 6881 N N . THR B 1 339 ? 19.109 -13.758 -32.25 1 95.56 339 THR B N 1
ATOM 6882 C CA . THR B 1 339 ? 17.969 -14.594 -31.922 1 95.56 339 THR B CA 1
ATOM 6883 C C . THR B 1 339 ? 18.266 -16.062 -32.219 1 95.56 339 THR B C 1
ATOM 6885 O O . THR B 1 339 ? 17.766 -16.953 -31.531 1 95.56 339 THR B O 1
ATOM 6888 N N . LYS B 1 340 ? 19.047 -16.312 -33.219 1 96.06 340 LYS B N 1
ATOM 6889 C CA . LYS B 1 340 ? 19.484 -17.672 -33.5 1 96.06 340 LYS B CA 1
ATOM 6890 C C . LYS B 1 340 ? 20.391 -18.203 -32.406 1 96.06 340 LYS B C 1
ATOM 6892 O O . LYS B 1 340 ? 20.375 -19.391 -32.094 1 96.06 340 LYS B O 1
ATOM 6897 N N . LEU B 1 341 ? 21.25 -17.281 -31.891 1 97.25 341 LEU B N 1
ATOM 6898 C CA . LEU B 1 341 ? 22.078 -17.672 -30.75 1 97.25 341 LEU B CA 1
ATOM 6899 C C . LEU B 1 341 ? 21.219 -18 -29.531 1 97.25 341 LEU B C 1
ATOM 6901 O O . LEU B 1 341 ? 21.516 -18.938 -28.797 1 97.25 341 LEU B O 1
ATOM 6905 N N . GLU B 1 342 ? 20.219 -17.188 -29.328 1 96.31 342 GLU B N 1
ATOM 6906 C CA . GLU B 1 342 ? 19.266 -17.469 -28.25 1 96.31 342 GLU B CA 1
ATOM 6907 C C . GLU B 1 342 ? 18.594 -18.828 -28.453 1 96.31 342 GLU B C 1
ATOM 6909 O O . GLU B 1 342 ? 18.438 -19.594 -27.5 1 96.31 342 GLU B O 1
ATOM 6914 N N . ASP B 1 343 ? 18.203 -19.109 -29.688 1 95.69 343 ASP B N 1
ATOM 6915 C CA . ASP B 1 343 ? 17.625 -20.406 -30.016 1 95.69 343 ASP B CA 1
ATOM 6916 C C . ASP B 1 343 ? 18.609 -21.531 -29.719 1 95.69 343 ASP B C 1
ATOM 6918 O O . ASP B 1 343 ? 18.219 -22.578 -29.172 1 95.69 343 ASP B O 1
ATOM 6922 N N . TYR B 1 344 ? 19.859 -21.328 -30.109 1 96.56 344 TYR B N 1
ATOM 6923 C CA . TYR B 1 344 ? 20.906 -22.297 -29.812 1 96.56 344 TYR B CA 1
ATOM 6924 C C . TYR B 1 344 ? 20.984 -22.562 -28.312 1 96.56 344 TYR B C 1
ATOM 6926 O O . TYR B 1 344 ? 21.078 -23.719 -27.891 1 96.56 344 TYR B O 1
ATOM 6934 N N . TYR B 1 345 ? 21 -21.562 -27.531 1 97.12 345 TYR B N 1
ATOM 6935 C CA . TYR B 1 345 ? 21.062 -21.672 -26.078 1 97.12 345 TYR B CA 1
ATOM 6936 C C . TYR B 1 345 ? 19.938 -22.547 -25.547 1 97.12 345 TYR B C 1
ATOM 6938 O O . TYR B 1 345 ? 20.172 -23.516 -24.812 1 97.12 345 TYR B O 1
ATOM 6946 N N . PHE B 1 346 ? 18.703 -22.234 -25.906 1 95.62 346 PHE B N 1
ATOM 6947 C CA . PHE B 1 346 ? 17.562 -22.938 -25.344 1 95.62 346 PHE B CA 1
ATOM 6948 C C . PHE B 1 346 ? 17.516 -24.391 -25.844 1 95.62 346 PHE B C 1
ATOM 6950 O O . PHE B 1 346 ? 17.141 -25.297 -25.094 1 95.62 346 PHE B O 1
ATOM 6957 N N . THR B 1 347 ? 17.859 -24.609 -27.109 1 94.19 347 THR B N 1
ATOM 6958 C CA . THR B 1 347 ? 17.922 -25.969 -27.641 1 94.19 347 THR B CA 1
ATOM 6959 C C . THR B 1 347 ? 18.859 -26.828 -26.797 1 94.19 347 THR B C 1
ATOM 6961 O O . THR B 1 347 ? 18.516 -27.953 -26.422 1 94.19 347 THR B O 1
ATOM 6964 N N . ASN B 1 348 ? 20.016 -26.281 -26.531 1 95.88 348 ASN B N 1
ATOM 6965 C CA . ASN B 1 348 ? 21 -27.031 -25.75 1 95.88 348 ASN B CA 1
ATOM 6966 C C . ASN B 1 348 ? 20.578 -27.156 -24.281 1 95.88 348 ASN B C 1
ATOM 6968 O O . ASN B 1 348 ? 20.844 -28.172 -23.641 1 95.88 348 ASN B O 1
ATOM 6972 N N . LEU B 1 349 ? 19.953 -26.156 -23.75 1 95.06 349 LEU B N 1
ATOM 6973 C CA . LEU B 1 349 ? 19.484 -26.219 -22.359 1 95.06 349 LEU B CA 1
ATOM 6974 C C . LEU B 1 349 ? 18.422 -27.297 -22.203 1 95.06 349 LEU B C 1
ATOM 6976 O O . LEU B 1 349 ? 18.469 -28.062 -21.234 1 95.06 349 LEU B O 1
ATOM 6980 N N . PHE B 1 350 ? 17.469 -27.359 -23.125 1 92.38 350 PHE B N 1
ATOM 6981 C CA . PHE B 1 350 ? 16.422 -28.359 -23.062 1 92.38 350 PHE B CA 1
ATOM 6982 C C . PHE B 1 350 ? 17 -29.766 -23.125 1 92.38 350 PHE B C 1
ATOM 6984 O O . PHE B 1 350 ? 16.547 -30.656 -22.406 1 92.38 350 PHE B O 1
ATOM 6991 N N . LYS B 1 351 ? 17.953 -29.906 -24 1 92.62 351 LYS B N 1
ATOM 6992 C CA . LYS B 1 351 ? 18.641 -31.203 -24.078 1 92.62 351 LYS B CA 1
ATOM 6993 C C . LYS B 1 351 ? 19.297 -31.547 -22.75 1 92.62 351 LYS B C 1
ATOM 6995 O O . LYS B 1 351 ? 19.188 -32.688 -22.281 1 92.62 351 LYS B O 1
ATOM 7000 N N . LYS B 1 352 ? 19.953 -30.594 -22.203 1 94.56 352 LYS B N 1
ATOM 7001 C CA . LYS B 1 352 ? 20.656 -30.812 -20.938 1 94.56 352 LYS B CA 1
ATOM 7002 C C . LYS B 1 352 ? 19.672 -31.125 -19.812 1 94.56 352 LYS B C 1
ATOM 7004 O O . LYS B 1 352 ? 19.906 -32 -19 1 94.56 352 LYS B O 1
ATOM 7009 N N . ILE B 1 353 ? 18.594 -30.391 -19.734 1 91.69 353 ILE B N 1
ATOM 7010 C CA . ILE B 1 353 ? 17.578 -30.594 -18.703 1 91.69 353 ILE B CA 1
ATOM 7011 C C . ILE B 1 353 ? 17.047 -32.031 -18.797 1 91.69 353 ILE B C 1
ATOM 7013 O O . ILE B 1 353 ? 16.906 -32.719 -17.781 1 91.69 353 ILE B O 1
ATOM 7017 N N . LYS B 1 354 ? 16.719 -32.469 -19.969 1 90.06 354 LYS B N 1
ATOM 7018 C CA . LYS B 1 354 ? 16.234 -33.812 -20.172 1 90.06 354 LYS B CA 1
ATOM 7019 C C . LYS B 1 354 ? 17.266 -34.844 -19.688 1 90.06 354 LYS B C 1
ATOM 7021 O O . LYS B 1 354 ? 16.906 -35.844 -19.078 1 90.06 354 LYS B O 1
ATOM 7026 N N . GLU B 1 355 ? 18.453 -34.531 -19.953 1 92.81 355 GLU B N 1
ATOM 7027 C CA . GLU B 1 355 ? 19.547 -35.438 -19.578 1 92.81 355 GLU B CA 1
ATOM 7028 C C . GLU B 1 355 ? 19.672 -35.562 -18.062 1 92.81 355 GLU B C 1
ATOM 7030 O O . GLU B 1 355 ? 19.844 -36.656 -17.531 1 92.81 355 GLU B O 1
ATOM 7035 N N . VAL B 1 356 ? 19.5 -34.5 -17.391 1 91.5 356 VAL B N 1
ATOM 7036 C CA . VAL B 1 356 ? 19.859 -34.5 -15.969 1 91.5 356 VAL B CA 1
ATOM 7037 C C . VAL B 1 356 ? 18.625 -34.812 -15.125 1 91.5 356 VAL B C 1
ATOM 7039 O O . VAL B 1 356 ? 18.75 -35.312 -14 1 91.5 356 VAL B O 1
ATOM 7042 N N . THR B 1 357 ? 17.5 -34.469 -15.438 1 88.19 357 THR B N 1
ATOM 7043 C CA . THR B 1 357 ? 16.312 -34.688 -14.625 1 88.19 357 THR B CA 1
ATOM 7044 C C . THR B 1 357 ? 15.703 -36.062 -14.906 1 88.19 357 THR B C 1
ATOM 7046 O O . THR B 1 357 ? 15.062 -36.656 -14.039 1 88.19 357 THR B O 1
ATOM 7049 N N . LYS B 1 358 ? 15.844 -36.625 -15.977 1 79.69 358 LYS B N 1
ATOM 7050 C CA . LYS B 1 358 ? 15.383 -37.938 -16.406 1 79.69 358 LYS B CA 1
ATOM 7051 C C . LYS B 1 358 ? 13.859 -38.031 -16.328 1 79.69 358 LYS B C 1
ATOM 7053 O O . LYS B 1 358 ? 13.305 -39.156 -16.281 1 79.69 358 LYS B O 1
ATOM 7058 N N . LYS B 1 359 ? 13.148 -36.969 -16.016 1 79.75 359 LYS B N 1
ATOM 7059 C CA . LYS B 1 359 ? 11.688 -36.906 -16.031 1 79.75 359 LYS B CA 1
ATOM 7060 C C . LYS B 1 359 ? 11.219 -35.688 -16.812 1 79.75 359 LYS B C 1
ATOM 7062 O O . LYS B 1 359 ? 11.938 -34.688 -16.906 1 79.75 359 LYS B O 1
ATOM 7067 N N . PRO B 1 360 ? 10.031 -35.906 -17.312 1 83 360 PRO B N 1
ATOM 7068 C CA . PRO B 1 360 ? 9.492 -34.719 -18.031 1 83 360 PRO B CA 1
ATOM 7069 C C . PRO B 1 360 ? 9.156 -33.562 -17.094 1 83 360 PRO B C 1
ATOM 7071 O O . PRO B 1 360 ? 8.633 -33.781 -16 1 83 360 PRO B O 1
ATOM 7074 N N . ILE B 1 361 ? 9.578 -32.438 -17.438 1 88.06 361 ILE B N 1
ATOM 7075 C CA . ILE B 1 361 ? 9.258 -31.203 -16.719 1 88.06 361 ILE B CA 1
ATOM 7076 C C . ILE B 1 361 ? 8.469 -30.266 -17.625 1 88.06 361 ILE B C 1
ATOM 7078 O O . ILE B 1 361 ? 8.82 -30.078 -18.781 1 88.06 361 ILE B O 1
ATOM 7082 N N . LYS B 1 362 ? 7.336 -29.906 -17.125 1 92.06 362 LYS B N 1
ATOM 7083 C CA . LYS B 1 362 ? 6.594 -28.875 -17.859 1 92.06 362 LYS B CA 1
ATOM 7084 C C . LYS B 1 362 ? 7.266 -27.516 -17.719 1 92.06 362 LYS B C 1
ATOM 7086 O O . LYS B 1 362 ? 7.508 -27.047 -16.609 1 92.06 362 LYS B O 1
ATOM 7091 N N . VAL B 1 363 ? 7.516 -26.938 -18.828 1 95 363 VAL B N 1
ATOM 7092 C CA . VAL B 1 363 ? 8.258 -25.688 -18.812 1 95 363 VAL B CA 1
ATOM 7093 C C . VAL B 1 363 ? 7.348 -24.547 -19.266 1 95 363 VAL B C 1
ATOM 7095 O O . VAL B 1 363 ? 6.582 -24.688 -20.219 1 95 363 VAL B O 1
ATOM 7098 N N . TYR B 1 364 ? 7.328 -23.484 -18.562 1 97.12 364 TYR B N 1
ATOM 7099 C CA . TYR B 1 364 ? 6.699 -22.219 -18.938 1 97.12 364 TYR B CA 1
ATOM 7100 C C . TYR B 1 364 ? 7.75 -21.188 -19.312 1 97.12 364 TYR B C 1
ATOM 7102 O O . TYR B 1 364 ? 8.844 -21.156 -18.734 1 97.12 364 TYR B O 1
ATOM 7110 N N . MET B 1 365 ? 7.469 -20.359 -20.281 1 97.69 365 MET B N 1
ATOM 7111 C CA . MET B 1 365 ? 8.391 -19.312 -20.703 1 97.69 365 MET B CA 1
ATOM 7112 C C . MET B 1 365 ? 7.641 -18.062 -21.125 1 97.69 365 MET B C 1
ATOM 7114 O O . MET B 1 365 ? 6.523 -18.141 -21.641 1 97.69 365 MET B O 1
ATOM 7118 N N . TRP B 1 366 ? 8.172 -16.922 -20.953 1 98 366 TRP B N 1
ATOM 7119 C CA . TRP B 1 366 ? 7.586 -15.656 -21.406 1 98 366 TRP B CA 1
ATOM 7120 C C . TRP B 1 366 ? 7.512 -15.609 -22.922 1 98 366 TRP B C 1
ATOM 7122 O O . TRP B 1 366 ? 8.289 -16.281 -23.609 1 98 366 TRP B O 1
ATOM 7132 N N . GLN B 1 367 ? 6.742 -14.805 -23.469 1 97.25 367 GLN B N 1
ATOM 7133 C CA . GLN B 1 367 ? 6.324 -14.82 -24.859 1 97.25 367 GLN B CA 1
ATOM 7134 C C . GLN B 1 367 ? 7.496 -14.523 -25.797 1 97.25 367 GLN B C 1
ATOM 7136 O O . GLN B 1 367 ? 7.469 -14.891 -26.969 1 97.25 367 GLN B O 1
ATOM 7141 N N . GLU B 1 368 ? 8.523 -13.883 -25.328 1 94.5 368 GLU B N 1
ATOM 7142 C CA . GLU B 1 368 ? 9.625 -13.477 -26.188 1 94.5 368 GLU B CA 1
ATOM 7143 C C . GLU B 1 368 ? 10.266 -14.688 -26.875 1 94.5 368 GLU B C 1
ATOM 7145 O O . GLU B 1 368 ? 10.734 -14.586 -28 1 94.5 368 GLU B O 1
ATOM 7150 N N . ILE B 1 369 ? 10.266 -15.773 -26.188 1 93.06 369 ILE B N 1
ATOM 7151 C CA . ILE B 1 369 ? 10.875 -16.969 -26.766 1 93.06 369 ILE B CA 1
ATOM 7152 C C . ILE B 1 369 ? 10.148 -17.375 -28.047 1 93.06 369 ILE B C 1
ATOM 7154 O O . ILE B 1 369 ? 10.766 -17.859 -28.984 1 93.06 369 ILE B O 1
ATOM 7158 N N . PHE B 1 370 ? 8.859 -17.219 -28.078 1 93.56 370 PHE B N 1
ATOM 7159 C CA . PHE B 1 370 ? 8.07 -17.453 -29.266 1 93.56 370 PHE B CA 1
ATOM 7160 C C . PHE B 1 370 ? 8.289 -16.359 -30.297 1 93.56 370 PHE B C 1
ATOM 7162 O O . PHE B 1 370 ? 8.5 -16.641 -31.484 1 93.56 370 PHE B O 1
ATOM 7169 N N . ASP B 1 371 ? 8.305 -15.148 -29.812 1 93.06 371 ASP B N 1
ATOM 7170 C CA . ASP B 1 371 ? 8.477 -13.992 -30.688 1 93.06 371 ASP B CA 1
ATOM 7171 C C . ASP B 1 371 ? 9.812 -14.047 -31.422 1 93.06 371 ASP B C 1
ATOM 7173 O O . ASP B 1 371 ? 9.906 -13.641 -32.562 1 93.06 371 ASP B O 1
ATOM 7177 N N . ASP B 1 372 ? 10.766 -14.57 -30.719 1 90.75 372 ASP B N 1
ATOM 7178 C CA . ASP B 1 372 ? 12.125 -14.594 -31.25 1 90.75 372 ASP B CA 1
ATOM 7179 C C . ASP B 1 372 ? 12.367 -15.828 -32.125 1 90.75 372 ASP B C 1
ATOM 7181 O O . ASP B 1 372 ? 13.445 -15.992 -32.688 1 90.75 372 ASP B O 1
ATOM 7185 N N . GLY B 1 373 ? 11.383 -16.734 -32.188 1 88.62 373 GLY B N 1
ATOM 7186 C CA . GLY B 1 373 ? 11.469 -17.875 -33.062 1 88.62 373 GLY B CA 1
ATOM 7187 C C . GLY B 1 373 ? 12.227 -19.047 -32.469 1 88.62 373 GLY B C 1
ATOM 7188 O O . GLY B 1 373 ? 12.75 -19.891 -33.188 1 88.62 373 GLY B O 1
ATOM 7189 N N . VAL B 1 374 ? 12.359 -18.969 -31.188 1 86.25 374 VAL B N 1
ATOM 7190 C CA . VAL B 1 374 ? 12.977 -20.109 -30.516 1 86.25 374 VAL B CA 1
ATOM 7191 C C . VAL B 1 374 ? 12.125 -21.359 -30.719 1 86.25 374 VAL B C 1
ATOM 7193 O O . VAL B 1 374 ? 10.898 -21.312 -30.641 1 86.25 374 VAL B O 1
ATOM 7196 N N . GLU B 1 375 ? 12.781 -22.438 -31.047 1 85.44 375 GLU B N 1
ATOM 7197 C CA . GLU B 1 375 ? 12.07 -23.703 -31.203 1 85.44 375 GLU B CA 1
ATOM 7198 C C . GLU B 1 375 ? 11.695 -24.281 -29.844 1 85.44 375 GLU B C 1
ATOM 7200 O O . GLU B 1 375 ? 12.562 -24.688 -29.062 1 85.44 375 GLU B O 1
ATOM 7205 N N . ILE B 1 376 ? 10.406 -24.266 -29.625 1 83.19 376 ILE B N 1
ATOM 7206 C CA . ILE B 1 376 ? 9.945 -24.766 -28.328 1 83.19 376 ILE B CA 1
ATOM 7207 C C . ILE B 1 376 ? 9.211 -26.094 -28.531 1 83.19 376 ILE B C 1
ATOM 7209 O O . ILE B 1 376 ? 8.57 -26.312 -29.547 1 83.19 376 ILE B O 1
ATOM 7213 N N . ASN B 1 377 ? 9.484 -26.953 -27.594 1 79.12 377 ASN B N 1
ATOM 7214 C CA . ASN B 1 377 ? 8.836 -28.266 -27.672 1 79.12 377 ASN B CA 1
ATOM 7215 C C . ASN B 1 377 ? 7.383 -28.188 -27.219 1 79.12 377 ASN B C 1
ATOM 7217 O O . ASN B 1 377 ? 6.93 -27.156 -26.719 1 79.12 377 ASN B O 1
ATOM 7221 N N . ASP B 1 378 ? 6.734 -29.266 -27.438 1 77.5 378 ASP B N 1
ATOM 7222 C CA . ASP B 1 378 ? 5.305 -29.344 -27.141 1 77.5 378 ASP B CA 1
ATOM 7223 C C . ASP B 1 378 ? 5.047 -29.234 -25.641 1 77.5 378 ASP B C 1
ATOM 7225 O O . ASP B 1 378 ? 3.936 -28.906 -25.219 1 77.5 378 ASP B O 1
ATOM 7229 N N . SER B 1 379 ? 6.062 -29.359 -24.859 1 82.19 379 SER B N 1
ATOM 7230 C CA . SER B 1 379 ? 5.883 -29.312 -23.406 1 82.19 379 SER B CA 1
ATOM 7231 C C . SER B 1 379 ? 6.078 -27.906 -22.875 1 82.19 379 SER B C 1
ATOM 7233 O O . SER B 1 379 ? 5.969 -27.672 -21.672 1 82.19 379 SER B O 1
ATOM 7235 N N . THR B 1 380 ? 6.289 -27.016 -23.766 1 91.19 380 THR B N 1
ATOM 7236 C CA . THR B 1 380 ? 6.512 -25.641 -23.344 1 91.19 380 THR B CA 1
ATOM 7237 C C . THR B 1 380 ? 5.238 -24.812 -23.484 1 91.19 380 THR B C 1
ATOM 7239 O O . THR B 1 380 ? 4.617 -24.828 -24.562 1 91.19 380 THR B O 1
ATOM 7242 N N . THR B 1 381 ? 4.805 -24.25 -22.453 1 96.69 381 THR B N 1
ATOM 7243 C CA . THR B 1 381 ? 3.674 -23.344 -22.453 1 96.69 381 THR B CA 1
ATOM 7244 C C . THR B 1 381 ? 4.148 -21.891 -22.516 1 96.69 381 THR B C 1
ATOM 7246 O O . THR B 1 381 ? 5.043 -21.5 -21.766 1 96.69 381 THR B O 1
ATOM 7249 N N . VAL B 1 382 ? 3.594 -21.094 -23.438 1 98.06 382 VAL B N 1
ATOM 7250 C CA . VAL B 1 382 ? 3.977 -19.688 -23.609 1 98.06 382 VAL B CA 1
ATOM 7251 C C . VAL B 1 382 ? 3.189 -18.812 -22.641 1 98.06 382 VAL B C 1
ATOM 7253 O O . VAL B 1 382 ? 1.969 -18.953 -22.516 1 98.06 382 VAL B O 1
ATOM 7256 N N . HIS B 1 383 ? 3.854 -17.969 -21.922 1 98.5 383 HIS B N 1
ATOM 7257 C CA . HIS B 1 383 ? 3.254 -17.031 -20.984 1 98.5 383 HIS B CA 1
ATOM 7258 C C . HIS B 1 383 ? 3.193 -15.625 -21.578 1 98.5 383 HIS B C 1
ATOM 7260 O O . HIS B 1 383 ? 4.215 -14.945 -21.656 1 98.5 383 HIS B O 1
ATOM 7266 N N . VAL B 1 384 ? 2.031 -15.172 -21.953 1 98.56 384 VAL B N 1
ATOM 7267 C CA . VAL B 1 384 ? 1.835 -13.867 -22.594 1 98.56 384 VAL B CA 1
ATOM 7268 C C . VAL B 1 384 ? 1.695 -12.789 -21.516 1 98.56 384 VAL B C 1
ATOM 7270 O O . VAL B 1 384 ? 0.843 -12.883 -20.641 1 98.56 384 VAL B O 1
ATOM 7273 N N . TRP B 1 385 ? 2.559 -11.727 -21.594 1 97.62 385 TRP B N 1
ATOM 7274 C CA . TRP B 1 385 ? 2.539 -10.766 -20.484 1 97.62 385 TRP B CA 1
ATOM 7275 C C . TRP B 1 385 ? 2.561 -9.336 -21.016 1 97.62 385 TRP B C 1
ATOM 7277 O O . TRP B 1 385 ? 2.225 -8.391 -20.297 1 97.62 385 TRP B O 1
ATOM 7287 N N . LYS B 1 386 ? 3.035 -9.094 -22.25 1 94.31 386 LYS B N 1
ATOM 7288 C CA . LYS B 1 386 ? 3.166 -7.73 -22.75 1 94.31 386 LYS B CA 1
ATOM 7289 C C . LYS B 1 386 ? 1.797 -7.109 -23.016 1 94.31 386 LYS B C 1
ATOM 7291 O O . LYS B 1 386 ? 0.948 -7.723 -23.672 1 94.31 386 LYS B O 1
ATOM 7296 N N . ASP B 1 387 ? 1.737 -5.93 -22.422 1 83.06 387 ASP B N 1
ATOM 7297 C CA . ASP B 1 387 ? 0.462 -5.227 -22.531 1 83.06 387 ASP B CA 1
ATOM 7298 C C . ASP B 1 387 ? 0.298 -4.609 -23.922 1 83.06 387 ASP B C 1
ATOM 7300 O O . ASP B 1 387 ? 1.272 -4.473 -24.656 1 83.06 387 ASP B O 1
ATOM 7304 N N . GLY B 1 388 ? -0.996 -4.199 -24.438 1 79 388 GLY B N 1
ATOM 7305 C CA . GLY B 1 388 ? -1.298 -3.486 -25.672 1 79 388 GLY B CA 1
ATOM 7306 C C . GLY B 1 388 ? -1.796 -4.391 -26.781 1 79 388 GLY B C 1
ATOM 7307 O O . GLY B 1 388 ? -2.965 -4.324 -27.156 1 79 388 GLY B O 1
ATOM 7308 N N . ALA B 1 389 ? -0.81 -5.25 -27.297 1 89.06 389 ALA B N 1
ATOM 7309 C CA . ALA B 1 389 ? -1.229 -6.047 -28.453 1 89.06 389 ALA B CA 1
ATOM 7310 C C . ALA B 1 389 ? -1.353 -7.523 -28.078 1 89.06 389 ALA B C 1
ATOM 7312 O O . ALA B 1 389 ? -1.04 -8.398 -28.875 1 89.06 389 ALA B O 1
ATOM 7313 N N . TRP B 1 390 ? -1.863 -7.812 -26.844 1 97.06 390 TRP B N 1
ATOM 7314 C CA . TRP B 1 390 ? -1.854 -9.188 -26.359 1 97.06 390 TRP B CA 1
ATOM 7315 C C . TRP B 1 390 ? -2.82 -10.055 -27.156 1 97.06 390 TRP B C 1
ATOM 7317 O O . TRP B 1 390 ? -2.582 -11.25 -27.344 1 97.06 390 TRP B O 1
ATOM 7327 N N . PRO B 1 391 ? -3.963 -9.484 -27.781 1 97.38 391 PRO B N 1
ATOM 7328 C CA . PRO B 1 391 ? -4.84 -10.344 -28.562 1 97.38 391 PRO B CA 1
ATOM 7329 C C . PRO B 1 391 ? -4.137 -10.953 -29.781 1 97.38 391 PRO B C 1
ATOM 7331 O O . PRO B 1 391 ? -4.34 -12.125 -30.094 1 97.38 391 PRO B O 1
ATOM 7334 N N . LYS B 1 392 ? -3.348 -10.133 -30.359 1 97.62 392 LYS B N 1
ATOM 7335 C CA . LYS B 1 392 ? -2.592 -10.625 -31.516 1 97.62 392 LYS B CA 1
ATOM 7336 C C . LYS B 1 392 ? -1.598 -11.703 -31.094 1 97.62 392 LYS B C 1
ATOM 7338 O O . LYS B 1 392 ? -1.413 -12.695 -31.812 1 97.62 392 LYS B O 1
ATOM 7343 N N . GLU B 1 393 ? -0.929 -11.477 -30 1 97.88 393 GLU B N 1
ATOM 7344 C CA . GLU B 1 393 ? 0.02 -12.461 -29.484 1 97.88 393 GLU B CA 1
ATOM 7345 C C . GLU B 1 393 ? -0.673 -13.781 -29.172 1 97.88 393 GLU B C 1
ATOM 7347 O O . GLU B 1 393 ? -0.176 -14.852 -29.531 1 97.88 393 GLU B O 1
ATOM 7352 N N . MET B 1 394 ? -1.828 -13.734 -28.516 1 98.38 394 MET B N 1
ATOM 7353 C CA . MET B 1 394 ? -2.609 -14.922 -28.203 1 98.38 394 MET B CA 1
ATOM 7354 C C . MET B 1 394 ? -2.996 -15.672 -29.469 1 98.38 394 MET B C 1
ATOM 7356 O O . MET B 1 394 ? -2.912 -16.906 -29.516 1 98.38 394 MET B O 1
ATOM 7360 N N . ASP B 1 395 ? -3.377 -14.938 -30.484 1 98.19 395 ASP B N 1
ATOM 7361 C CA . ASP B 1 395 ? -3.764 -15.531 -31.75 1 98.19 395 ASP B CA 1
ATOM 7362 C C . ASP B 1 395 ? -2.586 -16.25 -32.406 1 98.19 395 ASP B C 1
ATOM 7364 O O . ASP B 1 395 ? -2.715 -17.406 -32.812 1 98.19 395 ASP B O 1
ATOM 7368 N N . MET B 1 396 ? -1.441 -15.609 -32.438 1 97.06 396 MET B N 1
ATOM 7369 C CA . MET B 1 396 ? -0.262 -16.172 -33.062 1 97.06 396 MET B CA 1
ATOM 7370 C C . MET B 1 396 ? 0.205 -17.438 -32.375 1 97.06 396 MET B C 1
ATOM 7372 O O . MET B 1 396 ? 0.47 -18.453 -33 1 97.06 396 MET B O 1
ATOM 7376 N N . VAL B 1 397 ? 0.248 -17.422 -31.062 1 97.19 397 VAL B N 1
ATOM 7377 C CA . VAL B 1 397 ? 0.752 -18.531 -30.281 1 97.19 397 VAL B CA 1
ATOM 7378 C C . VAL B 1 397 ? -0.176 -19.734 -30.422 1 97.19 397 VAL B C 1
ATOM 7380 O O . VAL B 1 397 ? 0.283 -20.859 -30.672 1 97.19 397 VAL B O 1
ATOM 7383 N N . THR B 1 398 ? -1.445 -19.547 -30.359 1 97.56 398 THR B N 1
ATOM 7384 C CA . THR B 1 398 ? -2.395 -20.656 -30.406 1 97.56 398 THR B CA 1
ATOM 7385 C C . THR B 1 398 ? -2.541 -21.172 -31.828 1 97.56 398 THR B C 1
ATOM 7387 O O . THR B 1 398 ? -2.768 -22.375 -32.031 1 97.56 398 THR B O 1
ATOM 7390 N N . ARG B 1 399 ? -2.422 -20.297 -32.812 1 96.88 399 ARG B N 1
ATOM 7391 C CA . ARG B 1 399 ? -2.439 -20.75 -34.219 1 96.88 399 ARG B CA 1
ATOM 7392 C C . ARG B 1 399 ? -1.269 -21.688 -34.5 1 96.88 399 ARG B C 1
ATOM 7394 O O . ARG B 1 399 ? -1.382 -22.609 -35.312 1 96.88 399 ARG B O 1
ATOM 7401 N N . ALA B 1 400 ? -0.251 -21.469 -33.812 1 95.69 400 ALA B N 1
ATOM 7402 C CA . ALA B 1 400 ? 0.923 -22.328 -33.938 1 95.69 400 ALA B CA 1
ATOM 7403 C C . ALA B 1 400 ? 0.75 -23.625 -33.156 1 95.69 400 ALA B C 1
ATOM 7405 O O . ALA B 1 400 ? 1.659 -24.453 -33.125 1 95.69 400 ALA B O 1
ATOM 7406 N N . GLY B 1 401 ? -0.353 -23.766 -32.438 1 95.56 401 GLY B N 1
ATOM 7407 C CA . GLY B 1 401 ? -0.668 -25 -31.719 1 95.56 401 GLY B CA 1
ATOM 7408 C C . GLY B 1 401 ? -0.041 -25.062 -30.344 1 95.56 401 GLY B C 1
ATOM 7409 O O . GLY B 1 401 ? 0.05 -26.141 -29.75 1 95.56 401 GLY B O 1
ATOM 7410 N N . LYS B 1 402 ? 0.434 -23.938 -29.844 1 96.5 402 LYS B N 1
ATOM 7411 C CA . LYS B 1 402 ? 1.109 -23.922 -28.547 1 96.5 402 LYS B CA 1
ATOM 7412 C C . LYS B 1 402 ? 0.135 -23.594 -27.422 1 96.5 402 LYS B C 1
ATOM 7414 O O . LYS B 1 402 ? -0.767 -22.766 -27.609 1 96.5 402 LYS B O 1
ATOM 7419 N N . GLU B 1 403 ? 0.296 -24.234 -26.25 1 96.81 403 GLU B N 1
ATOM 7420 C CA . GLU B 1 403 ? -0.453 -23.859 -25.047 1 96.81 403 GLU B CA 1
ATOM 7421 C C . GLU B 1 403 ? -0.023 -22.484 -24.531 1 96.81 403 GLU B C 1
ATOM 7423 O O . GLU B 1 403 ? 1.14 -22.109 -24.688 1 96.81 403 GLU B O 1
ATOM 7428 N N . VAL B 1 404 ? -1.009 -21.812 -23.953 1 97.94 404 VAL B N 1
ATOM 7429 C CA . VAL B 1 404 ? -0.719 -20.453 -23.531 1 97.94 404 VAL B CA 1
ATOM 7430 C C . VAL B 1 404 ? -1.315 -20.203 -22.141 1 97.94 404 VAL B C 1
ATOM 7432 O O . VAL B 1 404 ? -2.367 -20.75 -21.797 1 97.94 404 VAL B O 1
ATOM 7435 N N . ILE B 1 405 ? -0.61 -19.469 -21.281 1 98.31 405 ILE B N 1
ATOM 7436 C CA . ILE B 1 405 ? -1.153 -18.828 -20.094 1 98.31 405 ILE B CA 1
ATOM 7437 C C . ILE B 1 405 ? -1.019 -17.312 -20.219 1 98.31 405 ILE B C 1
ATOM 7439 O O . ILE B 1 405 ? -0.189 -16.812 -20.984 1 98.31 405 ILE B O 1
ATOM 7443 N N . PHE B 1 406 ? -1.883 -16.609 -19.469 1 98.5 406 PHE B N 1
ATOM 7444 C CA . PHE B 1 406 ? -2.09 -15.195 -19.75 1 98.5 406 PHE B CA 1
ATOM 7445 C C . PHE B 1 406 ? -1.888 -14.359 -18.484 1 98.5 406 PHE B C 1
ATOM 7447 O O . PHE B 1 406 ? -2.377 -14.711 -17.422 1 98.5 406 PHE B O 1
ATOM 7454 N N . SER B 1 407 ? -1.13 -13.203 -18.609 1 98.5 407 SER B N 1
ATOM 7455 C CA . SER B 1 407 ? -1.011 -12.266 -17.5 1 98.5 407 SER B CA 1
ATOM 7456 C C . SER B 1 407 ? -0.996 -10.82 -18 1 98.5 407 SER B C 1
ATOM 7458 O O . SER B 1 407 ? -0.919 -9.883 -17.203 1 98.5 407 SER B O 1
ATOM 7460 N N . ALA B 1 408 ? -1.139 -10.523 -19.25 1 97.62 408 ALA B N 1
ATOM 7461 C CA . ALA B 1 408 ? -0.833 -9.242 -19.875 1 97.62 408 ALA B CA 1
ATOM 7462 C C . ALA B 1 408 ? -1.65 -8.117 -19.25 1 97.62 408 ALA B C 1
ATOM 7464 O O . ALA B 1 408 ? -1.142 -7.012 -19.047 1 97.62 408 ALA B O 1
ATOM 7465 N N . CYS B 1 409 ? -2.879 -8.312 -18.938 1 96.38 409 CYS B N 1
ATOM 7466 C CA . CYS B 1 409 ? -3.674 -7.223 -18.375 1 96.38 409 CYS B CA 1
ATOM 7467 C C . CYS B 1 409 ? -3.742 -7.316 -16.859 1 96.38 409 CYS B C 1
ATOM 7469 O O . CYS B 1 409 ? -4.527 -6.609 -16.219 1 96.38 409 CYS B O 1
ATOM 7471 N N . TRP B 1 410 ? -2.936 -8.18 -16.25 1 98 410 TRP B N 1
ATOM 7472 C CA . TRP B 1 410 ? -3.109 -8.461 -14.828 1 98 410 TRP B CA 1
ATOM 7473 C C . TRP B 1 410 ? -1.816 -8.211 -14.062 1 98 410 TRP B C 1
ATOM 7475 O O . TRP B 1 410 ? -1.504 -8.922 -13.109 1 98 410 TRP B O 1
ATOM 7485 N N . TYR B 1 411 ? -0.978 -7.281 -14.555 1 96.81 411 TYR B N 1
ATOM 7486 C CA . TYR B 1 411 ? 0.121 -6.754 -13.758 1 96.81 411 TYR B CA 1
ATOM 7487 C C . TYR B 1 411 ? -0.396 -5.82 -12.664 1 96.81 411 TYR B C 1
ATOM 7489 O O . TYR B 1 411 ? -0.493 -4.609 -12.875 1 96.81 411 TYR B O 1
ATOM 7497 N N . LEU B 1 412 ? -0.589 -6.375 -11.492 1 97.44 412 LEU B N 1
ATOM 7498 C CA . LEU B 1 412 ? -1.225 -5.633 -10.406 1 97.44 412 LEU B CA 1
ATOM 7499 C C . LEU B 1 412 ? -0.223 -4.715 -9.711 1 97.44 412 LEU B C 1
ATOM 7501 O O . LEU B 1 412 ? -0.606 -3.873 -8.898 1 97.44 412 LEU B O 1
ATOM 7505 N N . SER B 1 413 ? 1.068 -4.824 -10.023 1 95.88 413 SER B N 1
ATOM 7506 C CA . SER B 1 413 ? 2.072 -3.891 -9.516 1 95.88 413 SER B CA 1
ATOM 7507 C C . SER B 1 413 ? 1.921 -2.516 -10.156 1 95.88 413 SER B C 1
ATOM 7509 O O . SER B 1 413 ? 2.375 -1.514 -9.594 1 95.88 413 SER B O 1
ATOM 7511 N N . SER B 1 414 ? 1.333 -2.477 -11.328 1 93.62 414 SER B N 1
ATOM 7512 C CA . SER B 1 414 ? 1.046 -1.217 -12.008 1 93.62 414 SER B CA 1
ATOM 7513 C C . SER B 1 414 ? -0.232 -0.579 -11.477 1 93.62 414 SER B C 1
ATOM 7515 O O . SER B 1 414 ? -1.286 -0.665 -12.109 1 93.62 414 SER B O 1
ATOM 7517 N N . ILE B 1 415 ? -0.108 0.213 -10.484 1 94.5 415 ILE B N 1
ATOM 7518 C CA . ILE B 1 415 ? -1.257 0.724 -9.742 1 94.5 415 ILE B CA 1
ATOM 7519 C C . ILE B 1 415 ? -1.614 2.121 -10.25 1 94.5 415 ILE B C 1
ATOM 7521 O O . ILE B 1 415 ? -0.769 2.82 -10.812 1 94.5 415 ILE B O 1
ATOM 7525 N N . ARG B 1 416 ? -2.871 2.451 -10.062 1 93.88 416 ARG B N 1
ATOM 7526 C CA . ARG B 1 416 ? -3.379 3.801 -10.289 1 93.88 416 ARG B CA 1
ATOM 7527 C C . ARG B 1 416 ? -4.422 4.176 -9.242 1 93.88 416 ARG B C 1
ATOM 7529 O O . ARG B 1 416 ? -4.973 3.305 -8.57 1 93.88 416 ARG B O 1
ATOM 7536 N N . PHE B 1 417 ? -4.641 5.41 -9.117 1 94.81 417 PHE B N 1
ATOM 7537 C CA . PHE B 1 417 ? -5.652 5.934 -8.203 1 94.81 417 PHE B CA 1
ATOM 7538 C C . PHE B 1 417 ? -7.039 5.457 -8.609 1 94.81 417 PHE B C 1
ATOM 7540 O O . PHE B 1 417 ? -7.348 5.359 -9.797 1 94.81 417 PHE B O 1
ATOM 7547 N N . GLY B 1 418 ? -7.867 5.203 -7.59 1 95.5 418 GLY B N 1
ATOM 7548 C CA . GLY B 1 418 ? -9.25 4.852 -7.855 1 95.5 418 GLY B CA 1
ATOM 7549 C C . GLY B 1 418 ? -9.477 3.355 -7.957 1 95.5 418 GLY B C 1
ATOM 7550 O O . GLY B 1 418 ? -8.773 2.57 -7.32 1 95.5 418 GLY B O 1
ATOM 7551 N N . GLU B 1 419 ? -10.555 2.996 -8.703 1 96.88 419 GLU B N 1
ATOM 7552 C CA . GLU B 1 419 ? -10.93 1.596 -8.867 1 96.88 419 GLU B CA 1
ATOM 7553 C C . GLU B 1 419 ? -10.211 0.972 -10.062 1 96.88 419 GLU B C 1
ATOM 7555 O O . GLU B 1 419 ? -10.844 0.591 -11.047 1 96.88 419 GLU B O 1
ATOM 7560 N N . ASP B 1 420 ? -8.93 0.76 -9.859 1 95.12 420 ASP B N 1
ATOM 7561 C CA . ASP B 1 420 ? -8.109 0.3 -10.977 1 95.12 420 ASP B CA 1
ATOM 7562 C C . ASP B 1 420 ? -8.289 -1.197 -11.211 1 95.12 420 ASP B C 1
ATOM 7564 O O . ASP B 1 420 ? -7.715 -1.76 -12.148 1 95.12 420 ASP B O 1
ATOM 7568 N N . TRP B 1 421 ? -9.148 -1.894 -10.352 1 97.38 421 TRP B N 1
ATOM 7569 C CA . TRP B 1 421 ? -9.461 -3.309 -10.523 1 97.38 421 TRP B CA 1
ATOM 7570 C C . TRP B 1 421 ? -10.445 -3.516 -11.672 1 97.38 421 TRP B C 1
ATOM 7572 O O . TRP B 1 421 ? -10.562 -4.617 -12.211 1 97.38 421 TRP B O 1
ATOM 7582 N N . ILE B 1 422 ? -11.18 -2.479 -12.078 1 98.12 422 ILE B N 1
ATOM 7583 C CA . ILE B 1 422 ? -12.273 -2.604 -13.039 1 98.12 422 ILE B CA 1
ATOM 7584 C C . ILE B 1 422 ? -11.719 -3.043 -14.398 1 98.12 422 ILE B C 1
ATOM 7586 O O . ILE B 1 422 ? -12.25 -3.967 -15.016 1 98.12 422 ILE B O 1
ATOM 7590 N N . ASP B 1 423 ? -10.633 -2.383 -14.867 1 95.75 423 ASP B N 1
ATOM 7591 C CA . ASP B 1 423 ? -10.062 -2.762 -16.156 1 95.75 423 ASP B CA 1
ATOM 7592 C C . ASP B 1 423 ? -9.516 -4.188 -16.109 1 95.75 423 ASP B C 1
ATOM 7594 O O . ASP B 1 423 ? -9.578 -4.906 -17.109 1 95.75 423 ASP B O 1
ATOM 7598 N N . ARG B 1 424 ? -8.969 -4.586 -14.984 1 96.94 424 ARG B N 1
ATOM 7599 C CA . ARG B 1 424 ? -8.469 -5.945 -14.82 1 96.94 424 ARG B CA 1
ATOM 7600 C C . ARG B 1 424 ? -9.602 -6.961 -14.883 1 96.94 424 ARG B C 1
ATOM 7602 O O . ARG B 1 424 ? -9.453 -8.039 -15.461 1 96.94 424 ARG B O 1
ATOM 7609 N N . TYR B 1 425 ? -10.711 -6.605 -14.289 1 98.06 425 TYR B N 1
ATOM 7610 C CA . TYR B 1 425 ? -11.883 -7.469 -14.227 1 98.06 425 TYR B CA 1
ATOM 7611 C C . TYR B 1 425 ? -12.539 -7.598 -15.602 1 98.06 425 TYR B C 1
ATOM 7613 O O . TYR B 1 425 ? -13.086 -8.648 -15.93 1 98.06 425 TYR B O 1
ATOM 7621 N N . GLN B 1 426 ? -12.445 -6.586 -16.375 1 97.44 426 GLN B N 1
ATOM 7622 C CA . GLN B 1 426 ? -13.102 -6.582 -17.688 1 97.44 426 GLN B CA 1
ATOM 7623 C C . GLN B 1 426 ? -12.258 -7.312 -18.719 1 97.44 426 GLN B C 1
ATOM 7625 O O . GLN B 1 426 ? -12.75 -7.66 -19.797 1 97.44 426 GLN B O 1
ATOM 7630 N N . CYS B 1 427 ? -11.055 -7.598 -18.391 1 96.25 427 CYS B N 1
ATOM 7631 C CA . CYS B 1 427 ? -10.148 -8.305 -19.281 1 96.25 427 CYS B CA 1
ATOM 7632 C C . CYS B 1 427 ? -10.492 -9.789 -19.359 1 96.25 427 CYS B C 1
ATOM 7634 O O . CYS B 1 427 ? -10.656 -10.438 -18.312 1 96.25 427 CYS B O 1
ATOM 7636 N N . ASP B 1 428 ? -10.602 -10.305 -20.594 1 97 428 ASP B N 1
ATOM 7637 C CA . ASP B 1 428 ? -10.852 -11.727 -20.812 1 97 428 ASP B CA 1
ATOM 7638 C C . ASP B 1 428 ? -9.867 -12.297 -21.844 1 97 428 ASP B C 1
ATOM 7640 O O . ASP B 1 428 ? -9.977 -12.023 -23.031 1 97 428 ASP B O 1
ATOM 7644 N N . PRO B 1 429 ? -9.008 -13.125 -21.422 1 96.06 429 PRO B N 1
ATOM 7645 C CA . PRO B 1 429 ? -8 -13.656 -22.344 1 96.06 429 PRO B CA 1
ATOM 7646 C C . PRO B 1 429 ? -8.609 -14.508 -23.453 1 96.06 429 PRO B C 1
ATOM 7648 O O . PRO B 1 429 ? -7.922 -14.828 -24.438 1 96.06 429 PRO B O 1
ATOM 7651 N N . ALA B 1 430 ? -9.812 -14.867 -23.375 1 97.88 430 ALA B N 1
ATOM 7652 C CA . ALA B 1 430 ? -10.453 -15.711 -24.375 1 97.88 430 ALA B CA 1
ATOM 7653 C C . ALA B 1 430 ? -11.148 -14.859 -25.438 1 97.88 430 ALA B C 1
ATOM 7655 O O . ALA B 1 430 ? -11.719 -15.398 -26.391 1 97.88 430 ALA B O 1
ATOM 7656 N N . SER B 1 431 ? -11.055 -13.57 -25.359 1 96.38 431 SER B N 1
ATOM 7657 C CA . SER B 1 431 ? -11.836 -12.68 -26.203 1 96.38 431 SER B CA 1
ATOM 7658 C C . SER B 1 431 ? -11.148 -12.469 -27.562 1 96.38 431 SER B C 1
ATOM 7660 O O . SER B 1 431 ? -11.695 -11.797 -28.438 1 96.38 431 SER B O 1
ATOM 7662 N N . PHE B 1 432 ? -10 -13.07 -27.828 1 96.5 432 PHE B N 1
ATOM 7663 C CA . PHE B 1 432 ? -9.195 -12.742 -28.984 1 96.5 432 PHE B CA 1
ATOM 7664 C C . PHE B 1 432 ? -9.688 -13.484 -30.219 1 96.5 432 PHE B C 1
ATOM 7666 O O . PHE B 1 432 ? -9.352 -13.125 -31.359 1 96.5 432 PHE B O 1
ATOM 7673 N N . THR B 1 433 ? -10.523 -14.516 -30.016 1 97 433 THR B N 1
ATOM 7674 C CA . THR B 1 433 ? -11 -15.32 -31.141 1 97 433 THR B CA 1
ATOM 7675 C C . THR B 1 433 ? -12.297 -16.047 -30.781 1 97 433 THR B C 1
ATOM 7677 O O . THR B 1 433 ? -12.711 -16.031 -29.609 1 97 433 THR B O 1
ATOM 7680 N N . ASN B 1 434 ? -12.961 -16.562 -31.75 1 96.44 434 ASN B N 1
ATOM 7681 C CA . ASN B 1 434 ? -14.109 -17.438 -31.547 1 96.44 434 ASN B CA 1
ATOM 7682 C C . ASN B 1 434 ? -13.781 -18.875 -31.938 1 96.44 434 ASN B C 1
ATOM 7684 O O . ASN B 1 434 ? -14.648 -19.766 -31.859 1 96.44 434 ASN B O 1
ATOM 7688 N N . ASN B 1 435 ? -12.516 -19.078 -32.25 1 97.88 435 ASN B N 1
ATOM 7689 C CA . ASN B 1 435 ? -12.094 -20.406 -32.656 1 97.88 435 ASN B CA 1
ATOM 7690 C C . ASN B 1 435 ? -11.93 -21.328 -31.438 1 97.88 435 ASN B C 1
ATOM 7692 O O . ASN B 1 435 ? -11.023 -21.141 -30.625 1 97.88 435 ASN B O 1
ATOM 7696 N N . THR B 1 436 ? -12.672 -22.359 -31.344 1 97.25 436 THR B N 1
ATOM 7697 C CA . THR B 1 436 ? -12.742 -23.219 -30.156 1 97.25 436 THR B CA 1
ATOM 7698 C C . THR B 1 436 ? -11.453 -24.016 -30 1 97.25 436 THR B C 1
ATOM 7700 O O . THR B 1 436 ? -11.047 -24.312 -28.875 1 97.25 436 THR B O 1
ATOM 7703 N N . LYS B 1 437 ? -10.867 -24.391 -31.078 1 97.75 437 LYS B N 1
ATOM 7704 C CA . LYS B 1 437 ? -9.617 -25.141 -31.016 1 97.75 437 LYS B CA 1
ATOM 7705 C C . LYS B 1 437 ? -8.5 -24.297 -30.391 1 97.75 437 LYS B C 1
ATOM 7707 O O . LYS B 1 437 ? -7.719 -24.781 -29.578 1 97.75 437 LYS B O 1
ATOM 7712 N N . GLN B 1 438 ? -8.445 -23.047 -30.797 1 97.94 438 GLN B N 1
ATOM 7713 C CA . GLN B 1 438 ? -7.461 -22.141 -30.219 1 97.94 438 GLN B CA 1
ATOM 7714 C C . GLN B 1 438 ? -7.746 -21.875 -28.75 1 97.94 438 GLN B C 1
ATOM 7716 O O . GLN B 1 438 ? -6.828 -21.859 -27.922 1 97.94 438 GLN B O 1
ATOM 7721 N N . LEU B 1 439 ? -9.008 -21.703 -28.484 1 98.19 439 LEU B N 1
ATOM 7722 C CA . LEU B 1 439 ? -9.398 -21.406 -27.109 1 98.19 439 LEU B CA 1
ATOM 7723 C C . LEU B 1 439 ? -9.047 -22.562 -26.188 1 98.19 439 LEU B C 1
ATOM 7725 O O . LEU B 1 439 ? -8.727 -22.344 -25.016 1 98.19 439 LEU B O 1
ATOM 7729 N N . ALA B 1 440 ? -9.055 -23.781 -26.719 1 97.62 440 ALA B N 1
ATOM 7730 C CA . ALA B 1 440 ? -8.742 -24.969 -25.922 1 97.62 440 ALA B CA 1
ATOM 7731 C C . ALA B 1 440 ? -7.277 -24.969 -25.5 1 97.62 440 ALA B C 1
ATOM 7733 O O . ALA B 1 440 ? -6.895 -25.688 -24.578 1 97.62 440 ALA B O 1
ATOM 7734 N N . LEU B 1 441 ? -6.434 -24.141 -26.141 1 97.62 441 LEU B N 1
ATOM 7735 C CA . LEU B 1 441 ? -5.008 -24.078 -25.844 1 97.62 441 LEU B CA 1
ATOM 7736 C C . LEU B 1 441 ? -4.727 -23.109 -24.703 1 97.62 441 LEU B C 1
ATOM 7738 O O . LEU B 1 441 ? -3.613 -23.078 -24.172 1 97.62 441 LEU B O 1
ATOM 7742 N N . ILE B 1 442 ? -5.754 -22.359 -24.297 1 98.25 442 ILE B N 1
ATOM 7743 C CA . ILE B 1 442 ? -5.617 -21.5 -23.125 1 98.25 442 ILE B CA 1
ATOM 7744 C C . ILE B 1 442 ? -5.727 -22.344 -21.859 1 98.25 442 ILE B C 1
ATOM 7746 O O . ILE B 1 442 ? -6.754 -22.984 -21.625 1 98.25 442 ILE B O 1
ATOM 7750 N N . LYS B 1 443 ? -4.754 -22.297 -21.031 1 97.56 443 LYS B N 1
ATOM 7751 C CA . LYS B 1 443 ? -4.75 -23.125 -19.828 1 97.56 443 LYS B CA 1
ATOM 7752 C C . LYS B 1 443 ? -5.109 -22.312 -18.594 1 97.56 443 LYS B C 1
ATOM 7754 O O . LYS B 1 443 ? -5.34 -22.859 -17.531 1 97.56 443 LYS B O 1
ATOM 7759 N N . GLY B 1 444 ? -5.152 -21 -18.781 1 98.06 444 GLY B N 1
ATOM 7760 C CA . GLY B 1 444 ? -5.453 -20.062 -17.703 1 98.06 444 GLY B CA 1
ATOM 7761 C C . GLY B 1 444 ? -4.539 -18.844 -17.688 1 98.06 444 GLY B C 1
ATOM 7762 O O . GLY B 1 444 ? -4.238 -18.281 -18.734 1 98.06 444 GLY B O 1
ATOM 7763 N N . GLY B 1 445 ? -4.207 -18.453 -16.5 1 98.38 445 GLY B N 1
ATOM 7764 C CA . GLY B 1 445 ? -3.371 -17.266 -16.328 1 98.38 445 GLY B CA 1
ATOM 7765 C C . GLY B 1 445 ? -3.15 -16.906 -14.867 1 98.38 445 GLY B C 1
ATOM 7766 O O . GLY B 1 445 ? -3.307 -17.75 -13.984 1 98.38 445 GLY B O 1
ATOM 7767 N N . GLY B 1 446 ? -2.67 -15.68 -14.742 1 98.5 446 GLY B N 1
ATOM 7768 C CA . GLY B 1 446 ? -2.406 -15.289 -13.359 1 98.5 446 GLY B CA 1
ATOM 7769 C C . GLY B 1 446 ? -2.082 -13.812 -13.211 1 98.5 446 GLY B C 1
ATOM 7770 O O . GLY B 1 446 ? -1.629 -13.172 -14.164 1 98.5 446 GLY B O 1
ATOM 7771 N N . ALA B 1 447 ? -2.373 -13.312 -12.023 1 98.75 447 ALA B N 1
ATOM 7772 C CA . ALA B 1 447 ? -1.949 -11.969 -11.625 1 98.75 447 ALA B CA 1
ATOM 7773 C C . ALA B 1 447 ? -0.449 -11.922 -11.352 1 98.75 447 ALA B C 1
ATOM 7775 O O . ALA B 1 447 ? 0.174 -12.961 -11.109 1 98.75 447 ALA B O 1
ATOM 7776 N N . ALA B 1 448 ? 0.099 -10.766 -11.5 1 98.69 448 ALA B N 1
ATOM 7777 C CA . ALA B 1 448 ? 1.527 -10.617 -11.242 1 98.69 448 ALA B CA 1
ATOM 7778 C C . ALA B 1 448 ? 1.793 -9.406 -10.352 1 98.69 448 ALA B C 1
ATOM 7780 O O . ALA B 1 448 ? 1.364 -8.289 -10.656 1 98.69 448 ALA B O 1
ATOM 7781 N N . MET B 1 449 ? 2.408 -9.625 -9.234 1 98.69 449 MET B N 1
ATOM 7782 C CA . MET B 1 449 ? 2.9 -8.578 -8.336 1 98.69 449 MET B CA 1
ATOM 7783 C C . MET B 1 449 ? 4.422 -8.5 -8.375 1 98.69 449 MET B C 1
ATOM 7785 O O . MET B 1 449 ? 5.102 -9.148 -7.578 1 98.69 449 MET B O 1
ATOM 7789 N N . TRP B 1 450 ? 4.945 -7.699 -9.266 1 98.44 450 TRP B N 1
ATOM 7790 C CA . TRP B 1 450 ? 6.387 -7.512 -9.375 1 98.44 450 TRP B CA 1
ATOM 7791 C C . TRP B 1 450 ? 6.922 -6.676 -8.219 1 98.44 450 TRP B C 1
ATOM 7793 O O . TRP B 1 450 ? 6.211 -5.82 -7.684 1 98.44 450 TRP B O 1
ATOM 7803 N N . GLY B 1 451 ? 8.148 -6.859 -7.848 1 98.12 451 GLY B N 1
ATOM 7804 C CA . GLY B 1 451 ? 8.672 -6.402 -6.566 1 98.12 451 GLY B CA 1
ATOM 7805 C C . GLY B 1 451 ? 9.477 -5.125 -6.672 1 98.12 451 GLY B C 1
ATOM 7806 O O . GLY B 1 451 ? 10.242 -4.793 -5.766 1 98.12 451 GLY B O 1
ATOM 7807 N N . GLU B 1 452 ? 9.375 -4.336 -7.801 1 97.75 452 GLU B N 1
ATOM 7808 C CA . GLU B 1 452 ? 10.156 -3.109 -7.918 1 97.75 452 GLU B CA 1
ATOM 7809 C C . GLU B 1 452 ? 9.844 -2.139 -6.785 1 97.75 452 GLU B C 1
ATOM 7811 O O . GLU B 1 452 ? 10.742 -1.504 -6.234 1 97.75 452 GLU B O 1
ATOM 7816 N N . TYR B 1 453 ? 8.555 -2.072 -6.43 1 97.75 453 TYR B N 1
ATOM 7817 C CA . TYR B 1 453 ? 8.117 -1.14 -5.398 1 97.75 453 TYR B CA 1
ATOM 7818 C C . TYR B 1 453 ? 7.238 -1.838 -4.367 1 97.75 453 TYR B C 1
ATOM 7820 O O . TYR B 1 453 ? 6.316 -1.233 -3.818 1 97.75 453 TYR B O 1
ATOM 7828 N N . VAL B 1 454 ? 7.488 -3.166 -4.191 1 98.19 454 VAL B N 1
ATOM 7829 C CA . VAL B 1 454 ? 6.676 -3.967 -3.283 1 98.19 454 VAL B CA 1
ATOM 7830 C C . VAL B 1 454 ? 7.578 -4.828 -2.404 1 98.19 454 VAL B C 1
ATOM 7832 O O . VAL B 1 454 ? 8.516 -5.457 -2.896 1 98.19 454 VAL B O 1
ATOM 7835 N N . ASP B 1 455 ? 7.332 -4.793 -1.14 1 98 455 ASP B N 1
ATOM 7836 C CA . ASP B 1 455 ? 7.914 -5.734 -0.189 1 98 455 ASP B CA 1
ATOM 7837 C C . ASP B 1 455 ? 6.922 -6.078 0.922 1 98 455 ASP B C 1
ATOM 7839 O O . ASP B 1 455 ? 5.711 -6.051 0.708 1 98 455 ASP B O 1
ATOM 7843 N N . HIS B 1 456 ? 7.434 -6.496 2.074 1 97.75 456 HIS B N 1
ATOM 7844 C CA . HIS B 1 456 ? 6.555 -6.965 3.141 1 97.75 456 HIS B CA 1
ATOM 7845 C C . HIS B 1 456 ? 5.625 -5.852 3.619 1 97.75 456 HIS B C 1
ATOM 7847 O O . HIS B 1 456 ? 4.555 -6.125 4.164 1 97.75 456 HIS B O 1
ATOM 7853 N N . THR B 1 457 ? 5.938 -4.574 3.383 1 98 457 THR B N 1
ATOM 7854 C CA . THR B 1 457 ? 5.188 -3.447 3.928 1 98 457 THR B CA 1
ATOM 7855 C C . THR B 1 457 ? 3.908 -3.215 3.133 1 98 457 THR B C 1
ATOM 7857 O O . THR B 1 457 ? 2.973 -2.578 3.621 1 98 457 THR B O 1
ATOM 7860 N N . ASN B 1 458 ? 3.848 -3.68 1.88 1 98 458 ASN B N 1
ATOM 7861 C CA . ASN B 1 458 ? 2.678 -3.35 1.074 1 98 458 ASN B CA 1
ATOM 7862 C C . ASN B 1 458 ? 2.266 -4.516 0.178 1 98 458 ASN B C 1
ATOM 7864 O O . ASN B 1 458 ? 1.378 -4.371 -0.664 1 98 458 ASN B O 1
ATOM 7868 N N . LEU B 1 459 ? 2.855 -5.711 0.35 1 98.69 459 LEU B N 1
ATOM 7869 C CA . LEU B 1 459 ? 2.523 -6.871 -0.47 1 98.69 459 LEU B CA 1
ATOM 7870 C C . LEU B 1 459 ? 1.045 -7.223 -0.344 1 98.69 459 LEU B C 1
ATOM 7872 O O . LEU B 1 459 ? 0.335 -7.305 -1.349 1 98.69 459 LEU B O 1
ATOM 7876 N N . ILE B 1 460 ? 0.612 -7.383 0.891 1 98.75 460 ILE B N 1
ATOM 7877 C CA . ILE B 1 460 ? -0.75 -7.855 1.114 1 98.75 460 ILE B CA 1
ATOM 7878 C C . ILE B 1 460 ? -1.745 -6.766 0.718 1 98.75 460 ILE B C 1
ATOM 7880 O O . ILE B 1 460 ? -2.678 -7.02 -0.047 1 98.75 460 ILE B O 1
ATOM 7884 N N . SER B 1 461 ? -1.497 -5.535 1.098 1 97.94 461 SER B N 1
ATOM 7885 C CA . SER B 1 461 ? -2.449 -4.457 0.843 1 97.94 461 SER B CA 1
ATOM 7886 C C . SER B 1 461 ? -2.578 -4.176 -0.65 1 97.94 461 SER B C 1
ATOM 7888 O O . SER B 1 461 ? -3.676 -3.9 -1.143 1 97.94 461 SER B O 1
ATOM 7890 N N . ARG B 1 462 ? -1.499 -4.32 -1.36 1 97.12 462 ARG B N 1
ATOM 7891 C CA . ARG B 1 462 ? -1.531 -3.998 -2.783 1 97.12 462 ARG B CA 1
ATOM 7892 C C . ARG B 1 462 ? -2.1 -5.156 -3.594 1 97.12 462 ARG B C 1
ATOM 7894 O O . ARG B 1 462 ? -2.689 -4.945 -4.656 1 97.12 462 ARG B O 1
ATOM 7901 N N . SER B 1 463 ? -1.959 -6.324 -3.098 1 98.5 463 SER B N 1
ATOM 7902 C CA . SER B 1 463 ? -2.41 -7.508 -3.824 1 98.5 463 SER B CA 1
ATOM 7903 C C . SER B 1 463 ? -3.906 -7.734 -3.633 1 98.5 463 SER B C 1
ATOM 7905 O O . SER B 1 463 ? -4.598 -8.164 -4.559 1 98.5 463 SER B O 1
ATOM 7907 N N . TRP B 1 464 ? -4.359 -7.426 -2.404 1 98.12 464 TRP B N 1
ATOM 7908 C CA . TRP B 1 464 ? -5.727 -7.785 -2.049 1 98.12 464 TRP B CA 1
ATOM 7909 C C . TRP B 1 464 ? -6.512 -6.562 -1.586 1 98.12 464 TRP B C 1
ATOM 7911 O O . TRP B 1 464 ? -5.961 -5.676 -0.93 1 98.12 464 TRP B O 1
ATOM 7921 N N . PRO B 1 465 ? -7.695 -6.504 -2.053 1 97.38 465 PRO B N 1
ATOM 7922 C CA . PRO B 1 465 ? -8.508 -7.543 -2.693 1 97.38 465 PRO B CA 1
ATOM 7923 C C . PRO B 1 465 ? -8.438 -7.488 -4.219 1 97.38 465 PRO B C 1
ATOM 7925 O O . PRO B 1 465 ? -9.203 -8.18 -4.898 1 97.38 465 PRO B O 1
ATOM 7928 N N . ARG B 1 466 ? -7.523 -6.742 -4.836 1 97.69 466 ARG B N 1
ATOM 7929 C CA . ARG B 1 466 ? -7.426 -6.574 -6.281 1 97.69 466 ARG B CA 1
ATOM 7930 C C . ARG B 1 466 ? -7.277 -7.926 -6.98 1 97.69 466 ARG B C 1
ATOM 7932 O O . ARG B 1 466 ? -7.836 -8.141 -8.055 1 97.69 466 ARG B O 1
ATOM 7939 N N . GLY B 1 467 ? -6.559 -8.789 -6.336 1 98.56 467 GLY B N 1
ATOM 7940 C CA . GLY B 1 467 ? -6.312 -10.102 -6.906 1 98.56 467 GLY B CA 1
ATOM 7941 C C . GLY B 1 467 ? -7.578 -10.914 -7.094 1 98.56 467 GLY B C 1
ATOM 7942 O O . GLY B 1 467 ? -7.633 -11.805 -7.949 1 98.56 467 GLY B O 1
ATOM 7943 N N . ALA B 1 468 ? -8.594 -10.609 -6.305 1 98.56 468 ALA B N 1
ATOM 7944 C CA . ALA B 1 468 ? -9.852 -11.352 -6.367 1 98.56 468 ALA B CA 1
ATOM 7945 C C . ALA B 1 468 ? -10.555 -11.125 -7.703 1 98.56 468 ALA B C 1
ATOM 7947 O O . ALA B 1 468 ? -11.25 -12.016 -8.195 1 98.56 468 ALA B O 1
ATOM 7948 N N . ALA B 1 469 ? -10.367 -9.977 -8.312 1 98.25 469 ALA B N 1
ATOM 7949 C CA . ALA B 1 469 ? -10.938 -9.703 -9.625 1 98.25 469 ALA B CA 1
ATOM 7950 C C . ALA B 1 469 ? -10.367 -10.648 -10.68 1 98.25 469 ALA B C 1
ATOM 7952 O O . ALA B 1 469 ? -11.102 -11.18 -11.516 1 98.25 469 ALA B O 1
ATOM 7953 N N . VAL B 1 470 ? -9.086 -10.883 -10.602 1 98.69 470 VAL B N 1
ATOM 7954 C CA . VAL B 1 470 ? -8.414 -11.773 -11.539 1 98.69 470 VAL B CA 1
ATOM 7955 C C . VAL B 1 470 ? -8.828 -13.219 -11.266 1 98.69 470 VAL B C 1
ATOM 7957 O O . VAL B 1 470 ? -9.094 -13.977 -12.203 1 98.69 470 VAL B O 1
ATOM 7960 N N . ALA B 1 471 ? -8.906 -13.562 -9.984 1 98.75 471 ALA B N 1
ATOM 7961 C CA . ALA B 1 471 ? -9.32 -14.906 -9.602 1 98.75 471 ALA B CA 1
ATOM 7962 C C . ALA B 1 471 ? -10.68 -15.25 -10.188 1 98.75 471 ALA B C 1
ATOM 7964 O O . ALA B 1 471 ? -10.875 -16.344 -10.719 1 98.75 471 ALA B O 1
ATOM 7965 N N . GLU B 1 472 ? -11.594 -14.336 -10.109 1 98.56 472 GLU B N 1
ATOM 7966 C CA . GLU B 1 472 ? -12.938 -14.602 -10.617 1 98.56 472 GLU B CA 1
ATOM 7967 C C . GLU B 1 472 ? -12.93 -14.758 -12.133 1 98.56 472 GLU B C 1
ATOM 7969 O O . GLU B 1 472 ? -13.625 -15.625 -12.672 1 98.56 472 GLU B O 1
ATOM 7974 N N . ARG B 1 473 ? -12.141 -13.969 -12.82 1 98.31 473 ARG B N 1
ATOM 7975 C CA . ARG B 1 473 ? -12.062 -14.086 -14.266 1 98.31 473 ARG B CA 1
ATOM 7976 C C . ARG B 1 473 ? -11.523 -15.445 -14.68 1 98.31 473 ARG B C 1
ATOM 7978 O O . ARG B 1 473 ? -11.898 -15.977 -15.734 1 98.31 473 ARG B O 1
ATOM 7985 N N . LEU B 1 474 ? -10.719 -16.016 -13.859 1 98.5 474 LEU B N 1
ATOM 7986 C CA . LEU B 1 474 ? -10.078 -17.281 -14.172 1 98.5 474 LEU B CA 1
ATOM 7987 C C . LEU B 1 474 ? -10.945 -18.453 -13.727 1 98.5 474 LEU B C 1
ATOM 7989 O O . LEU B 1 474 ? -10.719 -19.594 -14.141 1 98.5 474 LEU B O 1
ATOM 7993 N N . TRP B 1 475 ? -11.898 -18.203 -12.906 1 98.5 475 TRP B N 1
ATOM 7994 C CA . TRP B 1 475 ? -12.688 -19.281 -12.297 1 98.5 475 TRP B CA 1
ATOM 7995 C C . TRP B 1 475 ? -14.109 -19.281 -12.852 1 98.5 475 TRP B C 1
ATOM 7997 O O . TRP B 1 475 ? -14.609 -20.312 -13.297 1 98.5 475 TRP B O 1
ATOM 8007 N N . SER B 1 476 ? -14.781 -18.125 -12.867 1 98.25 476 SER B N 1
ATOM 8008 C CA . SER B 1 476 ? -16.203 -18.016 -13.164 1 98.25 476 SER B CA 1
ATOM 8009 C C . SER B 1 476 ? -16.453 -18.094 -14.664 1 98.25 476 SER B C 1
ATOM 8011 O O . SER B 1 476 ? -15.57 -17.797 -15.469 1 98.25 476 SER B O 1
ATOM 8013 N N . PRO B 1 477 ? -17.656 -18.484 -15.07 1 97.31 477 PRO B N 1
ATOM 8014 C CA . PRO B 1 477 ? -18.016 -18.469 -16.484 1 97.31 477 PRO B CA 1
ATOM 8015 C C . PRO B 1 477 ? -17.797 -17.109 -17.141 1 97.31 477 PRO B C 1
ATOM 8017 O O . PRO B 1 477 ? -17.844 -16.078 -16.453 1 97.31 477 PRO B O 1
ATOM 8020 N N . ALA B 1 478 ? -17.578 -17.109 -18.453 1 96.5 478 ALA B N 1
ATOM 8021 C CA . ALA B 1 478 ? -17.25 -15.914 -19.219 1 96.5 478 ALA B CA 1
ATOM 8022 C C . ALA B 1 478 ? -18.312 -14.828 -19.031 1 96.5 478 ALA B C 1
ATOM 8024 O O . ALA B 1 478 ? -18 -13.641 -19.047 1 96.5 478 ALA B O 1
ATOM 8025 N N . GLN B 1 479 ? -19.547 -15.195 -18.734 1 95.56 479 GLN B N 1
ATOM 8026 C CA . GLN B 1 479 ? -20.656 -14.25 -18.688 1 95.56 479 GLN B CA 1
ATOM 8027 C C . GLN B 1 479 ? -20.672 -13.492 -17.375 1 95.56 479 GLN B C 1
ATOM 8029 O O . GLN B 1 479 ? -21.422 -12.508 -17.219 1 95.56 479 GLN B O 1
ATOM 8034 N N . VAL B 1 480 ? -19.906 -13.969 -16.391 1 95.81 480 VAL B N 1
ATOM 8035 C CA . VAL B 1 480 ? -19.781 -13.266 -15.109 1 95.81 480 VAL B CA 1
ATOM 8036 C C . VAL B 1 480 ? -18.797 -12.117 -15.234 1 95.81 480 VAL B C 1
ATOM 8038 O O . VAL B 1 480 ? -17.578 -12.336 -15.25 1 95.81 480 VAL B O 1
ATOM 8041 N N . HIS B 1 481 ? -19.281 -10.898 -15.438 1 94.88 481 HIS B N 1
ATOM 8042 C CA . HIS B 1 481 ? -18.391 -9.75 -15.578 1 94.88 481 HIS B CA 1
ATOM 8043 C C . HIS B 1 481 ? -19.078 -8.453 -15.172 1 94.88 481 HIS B C 1
ATOM 8045 O O . HIS B 1 481 ? -18.734 -7.383 -15.672 1 94.88 481 HIS B O 1
ATOM 8051 N N . ASP B 1 482 ? -20.172 -8.555 -14.352 1 96.56 482 ASP B N 1
ATOM 8052 C CA . ASP B 1 482 ? -20.891 -7.379 -13.867 1 96.56 482 ASP B CA 1
ATOM 8053 C C . ASP B 1 482 ? -20.047 -6.602 -12.852 1 96.56 482 ASP B C 1
ATOM 8055 O O . ASP B 1 482 ? -19.859 -7.051 -11.719 1 96.56 482 ASP B O 1
ATOM 8059 N N . VAL B 1 483 ? -19.641 -5.434 -13.258 1 97.31 483 VAL B N 1
ATOM 8060 C CA . VAL B 1 483 ? -18.719 -4.617 -12.469 1 97.31 483 VAL B CA 1
ATOM 8061 C C . VAL B 1 483 ? -19.391 -4.219 -11.156 1 97.31 483 VAL B C 1
ATOM 8063 O O . VAL B 1 483 ? -18.766 -4.238 -10.094 1 97.31 483 VAL B O 1
ATOM 8066 N N . ASN B 1 484 ? -20.625 -3.816 -11.156 1 96.06 484 ASN B N 1
ATOM 8067 C CA . ASN B 1 484 ? -21.312 -3.387 -9.945 1 96.06 484 ASN B CA 1
ATOM 8068 C C . ASN B 1 484 ? -21.484 -4.535 -8.953 1 96.06 484 ASN B C 1
ATOM 8070 O O . ASN B 1 484 ? -21.312 -4.348 -7.746 1 96.06 484 ASN B O 1
ATOM 8074 N N . ASP B 1 485 ? -21.812 -5.688 -9.477 1 96 485 ASP B N 1
ATOM 8075 C CA . ASP B 1 485 ? -21.906 -6.863 -8.617 1 96 485 ASP B CA 1
ATOM 8076 C C . ASP B 1 485 ? -20.562 -7.188 -7.977 1 96 485 ASP B C 1
ATOM 8078 O O . ASP B 1 485 ? -20.484 -7.453 -6.773 1 96 485 ASP B O 1
ATOM 8082 N N . MET B 1 486 ? -19.516 -7.164 -8.805 1 97.06 486 MET B N 1
ATOM 8083 C CA . MET B 1 486 ? -18.172 -7.43 -8.297 1 97.06 486 MET B CA 1
ATOM 8084 C C . MET B 1 486 ? -17.781 -6.426 -7.215 1 97.06 486 MET B C 1
ATOM 8086 O O . MET B 1 486 ? -17.188 -6.793 -6.203 1 97.06 486 MET B O 1
ATOM 8090 N N . ARG B 1 487 ? -18.141 -5.191 -7.457 1 96.19 487 ARG B N 1
ATOM 8091 C CA . ARG B 1 487 ? -17.828 -4.133 -6.5 1 96.19 487 ARG B CA 1
ATOM 8092 C C . ARG B 1 487 ? -18.406 -4.449 -5.125 1 96.19 487 ARG B C 1
ATOM 8094 O O . ARG B 1 487 ? -17.703 -4.383 -4.117 1 96.19 487 ARG B O 1
ATOM 8101 N N . ILE B 1 488 ? -19.625 -4.836 -5.078 1 93.31 488 ILE B N 1
ATOM 8102 C CA . ILE B 1 488 ? -20.328 -5.137 -3.834 1 93.31 488 ILE B CA 1
ATOM 8103 C C . ILE B 1 488 ? -19.672 -6.336 -3.15 1 93.31 488 ILE B C 1
ATOM 8105 O O . ILE B 1 488 ? -19.406 -6.301 -1.944 1 93.31 488 ILE B O 1
ATOM 8109 N N . ARG B 1 489 ? -19.344 -7.312 -3.902 1 95.19 489 ARG B N 1
ATOM 8110 C CA . ARG B 1 489 ? -18.75 -8.516 -3.334 1 95.19 489 ARG B CA 1
ATOM 8111 C C . ARG B 1 489 ? -17.328 -8.266 -2.865 1 95.19 489 ARG B C 1
ATOM 8113 O O . ARG B 1 489 ? -16.875 -8.828 -1.863 1 95.19 489 ARG B O 1
ATOM 8120 N N . LEU B 1 490 ? -16.641 -7.375 -3.58 1 96.5 490 LEU B N 1
ATOM 8121 C CA . LEU B 1 490 ? -15.281 -7.047 -3.188 1 96.5 490 LEU B CA 1
ATOM 8122 C C . LEU B 1 490 ? -15.258 -6.359 -1.824 1 96.5 490 LEU B C 1
ATOM 8124 O O . LEU B 1 490 ? -14.336 -6.566 -1.035 1 96.5 490 LEU B O 1
ATOM 8128 N N . ILE B 1 491 ? -16.234 -5.523 -1.559 1 93.12 491 ILE B N 1
ATOM 8129 C CA . ILE B 1 491 ? -16.328 -4.852 -0.266 1 93.12 491 ILE B CA 1
ATOM 8130 C C . ILE B 1 491 ? -16.484 -5.891 0.844 1 93.12 491 ILE B C 1
ATOM 8132 O O . ILE B 1 491 ? -15.766 -5.844 1.848 1 93.12 491 ILE B O 1
ATOM 8136 N N . SER B 1 492 ? -17.359 -6.875 0.616 1 91.44 492 SER B N 1
ATOM 8137 C CA . SER B 1 492 ? -17.562 -7.945 1.588 1 91.44 492 SER B CA 1
ATOM 8138 C C . SER B 1 492 ? -16.328 -8.828 1.725 1 91.44 492 SER B C 1
ATOM 8140 O O . SER B 1 492 ? -15.969 -9.227 2.832 1 91.44 492 SER B O 1
ATOM 8142 N N . TYR B 1 493 ? -15.75 -9.133 0.662 1 95.38 493 TYR B N 1
ATOM 8143 C CA . TYR B 1 493 ? -14.562 -9.977 0.653 1 95.38 493 TYR B CA 1
ATOM 8144 C C . TYR B 1 493 ? -13.414 -9.312 1.404 1 95.38 493 TYR B C 1
ATOM 8146 O O . TYR B 1 493 ? -12.672 -9.984 2.131 1 95.38 493 TYR B O 1
ATOM 8154 N N . ARG B 1 494 ? -13.211 -8.016 1.19 1 96.06 494 ARG B N 1
ATOM 8155 C CA . ARG B 1 494 ? -12.172 -7.305 1.929 1 96.06 494 ARG B CA 1
ATOM 8156 C C . ARG B 1 494 ? -12.367 -7.465 3.434 1 96.06 494 ARG B C 1
ATOM 8158 O O . ARG B 1 494 ? -11.406 -7.711 4.164 1 96.06 494 ARG B O 1
ATOM 8165 N N . CYS B 1 495 ? -13.609 -7.293 3.875 1 94.19 495 CYS B N 1
ATOM 8166 C CA . CYS B 1 495 ? -13.898 -7.438 5.301 1 94.19 495 CYS B CA 1
ATOM 8167 C C . CYS B 1 495 ? -13.594 -8.852 5.777 1 94.19 495 CYS B C 1
ATOM 8169 O O . CYS B 1 495 ? -13.109 -9.039 6.895 1 94.19 495 CYS B O 1
ATOM 8171 N N . PHE B 1 496 ? -13.875 -9.828 4.914 1 94.06 496 PHE B N 1
ATOM 8172 C CA . PHE B 1 496 ? -13.539 -11.219 5.199 1 94.06 496 PHE B CA 1
ATOM 8173 C C . PHE B 1 496 ? -12.031 -11.383 5.395 1 94.06 496 PHE B C 1
ATOM 8175 O O . PHE B 1 496 ? -11.594 -12.023 6.348 1 94.06 496 PHE B O 1
ATOM 8182 N N . LEU B 1 497 ? -11.18 -10.773 4.539 1 96.69 497 LEU B N 1
ATOM 8183 C CA . LEU B 1 497 ? -9.727 -10.812 4.652 1 96.69 497 LEU B CA 1
ATOM 8184 C C . LEU B 1 497 ? -9.266 -10.188 5.969 1 96.69 497 LEU B C 1
ATOM 8186 O O . LEU B 1 497 ? -8.43 -10.758 6.668 1 96.69 497 LEU B O 1
ATOM 8190 N N . LEU B 1 498 ? -9.844 -9.047 6.273 1 95.81 498 LEU B N 1
ATOM 8191 C CA . LEU B 1 498 ? -9.461 -8.359 7.5 1 95.81 498 LEU B CA 1
ATOM 8192 C C . LEU B 1 498 ? -9.766 -9.219 8.727 1 95.81 498 LEU B C 1
ATOM 8194 O O . LEU B 1 498 ? -8.969 -9.266 9.664 1 95.81 498 LEU B O 1
ATOM 8198 N N . ALA B 1 499 ? -10.891 -9.875 8.703 1 93.25 499 ALA B N 1
ATOM 8199 C CA . ALA B 1 499 ? -11.258 -10.75 9.812 1 93.25 499 ALA B CA 1
ATOM 8200 C C . ALA B 1 499 ? -10.25 -11.883 9.969 1 93.25 499 ALA B C 1
ATOM 8202 O O . ALA B 1 499 ? -10.031 -12.375 11.078 1 93.25 499 ALA B O 1
ATOM 8203 N N . MET B 1 500 ? -9.641 -12.242 8.875 1 94.31 500 MET B N 1
ATOM 8204 C CA . MET B 1 500 ? -8.656 -13.32 8.891 1 94.31 500 MET B CA 1
ATOM 8205 C C . MET B 1 500 ? -7.27 -12.805 9.242 1 94.31 500 MET B C 1
ATOM 8207 O O . MET B 1 500 ? -6.309 -13.57 9.281 1 94.31 500 MET B O 1
ATOM 8211 N N . GLY B 1 501 ? -7.16 -11.531 9.445 1 95.25 501 GLY B N 1
ATOM 8212 C CA . GLY B 1 501 ? -5.883 -10.938 9.797 1 95.25 501 GLY B CA 1
ATOM 8213 C C . GLY B 1 501 ? -5.043 -10.555 8.594 1 95.25 501 GLY B C 1
ATOM 8214 O O . GLY B 1 501 ? -3.836 -10.328 8.719 1 95.25 501 GLY B O 1
ATOM 8215 N N . LEU B 1 502 ? -5.605 -10.531 7.445 1 97.56 502 LEU B N 1
ATOM 8216 C CA . LEU B 1 502 ? -4.914 -10.125 6.227 1 97.56 502 LEU B CA 1
ATOM 8217 C C . LEU B 1 502 ? -5.277 -8.688 5.852 1 97.56 502 LEU B C 1
ATOM 8219 O O . LEU B 1 502 ? -6.445 -8.383 5.617 1 97.56 502 LEU B O 1
ATOM 8223 N N . ASN B 1 503 ? -4.305 -7.84 5.664 1 97.19 503 ASN B N 1
ATOM 8224 C CA . ASN B 1 503 ? -4.496 -6.398 5.531 1 97.19 503 ASN B CA 1
ATOM 8225 C C . ASN B 1 503 ? -4.773 -6 4.086 1 97.19 503 ASN B C 1
ATOM 8227 O O . ASN B 1 503 ? -3.965 -5.309 3.461 1 97.19 503 ASN B O 1
ATOM 8231 N N . GLY B 1 504 ? -5.965 -6.34 3.619 1 97.94 504 GLY B N 1
ATOM 8232 C CA . GLY B 1 504 ? -6.398 -5.867 2.314 1 97.94 504 GLY B CA 1
ATOM 8233 C C . GLY B 1 504 ? -6.766 -4.395 2.307 1 97.94 504 GLY B C 1
ATOM 8234 O O . GLY B 1 504 ? -7.445 -3.914 3.219 1 97.94 504 GLY B O 1
ATOM 8235 N N . GLU B 1 505 ? -6.332 -3.691 1.316 1 97.94 505 GLU B N 1
ATOM 8236 C CA . GLU B 1 505 ? -6.559 -2.25 1.282 1 97.94 505 GLU B CA 1
ATOM 8237 C C . GLU B 1 505 ? -7.957 -1.923 0.766 1 97.94 505 GLU B C 1
ATOM 8239 O O . GLU B 1 505 ? -8.609 -2.766 0.145 1 97.94 505 GLU B O 1
ATOM 8244 N N . PRO B 1 506 ? -8.461 -0.656 0.987 1 97.44 506 PRO B N 1
ATOM 8245 C CA . PRO B 1 506 ? -9.727 -0.232 0.376 1 97.44 506 PRO B CA 1
ATOM 8246 C C . PRO B 1 506 ? -9.641 -0.138 -1.146 1 97.44 506 PRO B C 1
ATOM 8248 O O . PRO B 1 506 ? -8.656 0.374 -1.684 1 97.44 506 PRO B O 1
ATOM 8251 N N . ILE B 1 507 ? -10.703 -0.623 -1.823 1 95.25 507 ILE B N 1
ATOM 8252 C CA . ILE B 1 507 ? -10.547 -0.659 -3.273 1 95.25 507 ILE B CA 1
ATOM 8253 C C . ILE B 1 507 ? -11.805 -0.12 -3.943 1 95.25 507 ILE B C 1
ATOM 8255 O O . ILE B 1 507 ? -11.844 0.056 -5.164 1 95.25 507 ILE B O 1
ATOM 8259 N N . ALA B 1 508 ? -12.898 0.185 -3.18 1 95.94 508 ALA B N 1
ATOM 8260 C CA . ALA B 1 508 ? -14.172 0.565 -3.787 1 95.94 508 ALA B CA 1
ATOM 8261 C C . ALA B 1 508 ? -14.719 1.838 -3.152 1 95.94 508 ALA B C 1
ATOM 8263 O O . ALA B 1 508 ? -15.938 1.974 -2.973 1 95.94 508 ALA B O 1
ATOM 8264 N N . GLY B 1 509 ? -13.852 2.748 -2.76 1 96.44 509 GLY B N 1
ATOM 8265 C CA . GLY B 1 509 ? -14.281 3.998 -2.154 1 96.44 509 GLY B CA 1
ATOM 8266 C C . GLY B 1 509 ? -14.492 3.893 -0.655 1 96.44 509 GLY B C 1
ATOM 8267 O O . GLY B 1 509 ? -14.086 2.91 -0.034 1 96.44 509 GLY B O 1
ATOM 8268 N N . PRO B 1 510 ? -15.078 4.887 -0.061 1 97.19 510 PRO B N 1
ATOM 8269 C CA . PRO B 1 510 ? -15.266 4.934 1.391 1 97.19 510 PRO B CA 1
ATOM 8270 C C . PRO B 1 510 ? -16.125 3.785 1.907 1 97.19 510 PRO B C 1
ATOM 8272 O O . PRO B 1 510 ? -17.109 3.41 1.264 1 97.19 510 PRO B O 1
ATOM 8275 N N . ASP B 1 511 ? -15.711 3.242 2.938 1 94.38 511 ASP B N 1
ATOM 8276 C CA . ASP B 1 511 ? -16.453 2.148 3.555 1 94.38 511 ASP B CA 1
ATOM 8277 C C . ASP B 1 511 ? -15.945 1.868 4.969 1 94.38 511 ASP B C 1
ATOM 8279 O O . ASP B 1 511 ? -15.094 2.598 5.484 1 94.38 511 ASP B O 1
ATOM 8283 N N . TYR B 1 512 ? -16.562 0.923 5.648 1 94.31 512 TYR B N 1
ATOM 8284 C CA . TYR B 1 512 ? -16.172 0.485 6.984 1 94.31 512 TYR B CA 1
ATOM 8285 C C . TYR B 1 512 ? -16.641 -0.946 7.242 1 94.31 512 TYR B C 1
ATOM 8287 O O . TYR B 1 512 ? -17.781 -1.302 6.957 1 94.31 512 TYR B O 1
ATOM 8295 N N . CYS B 1 513 ? -15.695 -1.762 7.609 1 91.75 513 CYS B N 1
ATOM 8296 C CA . CYS B 1 513 ? -16.047 -3.113 8.031 1 91.75 513 CYS B CA 1
ATOM 8297 C C . CYS B 1 513 ? -16.469 -3.133 9.492 1 91.75 513 CYS B C 1
ATOM 8299 O O . CYS B 1 513 ? -15.633 -3.195 10.391 1 91.75 513 CYS B O 1
ATOM 8301 N N . ASP B 1 514 ? -17.672 -3.098 9.742 1 86.31 514 ASP B N 1
ATOM 8302 C CA . ASP B 1 514 ? -18.188 -3.133 11.102 1 86.31 514 ASP B CA 1
ATOM 8303 C C . ASP B 1 514 ? -18.297 -4.566 11.617 1 86.31 514 ASP B C 1
ATOM 8305 O O . ASP B 1 514 ? -19.203 -5.305 11.219 1 86.31 514 ASP B O 1
ATOM 8309 N N . PHE B 1 515 ? -17.281 -4.895 12.438 1 79.31 515 PHE B N 1
ATOM 8310 C CA . PHE B 1 515 ? -17.219 -6.262 12.938 1 79.31 515 PHE B CA 1
ATOM 8311 C C . PHE B 1 515 ? -17.891 -6.371 14.297 1 79.31 515 PHE B C 1
ATOM 8313 O O . PHE B 1 515 ? -17.859 -5.434 15.094 1 79.31 515 PHE B O 1
ATOM 8320 N N . ALA B 1 516 ? -18.625 -7.41 14.594 1 67.62 516 ALA B N 1
ATOM 8321 C CA . ALA B 1 516 ? -19.156 -7.766 15.914 1 67.62 516 ALA B CA 1
ATOM 8322 C C . ALA B 1 516 ? -18.219 -8.719 16.641 1 67.62 516 ALA B C 1
ATOM 8324 O O . ALA B 1 516 ? -17.531 -9.531 16.016 1 67.62 516 ALA B O 1
#

Nearest PDB structures (foldseek):
  5bro-assembly1_A-2  TM=9.469E-01  e=2.652E-61  Homo sapiens
  1o7a-assembly3_E  TM=9.567E-01  e=2.009E-60  Homo sapiens
  2gjx-assembly2_C  TM=9.542E-01  e=2.842E-60  Homo sapiens
  2gjx-assembly1_A  TM=9.423E-01  e=4.838E-59  Homo sapiens
  2gk1-assembly1_I  TM=9.633E-01  e=1.959E-52  Homo sapiens